Protein 6GPK (pdb70)

Secondary structure (DSSP, 8-state):
--EEEEETTTSHHHHHHHHHHHHTT-EEEEEE---SS---TTTGGGSSBTTTTB-SSEEEEE--TT-HHHHHHHHHHH--SEEEE--S---HHHHTTSHHHHIIIIIIHHHHHHHHHHHTT-TTT-EEEEEEEGGGG-S-SSSSB-TTSPP---SHHHHHHHHHHHHHHHHHHHH--EEEEEEEPPEE-TTS-TTSHHHHHHHHHHHHHTTS-S-EEES-TT-EE--EEHHHHHHHHHHHHHSSS---EEE--S--EEHHHHHHHHHHTTT--EEEES-GGG-EEEETTT--EEEEE-GGGS-SS---B--B--HHHHHHH-------HHHHHHHHHHHHHHHHHH-TT-/--EEEEETTTSHHHHHHHHHHHHTT-EEEEEE---SS---TTTGGGSSBTTTTB-SSEEEEE--TT-HHHHHHHHHHH--SEEEE--S---HHHHHHSHHHHIIIIIIHHHHHHHHHHHTT-TTT-EEEEEEEGGGG-S-SSSSB-TTSPP---SHHHHHHHHHHHHHHHHHHHH--EEEEEEEPPEE-TTS-TTSHHHHHHHHHHHHHTTS-S-EEES-TT-EE--EEHHHHHHHHHHHHHSSS---EEE-----EEHHHHHHHHHHTTT--EEEES-GGG-EEEETTT--EEEEE-GGGS-SS---B--B--HHHHHHH-------HHHHHHHHHHHHHHHHHH-TT-/--EEEEETTTSHHHHHHHHHHHHTT-EEEEEE---SS---TTTGGG---EEEEE--TT-HHHHHHHHHHH--SEEEE--S---HHHHTTSHHHHIIIIIIHHHHHHHHHHHTT-TTT-EEEEEEEGGGGSS-SSSSB-TTSPP---SHHHHHHHHHHHHHHHHHHHH--EEEEEEEPPEE-TTS-TTSHHHHHHHHHHHHHTTS---EEES-TT-EE--EEHHHHHHHHHHHHHSSS---EEE--S--EEHHHHHHHHHHHTT--EEEES-GGG-EEEETTT--EEEEE-GGGS-SS---B--B--HHHHHHH----S--HHHHHHHHHHHHHHHHHH-TT-/--EEEEETTTSHHHHHHHHHHHHTT-EEEEEE---SS---TTTGGGS----EEEEE--TT-HHHHHHHHHHH--SEEEE--S---HHHHHHSHHHHIIIIIIHHHHHHHHHHHTT-TTT-EEEEEEEGGG-SS-SSSSB-TTSPP---SHHHHHHHHHHHHHHHHHHHH--EEEEEEEPPEE-TTS-TTSHHHHHHHHHHHHHTTS-S-EEES-TT-EE--EEHHHHHHHHHHHHHSSS---EEE--S--EEHHHHHHHHHHTTT--EEEES-GGG-EEEETTT--EEEEE-GGGS-SS---B--B--HHHHHHH-------HHHHHHHHHHHHHHHHHH-TT-

Foldseek 3Di:
DAEEEEEPLLAPLNLLLVVVVVVVPYQYEYEDEDDPDDSNVSHLVQAPDSVVSHHDSYYYDYDALLDLVRLLVVCLVRVHQEYEYPDAPPDFQVCQVVLPVRLRRLAVSLVSNLVSCVVSVNQPRHAYEYEAEPLQCQQPPDPADWPPGHGDHFGSNNVRSVNSQVVQVCSCVVPVRLYEYEHEFAEDALRHDCPDLLNVLLLLLLCVLVVNAQADAAADQQAKGFYAHSSLVSVLRVLCRVAPGRYYFYDTQQDMDTSNVLNQLLNVLSPFGWDWDDDHQQIWTATPVPRGTHYGYDNSNDHPRGRRYHGYDGVVCCVRRVRHGDDDDSNRSNNNNVSSNVVCVVPVVD/DAEEEEEVLLAPLNLLLVVVVVVVVYQYEYEDEDDPDDRNVSHLVQAPDSVVRHHDSYYYDYDALLDLVSLLVVCLVRVHQEYEYPDAPPDFQVCQVVLPVRLRRLAVSLVSNLVSCVVNVNQPRHAYEYEAEPLQCQQPPDPADWDPGHGDHFGSNNVSSVNSQVVQVCSCVVPVGNYEYEHEFAEDALRHDCPDLLNVLLLLLLCCLVVNDQADEAADQQAKGFYAHSSQVSVLRVLCRVAPGNYYFYDTQQDMDTSNVLNQLLNVLSVWGWDWDDDDQAIWTATPVPRGTHYGYDNSNDHPRDRRYHGYDGPVCCVRRVRHGDDDDSRRSNNNNVSSNVVCVVPVVD/DAEEEEEPCLADLNLLLVVVQVVVPYQYEYEDEDDPDDRNVSRPVVDPSYYYDYDALLDLVSLLVVCLVRVHQEYEYPDAPPDFQVCQVVLPVRLRRLAVSLVSNLVSCVVNVNQPRHAYEYEAEPLQCQQPQDPADWPPTHGDHFGSNNVSSVNNQVVQVVSCVPPVGNYEYEHEFAEDALRHDCPDLLNVLLLLLLCVLVVNHAADAAADQQAKGFYAHSSQVSVLRVLCRVAPGNYYFYDTQQDMDTSNVLNQLLNVLSPFGWDWDDDHQQIWTATPVPRGTHYGYDNSNDHPRGRRYHGHDGPVCCVRSVGHTDDGDNRRSNNNNVSSNVVCVVPVVD/DAEEEEEPLLADLNLLLVVVVVVVPYQYEYEDEDDPDDRNVSHPVVDPCDSYYYDYDALLDLVSLLVVCLVRVHQEYEYPDAPPDFQVCQVVLPVRLRRLAVSLVSNLVSCVVSVNQPRHAYEYEAEPLQPQDADDPADWPPGHGDHFGSNNVRSVNSQVVQVCSCVPPVGNYEYEHEFAEDDLRHDCVDLLNVLLLLLLCCLVVNDQADAAADQQAKGFYAHSSQVSVLRVLCRVAPGRYYFYDTQQDMDTNVVLNQLLNVLSVFGWDWDDDHQQIWTATPVPRGTHYGYDNSNDHPRGRRYHGHDGPVCCVRRVGHTDDHDNRRSNNNNVSSNVVCVVPVVD

Solvent-accessible surface area: 50098 Å² total; per-residue (Å²): 188,76,7,0,0,0,2,22,0,23,14,19,26,1,0,30,0,0,37,34,0,42,150,103,64,11,69,0,11,0,16,10,75,29,35,31,41,127,28,18,54,32,1,54,89,32,35,74,57,51,71,18,61,97,76,31,106,2,82,40,33,103,1,12,18,40,2,18,35,4,0,19,70,11,0,71,124,9,92,4,35,9,0,0,3,24,10,27,5,38,8,21,61,12,0,22,74,3,9,16,28,0,3,40,10,2,2,9,0,1,0,34,0,0,12,3,0,93,50,21,62,20,30,136,72,3,64,0,1,0,19,6,13,2,20,0,0,1,113,34,92,61,114,57,0,79,36,108,3,69,34,47,4,42,4,5,19,0,1,0,7,3,7,0,20,28,0,0,4,4,7,44,56,21,55,128,1,28,0,0,0,0,0,11,1,35,23,2,0,40,62,35,10,48,71,32,47,0,25,36,0,0,27,10,0,0,6,11,109,42,60,54,26,126,45,19,32,4,8,40,7,82,9,91,21,0,7,1,9,0,44,25,0,2,74,0,3,37,38,1,1,95,28,96,114,40,40,18,0,0,0,0,30,26,112,38,45,18,8,45,60,0,0,59,28,0,0,106,89,15,61,42,42,14,73,48,74,61,63,113,81,116,20,32,0,82,0,136,103,89,36,38,45,12,0,43,14,52,105,128,88,76,70,60,6,34,7,97,45,0,43,3,39,11,63,59,0,108,141,114,20,134,11,66,46,85,22,66,13,103,81,1,0,115,44,1,4,127,33,2,18,54,72,2,156,115,67,46,30,28,191,76,1,0,0,0,2,23,0,24,13,19,25,0,0,17,0,0,49,43,0,43,144,84,66,12,84,0,18,0,16,10,75,28,34,32,42,113,30,19,40,34,0,40,88,32,32,152,54,40,68,21,58,85,71,35,107,1,23,38,40,104,1,11,17,37,3,17,36,2,1,21,82,10,0,74,110,9,103,3,44,11,0,0,4,24,10,26,6,40,8,21,55,10,0,23,96,4,9,16,28,0,3,43,11,2,2,10,0,1,0,34,0,0,13,2,0,87,46,27,64,23,27,131,73,4,64,0,0,1,19,7,13,2,19,0,0,1,70,34,93,69,109,53,0,86,41,112,5,69,37,49,4,43,3,5,18,1,0,0,6,4,6,0,21,28,0,0,4,5,8,43,55,19,53,124,1,32,0,0,0,0,1,10,1,34,23,2,0,38,62,35,9,27,69,31,49,0,23,41,0,0,20,12,0,0,7,14,111,42,60,20,24,130,45,18,28,3,8,39,7,91,10,91,21,1,7,1,10,0,135,25,0,2,74,0,3,45,36,0,0,80,27,100,114,36,61,20,0,0,0,0,32,23,109,38,40,12,9,49,55,0,0,56,77,0,0,101,91,17,56,39,51,14,76,50,77,40,155,112,79,110,21,30,0,86,0,108,105,88,35,41,48,13,0,45,17,53,102,129,80,76,70,58,5,34,7,97,45,0,45,2,41,9,58,68,0,106,144,73,16,138,8,69,45,84,22,63,13,88,85,0,0,114,43,0,4,127,34,4,21,83,74,0,149,116,69,45,73,22,184,80,6,0,0,0,3,23,0,23,13,19,25,1,0,22,0,0,51,50,0,41,96,100,64,11,65,0,14,0,17,11,76,29,33,32,34,133,32,17,51,32,0,74,116,39,166,100,98,20,82,52,31,99,1,11,18,37,2,18,35,4,1,18,75,10,0,71,122,9,87,3,34,10,0,0,4,24,9,27,6,41,8,21,61,10,0,27,74,2,10,17,28,0,3,41,10,2,2,10,0,1,0,35,0,0,12,2,0,93,50,19,64,21,23,140,74,3,67,0,1,0,20,7,14,2,20,0,0,1,71,36,83,68,105,60,0,86,41,109,4,64,36,49,3,44,3,6,18,0,1,0,7,3,7,0,21,31,0,0,4,5,8,43,55,20,56,127,1,31,0,0,0,0,0,9,1,35,24,1,0,36,61,34,10,54,72,31,47,0,21,41,0,0,52,14,0,0,43,13,115,49,68,69,54,72,48,20,29,4,8,40,8,87,8,88,21,0,4,0,12,0,63,10,0,1,36,0,2,43,37,0,1,80,26,110,46,44,40,17,0,0,0,0,30,32,74,34,32,11,10,47,61,0,0,56,28,0,0,109,94,16,58,39,50,13,63,55,75,59,63,112,80,115,23,31,0,77,0,107,107,76,38,87,50,12,0,45,16,54,102,127,82,78,69,62,6,35,7,98,46,0,42,2,39,9,68,58,0,104,138,111,18,133,3,54,40,162,32,44,5,92,53,0,0,81,65,0,4,131,31,3,12,46,72,0,148,89,68,77,140,37,183,77,5,0,0,0,3,23,0,24,13,20,26,1,0,32,0,0,49,44,0,43,95,100,66,11,80,0,18,0,15,9,75,29,35,31,34,140,31,20,49,33,2,40,110,36,118,88,162,83,104,18,41,52,38,100,1,11,17,38,2,17,35,3,1,16,61,10,0,67,128,8,78,5,39,8,0,0,4,25,10,27,5,41,8,22,59,9,0,25,98,2,11,16,28,0,3,41,11,3,3,9,0,1,0,35,0,0,11,3,0,81,48,15,63,18,28,134,77,2,64,0,0,1,20,7,12,2,20,0,0,5,47,40,186,76,98,55,0,89,42,118,6,88,38,76,4,53,3,5,19,1,1,0,7,4,7,0,22,30,0,0,5,4,7,43,54,19,53,126,1,31,0,0,0,0,1,10,1,35,22,2,0,39,61,35,12,51,74,30,48,0,25,43,0,0,67,16,0,0,15,15,130,69,69,78,74,72,47,20,28,4,7,41,8,90,8,87,22,0,6,0,12,0,48,26,0,2,72,0,3,44,35,0,0,74,27,139,116,34,43,18,0,0,0,0,34,34,44,42,42,10,9,48,67,0,0,64,26,0,0,65,95,17,58,43,49,22,82,53,47,58,76,66,71,118,18,35,0,94,0,66,104,88,41,42,51,15,0,43,16,52,104,130,84,70,71,62,6,32,6,98,47,0,37,2,34,12,69,62,0,112,148,116,17,140,8,66,44,80,23,58,13,107,96,0,0,35,63,0,4,132,29,1,23,117,61,10,68,100,68,88,138,42

CATH classification: 3.40.50.720 (+1 more: 3.90.25.10)

Nearest PDB structures (foldseek):
  6gpk-assembly1_D  TM=1.003E+00  e=1.501E-77  Homo sapiens
  6gpk-assembly1_C  TM=1.001E+00  e=3.827E-76  Homo sapiens
  6gpl-assembly1_B  TM=9.996E-01  e=4.214E-75  Homo sapiens
  6gpk-assembly1_B  TM=1.001E+00  e=1.398E-74  Homo sapiens
  6q94-assembly1_B-3  TM=1.000E+00  e=8.451E-74  Homo sapiens

Radius of gyration: 33.12 Å; Cα contacts (8 Å, |Δi|>4): 3069; chains: 4; bounding box: 98×61×103 Å

Inte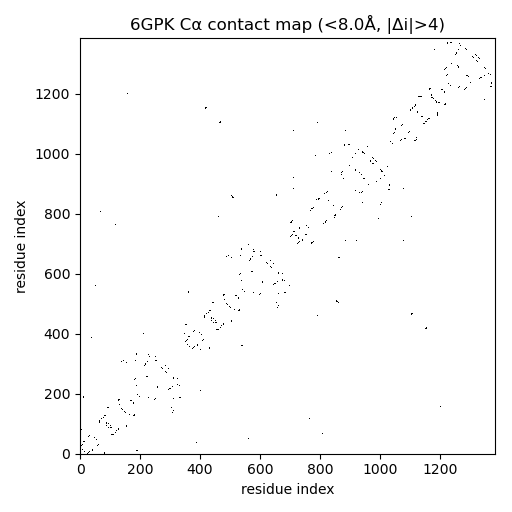rPro domains:
  IPR006368 GDP-mannose 4,6-dehydratase [MF_00955] (24-368)
  IPR006368 GDP-mannose 4,6-dehydratase [PTHR43715] (9-369)
  IPR006368 GDP-mannose 4,6-dehydratase [TIGR01472] (24-365)
  IPR016040 NAD(P)-binding domain [PF16363] (27-358)
  IPR036291 NAD(P)-binding domain superfamily [SSF51735] (26-362)

B-factor: mean 25.04, std 10.88, range [10.49, 120.19]

Sequence (1386 aa):
RNVALITGITGQDGSYLAEFLLEKGYEVHGIVVRRSSSSFNTGRIEHLYKNPQAHIEGNMKLHYGDLTDSTCLVKIINEVKPTEIYNLGAQSHVKISFDLAEYTADVDGVGTLRLLDAVKTCGLINSVKFYQASTSQLYGKVQEIPQKETTPFYPRSPYGAAKLYAYWIVVNFREAYNLFAVNGILFNHESPRRGANFVTRKISRSVAKIYLGQLECFSLGNLDAKRDWGHAKDYVEAMWLMMLQNDEPEDFVIATGEVVHSVREFVEKSFLHIGKTIVWEGKNENEVGRCKETGKVHVTVDLKYYRPTEVDFLQGDCTKAKQKLNWKPRVAFDELVREMVHADVELMRTNPNARNVALITGITGQDGSYLAEFLLEKGYEVHGIVVRRSSSFNTGRIEHLYKNPQAHIEGNMKLHYGDLTDSTCLVKIINEVKPTEIYNLGAQSHVKISFDLAEYTADVDGVGTLRLLDAVKTCGLINSVKFYQASTSQLYGKVQEIPQKETTPFYPRSPYGAAKLYAYWIVVNFREAYNLFAVNGILFNHESPRRGANFVTRKISRSVAKIYLGQLECFSLGNLDAKRDWGHAKDYVEAMWLMLQNDEPEDFVIATGEVHSVREFVEKSFLHIGKTIVWEGKNENEVGRCKETGKVHVTVDLKYYRPTEVDFLQGDCTKAKQKLNWKPRVAFDELVREMVHADVELMRTNPNARNVALITGITGQDGSYLAEFLLEKGYEVHGIVRRSSSFNTGRIEHLYGNMKLHYGDLTDSTCLVKIINEVKPTEIYNLGAQSHVKISFDLAEYTADVDGVGTLRLLDAVKTCGLINSVKFYQASTSQLYGKVQEIPQKETTPFYPRSPYGAAKLYAYWIVVNFREAYNNLFAVNGILFNHESPRRGANFVTRKISRSVAKIYLGQLECFSLGNLDAKRDWGHAKDYVEAMWLMLQNDEPEDFVIATGEVHSVREFVEKSFLHIGKTIVWEGKNENEVGRCKETGKVHVTVDLKYYRPTEVDFLQGDCCTKAKQKLNWKPRVAFDELVREMVHADVELMRTNPNARNVALITGITGQDGSYLAEFLLEKGYEVHGIVRRSSSFNTGRIEHLYKNGNMKLHYGDLTDSTCLVKIINEVKPTEIYNLGAQSHVKISFDLAEYTADVDGVGTLRLLDAVKTCGLINSVKFYQASTSQLYGKVQEIPQKETTPFYPRSPYGAAKLYAYWIVVNFREAYNLFAVNGILFNHESPRRGANFVTRKISRSVAKIYLGQLECFSLGNLDAKRDWGHAKDYVEAMWLMLQNDEPEDFVIATGEVHSVREFVEKSFLHIGKTIVWEGKNENEVGRCKETGKVHVTVDLKYYRPTEVDFLQGDCTKAKQKLNWKPRVAFDELVREMMVHADVELMRTNPNA

GO terms:
  GO:0042350 GDP-L-fucose biosynthetic process (P, TAS)
  GO:0008446 GDP-mannose 4,6-dehydratase activity (F, TAS)
  GO:0005829 cytosol (C, TAS)
  GO:0042802 identical protein binding (F, IPI)
  GO:0005515 protein binding (F, IPI)
  GO:0070401 NADP+ binding (F, IDA)
  GO:0042351 'de novo' GDP-L-fucose biosynthetic process (P, IDA)
  GO:0008446 GDP-mannose 4,6-dehydratase activity (F, IDA)
  GO:0019673 GDP-mannose metabolic process (P, IDA)
  GO:0005737 cytoplasm (C, IC)
  GO:0008446 GDP-mannose 4,6-dehydratase activity (F, IGI)
  GO:0019673 GDP-mannose metabolic process (P, IGI)
  GO:0070062 extracellular exosome (C, HDA)

Structure (mmCIF, N/CA/C/O backbone):
data_6GPK
#
_entry.id   6GPK
#
_cell.length_a   93.730
_cell.length_b   114.532
_cell.length_c   140.061
_cell.angle_alpha   90.00
_cell.angle_beta   90.00
_cell.angle_gamma   90.00
#
_symmetry.space_group_name_H-M   'P 21 21 21'
#
loop_
_entity.id
_entity.type
_entity.pdbx_description
1 polymer 'GDP-mannose 4,6 dehydratase'
2 non-polymer 1,2-ETHANEDIOL
3 non-polymer 'NADP NICOTINAMIDE-ADENINE-DINUCLEOTIDE PHOSPHATE'
4 non-polymer "GUANOSINE-5'-DIPHOSPHATE-ALPHA-D-MANNOSE"
5 non-polymer GLYCEROL
6 water water
#
loop_
_atom_site.group_PDB
_atom_site.id
_atom_site.type_symbol
_atom_site.label_atom_id
_atom_site.label_alt_id
_atom_site.label_comp_id
_atom_site.label_asym_id
_atom_site.label_entity_id
_atom_site.label_seq_id
_atom_site.pdbx_PDB_ins_code
_atom_site.Cartn_x
_atom_site.Cartn_y
_atom_site.Cartn_z
_atom_site.occupancy
_atom_site.B_iso_or_equiv
_atom_site.auth_seq_id
_atom_site.auth_comp_id
_atom_site.auth_asym_id
_atom_site.auth_atom_id
_atom_site.pdbx_PDB_model_num
ATOM 1 N N . ARG A 1 24 ? 21.767 -8.864 57.310 1.00 39.46 23 ARG A N 1
ATOM 2 C CA . ARG A 1 24 ? 22.395 -7.833 56.398 1.00 37.31 23 ARG A CA 1
ATOM 3 C C . ARG A 1 24 ? 21.844 -6.421 56.671 1.00 38.16 23 ARG A C 1
ATOM 4 O O . ARG A 1 24 ? 20.667 -6.146 56.406 1.00 37.31 23 ARG A O 1
ATOM 12 N N . ASN A 1 25 ? 22.697 -5.563 57.240 1.00 32.44 24 ASN A N 1
ATOM 13 C CA . ASN A 1 25 ? 22.355 -4.176 57.605 1.00 29.05 24 ASN A CA 1
ATOM 14 C C . ASN A 1 25 ? 23.369 -3.218 56.958 1.00 28.12 24 ASN A C 1
ATOM 15 O O . ASN A 1 25 ? 24.504 -3.069 57.431 1.00 26.90 24 ASN A O 1
ATOM 20 N N . VAL A 1 26 ? 22.959 -2.589 55.864 1.00 26.15 25 VAL A N 1
ATOM 21 C CA . VAL A 1 26 ? 23.863 -1.752 55.049 1.00 23.09 25 VAL A CA 1
ATOM 22 C C . VAL A 1 26 ? 23.197 -0.390 54.829 1.00 22.99 25 VAL A C 1
ATOM 23 O O . VAL A 1 26 ? 22.195 -0.300 54.127 1.00 24.12 25 VAL A O 1
ATOM 27 N N . ALA A 1 27 ? 23.743 0.666 55.432 1.00 20.25 26 ALA A N 1
ATOM 28 C CA . ALA A 1 27 ? 23.159 2.014 55.306 1.00 20.76 26 ALA A CA 1
ATOM 29 C C . ALA A 1 27 ? 23.940 2.873 54.283 1.00 19.49 26 ALA A C 1
ATOM 30 O O . ALA A 1 27 ? 25.169 2.780 54.192 1.00 21.95 26 ALA A O 1
ATOM 32 N N . LEU A 1 28 ? 23.213 3.673 53.505 1.00 18.21 27 LEU A N 1
ATOM 33 C CA . LEU A 1 28 ? 23.776 4.732 52.662 1.00 17.50 27 LEU A CA 1
ATOM 34 C C . LEU A 1 28 ? 23.273 6.103 53.164 1.00 17.01 27 LEU A C 1
ATOM 35 O O . LEU A 1 28 ? 22.038 6.325 53.248 1.00 17.85 27 LEU A O 1
ATOM 40 N N . ILE A 1 29 ? 24.212 6.974 53.546 1.00 16.55 28 ILE A N 1
ATOM 41 C CA . ILE A 1 29 ? 23.928 8.319 54.082 1.00 16.16 28 ILE A CA 1
ATOM 42 C C . ILE A 1 29 ? 24.403 9.379 53.086 1.00 16.29 28 ILE A C 1
ATOM 43 O O . ILE A 1 29 ? 25.623 9.488 52.803 1.00 16.00 28 ILE A O 1
ATOM 48 N N . THR A 1 30 ? 23.465 10.160 52.550 1.00 15.48 29 THR A N 1
ATOM 49 C CA . THR A 1 30 ? 23.824 11.427 51.874 1.00 14.72 29 THR A CA 1
ATOM 50 C C . THR A 1 30 ? 23.958 12.467 52.976 1.00 14.96 29 THR A C 1
ATOM 51 O O . THR A 1 30 ? 23.281 12.388 54.004 1.00 15.13 29 THR A O 1
ATOM 55 N N . GLY A 1 31 ? 24.870 13.409 52.789 1.00 14.66 30 GLY A N 1
ATOM 56 C CA . GLY A 1 31 ? 25.152 14.412 53.817 1.00 14.19 30 GLY A CA 1
ATOM 57 C C . GLY A 1 31 ? 25.911 13.863 55.032 1.00 14.88 30 GLY A C 1
ATOM 58 O O . GLY A 1 31 ? 25.785 14.403 56.134 1.00 14.90 30 GLY A O 1
ATOM 59 N N . ILE A 1 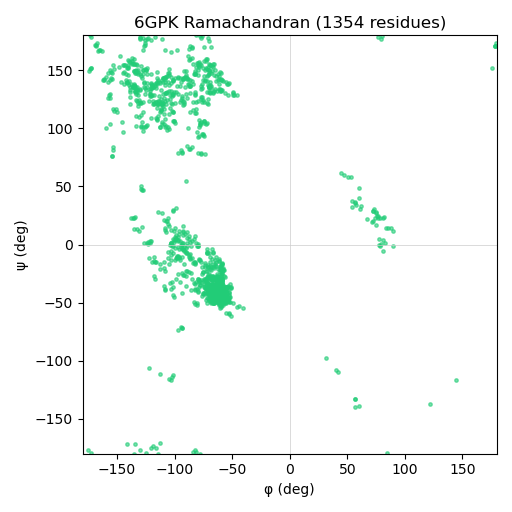32 ? 26.719 12.821 54.819 1.00 13.96 31 ILE A N 1
ATOM 60 C CA . ILE A 1 32 ? 27.481 12.191 55.910 1.00 14.90 31 ILE A CA 1
ATOM 61 C C . ILE A 1 32 ? 28.484 13.138 56.581 1.00 15.20 31 ILE A C 1
ATOM 62 O O . ILE A 1 32 ? 28.782 12.952 57.778 1.00 15.52 31 ILE A O 1
ATOM 67 N N . THR A 1 33 ? 29.008 14.151 55.856 1.00 14.36 32 THR A N 1
ATOM 68 C CA . THR A 1 33 ? 29.988 15.080 56.448 1.00 14.03 32 THR A CA 1
ATOM 69 C C . THR A 1 33 ? 29.363 16.168 57.355 1.00 13.68 32 THR A C 1
ATOM 70 O O . THR A 1 33 ? 30.095 16.854 58.116 1.00 14.97 32 THR A O 1
ATOM 74 N N . GLY A 1 34 ? 28.035 16.319 57.291 1.00 14.06 33 GLY A N 1
ATOM 75 C CA . GLY A 1 34 ? 27.330 17.324 58.073 1.00 14.74 33 GLY A CA 1
ATOM 76 C C . GLY A 1 34 ? 27.161 16.989 59.557 1.00 13.98 33 GLY A C 1
ATOM 77 O O . GLY A 1 34 ? 27.588 15.912 60.023 1.00 15.72 33 GLY A O 1
ATOM 78 N N . GLN A 1 35 ? 26.525 17.890 60.311 1.00 14.27 34 GLN A N 1
ATOM 79 C CA . GLN A 1 35 ? 26.308 17.646 61.754 1.00 14.41 34 GLN A CA 1
ATOM 80 C C . GLN A 1 35 ? 25.634 16.272 61.993 1.00 14.94 34 GLN A C 1
ATOM 81 O O . GLN A 1 35 ? 26.145 15.405 62.738 1.00 15.33 34 GLN A O 1
ATOM 87 N N . ASP A 1 36 ? 24.441 16.117 61.415 1.00 14.50 35 ASP A N 1
ATOM 88 C CA . ASP A 1 36 ? 23.611 14.919 61.669 1.00 14.41 35 ASP A CA 1
ATOM 89 C C . ASP A 1 36 ? 24.227 13.658 61.104 1.00 15.25 35 ASP A C 1
ATOM 90 O O . ASP A 1 36 ? 24.256 12.609 61.785 1.00 15.84 35 ASP A O 1
ATOM 95 N N . GLY A 1 37 ? 24.742 13.735 59.866 1.00 16.21 36 GLY A N 1
ATOM 96 C CA . GLY A 1 37 ? 25.390 12.579 59.269 1.00 16.18 36 GLY A CA 1
ATOM 97 C C . GLY A 1 37 ? 26.542 12.028 60.117 1.00 15.69 36 GLY A C 1
ATOM 98 O O . GLY A 1 37 ? 26.730 10.792 60.219 1.00 16.29 36 GLY A O 1
ATOM 99 N N . SER A 1 38 ? 27.298 12.913 60.762 1.00 15.81 37 SER A N 1
ATOM 100 C CA . SER A 1 38 ? 28.427 12.477 61.603 1.00 16.98 37 SER A CA 1
ATOM 101 C C . SER A 1 38 ? 27.952 11.682 62.837 1.00 17.25 37 SER A C 1
ATOM 102 O O . SER A 1 38 ? 28.510 10.606 63.148 1.00 18.30 37 SER A O 1
ATOM 105 N N . TYR A 1 39 ? 26.917 12.165 63.523 1.00 16.29 38 TYR A N 1
ATOM 106 C CA . TYR A 1 39 ? 26.369 11.443 64.685 1.00 17.08 38 TYR A CA 1
ATOM 107 C C . TYR A 1 39 ? 25.640 10.151 64.260 1.00 17.72 38 TYR A C 1
ATOM 108 O O . TYR A 1 39 ? 25.717 9.135 64.948 1.00 19.32 38 TYR A O 1
ATOM 117 N N . LEU A 1 40 ? 24.921 10.180 63.142 1.00 16.25 39 LEU A N 1
ATOM 118 C CA . LEU A 1 40 ? 24.213 8.994 62.657 1.00 16.35 39 LEU A CA 1
ATOM 119 C C . LEU A 1 40 ? 25.173 7.892 62.241 1.00 16.78 39 LEU A C 1
ATOM 120 O O . LEU A 1 40 ? 24.938 6.714 62.556 1.00 17.55 39 LEU A O 1
ATOM 125 N N . ALA A 1 41 ? 26.248 8.251 61.529 1.00 17.88 40 ALA A N 1
ATOM 126 C CA . ALA A 1 41 ? 27.295 7.294 61.182 1.00 18.97 40 ALA A CA 1
ATOM 127 C C . ALA A 1 41 ? 27.831 6.559 62.428 1.00 19.93 40 ALA A C 1
ATOM 128 O O . ALA A 1 41 ? 27.920 5.325 62.418 1.00 21.72 40 ALA A O 1
ATOM 130 N N . GLU A 1 42 ? 28.169 7.303 63.485 1.00 19.94 41 GLU A N 1
ATOM 131 C CA . GLU A 1 42 ? 28.647 6.716 64.762 1.00 22.03 41 GLU A CA 1
ATOM 132 C C . GLU A 1 42 ? 27.602 5.726 65.357 1.00 21.25 41 GLU A C 1
ATOM 133 O O . GLU A 1 42 ? 27.929 4.588 65.755 1.00 22.78 41 GLU A O 1
ATOM 139 N N . PHE A 1 43 ? 26.339 6.149 65.392 1.00 20.33 42 PHE A N 1
ATOM 140 C CA . PHE A 1 43 ? 25.238 5.366 65.972 1.00 20.78 42 PHE A CA 1
ATOM 141 C C . PHE A 1 43 ? 25.033 4.069 65.193 1.00 21.44 42 PHE A C 1
ATOM 142 O O . PHE A 1 43 ? 24.912 2.998 65.790 1.00 23.04 42 PHE A O 1
ATOM 150 N N . LEU A 1 44 ? 25.025 4.153 63.862 1.00 21.12 43 LEU A N 1
ATOM 151 C CA . LEU A 1 44 ? 24.839 2.943 63.039 1.00 20.77 43 LEU A CA 1
ATOM 152 C C . LEU A 1 44 ? 26.044 2.008 63.124 1.00 22.98 43 LEU A C 1
ATOM 153 O O . LEU A 1 44 ? 25.878 0.774 63.153 1.00 23.96 43 LEU A O 1
ATOM 158 N N . LEU A 1 45 ? 27.252 2.561 63.208 1.00 22.85 44 LEU A N 1
ATOM 159 C CA . LEU A 1 45 ? 28.450 1.701 63.402 1.00 23.91 44 LEU A CA 1
ATOM 160 C C . LEU A 1 45 ? 28.403 0.926 64.730 1.00 25.78 44 LEU A C 1
ATOM 161 O O . LEU A 1 45 ? 28.786 -0.264 64.782 1.00 29.38 44 LEU A O 1
ATOM 166 N N . GLU A 1 46 ? 27.907 1.573 65.789 1.00 25.28 45 GLU A N 1
ATOM 167 C CA . GLU A 1 46 ? 27.801 0.930 67.098 1.00 28.48 45 GLU A CA 1
ATOM 168 C C . GLU A 1 46 ? 26.773 -0.208 67.085 1.00 28.82 45 GLU A C 1
ATOM 169 O O . GLU A 1 46 ? 26.888 -1.163 67.850 1.00 33.36 45 GLU A O 1
ATOM 175 N N . LYS A 1 47 ? 25.778 -0.097 66.213 1.00 27.99 46 LYS A N 1
ATOM 176 C CA . LYS A 1 47 ? 24.781 -1.153 66.013 1.00 30.49 46 LYS A CA 1
ATOM 177 C C . LYS A 1 47 ? 25.165 -2.221 64.977 1.00 32.08 46 LYS A C 1
ATOM 178 O O . LYS A 1 47 ? 24.348 -3.073 64.645 1.00 36.52 46 LYS A O 1
ATOM 184 N N . GLY A 1 48 ? 26.399 -2.184 64.474 1.00 31.27 47 GLY A N 1
ATOM 185 C CA . GLY A 1 48 ? 26.912 -3.255 63.616 1.00 32.70 47 GLY A CA 1
ATOM 186 C C . GLY A 1 48 ? 26.634 -3.122 62.127 1.00 29.44 47 GLY A C 1
ATOM 187 O O . GLY A 1 48 ? 26.847 -4.085 61.381 1.00 30.61 47 GLY A O 1
ATOM 188 N N . TYR A 1 49 ? 26.210 -1.931 61.672 1.00 26.61 48 TYR A N 1
ATOM 189 C CA . TYR A 1 49 ? 25.968 -1.694 60.238 1.00 24.71 48 TYR A CA 1
ATOM 190 C C . TYR A 1 49 ? 27.282 -1.545 59.469 1.00 25.65 48 TYR A C 1
ATOM 191 O O . TYR A 1 49 ? 28.295 -1.122 60.022 1.00 26.43 48 TYR A O 1
ATOM 200 N N . GLU A 1 50 ? 27.240 -1.902 58.189 1.00 24.48 49 GLU A N 1
ATOM 201 C CA . GLU A 1 50 ? 28.202 -1.411 57.211 1.00 23.57 49 GLU A CA 1
ATOM 202 C C . GLU A 1 50 ? 27.656 -0.050 56.755 1.00 24.71 49 GLU A C 1
ATOM 203 O O . GLU A 1 50 ? 26.520 0.022 56.302 1.00 24.81 49 GLU A O 1
ATOM 209 N N . VAL A 1 51 ? 28.437 1.020 56.907 1.00 23.02 50 VAL A N 1
ATOM 210 C CA . VAL A 1 51 ? 27.960 2.388 56.642 1.00 22.17 50 VAL A CA 1
ATOM 211 C C . VAL A 1 51 ? 28.684 2.981 55.444 1.00 22.79 50 VAL A C 1
ATOM 212 O O . VAL A 1 51 ? 29.920 3.068 55.449 1.00 25.33 50 VAL A O 1
ATOM 216 N N . HIS A 1 52 ? 27.914 3.376 54.427 1.00 21.76 51 HIS A N 1
ATOM 217 C CA . HIS A 1 52 ? 28.435 4.073 53.249 1.00 20.34 51 HIS A CA 1
ATOM 218 C C . HIS A 1 52 ? 27.966 5.525 53.242 1.00 19.06 51 HIS A C 1
ATOM 219 O O . HIS A 1 52 ? 26.810 5.801 53.595 1.00 18.73 51 HIS A O 1
ATOM 226 N N . GLY A 1 53 ? 28.835 6.429 52.796 1.00 16.63 52 GLY A N 1
ATOM 227 C CA . GLY A 1 53 ? 28.519 7.856 52.725 1.00 15.87 52 GLY A CA 1
ATOM 228 C C . GLY A 1 53 ? 28.832 8.424 51.356 1.00 16.76 52 GLY A C 1
ATOM 229 O O . GLY A 1 53 ? 29.814 8.005 50.726 1.00 19.22 52 GLY A O 1
ATOM 230 N N . ILE A 1 54 ? 28.016 9.385 50.892 1.00 15.99 53 ILE A N 1
ATOM 231 C CA . ILE A 1 54 ? 28.337 10.189 49.688 1.00 15.47 53 ILE A CA 1
ATOM 232 C C . ILE A 1 54 ? 28.970 11.512 50.128 1.00 15.27 53 ILE A C 1
ATOM 233 O O . ILE A 1 54 ? 28.370 12.266 50.920 1.00 16.27 53 ILE A O 1
ATOM 238 N N A VAL A 1 55 ? 30.171 11.775 49.613 0.61 14.84 54 VAL A N 1
ATOM 239 N N B VAL A 1 55 ? 30.196 11.761 49.663 0.39 15.11 54 VAL A N 1
ATOM 240 C CA A VAL A 1 55 ? 30.993 12.955 49.961 0.61 14.97 54 VAL A CA 1
ATOM 241 C CA B VAL A 1 55 ? 30.938 12.992 49.983 0.39 15.45 54 VAL A CA 1
ATOM 242 C C A VAL A 1 55 ? 31.196 13.804 48.703 0.61 14.30 54 VAL A C 1
ATOM 243 C C B VAL A 1 55 ? 31.189 13.804 48.715 0.39 14.42 54 VAL A C 1
ATOM 244 O O A VAL A 1 55 ? 31.496 13.263 47.622 0.61 16.56 54 VAL A O 1
ATOM 245 O O B VAL A 1 55 ? 31.504 13.245 47.656 0.39 16.09 54 VAL A O 1
ATOM 252 N N . ARG A 1 56 ? 31.023 15.119 48.818 1.00 13.53 55 ARG A N 1
ATOM 253 C CA . ARG A 1 56 ? 31.352 16.053 47.713 1.00 13.36 55 ARG A CA 1
ATOM 254 C C . ARG A 1 56 ? 32.863 16.147 47.512 1.00 13.03 55 ARG A C 1
ATOM 255 O O . ARG A 1 56 ? 33.616 16.243 48.490 1.00 15.56 55 ARG A O 1
ATOM 263 N N . ARG A 1 57 ? 33.316 16.182 46.256 1.00 14.11 56 ARG A N 1
ATOM 264 C CA . ARG A 1 57 ? 34.704 16.582 45.978 1.00 13.65 56 ARG A CA 1
ATOM 265 C C . ARG A 1 57 ? 34.911 18.007 46.499 1.00 13.85 56 ARG A C 1
ATOM 266 O O . ARG A 1 57 ? 34.070 18.890 46.260 1.00 13.87 56 ARG A O 1
ATOM 274 N N . SER A 1 58 ? 36.012 18.213 47.229 1.00 13.81 57 SER A N 1
ATOM 275 C CA . SER A 1 58 ? 36.380 19.545 47.722 1.00 13.87 57 SER A CA 1
ATOM 276 C C . SER A 1 58 ? 37.861 19.787 47.452 1.00 13.54 57 SER A C 1
ATOM 277 O O . SER A 1 58 ? 38.669 18.840 47.445 1.00 14.88 57 SER A O 1
ATOM 280 N N . SER A 1 59 ? 38.234 21.056 47.248 1.00 13.09 58 SER A N 1
ATOM 281 C CA . SER A 1 59 ? 39.650 21.399 47.071 1.00 13.06 58 SER A CA 1
ATOM 282 C C . SER A 1 59 ? 40.496 21.241 48.344 1.00 14.29 58 SER A C 1
ATOM 283 O O . SER A 1 59 ? 41.712 21.189 48.241 1.00 14.76 58 SER A O 1
ATOM 286 N N A SER A 1 60 ? 39.850 21.207 49.513 0.30 15.28 59 SER A N 1
ATOM 287 N N B SER A 1 60 ? 39.812 21.213 49.498 0.70 15.87 59 SER A N 1
ATOM 288 C CA A SER A 1 60 ? 40.508 20.914 50.796 0.30 15.97 59 SER A CA 1
ATOM 289 C CA B SER A 1 60 ? 40.372 20.972 50.845 0.70 17.67 59 SER A CA 1
ATOM 290 C C A SER A 1 60 ? 39.627 19.935 51.578 0.30 18.69 59 SER A C 1
ATOM 291 C C B SER A 1 60 ? 39.657 19.782 51.502 0.70 20.44 59 SER A C 1
ATOM 292 O O A SER A 1 60 ? 38.455 19.739 51.234 0.30 19.34 59 SER A O 1
ATOM 293 O O B SER A 1 60 ? 38.611 19.297 51.030 0.70 19.49 59 SER A O 1
ATOM 298 N N . PHE A 1 61 ? 40.178 19.316 52.621 1.00 21.05 60 PHE A N 1
ATOM 299 C CA . PHE A 1 61 ? 39.439 18.303 53.398 1.00 21.72 60 PHE A CA 1
ATOM 300 C C . PHE A 1 61 ? 38.101 18.838 53.901 1.00 19.42 60 PHE A C 1
ATOM 301 O O . PHE A 1 61 ? 38.005 20.003 54.309 1.00 19.50 60 PHE A O 1
ATOM 309 N N . ASN A 1 62 ? 37.068 18.000 53.803 1.00 18.62 61 ASN A N 1
ATOM 310 C CA . ASN A 1 62 ? 35.718 18.341 54.282 1.00 17.67 61 ASN A CA 1
ATOM 311 C C . ASN A 1 62 ? 35.160 17.248 55.210 1.00 17.25 61 ASN A C 1
ATOM 312 O O . ASN A 1 62 ? 33.960 17.293 55.552 1.00 19.16 61 ASN A O 1
ATOM 317 N N . THR A 1 63 ? 36.036 16.342 55.693 1.00 17.41 62 THR A N 1
ATOM 318 C CA . THR A 1 63 ? 35.646 15.183 56.492 1.00 18.05 62 THR A CA 1
ATOM 319 C C . THR A 1 63 ? 36.000 15.296 57.994 1.00 16.75 62 THR A C 1
ATOM 320 O O . THR A 1 63 ? 36.047 14.294 58.713 1.00 18.10 62 THR A O 1
ATOM 324 N N . GLY A 1 64 ? 36.214 16.515 58.478 1.00 16.62 63 GLY A N 1
ATOM 325 C CA . GLY A 1 64 ? 36.649 16.694 59.858 1.00 16.96 63 GLY A CA 1
ATOM 326 C C . GLY A 1 64 ? 35.731 16.132 60.934 1.00 17.79 63 GLY A C 1
ATOM 327 O O . GLY A 1 64 ? 36.227 15.710 61.995 1.00 19.65 63 GLY A O 1
ATOM 328 N N . ARG A 1 65 ? 34.410 16.090 60.687 1.00 17.22 64 ARG A N 1
ATOM 329 C CA . ARG A 1 65 ? 33.486 15.514 61.664 1.00 16.50 64 ARG A CA 1
ATOM 330 C C . ARG A 1 65 ? 33.534 13.978 61.763 1.00 17.70 64 ARG A C 1
ATOM 331 O O . ARG A 1 65 ? 33.056 13.426 62.759 1.00 19.24 64 ARG A O 1
ATOM 339 N N . ILE A 1 66 ? 34.071 13.292 60.740 1.00 17.03 65 ILE A N 1
ATOM 340 C CA . ILE A 1 66 ? 34.048 11.817 60.678 1.00 18.16 65 ILE A CA 1
ATOM 341 C C . ILE A 1 66 ? 35.428 11.153 60.546 1.00 19.41 65 ILE A C 1
ATOM 342 O O . ILE A 1 66 ? 35.524 9.915 60.466 1.00 20.91 65 ILE A O 1
ATOM 347 N N . GLU A 1 67 ? 36.503 11.935 60.538 1.00 21.58 66 GLU A N 1
ATOM 348 C CA . GLU A 1 67 ? 37.860 11.364 60.361 1.00 24.84 66 GLU A CA 1
ATOM 349 C C . GLU A 1 67 ? 38.265 10.410 61.521 1.00 25.84 66 GLU A C 1
ATOM 350 O O . GLU A 1 67 ? 39.040 9.493 61.316 1.00 30.31 66 GLU A O 1
ATOM 356 N N . HIS A 1 68 ? 37.708 10.604 62.715 1.00 24.72 67 HIS A N 1
ATOM 357 C CA . HIS A 1 68 ? 37.925 9.661 63.830 1.00 26.91 67 HIS A CA 1
ATOM 358 C C . HIS A 1 68 ? 37.284 8.273 63.625 1.00 27.05 67 HIS A C 1
ATOM 359 O O . HIS A 1 68 ? 37.602 7.330 64.367 1.00 32.27 67 HIS A O 1
ATOM 366 N N . LEU A 1 69 ? 36.400 8.141 62.627 1.00 27.40 68 LEU A N 1
ATOM 367 C CA . LEU A 1 69 ? 35.754 6.865 62.280 1.00 28.38 68 LEU A CA 1
ATOM 368 C C . LEU A 1 69 ? 36.488 6.020 61.222 1.00 35.22 68 LEU A C 1
ATOM 369 O O . LEU A 1 69 ? 35.940 5.018 60.748 1.00 37.96 68 LEU A O 1
ATOM 374 N N . TYR A 1 70 ? 37.711 6.400 60.854 1.00 36.38 69 TYR A N 1
ATOM 375 C CA . TYR A 1 70 ? 38.588 5.492 60.100 1.00 40.24 69 TYR A CA 1
ATOM 376 C C . TYR A 1 70 ? 39.112 4.394 61.039 1.00 42.47 69 TYR A C 1
ATOM 377 O O . TYR A 1 70 ? 39.265 4.624 62.245 1.00 45.21 69 TYR A O 1
ATOM 386 N N . LYS A 1 71 ? 39.379 3.211 60.480 1.00 43.05 70 LYS A N 1
ATOM 387 C CA . LYS A 1 71 ? 40.064 2.118 61.202 1.00 46.11 70 LYS A CA 1
ATOM 388 C C . LYS A 1 71 ? 41.450 2.556 61.711 1.00 46.81 70 LYS A C 1
ATOM 389 O O . LYS A 1 71 ? 41.871 2.153 62.798 1.00 48.95 70 LYS A O 1
ATOM 391 N N . ASN A 1 72 ? 42.146 3.370 60.908 1.00 45.86 71 ASN A N 1
ATOM 392 C CA . ASN A 1 72 ? 43.385 4.042 61.309 1.00 47.91 71 ASN A CA 1
ATOM 393 C C . ASN A 1 72 ? 43.247 5.565 61.024 1.00 49.50 71 ASN A C 1
ATOM 394 O O . ASN A 1 72 ? 43.390 5.987 59.877 1.00 51.72 71 ASN A O 1
ATOM 399 N N . PRO A 1 73 ? 42.969 6.391 62.062 1.00 52.61 72 PRO A N 1
ATOM 400 C CA . PRO A 1 73 ? 42.839 7.858 61.850 1.00 51.59 72 PRO A CA 1
ATOM 401 C C . PRO A 1 73 ? 44.126 8.655 61.482 1.00 52.63 72 PRO A C 1
ATOM 402 O O . PRO A 1 73 ? 44.013 9.688 60.807 1.00 57.45 72 PRO A O 1
ATOM 406 N N . GLN A 1 74 ? 45.308 8.217 61.938 1.00 53.90 73 GLN A N 1
ATOM 407 C CA . GLN A 1 74 ? 46.593 8.854 61.538 1.00 51.06 73 GLN A CA 1
ATOM 408 C C . GLN A 1 74 ? 46.957 8.552 60.079 1.00 49.37 73 GLN A C 1
ATOM 409 O O . GLN A 1 74 ? 47.513 9.414 59.397 1.00 43.97 73 GLN A O 1
ATOM 415 N N . ALA A 1 75 ? 46.651 7.338 59.617 1.00 43.11 74 ALA A N 1
ATOM 416 C CA . ALA A 1 75 ? 46.944 6.890 58.243 1.00 50.07 74 ALA A CA 1
ATOM 417 C C . ALA A 1 75 ? 45.747 6.999 57.282 1.00 55.91 74 ALA A C 1
ATOM 418 O O . ALA A 1 75 ? 45.913 6.813 56.068 1.00 57.46 74 ALA A O 1
ATOM 420 N N . HIS A 1 76 ? 44.555 7.269 57.829 1.00 54.63 75 HIS A N 1
ATOM 421 C CA . HIS A 1 76 ? 43.312 7.446 57.054 1.00 54.67 75 HIS A CA 1
ATOM 422 C C . HIS A 1 76 ? 42.920 6.196 56.224 1.00 52.52 75 HIS A C 1
ATOM 423 O O . HIS A 1 76 ? 42.593 6.300 55.035 1.00 55.46 75 HIS A O 1
ATOM 430 N N . ILE A 1 77 ? 42.946 5.030 56.885 1.00 49.35 76 ILE A N 1
ATOM 431 C CA . ILE A 1 77 ? 42.539 3.729 56.291 1.00 46.32 76 ILE A CA 1
ATOM 432 C C . ILE A 1 77 ? 41.116 3.319 56.748 1.00 48.35 76 ILE A C 1
ATOM 433 O O . ILE A 1 77 ? 40.835 3.273 57.958 1.00 46.67 76 ILE A O 1
ATOM 438 N N . GLU A 1 78 ? 40.244 2.992 55.786 1.00 45.79 77 GLU A N 1
ATOM 439 C CA . GLU A 1 78 ? 38.824 2.699 56.067 1.00 48.25 77 GLU A CA 1
ATOM 440 C C . GLU A 1 78 ? 38.614 1.334 56.752 1.00 54.02 77 GLU A C 1
ATOM 441 O O . GLU A 1 78 ? 39.410 0.407 56.555 1.00 61.11 77 GLU A O 1
ATOM 447 N N . GLY A 1 79 ? 37.538 1.236 57.548 1.00 54.92 78 GLY A N 1
ATOM 448 C CA . GLY A 1 79 ? 37.094 -0.019 58.209 1.00 50.47 78 GLY A CA 1
ATOM 449 C C . GLY A 1 79 ? 35.656 -0.395 57.831 1.00 48.57 78 GLY A C 1
ATOM 450 O O . GLY A 1 79 ? 35.404 -0.841 56.705 1.00 54.73 78 GLY A O 1
ATOM 451 N N . ASN A 1 80 ? 34.707 -0.211 58.751 1.00 39.49 79 ASN A N 1
ATOM 452 C CA . ASN A 1 80 ? 33.273 -0.462 58.447 1.00 33.32 79 ASN A CA 1
ATOM 453 C C . ASN A 1 80 ? 32.504 0.758 57.871 1.00 31.65 79 ASN A C 1
ATOM 454 O O . ASN A 1 80 ? 31.297 0.649 57.571 1.00 28.49 79 ASN A O 1
ATOM 459 N N . MET A 1 81 ? 33.192 1.898 57.733 1.00 29.51 80 MET A N 1
ATOM 460 C CA . MET A 1 81 ? 32.686 3.089 57.042 1.00 28.64 80 MET A CA 1
ATOM 461 C C . MET A 1 81 ? 33.442 3.271 55.722 1.00 28.08 80 MET A C 1
ATOM 462 O O . MET A 1 81 ? 34.685 3.346 55.719 1.00 34.29 80 MET A O 1
ATOM 467 N N . LYS A 1 82 ? 32.696 3.372 54.623 1.00 23.96 81 LYS A N 1
ATOM 468 C CA . LYS A 1 82 ? 33.244 3.548 53.269 1.00 23.96 81 LYS A CA 1
ATOM 469 C C . LYS A 1 82 ? 32.650 4.775 52.568 1.00 20.70 81 LYS A C 1
ATOM 470 O O . LYS A 1 82 ? 31.428 4.974 52.564 1.00 21.60 81 LYS A O 1
ATOM 476 N N . LEU A 1 83 ? 33.513 5.634 52.028 1.00 20.19 82 LEU A N 1
ATOM 477 C CA . LEU A 1 83 ? 33.085 6.907 51.419 1.00 19.25 82 LEU A CA 1
ATOM 478 C C . LEU A 1 83 ? 33.187 6.859 49.897 1.00 19.52 82 LEU A C 1
ATOM 479 O O . LEU A 1 83 ? 34.100 6.213 49.356 1.00 22.75 82 LEU A O 1
ATOM 484 N N . HIS A 1 84 ? 32.241 7.507 49.220 1.00 18.25 83 HIS A N 1
ATOM 485 C CA . HIS A 1 84 ? 32.128 7.529 47.752 1.00 18.27 83 HIS A CA 1
ATOM 486 C C . HIS A 1 84 ? 31.976 8.983 47.291 1.00 17.31 83 HIS A C 1
ATOM 487 O O . HIS A 1 84 ? 31.143 9.729 47.852 1.00 17.30 83 HIS A O 1
ATOM 494 N N . TYR A 1 85 ? 32.717 9.401 46.258 1.00 16.23 84 TYR A N 1
ATOM 495 C CA . TYR A 1 85 ? 32.478 10.744 45.680 1.00 15.83 84 TYR A CA 1
ATOM 496 C C . TYR A 1 85 ? 31.143 10.819 44.921 1.00 16.37 84 TYR A C 1
ATOM 497 O O . TYR A 1 85 ? 30.798 9.922 44.140 1.00 18.44 84 TYR A O 1
ATOM 506 N N . GLY A 1 86 ? 30.409 11.902 45.154 1.00 15.66 85 GLY A N 1
ATOM 507 C CA . GLY A 1 86 ? 29.137 12.122 44.461 1.00 15.76 85 GLY A CA 1
ATOM 508 C C . GLY A 1 86 ? 28.507 13.475 44.724 1.00 15.23 85 GLY A C 1
ATOM 509 O O . GLY A 1 86 ? 29.066 14.302 45.446 1.00 16.68 85 GLY A O 1
ATOM 510 N N . ASP A 1 87 ? 27.344 13.712 44.106 1.00 16.19 86 ASP A N 1
ATOM 511 C CA . ASP A 1 87 ? 26.605 14.974 44.269 1.00 15.95 86 ASP A CA 1
ATOM 512 C C . ASP A 1 87 ? 25.143 14.692 44.000 1.00 16.17 86 ASP A C 1
ATOM 513 O O . ASP A 1 87 ? 24.839 13.937 43.057 1.00 17.91 86 ASP A O 1
ATOM 518 N N . LEU A 1 88 ? 24.241 15.336 44.764 1.00 14.86 87 LEU A N 1
ATOM 519 C CA . LEU A 1 88 ? 22.795 15.202 44.556 1.00 15.92 87 LEU A CA 1
ATOM 520 C C . LEU A 1 88 ? 22.271 15.819 43.237 1.00 17.04 87 LEU A C 1
ATOM 521 O O . LEU A 1 88 ? 21.065 15.695 42.929 1.00 17.81 87 LEU A O 1
ATOM 526 N N . THR A 1 89 ? 23.153 16.474 42.456 1.00 17.27 88 THR A N 1
ATOM 527 C CA . THR A 1 89 ? 22.818 16.974 41.115 1.00 18.26 88 THR A CA 1
ATOM 528 C C . THR A 1 89 ? 23.377 16.112 39.970 1.00 19.20 88 THR A C 1
ATOM 529 O O . THR A 1 89 ? 23.183 16.476 38.794 1.00 22.70 88 THR A O 1
ATOM 533 N N . ASP A 1 90 ? 24.076 15.004 40.277 1.00 19.24 89 ASP A N 1
ATOM 534 C CA . ASP A 1 90 ? 24.704 14.142 39.231 1.00 20.41 89 ASP A CA 1
ATOM 535 C C . ASP A 1 90 ? 23.960 12.791 39.234 1.00 22.20 89 ASP A C 1
ATOM 536 O O . ASP A 1 90 ? 24.182 11.929 40.085 1.00 21.11 89 ASP A O 1
ATOM 541 N N . SER A 1 91 ? 23.056 12.628 38.272 1.00 23.02 90 SER A N 1
ATOM 542 C CA . SER A 1 91 ? 22.201 11.430 38.201 1.00 24.14 90 SER A CA 1
ATOM 543 C C . SER A 1 91 ? 22.937 10.097 38.098 1.00 22.85 90 SER A C 1
ATOM 544 O O . SER A 1 91 ? 22.596 9.141 38.824 1.00 23.16 90 SER A O 1
ATOM 547 N N . THR A 1 92 ? 23.936 10.022 37.218 1.00 21.75 91 THR A N 1
ATOM 548 C CA . THR A 1 92 ? 24.677 8.767 36.989 1.00 22.45 91 THR A CA 1
ATOM 549 C C . THR A 1 92 ? 25.426 8.317 38.234 1.00 21.54 91 THR A C 1
ATOM 550 O O . THR A 1 92 ? 25.425 7.124 38.530 1.00 22.02 91 THR A O 1
ATOM 554 N N . CYS A 1 93 ? 26.032 9.254 38.982 1.00 20.31 92 CYS A N 1
ATOM 555 C CA . CYS A 1 93 ? 26.770 8.888 40.193 1.00 20.37 92 CYS A CA 1
ATOM 556 C C . CYS A 1 93 ? 25.869 8.236 41.237 1.00 19.94 92 CYS A C 1
ATOM 557 O O . CYS A 1 93 ? 26.291 7.298 41.931 1.00 20.87 92 CYS A O 1
ATOM 560 N N . LEU A 1 94 ? 24.633 8.717 41.352 1.00 19.48 93 LEU A N 1
ATOM 561 C CA . LEU A 1 94 ? 23.709 8.193 42.351 1.00 18.56 93 LEU A CA 1
ATOM 562 C C . LEU A 1 94 ? 23.281 6.762 42.013 1.00 20.30 93 LEU A C 1
ATOM 563 O O . LEU A 1 94 ? 23.243 5.886 42.893 1.00 20.82 93 LEU A O 1
ATOM 568 N N . VAL A 1 95 ? 22.978 6.522 40.743 1.00 20.55 94 VAL A N 1
ATOM 569 C CA . VAL A 1 95 ? 22.654 5.168 40.281 1.00 21.36 94 VAL A CA 1
ATOM 570 C C . VAL A 1 95 ? 23.841 4.210 40.475 1.00 22.91 94 VAL A C 1
ATOM 571 O O . VAL A 1 95 ? 23.649 3.090 40.937 1.00 23.50 94 VAL A O 1
ATOM 575 N N . LYS A 1 96 ? 25.054 4.647 40.125 1.00 22.20 95 LYS A N 1
ATOM 576 C CA . LYS A 1 96 ? 26.245 3.801 40.265 1.00 23.78 95 LYS A CA 1
ATOM 577 C C . LYS A 1 96 ? 26.485 3.415 41.720 1.00 23.46 95 LYS A C 1
ATOM 578 O O . LYS A 1 96 ? 26.740 2.246 42.012 1.00 25.31 95 LYS A O 1
ATOM 581 N N . ILE A 1 97 ? 26.370 4.374 42.642 1.00 22.68 96 ILE A N 1
ATOM 582 C CA . ILE A 1 97 ? 26.625 4.106 44.073 1.00 22.03 96 ILE A CA 1
ATOM 583 C C . ILE A 1 97 ? 25.557 3.169 44.639 1.00 23.10 96 ILE A C 1
ATOM 584 O O . ILE A 1 97 ? 25.881 2.183 45.329 1.00 23.89 96 ILE A O 1
ATOM 589 N N . ILE A 1 98 ? 24.287 3.461 44.353 1.00 23.08 97 ILE A N 1
ATOM 590 C CA . ILE A 1 98 ? 23.179 2.634 44.876 1.00 23.34 97 ILE A CA 1
ATOM 591 C C . ILE A 1 98 ? 23.263 1.194 44.336 1.00 26.27 97 ILE A C 1
ATOM 592 O O . ILE A 1 98 ? 23.095 0.247 45.097 1.00 27.42 97 ILE A O 1
ATOM 597 N N . ASN A 1 99 ? 23.584 1.037 43.049 1.00 26.42 98 ASN A N 1
ATOM 598 C CA . ASN A 1 99 ? 23.721 -0.293 42.442 1.00 28.93 98 ASN A CA 1
ATOM 599 C C . ASN A 1 99 ? 24.898 -1.097 43.009 1.00 30.82 98 ASN A C 1
ATOM 600 O O . ASN A 1 99 ? 24.815 -2.334 43.130 1.00 36.00 98 ASN A O 1
ATOM 605 N N . GLU A 1 100 ? 25.989 -0.414 43.354 1.00 29.60 99 GLU A N 1
ATOM 606 C CA . GLU A 1 100 ? 27.173 -1.072 43.917 1.00 31.36 99 GLU A CA 1
ATOM 607 C C . GLU A 1 100 ? 26.952 -1.457 45.377 1.00 29.06 99 GLU A C 1
ATOM 608 O O . GLU A 1 100 ? 27.316 -2.566 45.787 1.00 33.14 99 GLU A O 1
ATOM 614 N N . VAL A 1 101 ? 26.373 -0.543 46.159 1.00 27.12 100 VAL A N 1
ATOM 615 C CA . VAL A 1 101 ? 26.185 -0.738 47.603 1.00 26.97 100 VAL A CA 1
ATOM 616 C C . VAL A 1 101 ? 24.993 -1.657 47.956 1.00 27.55 100 VAL A C 1
ATOM 617 O O . VAL A 1 101 ? 25.072 -2.392 48.949 1.00 27.74 100 VAL A O 1
ATOM 621 N N . LYS A 1 102 ? 23.908 -1.604 47.175 1.00 25.38 101 LYS A N 1
ATOM 622 C CA . LYS A 1 102 ? 22.632 -2.289 47.499 1.00 27.87 101 LYS A CA 1
ATOM 623 C C . LYS A 1 102 ? 22.210 -2.109 48.970 1.00 27.06 101 LYS A C 1
ATOM 624 O O . LYS A 1 102 ? 22.089 -3.100 49.732 1.00 28.57 101 LYS A O 1
ATOM 630 N N . PRO A 1 103 ? 21.985 -0.853 49.383 1.00 24.13 102 PRO A N 1
ATOM 631 C CA . PRO A 1 103 ? 21.703 -0.585 50.784 1.00 23.67 102 PRO A CA 1
ATOM 632 C C . PRO A 1 103 ? 20.335 -1.113 51.198 1.00 24.38 102 PRO A C 1
ATOM 633 O O . PRO A 1 103 ? 19.427 -1.211 50.360 1.00 26.86 102 PRO A O 1
ATOM 637 N N . THR A 1 104 ? 20.217 -1.491 52.466 1.00 23.16 103 THR A N 1
ATOM 638 C CA . THR A 1 104 ? 18.924 -1.848 53.067 1.00 23.20 103 THR A CA 1
ATOM 639 C C . THR A 1 104 ? 18.217 -0.601 53.631 1.00 20.93 103 THR A C 1
ATOM 640 O O . THR A 1 104 ? 16.984 -0.604 53.760 1.00 22.28 103 THR A O 1
ATOM 644 N N . GLU A 1 105 ? 18.981 0.457 53.954 1.00 21.24 104 GLU A N 1
ATOM 645 C CA . GLU A 1 105 ? 18.437 1.740 54.477 1.00 20.02 104 GLU A CA 1
ATOM 646 C C . GLU A 1 105 ? 19.181 2.906 53.825 1.00 19.28 104 GLU A C 1
ATOM 647 O O . GLU A 1 105 ? 20.408 2.859 53.714 1.00 20.36 104 GLU A O 1
ATOM 653 N N . ILE A 1 106 ? 18.443 3.936 53.398 1.00 19.53 105 ILE A N 1
ATOM 654 C CA . ILE A 1 106 ? 18.985 5.196 52.841 1.00 17.43 105 ILE A CA 1
ATOM 655 C C . ILE A 1 106 ? 18.489 6.369 53.691 1.00 16.93 105 ILE A C 1
ATOM 656 O O . ILE A 1 106 ? 17.291 6.483 53.944 1.00 18.45 105 ILE A O 1
ATOM 661 N N . TYR A 1 107 ? 19.407 7.241 54.116 1.00 16.96 106 TYR A N 1
ATOM 662 C CA . TYR A 1 107 ? 19.080 8.454 54.853 1.00 15.84 106 TYR A CA 1
ATOM 663 C C . TYR A 1 107 ? 19.497 9.646 53.989 1.00 15.82 106 TYR A C 1
ATOM 664 O O . TYR A 1 107 ? 20.709 9.859 53.754 1.00 15.38 106 TYR A O 1
ATOM 673 N N . ASN A 1 108 ? 18.507 10.369 53.457 1.00 15.56 107 ASN A N 1
ATOM 674 C CA . ASN A 1 108 ? 18.771 11.543 52.618 1.00 14.57 107 ASN A CA 1
ATOM 675 C C . ASN A 1 108 ? 18.929 12.804 53.472 1.00 14.05 107 ASN A C 1
ATOM 676 O O . ASN A 1 108 ? 17.957 13.557 53.667 1.00 14.84 107 ASN A O 1
ATOM 681 N N . LEU A 1 109 ? 20.138 13.003 54.018 1.00 13.96 108 LEU A N 1
ATOM 682 C CA . LEU A 1 109 ? 20.440 14.194 54.837 1.00 14.10 108 LEU A CA 1
ATOM 683 C C . LEU A 1 109 ? 21.148 15.313 54.047 1.00 13.97 108 LEU A C 1
ATOM 684 O O . LEU A 1 109 ? 21.263 16.452 54.545 1.00 14.89 108 LEU A O 1
ATOM 689 N N . GLY A 1 110 ? 21.595 15.032 52.816 1.00 13.44 109 GLY A N 1
ATOM 690 C CA . GLY A 1 110 ? 22.311 16.033 52.010 1.00 14.54 109 GLY A CA 1
ATOM 691 C C . GLY A 1 110 ? 21.456 17.227 51.573 1.00 13.53 109 GLY A C 1
ATOM 692 O O . GLY A 1 110 ? 20.311 17.047 51.077 1.00 14.09 109 GLY A O 1
ATOM 693 N N . ALA A 1 111 ? 21.961 18.441 51.803 1.00 13.64 110 ALA A N 1
ATOM 694 C CA . ALA A 1 111 ? 21.225 19.676 51.505 1.00 13.69 110 ALA A CA 1
ATOM 695 C C . ALA A 1 111 ? 22.082 20.894 51.686 1.00 13.88 110 ALA A C 1
ATOM 696 O O . ALA A 1 111 ? 22.985 20.903 52.546 1.00 13.58 110 ALA A O 1
ATOM 698 N N . GLN A 1 112 ? 21.747 21.931 50.922 1.00 12.71 111 GLN A N 1
ATOM 699 C CA . GLN A 1 112 ? 22.057 23.319 51.287 1.00 12.00 111 GLN A CA 1
ATOM 700 C C . GLN A 1 112 ? 21.056 23.655 52.405 1.00 11.59 111 GLN A C 1
ATOM 701 O O . GLN A 1 112 ? 19.859 23.818 52.133 1.00 14.15 111 GLN A O 1
ATOM 707 N N . SER A 1 113 ? 21.525 23.725 53.660 1.00 12.19 112 SER A N 1
ATOM 708 C CA . SER A 1 113 ? 20.643 23.761 54.838 1.00 12.51 112 SER A CA 1
ATOM 709 C C . SER A 1 113 ? 20.466 25.120 55.521 1.00 13.12 112 SER A C 1
ATOM 710 O O . SER A 1 113 ? 19.684 25.221 56.488 1.00 13.87 112 SER A O 1
ATOM 713 N N . HIS A 1 114 ? 21.117 26.166 55.029 1.00 12.97 113 HIS A N 1
ATOM 714 C CA . HIS A 1 114 ? 21.023 27.496 55.664 1.00 13.19 113 HIS A CA 1
ATOM 715 C C . HIS A 1 114 ? 19.900 28.358 55.062 1.00 13.48 113 HIS A C 1
ATOM 716 O O . HIS A 1 114 ? 19.854 28.604 53.843 1.00 13.58 113 HIS A O 1
ATOM 723 N N . VAL A 1 115 ? 18.982 28.802 55.919 1.00 13.45 114 VAL A N 1
ATOM 724 C CA . VAL A 1 115 ? 17.777 29.534 55.463 1.00 13.09 114 VAL A CA 1
ATOM 725 C C . VAL A 1 115 ? 18.118 30.927 54.927 1.00 14.53 114 VAL A C 1
ATOM 726 O O . VAL A 1 115 ? 17.586 31.327 53.887 1.00 14.60 114 VAL A O 1
ATOM 730 N N . LYS A 1 116 ? 19.034 31.655 55.577 1.00 14.03 115 LYS A N 1
ATOM 731 C CA . LYS A 1 116 ? 19.346 33.021 55.077 1.00 14.69 115 LYS A CA 1
ATOM 732 C C . LYS A 1 116 ? 20.045 32.924 53.716 1.00 14.66 115 LYS A C 1
ATOM 733 O O . LYS A 1 116 ? 19.694 33.630 52.750 1.00 15.54 115 LYS A O 1
ATOM 739 N N . ILE A 1 117 ? 20.991 31.992 53.608 1.00 14.73 116 ILE A N 1
ATOM 740 C CA . ILE A 1 117 ? 21.701 31.787 52.339 1.00 13.37 116 ILE A CA 1
ATOM 741 C C . ILE A 1 117 ? 20.743 31.394 51.204 1.00 14.06 116 ILE A C 1
ATOM 742 O O . ILE A 1 117 ? 20.945 31.778 50.046 1.00 15.41 116 ILE A O 1
ATOM 747 N N . SER A 1 118 ? 19.668 30.660 51.533 1.00 14.10 117 SER A N 1
ATOM 748 C CA . SER A 1 118 ? 18.695 30.251 50.493 1.00 14.39 117 SER A CA 1
ATOM 749 C C . SER A 1 118 ? 18.031 31.410 49.733 1.00 14.09 117 SER A C 1
ATOM 750 O O . SER A 1 118 ? 17.609 31.219 48.587 1.00 15.57 117 SER A O 1
ATOM 753 N N . PHE A 1 119 ? 17.940 32.602 50.340 1.00 14.85 118 PHE A N 1
ATOM 754 C CA . PHE A 1 119 ? 17.361 33.755 49.628 1.00 16.93 118 PHE A CA 1
ATOM 755 C C . PHE A 1 119 ? 18.246 34.262 48.472 1.00 20.26 118 PHE A C 1
ATOM 756 O O . PHE A 1 119 ? 17.736 34.835 47.509 1.00 25.24 118 PHE A O 1
ATOM 764 N N . ASP A 1 120 ? 19.554 34.045 48.562 1.00 19.80 119 ASP A N 1
ATOM 765 C CA . ASP A 1 120 ? 20.499 34.441 47.508 1.00 23.67 119 ASP A CA 1
ATOM 766 C C . ASP A 1 120 ? 21.051 33.285 46.654 1.00 19.63 119 ASP A C 1
ATOM 767 O O . ASP A 1 120 ? 21.764 33.540 45.691 1.00 23.30 119 ASP A O 1
ATOM 772 N N . LEU A 1 121 ? 20.733 32.046 47.036 1.00 17.00 120 LEU A N 1
ATOM 773 C CA . LEU A 1 121 ? 21.069 30.810 46.309 1.00 17.36 120 LEU A CA 1
ATOM 774 C C . LEU A 1 121 ? 19.785 29.988 46.126 1.00 15.98 120 LEU A C 1
ATOM 775 O O . LEU A 1 121 ? 19.758 28.768 46.367 1.00 14.89 120 LEU A O 1
ATOM 780 N N . ALA A 1 122 ? 18.714 30.644 45.693 1.00 15.28 121 ALA A N 1
ATOM 781 C CA . ALA A 1 122 ? 17.399 29.988 45.603 1.00 14.68 121 ALA A CA 1
ATOM 782 C C . ALA A 1 122 ? 17.347 28.835 44.594 1.00 13.81 121 ALA A C 1
ATOM 783 O O . ALA A 1 122 ? 16.749 27.763 44.866 1.00 13.40 121 ALA A O 1
ATOM 785 N N . GLU A 1 123 ? 18.007 29.020 43.447 1.00 13.73 122 GLU A N 1
ATOM 786 C CA . GLU A 1 123 ? 17.988 28.040 42.373 1.00 14.30 122 GLU A CA 1
ATOM 787 C C . GLU A 1 123 ? 18.815 26.773 42.727 1.00 12.87 122 GLU A C 1
ATOM 788 O O . GLU A 1 123 ? 18.326 25.624 42.592 1.00 14.46 122 GLU A O 1
ATOM 794 N N . TYR A 1 124 ? 20.064 26.965 43.169 1.00 12.81 123 TYR A N 1
ATOM 795 C CA . TYR A 1 124 ? 20.892 25.861 43.665 1.00 13.87 123 TYR A CA 1
ATOM 796 C C . TYR A 1 124 ? 20.151 25.104 44.805 1.00 12.64 123 TYR A C 1
ATOM 797 O O . TYR A 1 124 ? 20.143 23.847 44.851 1.00 13.87 123 TYR A O 1
ATOM 806 N N . THR A 1 125 ? 19.533 25.836 45.727 1.00 13.17 124 THR A N 1
ATOM 807 C CA . THR A 1 125 ? 18.797 25.208 46.845 1.00 13.31 124 THR A CA 1
ATOM 808 C C . THR A 1 125 ? 17.616 24.356 46.339 1.00 12.96 124 THR A C 1
ATOM 809 O O . THR A 1 125 ? 17.431 23.224 46.817 1.00 13.68 124 THR A O 1
ATOM 813 N N . ALA A 1 126 ? 16.875 24.832 45.339 1.00 13.75 125 ALA A N 1
ATOM 814 C CA . ALA A 1 126 ? 15.828 24.030 44.714 1.00 14.61 125 ALA A CA 1
ATOM 815 C C . ALA A 1 126 ? 16.367 22.746 44.075 1.00 14.43 125 ALA A C 1
ATOM 816 O O . ALA A 1 126 ? 15.788 21.647 44.230 1.00 15.43 125 ALA A O 1
ATOM 818 N N . ASP A 1 127 ? 17.476 22.882 43.338 1.00 14.13 126 ASP A N 1
ATOM 819 C CA . ASP A 1 127 ? 18.045 21.729 42.625 1.00 14.95 126 ASP A CA 1
ATOM 820 C C . ASP A 1 127 ? 18.577 20.630 43.552 1.00 14.51 126 ASP A C 1
ATOM 821 O O . ASP A 1 127 ? 18.400 19.431 43.261 1.00 14.07 126 ASP A O 1
ATOM 826 N N . VAL A 1 128 ? 19.220 21.022 44.652 1.00 14.66 127 VAL A N 1
ATOM 827 C CA . VAL A 1 128 ? 19.793 20.069 45.610 1.00 13.86 127 VAL A CA 1
ATOM 828 C C . VAL A 1 128 ? 18.711 19.509 46.557 1.00 13.73 127 VAL A C 1
ATOM 829 O O . VAL A 1 128 ? 18.612 18.283 46.750 1.00 14.47 127 VAL A O 1
ATOM 833 N N . ASP A 1 129 ? 17.941 20.395 47.187 1.00 14.56 128 ASP A N 1
ATOM 834 C CA . ASP A 1 129 ? 17.041 20.016 48.286 1.00 14.21 128 ASP A CA 1
ATOM 835 C C . ASP A 1 129 ? 15.704 19.458 47.766 1.00 14.50 128 ASP A C 1
ATOM 836 O O . ASP A 1 129 ? 15.090 18.600 48.416 1.00 16.10 128 ASP A O 1
ATOM 841 N N . GLY A 1 130 ? 15.241 19.966 46.622 1.00 13.73 129 GLY A N 1
ATOM 842 C CA . GLY A 1 130 ? 13.975 19.534 46.008 1.00 14.36 129 GLY A CA 1
ATOM 843 C C . GLY A 1 130 ? 14.189 18.449 44.970 1.00 14.24 129 GLY A C 1
ATOM 844 O O . GLY A 1 130 ? 13.900 17.255 45.218 1.00 15.67 129 GLY A O 1
ATOM 845 N N . VAL A 1 131 ? 14.775 18.831 43.816 1.00 13.75 130 VAL A N 1
ATOM 846 C CA . VAL A 1 131 ? 14.979 17.879 42.719 1.00 15.25 130 VAL A CA 1
ATOM 847 C C . VAL A 1 131 ? 15.929 16.748 43.117 1.00 14.73 130 VAL A C 1
ATOM 848 O O . VAL A 1 131 ? 15.711 15.597 42.706 1.00 15.48 130 VAL A O 1
ATOM 852 N N . GLY A 1 132 ? 16.936 17.030 43.964 1.00 14.78 131 GLY A N 1
ATOM 853 C CA . GLY A 1 132 ? 17.846 15.990 44.406 1.00 14.71 131 GLY A CA 1
ATOM 854 C C . GLY A 1 132 ? 17.189 14.835 45.148 1.00 14.43 131 GLY A C 1
ATOM 855 O O . GLY A 1 132 ? 17.622 13.678 45.023 1.00 15.70 131 GLY A O 1
ATOM 856 N N . THR A 1 133 ? 16.109 15.120 45.889 1.00 14.68 132 THR A N 1
ATOM 857 C CA . THR A 1 133 ? 15.331 14.072 46.548 1.00 14.94 132 THR A CA 1
ATOM 858 C C . THR A 1 133 ? 14.677 13.166 45.491 1.00 15.64 132 THR A C 1
ATOM 859 O O . THR A 1 133 ? 14.747 11.921 45.604 1.00 16.12 132 THR A O 1
ATOM 863 N N . LEU A 1 134 ? 14.066 13.764 44.457 1.00 14.97 133 LEU A N 1
ATOM 864 C CA . LEU A 1 134 ? 13.519 12.984 43.355 1.00 15.90 133 LEU A CA 1
ATOM 865 C C . LEU A 1 134 ? 14.602 12.136 42.643 1.00 15.52 133 LEU A C 1
ATOM 866 O O . LEU A 1 134 ? 14.362 10.966 42.310 1.00 17.02 133 LEU A O 1
ATOM 871 N N . ARG A 1 135 ? 15.791 12.698 42.413 1.00 16.13 134 ARG A N 1
ATOM 872 C CA . ARG A 1 135 ? 16.859 11.917 41.776 1.00 16.32 134 ARG A CA 1
ATOM 873 C C . ARG A 1 135 ? 17.229 10.669 42.579 1.00 17.22 134 ARG A C 1
ATOM 874 O O . ARG A 1 135 ? 17.462 9.589 41.993 1.00 18.80 134 ARG A O 1
ATOM 882 N N . LEU A 1 136 ? 17.287 10.808 43.908 1.00 16.90 135 LEU A N 1
ATOM 883 C CA . LEU A 1 136 ? 17.632 9.679 44.775 1.00 17.72 135 LEU A CA 1
ATOM 884 C C . LEU A 1 136 ? 16.521 8.613 44.734 1.00 19.20 135 LEU A C 1
ATOM 885 O O . LEU A 1 136 ? 16.804 7.413 44.647 1.00 19.03 135 LEU A O 1
ATOM 890 N N . LEU A 1 137 ? 15.265 9.042 44.799 1.00 18.14 136 LEU A N 1
ATOM 891 C CA . LEU A 1 137 ? 14.122 8.120 44.702 1.00 18.84 136 LEU A CA 1
ATOM 892 C C . LEU A 1 137 ? 14.090 7.393 43.357 1.00 18.99 136 LEU A C 1
ATOM 893 O O . LEU A 1 137 ? 13.872 6.160 43.306 1.00 20.73 136 LEU A O 1
ATOM 898 N N . ASP A 1 138 ? 14.305 8.135 42.274 1.00 19.13 137 ASP A N 1
ATOM 899 C CA . ASP A 1 138 ? 14.364 7.563 40.926 1.00 20.73 137 ASP A CA 1
ATOM 900 C C . ASP A 1 138 ? 15.533 6.564 40.760 1.00 20.40 137 ASP A C 1
ATOM 901 O O . ASP A 1 138 ? 15.400 5.598 40.038 1.00 22.75 137 ASP A O 1
ATOM 906 N N . ALA A 1 139 ? 16.661 6.799 41.420 1.00 19.68 138 ALA A N 1
ATOM 907 C CA . ALA A 1 139 ? 17.786 5.858 41.405 1.00 21.23 138 ALA A CA 1
ATOM 908 C C . ALA A 1 139 ? 17.406 4.526 42.084 1.00 22.33 138 ALA A C 1
ATOM 909 O O . ALA A 1 139 ? 17.756 3.433 41.581 1.00 24.36 138 ALA A O 1
ATOM 911 N N . VAL A 1 140 ? 16.701 4.610 43.223 1.00 22.13 139 VAL A N 1
ATOM 912 C CA . VAL A 1 140 ? 16.201 3.410 43.893 1.00 21.90 139 VAL A CA 1
ATOM 913 C C . VAL A 1 140 ? 15.349 2.589 42.937 1.00 22.92 139 VAL A C 1
ATOM 914 O O . VAL A 1 140 ? 15.518 1.353 42.828 1.00 24.25 139 VAL A O 1
ATOM 918 N N . LYS A 1 141 ? 14.442 3.260 42.237 1.00 23.48 140 LYS A N 1
ATOM 919 C CA . LYS A 1 141 ? 13.541 2.592 41.297 1.00 26.38 140 LYS A CA 1
ATOM 920 C C . LYS A 1 141 ? 14.270 1.991 40.098 1.00 27.00 140 LYS A C 1
ATOM 921 O O . LYS A 1 141 ? 14.002 0.839 39.723 1.00 29.34 140 LYS A O 1
ATOM 927 N N . THR A 1 142 ? 15.192 2.755 39.511 1.00 27.10 141 THR A N 1
ATOM 928 C CA . THR A 1 142 ? 16.041 2.287 38.393 1.00 26.74 141 THR A CA 1
ATOM 929 C C . THR A 1 142 ? 16.836 1.031 38.754 1.00 26.97 141 THR A C 1
ATOM 930 O O . THR A 1 142 ? 16.979 0.119 37.931 1.00 31.34 141 THR A O 1
ATOM 934 N N . CYS A 1 143 ? 17.340 0.982 39.988 1.00 25.86 142 CYS A N 1
ATOM 935 C CA . CYS A 1 143 ? 18.140 -0.150 40.461 1.00 27.24 142 CYS A CA 1
ATOM 936 C C . CYS A 1 143 ? 17.291 -1.363 40.879 1.00 27.59 142 CYS A C 1
ATOM 937 O O . CYS A 1 143 ? 17.850 -2.390 41.258 1.00 31.45 142 CYS A O 1
ATOM 940 N N . GLY A 1 144 ? 15.964 -1.279 40.813 1.00 27.78 143 GLY A N 1
ATOM 941 C CA . GLY A 1 144 ? 15.114 -2.443 41.155 1.00 29.18 143 GLY A CA 1
ATOM 942 C C . GLY A 1 144 ? 14.930 -2.693 42.640 1.00 29.52 143 GLY A C 1
ATOM 943 O O . GLY A 1 144 ? 14.582 -3.819 43.037 1.00 31.76 143 GLY A O 1
ATOM 944 N N . LEU A 1 145 ? 15.115 -1.657 43.463 1.00 28.01 144 LEU A N 1
ATOM 945 C CA . LEU A 1 145 ? 15.139 -1.793 44.933 1.00 28.48 144 LEU A CA 1
ATOM 946 C C . LEU A 1 145 ? 13.909 -1.225 45.648 1.00 25.58 144 LEU A C 1
ATOM 947 O O . LEU A 1 145 ? 13.905 -1.092 46.876 1.00 26.43 144 LEU A O 1
ATOM 952 N N . ILE A 1 146 ? 12.850 -0.950 44.902 1.00 25.79 145 ILE A N 1
ATOM 953 C CA . ILE A 1 146 ? 11.663 -0.293 45.458 1.00 30.10 145 ILE A CA 1
ATOM 954 C C . ILE A 1 146 ? 10.990 -1.130 46.583 1.00 31.27 145 ILE A C 1
ATOM 955 O O . ILE A 1 146 ? 10.421 -0.556 47.531 1.00 32.54 145 ILE A O 1
ATOM 960 N N . ASN A 1 147 ? 11.069 -2.467 46.484 1.00 29.94 146 ASN A N 1
ATOM 961 C CA . ASN A 1 147 ? 10.499 -3.370 47.496 1.00 31.40 146 ASN A CA 1
ATOM 962 C C . ASN A 1 147 ? 11.477 -3.824 48.588 1.00 30.05 146 ASN A C 1
ATOM 963 O O . ASN A 1 147 ? 11.059 -4.522 49.511 1.00 34.55 146 ASN A O 1
ATOM 968 N N . SER A 1 148 ? 12.755 -3.452 48.498 1.00 28.17 147 SER A N 1
ATOM 969 C CA . SER A 1 148 ? 13.776 -3.916 49.450 1.00 32.37 147 SER A CA 1
ATOM 970 C C . SER A 1 148 ? 14.477 -2.845 50.283 1.00 33.63 147 SER A C 1
ATOM 971 O O . SER A 1 148 ? 15.151 -3.183 51.255 1.00 43.10 147 SER A O 1
ATOM 974 N N . VAL A 1 149 ? 14.357 -1.575 49.927 1.00 27.68 148 VAL A N 1
ATOM 975 C CA . VAL A 1 149 ? 15.004 -0.532 50.714 1.00 25.30 148 VAL A CA 1
ATOM 976 C C . VAL A 1 149 ? 13.992 0.241 51.581 1.00 23.16 148 VAL A C 1
ATOM 977 O O . VAL A 1 149 ? 12.810 0.348 51.232 1.00 23.46 148 VAL A O 1
ATOM 981 N N . LYS A 1 150 ? 14.476 0.752 52.716 1.00 21.10 149 LYS A N 1
ATOM 982 C CA . LYS A 1 150 ? 13.750 1.718 53.548 1.00 21.20 149 LYS A CA 1
ATOM 983 C C . LYS A 1 150 ? 14.406 3.105 53.417 1.00 20.38 149 LYS A C 1
ATOM 984 O O . LYS A 1 150 ? 15.633 3.227 53.515 1.00 21.14 149 LYS A O 1
ATOM 990 N N . PHE A 1 151 ? 13.597 4.130 53.157 1.00 18.93 150 PHE A N 1
ATOM 991 C CA . PHE A 1 151 ? 14.079 5.492 52.812 1.00 18.48 150 PHE A CA 1
ATOM 992 C C . PHE A 1 151 ? 13.617 6.553 53.823 1.00 17.68 150 PHE A C 1
ATOM 993 O O . PHE A 1 151 ? 12.400 6.709 54.043 1.00 18.31 150 PHE A O 1
ATOM 1001 N N . TYR A 1 152 ? 14.587 7.246 54.444 1.00 16.43 151 TYR A N 1
ATOM 1002 C CA . TYR A 1 152 ? 14.348 8.354 55.379 1.00 15.71 151 TYR A CA 1
ATOM 1003 C C . TYR A 1 152 ? 14.628 9.701 54.673 1.00 15.93 151 TYR A C 1
ATOM 1004 O O . TYR A 1 152 ? 15.753 9.892 54.156 1.00 15.44 151 TYR A O 1
ATOM 1013 N N . GLN A 1 153 ? 13.630 10.586 54.623 1.00 15.09 152 GLN A N 1
ATOM 1014 C CA . GLN A 1 153 ? 13.781 11.982 54.139 1.00 14.49 152 GLN A CA 1
ATOM 1015 C C . GLN A 1 153 ? 13.939 12.962 55.301 1.00 14.97 152 GLN A C 1
ATOM 1016 O O . GLN A 1 153 ? 13.108 12.982 56.220 1.00 15.14 152 GLN A O 1
ATOM 1022 N N . ALA A 1 154 ? 14.948 13.834 55.212 1.00 15.25 153 ALA A N 1
ATOM 1023 C CA . ALA A 1 154 ? 15.150 14.916 56.179 1.00 14.74 153 ALA A CA 1
ATOM 1024 C C . ALA A 1 154 ? 14.212 16.112 55.985 1.00 16.00 153 ALA A C 1
ATOM 1025 O O . ALA A 1 154 ? 14.613 17.194 55.484 1.00 16.18 153 ALA A O 1
ATOM 1027 N N . SER A 1 155 ? 12.960 15.942 56.434 1.00 15.55 154 SER A N 1
ATOM 1028 C CA . SER A 1 155 ? 12.001 17.019 56.467 1.00 14.90 154 SER A CA 1
ATOM 1029 C C . SER A 1 155 ? 12.241 17.889 57.735 1.00 14.37 154 SER A C 1
ATOM 1030 O O . SER A 1 155 ? 13.199 17.654 58.488 1.00 14.37 154 SER A O 1
ATOM 1033 N N . THR A 1 156 ? 11.419 18.909 57.943 1.00 14.77 155 THR A N 1
ATOM 1034 C CA . THR A 1 156 ? 11.814 20.066 58.750 1.00 13.90 155 THR A CA 1
ATOM 1035 C C . THR A 1 156 ? 10.642 20.895 59.243 1.00 14.15 155 THR A C 1
ATOM 1036 O O . THR A 1 156 ? 9.637 21.113 58.516 1.00 14.74 155 THR A O 1
ATOM 1040 N N . SER A 1 157 ? 10.772 21.393 60.486 1.00 14.16 156 SER A N 1
ATOM 1041 C CA . SER A 1 157 ? 9.828 22.376 61.027 1.00 14.05 156 SER A CA 1
ATOM 1042 C C . SER A 1 157 ? 9.735 23.684 60.211 1.00 14.47 156 SER A C 1
ATOM 1043 O O . SER A 1 157 ? 8.736 24.419 60.341 1.00 14.42 156 SER A O 1
ATOM 1046 N N . GLN A 1 158 ? 10.713 23.973 59.335 1.00 14.11 157 GLN A N 1
ATOM 1047 C CA . GLN A 1 158 ? 10.559 25.130 58.427 1.00 13.39 157 GLN A CA 1
ATOM 1048 C C . GLN A 1 158 ? 9.340 25.005 57.506 1.00 13.81 157 GLN A C 1
ATOM 1049 O O . GLN A 1 158 ? 8.814 26.025 57.037 1.00 14.68 157 GLN A O 1
ATOM 1055 N N . LEU A 1 159 ? 8.852 23.788 57.289 1.00 13.36 158 LEU A N 1
ATOM 1056 C CA . LEU A 1 159 ? 7.607 23.596 56.506 1.00 14.10 158 LEU A CA 1
ATOM 1057 C C . LEU A 1 159 ? 6.399 24.320 57.126 1.00 14.13 158 LEU A C 1
ATOM 1058 O O . LEU A 1 159 ? 5.472 24.715 56.393 1.00 14.64 158 LEU A O 1
ATOM 1063 N N . TYR A 1 160 ? 6.376 24.465 58.456 1.00 14.59 159 TYR A N 1
ATOM 1064 C CA . TYR A 1 160 ? 5.258 25.173 59.134 1.00 14.67 159 TYR A CA 1
ATOM 1065 C C . TYR A 1 160 ? 5.331 26.700 58.980 1.00 16.14 159 TYR A C 1
ATOM 1066 O O . TYR A 1 160 ? 4.304 27.372 59.097 1.00 16.61 159 TYR A O 1
ATOM 1075 N N . GLY A 1 161 ? 6.538 27.237 58.734 1.00 16.56 160 GLY A N 1
ATOM 1076 C CA . GLY A 1 161 ? 6.768 28.653 58.468 1.00 16.15 160 GLY A CA 1
ATOM 1077 C C . GLY A 1 161 ? 5.961 29.632 59.315 1.00 16.98 160 GLY A C 1
ATOM 1078 O O . GLY A 1 161 ? 6.221 29.780 60.518 1.00 16.51 160 GLY A O 1
ATOM 1079 N N . LYS A 1 162 ? 4.972 30.284 58.697 1.00 16.92 161 LYS A N 1
ATOM 1080 C CA . LYS A 1 162 ? 4.046 31.163 59.414 1.00 17.59 161 LYS A CA 1
ATOM 1081 C C . LYS A 1 162 ? 3.025 30.237 60.093 1.00 15.99 161 LYS A C 1
ATOM 1082 O O . LYS A 1 162 ? 2.029 29.833 59.491 1.00 17.48 161 LYS A O 1
ATOM 1088 N N . VAL A 1 163 ? 3.286 29.873 61.346 1.00 16.20 162 VAL A N 1
ATOM 1089 C CA . VAL A 1 163 ? 2.590 28.743 61.953 1.00 15.71 162 VAL A CA 1
ATOM 1090 C C . VAL A 1 163 ? 1.061 28.908 62.027 1.00 15.61 162 VAL A C 1
ATOM 1091 O O . VAL A 1 163 ? 0.560 29.956 62.466 1.00 17.68 162 VAL A O 1
ATOM 1095 N N . GLN A 1 164 ? 0.342 27.862 61.611 1.00 15.58 163 GLN A N 1
ATOM 1096 C CA . GLN A 1 164 ? -1.136 27.893 61.556 1.00 16.01 163 GLN A CA 1
ATOM 1097 C C . GLN A 1 164 ? -1.807 27.267 62.794 1.00 16.85 163 GLN A C 1
ATOM 1098 O O . GLN A 1 164 ? -3.047 27.381 62.971 1.00 18.03 163 GLN A O 1
ATOM 1104 N N . GLU A 1 165 ? -1.006 26.608 63.639 1.00 17.06 164 GLU A N 1
ATOM 1105 C CA . GLU A 1 165 ? -1.441 26.082 64.944 1.00 16.23 164 GLU A CA 1
ATOM 1106 C C . GLU A 1 165 ? -0.261 26.225 65.891 1.00 17.42 164 GLU A C 1
ATOM 1107 O O . GLU A 1 165 ? 0.895 26.206 65.432 1.00 18.13 164 GLU A O 1
ATOM 1113 N N . ILE A 1 166 ? -0.560 26.322 67.197 1.00 17.08 165 ILE A N 1
ATOM 1114 C CA . ILE A 1 166 ? 0.457 26.253 68.279 1.00 17.14 165 ILE A CA 1
ATOM 1115 C C . ILE A 1 166 ? -0.016 25.226 69.329 1.00 17.33 165 ILE A C 1
ATOM 1116 O O . ILE A 1 166 ? -1.139 25.362 69.842 1.00 17.53 165 ILE A O 1
ATOM 1121 N N . PRO A 1 167 ? 0.780 24.173 69.619 1.00 17.64 166 PRO A N 1
ATOM 1122 C CA . PRO A 1 167 ? 2.032 23.755 68.979 1.00 17.39 166 PRO A CA 1
ATOM 1123 C C . PRO A 1 167 ? 1.781 23.179 67.569 1.00 17.57 166 PRO A C 1
ATOM 1124 O O . PRO A 1 167 ? 0.612 23.091 67.128 1.00 18.58 166 PRO A O 1
ATOM 1128 N N . GLN A 1 168 ? 2.848 22.799 66.865 1.00 16.43 167 GLN A N 1
ATOM 1129 C CA . GLN A 1 168 ? 2.744 22.176 65.530 1.00 15.41 167 GLN A CA 1
ATOM 1130 C C . GLN A 1 168 ? 2.915 20.634 65.595 1.00 15.68 167 GLN A C 1
ATOM 1131 O O . GLN A 1 168 ? 3.890 20.143 66.172 1.00 17.62 167 GLN A O 1
ATOM 1137 N N . LYS A 1 169 ? 1.994 19.906 64.953 1.00 15.16 168 LYS A N 1
ATOM 1138 C CA . LYS A 1 169 ? 1.954 18.439 64.909 1.00 16.54 168 LYS A CA 1
ATOM 1139 C C . LYS A 1 169 ? 1.926 17.980 63.430 1.00 16.48 168 LYS A C 1
ATOM 1140 O O . LYS A 1 169 ? 1.949 18.801 62.498 1.00 17.30 168 LYS A O 1
ATOM 1146 N N . GLU A 1 170 ? 1.870 16.671 63.199 1.00 16.68 169 GLU A N 1
ATOM 1147 C CA . GLU A 1 170 ? 1.952 16.130 61.826 1.00 17.46 169 GLU A CA 1
ATOM 1148 C C . GLU A 1 170 ? 0.841 16.649 60.885 1.00 18.96 169 GLU A C 1
ATOM 1149 O O . GLU A 1 170 ? 1.058 16.761 59.684 1.00 20.01 169 GLU A O 1
ATOM 1155 N N . THR A 1 171 ? -0.342 16.929 61.447 1.00 18.43 170 THR A N 1
ATOM 1156 C CA . THR A 1 171 ? -1.502 17.377 60.686 1.00 17.62 170 THR A CA 1
ATOM 1157 C C . THR A 1 171 ? -1.663 18.915 60.601 1.00 17.89 170 THR A C 1
ATOM 1158 O O . THR A 1 171 ? -2.589 19.398 59.954 1.00 18.73 170 THR A O 1
ATOM 1162 N N . THR A 1 172 ? -0.763 19.682 61.215 1.00 16.30 171 THR A N 1
ATOM 1163 C CA . THR A 1 172 ? -0.781 21.144 61.091 1.00 15.75 171 THR A CA 1
ATOM 1164 C C . THR A 1 172 ? -0.472 21.488 59.626 1.00 15.87 171 THR A C 1
ATOM 1165 O O . THR A 1 172 ? 0.509 20.965 59.077 1.00 18.02 171 THR A O 1
ATOM 1169 N N . PRO A 1 173 ? -1.266 22.374 58.991 1.00 16.79 172 PRO A N 1
ATOM 1170 C CA . PRO A 1 173 ? -0.954 22.688 57.585 1.00 17.86 172 PRO A CA 1
ATOM 1171 C C . PRO A 1 173 ? 0.388 23.423 57.392 1.00 17.96 172 PRO A C 1
ATOM 1172 O O . PRO A 1 173 ? 0.790 24.245 58.221 1.00 19.36 172 PRO A O 1
ATOM 1176 N N . PHE A 1 174 ? 1.055 23.131 56.282 1.00 17.49 173 PHE A N 1
ATOM 1177 C CA . PHE A 1 174 ? 2.335 23.769 55.962 1.00 16.36 173 PHE A CA 1
ATOM 1178 C C . PHE A 1 174 ? 2.133 25.185 55.375 1.00 15.95 173 PHE A C 1
ATOM 1179 O O . PHE A 1 174 ? 1.118 25.465 54.713 1.00 19.18 173 PHE A O 1
ATOM 1187 N N . TYR A 1 175 ? 3.101 26.069 55.613 1.00 14.85 174 TYR A N 1
ATOM 1188 C CA . TYR A 1 175 ? 3.083 27.475 55.143 1.00 14.75 174 TYR A CA 1
ATOM 1189 C C . TYR A 1 175 ? 4.556 27.947 55.024 1.00 14.68 174 TYR A C 1
ATOM 1190 O O . TYR A 1 175 ? 5.051 28.687 55.898 1.00 15.24 174 TYR A O 1
ATOM 1199 N N . PRO A 1 176 ? 5.270 27.510 53.958 1.00 15.03 175 PRO A N 1
ATOM 1200 C CA . PRO A 1 176 ? 6.705 27.838 53.879 1.00 15.17 175 PRO A CA 1
ATOM 1201 C C . PRO A 1 176 ? 6.977 29.344 53.700 1.00 14.84 175 PRO A C 1
ATOM 1202 O O . PRO A 1 176 ? 6.125 30.071 53.143 1.00 16.23 175 PRO A O 1
ATOM 1206 N N . ARG A 1 177 ? 8.173 29.764 54.134 1.00 13.77 176 ARG A N 1
ATOM 1207 C CA . ARG A 1 177 ? 8.579 31.174 54.236 1.00 13.87 176 ARG A CA 1
ATOM 1208 C C . ARG A 1 177 ? 10.007 31.450 53.711 1.00 14.37 176 ARG A C 1
ATOM 1209 O O . ARG A 1 177 ? 10.621 32.477 54.075 1.00 16.04 176 ARG A O 1
ATOM 1217 N N . SER A 1 178 ? 10.534 30.593 52.833 1.00 14.12 177 SER A N 1
ATOM 1218 C CA . SER A 1 178 ? 11.838 30.824 52.199 1.00 12.64 177 SER A CA 1
ATOM 1219 C C . SER A 1 178 ? 12.000 29.886 50.999 1.00 14.00 177 SER A C 1
ATOM 1220 O O . SER A 1 178 ? 11.243 28.869 50.882 1.00 13.70 177 SER A O 1
ATOM 1223 N N . PRO A 1 179 ? 13.025 30.148 50.136 1.00 13.13 178 PRO A N 1
ATOM 1224 C CA . PRO A 1 179 ? 13.338 29.155 49.101 1.00 13.63 178 PRO A CA 1
ATOM 1225 C C . PRO A 1 179 ? 13.753 27.779 49.651 1.00 13.31 178 PRO A C 1
ATOM 1226 O O . PRO A 1 179 ? 13.475 26.742 49.015 1.00 13.98 178 PRO A O 1
ATOM 1230 N N . TYR A 1 180 ? 14.419 27.754 50.820 1.00 12.86 179 TYR A N 1
ATOM 1231 C CA . TYR A 1 180 ? 14.687 26.490 51.520 1.00 13.01 179 TYR A CA 1
ATOM 1232 C C . TYR A 1 180 ? 13.387 25.765 51.870 1.00 12.54 179 TYR A C 1
ATOM 1233 O O . TYR A 1 180 ? 13.248 24.560 51.599 1.00 13.32 179 TYR A O 1
ATOM 1242 N N . GLY A 1 181 ? 12.428 26.480 52.482 1.00 13.52 180 GLY A N 1
ATOM 1243 C CA . GLY A 1 181 ? 11.175 25.852 52.882 1.00 13.21 180 GLY A CA 1
ATOM 1244 C C . GLY A 1 181 ? 10.377 25.328 51.680 1.00 13.92 180 GLY A C 1
ATOM 1245 O O . GLY A 1 181 ? 9.808 24.227 51.735 1.00 13.96 180 GLY A O 1
ATOM 1246 N N . ALA A 1 182 ? 10.360 26.091 50.583 1.00 14.15 181 ALA A N 1
ATOM 1247 C CA . ALA A 1 182 ? 9.610 25.686 49.384 1.00 14.10 181 ALA A CA 1
ATOM 1248 C C . ALA A 1 182 ? 10.247 24.418 48.765 1.00 13.46 181 ALA A C 1
ATOM 1249 O O . ALA A 1 182 ? 9.552 23.494 48.364 1.00 13.65 181 ALA A O 1
ATOM 1251 N N . ALA A 1 183 ? 11.586 24.375 48.698 1.00 13.20 182 ALA A N 1
ATOM 1252 C CA . ALA A 1 183 ? 12.274 23.190 48.182 1.00 13.40 182 ALA A CA 1
ATOM 1253 C C . ALA A 1 183 ? 12.026 21.943 49.033 1.00 13.12 182 ALA A C 1
ATOM 1254 O O . ALA A 1 183 ? 11.809 20.842 48.491 1.00 13.43 182 ALA A O 1
ATOM 1256 N N . LYS A 1 184 ? 12.099 22.110 50.370 1.00 12.58 183 LYS A N 1
ATOM 1257 C CA . LYS A 1 184 ? 11.829 20.996 51.272 1.00 13.16 183 LYS A CA 1
ATOM 1258 C C . LYS A 1 184 ? 10.357 20.533 51.189 1.00 13.37 183 LYS A C 1
ATOM 1259 O O . LYS A 1 184 ? 10.076 19.346 51.412 1.00 13.65 183 LYS A O 1
ATOM 1265 N N . LEU A 1 185 ? 9.436 21.446 50.862 1.00 14.02 184 LEU A N 1
ATOM 1266 C CA . LEU A 1 185 ? 8.018 21.080 50.655 1.00 14.56 184 LEU A CA 1
ATOM 1267 C C . LEU A 1 185 ? 7.836 20.162 49.426 1.00 14.28 184 LEU A C 1
ATOM 1268 O O . LEU A 1 185 ? 7.151 19.127 49.486 1.00 14.28 184 LEU A O 1
ATOM 1273 N N . TYR A 1 186 ? 8.502 20.503 48.328 1.00 14.32 185 TYR A N 1
ATOM 1274 C CA . TYR A 1 186 ? 8.536 19.621 47.149 1.00 14.06 185 TYR A CA 1
ATOM 1275 C C . TYR A 1 186 ? 9.056 18.222 47.529 1.00 14.11 185 TYR A C 1
ATOM 1276 O O . TYR A 1 186 ? 8.445 17.199 47.187 1.00 15.10 185 TYR A O 1
ATOM 1285 N N . ALA A 1 187 ? 10.177 18.193 48.278 1.00 13.76 186 ALA A N 1
ATOM 1286 C CA . ALA A 1 187 ? 10.784 16.927 48.704 1.00 14.19 186 ALA A CA 1
ATOM 1287 C C . ALA A 1 187 ? 9.831 16.084 49.566 1.00 14.15 186 ALA A C 1
ATOM 1288 O O . ALA A 1 187 ? 9.724 14.846 49.387 1.00 15.02 186 ALA A O 1
ATOM 1290 N N . TYR A 1 188 ? 9.163 16.732 50.523 1.00 14.69 187 TYR A N 1
ATOM 1291 C CA . TYR A 1 188 ? 8.166 16.043 51.395 1.00 15.28 187 TYR A CA 1
ATOM 1292 C C . TYR A 1 188 ? 7.119 15.316 50.545 1.00 15.55 187 TYR A C 1
ATOM 1293 O O . TYR A 1 188 ? 6.835 14.108 50.770 1.00 16.10 187 TYR A O 1
ATOM 1302 N N . TRP A 1 189 ? 6.571 16.025 49.550 1.00 16.01 188 TRP A N 1
ATOM 1303 C CA . TRP A 1 189 ? 5.455 15.493 48.766 1.00 15.89 188 TRP A CA 1
ATOM 1304 C C . TRP A 1 189 ? 5.861 14.490 47.696 1.00 16.29 188 TRP A C 1
ATOM 1305 O O . TRP A 1 189 ? 5.079 13.596 47.385 1.00 17.57 188 TRP A O 1
ATOM 1316 N N . ILE A 1 190 ? 7.079 14.618 47.124 1.00 15.80 189 ILE A N 1
ATOM 1317 C CA . ILE A 1 190 ? 7.546 13.606 46.181 1.00 16.44 189 ILE A CA 1
ATOM 1318 C C . ILE A 1 190 ? 7.811 12.274 46.886 1.00 16.62 189 ILE A C 1
ATOM 1319 O O . ILE A 1 190 ? 7.550 11.200 46.328 1.00 17.51 189 ILE A O 1
ATOM 1324 N N . VAL A 1 191 ? 8.300 12.333 48.122 1.00 16.41 190 VAL A N 1
ATOM 1325 C CA . VAL A 1 191 ? 8.430 11.140 48.963 1.00 17.00 190 VAL A CA 1
ATOM 1326 C C . VAL A 1 191 ? 7.060 10.472 49.226 1.00 17.28 190 VAL A C 1
ATOM 1327 O O . VAL A 1 191 ? 6.910 9.237 49.095 1.00 17.37 190 VAL A O 1
ATOM 1331 N N . VAL A 1 192 ? 6.064 11.265 49.627 1.00 17.01 191 VAL A N 1
ATOM 1332 C CA . VAL A 1 192 ? 4.693 10.725 49.833 1.00 18.08 191 VAL A CA 1
ATOM 1333 C C . VAL A 1 192 ? 4.199 10.065 48.538 1.00 17.82 191 VAL A C 1
ATOM 1334 O O . VAL A 1 192 ? 3.618 8.981 48.579 1.00 19.27 191 VAL A O 1
ATOM 1338 N N . ASN A 1 193 ? 4.423 10.706 47.386 1.00 18.59 192 ASN A N 1
ATOM 1339 C CA . ASN A 1 193 ? 3.954 10.113 46.121 1.00 20.06 192 ASN A CA 1
ATOM 1340 C C . ASN A 1 193 ? 4.635 8.763 45.759 1.00 19.11 192 ASN A C 1
ATOM 1341 O O . ASN A 1 193 ? 3.973 7.848 45.239 1.00 20.65 192 ASN A O 1
ATOM 1346 N N . PHE A 1 194 ? 5.935 8.617 46.026 1.00 18.97 193 PHE A N 1
ATOM 1347 C CA . PHE A 1 194 ? 6.603 7.298 45.833 1.00 19.61 193 PHE A CA 1
ATOM 1348 C C . PHE A 1 194 ? 6.041 6.220 46.780 1.00 20.58 193 PHE A C 1
ATOM 1349 O O . PHE A 1 194 ? 5.855 5.034 46.390 1.00 21.40 193 PHE A O 1
ATOM 1357 N N . ARG A 1 195 ? 5.752 6.614 48.018 1.00 20.32 194 ARG A N 1
ATOM 1358 C CA . ARG A 1 195 ? 5.124 5.697 48.978 1.00 21.64 194 ARG A CA 1
ATOM 1359 C C . ARG A 1 195 ? 3.748 5.219 48.471 1.00 20.82 194 ARG A C 1
ATOM 1360 O O . ARG A 1 195 ? 3.453 4.005 48.483 1.00 22.42 194 ARG A O 1
ATOM 1368 N N . GLU A 1 196 ? 2.928 6.162 48.005 1.00 22.19 195 GLU A N 1
ATOM 1369 C CA . GLU A 1 196 ? 1.544 5.880 47.577 1.00 22.77 195 GLU A CA 1
ATOM 1370 C C . GLU A 1 196 ? 1.452 5.171 46.212 1.00 22.51 195 GLU A C 1
ATOM 1371 O O . GLU A 1 196 ? 0.659 4.247 46.050 1.00 24.00 195 GLU A O 1
ATOM 1377 N N . ALA A 1 197 ? 2.264 5.618 45.253 1.00 21.27 196 ALA A N 1
ATOM 1378 C CA . ALA A 1 197 ? 2.305 5.017 43.896 1.00 23.88 196 ALA A CA 1
ATOM 1379 C C . ALA A 1 197 ? 2.951 3.630 43.803 1.00 24.03 196 ALA A C 1
ATOM 1380 O O . ALA A 1 197 ? 2.440 2.761 43.072 1.00 26.63 196 ALA A O 1
ATOM 1382 N N . TYR A 1 198 ? 4.073 3.418 44.507 1.00 24.26 197 TYR A N 1
ATOM 1383 C CA . TYR A 1 198 ? 4.904 2.215 44.314 1.00 25.05 197 TYR A CA 1
ATOM 1384 C C . TYR A 1 198 ? 5.100 1.347 45.571 1.00 25.37 197 TYR A C 1
ATOM 1385 O O . TYR A 1 198 ? 5.795 0.326 45.505 1.00 25.89 197 TYR A O 1
ATOM 1394 N N . ASN A 1 199 ? 4.483 1.731 46.701 1.00 24.90 198 ASN A N 1
ATOM 1395 C CA . ASN A 1 199 ? 4.645 1.004 47.978 1.00 26.77 198 ASN A CA 1
ATOM 1396 C C . ASN A 1 199 ? 6.098 0.980 48.476 1.00 24.35 198 ASN A C 1
ATOM 1397 O O . ASN A 1 199 ? 6.510 0.049 49.172 1.00 26.67 198 ASN A O 1
ATOM 1402 N N . LEU A 1 200 ? 6.862 2.026 48.153 1.00 21.91 199 LEU A N 1
ATOM 1403 C CA . LEU A 1 200 ? 8.161 2.243 48.778 1.00 21.79 199 LEU A CA 1
ATOM 1404 C C . LEU A 1 200 ? 7.965 2.510 50.276 1.00 21.66 199 LEU A C 1
ATOM 1405 O O . LEU A 1 200 ? 7.096 3.317 50.654 1.00 22.64 199 LEU A O 1
ATOM 1410 N N . PHE A 1 201 ? 8.770 1.862 51.115 1.00 21.17 200 PHE A N 1
ATOM 1411 C CA . PHE A 1 201 ? 8.823 2.199 52.545 1.00 21.52 200 PHE A CA 1
ATOM 1412 C C . PHE A 1 201 ? 9.641 3.501 52.615 1.00 20.53 200 PHE A C 1
ATOM 1413 O O . PHE A 1 201 ? 10.870 3.466 52.589 1.00 20.34 200 PHE A O 1
ATOM 1421 N N . ALA A 1 202 ? 8.948 4.633 52.634 1.00 20.02 201 ALA A N 1
ATOM 1422 C CA . ALA A 1 202 ? 9.559 5.955 52.695 1.00 20.40 201 ALA A CA 1
ATOM 1423 C C . ALA A 1 202 ? 8.835 6.826 53.703 1.00 19.34 201 ALA A C 1
ATOM 1424 O O . ALA A 1 202 ? 7.588 6.807 53.770 1.00 21.96 201 ALA A O 1
ATOM 1426 N N . VAL A 1 203 ? 9.610 7.562 54.503 1.00 18.85 202 VAL A N 1
ATOM 1427 C CA . VAL A 1 203 ? 9.086 8.353 55.633 1.00 18.11 202 VAL A CA 1
ATOM 1428 C C . VAL A 1 203 ? 9.696 9.755 55.657 1.00 16.02 202 VAL A C 1
ATOM 1429 O O . VAL A 1 203 ? 10.867 9.940 55.263 1.00 16.66 202 VAL A O 1
ATOM 1433 N N . ASN A 1 204 ? 8.903 10.721 56.115 1.00 15.49 203 ASN A N 1
ATOM 1434 C CA . ASN A 1 204 ? 9.350 12.076 56.393 1.00 15.48 203 ASN A CA 1
ATOM 1435 C C . ASN A 1 204 ? 9.559 12.274 57.905 1.00 14.57 203 ASN A C 1
ATOM 1436 O O . ASN A 1 204 ? 8.600 12.243 58.695 1.00 16.18 203 ASN A O 1
ATOM 1441 N N . GLY A 1 205 ? 10.814 12.483 58.314 1.00 15.46 204 GLY A N 1
ATOM 1442 C CA . GLY A 1 205 ? 11.090 12.997 59.653 1.00 15.17 204 GLY A CA 1
ATOM 1443 C C . GLY A 1 205 ? 10.927 14.492 59.665 1.00 14.36 204 GLY A C 1
ATOM 1444 O O . GLY A 1 205 ? 11.682 15.208 58.996 1.00 15.26 204 GLY A O 1
ATOM 1445 N N . ILE A 1 206 ? 9.918 14.971 60.396 1.00 14.33 205 ILE A N 1
ATOM 1446 C CA . ILE A 1 206 ? 9.649 16.413 60.526 1.00 14.22 205 ILE A CA 1
ATOM 1447 C C . ILE A 1 206 ? 10.364 16.869 61.806 1.00 14.10 205 ILE A C 1
ATOM 1448 O O . ILE A 1 206 ? 9.748 17.017 62.885 1.00 14.94 205 ILE A O 1
ATOM 1453 N N . LEU A 1 207 ? 11.678 17.098 61.662 1.00 14.01 206 LEU A N 1
ATOM 1454 C CA . LEU A 1 207 ? 12.519 17.469 62.816 1.00 14.34 206 LEU A CA 1
ATOM 1455 C C . LEU A 1 207 ? 12.540 18.960 63.072 1.00 14.75 206 LEU A C 1
ATOM 1456 O O . LEU A 1 207 ? 12.674 19.776 62.140 1.00 14.80 206 LEU A O 1
ATOM 1461 N N . PHE A 1 208 ? 12.465 19.312 64.353 1.00 14.57 207 PHE A N 1
ATOM 1462 C CA . PHE A 1 208 ? 12.630 20.688 64.818 1.00 14.34 207 PHE A CA 1
ATOM 1463 C C . PHE A 1 208 ? 14.138 20.950 65.072 1.00 13.29 207 PHE A C 1
ATOM 1464 O O . PHE A 1 208 ? 14.935 20.008 65.035 1.00 14.65 207 PHE A O 1
ATOM 1472 N N . ASN A 1 209 ? 14.529 22.223 65.265 1.00 13.14 208 ASN A N 1
ATOM 1473 C CA . ASN A 1 209 ? 15.954 22.629 65.363 1.00 13.07 208 ASN A CA 1
ATOM 1474 C C . ASN A 1 209 ? 16.738 21.756 66.354 1.00 13.72 208 ASN A C 1
ATOM 1475 O O . ASN A 1 209 ? 16.293 21.525 67.481 1.00 14.78 208 ASN A O 1
ATOM 1480 N N . HIS A 1 210 ? 17.895 21.250 65.929 1.00 14.58 209 HIS A N 1
ATOM 1481 C CA . HIS A 1 210 ? 18.777 20.497 66.803 1.00 13.82 209 HIS A CA 1
ATOM 1482 C C . HIS A 1 210 ? 20.233 20.900 66.576 1.00 14.81 209 HIS A C 1
ATOM 1483 O O . HIS A 1 210 ? 20.687 21.070 65.416 1.00 14.87 209 HIS A O 1
ATOM 1490 N N . GLU A 1 211 ? 20.946 21.023 67.698 1.00 15.44 210 GLU A N 1
ATOM 1491 C CA . GLU A 1 211 ? 22.270 21.652 67.776 1.00 14.21 210 GLU A CA 1
ATOM 1492 C C . GLU A 1 211 ? 23.238 20.727 68.517 1.00 14.48 210 GLU A C 1
ATOM 1493 O O . GLU A 1 211 ? 22.850 19.654 68.988 1.00 15.45 210 GLU A O 1
ATOM 1499 N N . SER A 1 212 ? 24.502 21.152 68.611 1.00 14.97 211 SER A N 1
ATOM 1500 C CA . SER A 1 212 ? 25.586 20.373 69.210 1.00 16.01 211 SER A CA 1
ATOM 1501 C C . SER A 1 212 ? 26.898 21.168 69.102 1.00 15.98 211 SER A C 1
ATOM 1502 O O . SER A 1 212 ? 26.945 22.196 68.409 1.00 15.90 211 SER A O 1
ATOM 1505 N N . PRO A 1 213 ? 27.977 20.698 69.760 1.00 15.90 212 PRO A N 1
ATOM 1506 C CA . PRO A 1 213 ? 29.291 21.338 69.496 1.00 15.44 212 PRO A CA 1
ATOM 1507 C C . PRO A 1 213 ? 29.819 21.251 68.042 1.00 15.51 212 PRO A C 1
ATOM 1508 O O . PRO A 1 213 ? 30.782 21.969 67.714 1.00 18.15 212 PRO A O 1
ATOM 1512 N N . ARG A 1 214 ? 29.225 20.380 67.208 1.00 14.47 213 ARG A N 1
ATOM 1513 C CA . ARG A 1 214 ? 29.550 20.209 65.773 1.00 14.89 213 ARG A CA 1
ATOM 1514 C C . ARG A 1 214 ? 28.634 21.017 64.848 1.00 14.98 213 ARG A C 1
ATOM 1515 O O . ARG A 1 214 ? 28.746 20.904 63.630 1.00 16.50 213 ARG A O 1
ATOM 1523 N N . ARG A 1 215 ? 27.709 21.811 65.406 1.00 15.21 214 ARG A N 1
ATOM 1524 C CA . ARG A 1 215 ? 26.763 22.638 64.609 1.00 14.95 214 ARG A CA 1
ATOM 1525 C C . ARG A 1 215 ? 27.524 23.626 63.714 1.00 15.37 214 ARG A C 1
ATOM 1526 O O . ARG A 1 215 ? 28.546 24.195 64.127 1.00 15.23 214 ARG A O 1
ATOM 1534 N N . GLY A 1 216 ? 27.032 23.858 62.498 1.00 14.63 215 GLY A N 1
ATOM 1535 C CA . GLY A 1 216 ? 27.679 24.841 61.622 1.00 14.62 215 GLY A CA 1
ATOM 1536 C C . GLY A 1 216 ? 27.802 26.214 62.276 1.00 14.98 215 GLY A C 1
ATOM 1537 O O . GLY A 1 216 ? 26.882 26.671 62.956 1.00 14.39 215 GLY A O 1
ATOM 1538 N N . ALA A 1 217 ? 28.939 26.871 62.064 1.00 14.30 216 ALA A N 1
ATOM 1539 C CA . ALA A 1 217 ? 29.250 28.183 62.672 1.00 15.25 216 ALA A CA 1
ATOM 1540 C C . ALA A 1 217 ? 28.304 29.328 62.372 1.00 16.26 216 ALA A C 1
ATOM 1541 O O . ALA A 1 217 ? 28.261 30.289 63.153 1.00 18.50 216 ALA A O 1
ATOM 1543 N N . ASN A 1 218 ? 27.562 29.230 61.265 1.00 15.68 217 ASN A N 1
ATOM 1544 C CA . ASN A 1 218 ? 26.690 30.287 60.764 1.00 17.84 217 ASN A CA 1
ATOM 1545 C C . ASN A 1 218 ? 25.234 30.157 61.301 1.00 15.56 217 ASN A C 1
ATOM 1546 O O . ASN A 1 218 ? 24.398 31.041 61.022 1.00 14.58 217 ASN A O 1
ATOM 1551 N N . PHE A 1 219 ? 24.916 29.076 62.035 1.00 13.52 218 PHE A N 1
ATOM 1552 C CA . PHE A 1 219 ? 23.597 28.948 62.710 1.00 13.40 218 PHE A CA 1
ATOM 1553 C C . PHE A 1 219 ? 23.624 29.760 64.028 1.00 13.97 218 PHE A C 1
ATOM 1554 O O . PHE A 1 219 ? 24.701 30.012 64.583 1.00 15.16 218 PHE A O 1
ATOM 1562 N N . VAL A 1 220 ? 22.463 30.181 64.537 1.00 13.40 219 VAL A N 1
ATOM 1563 C CA . VAL A 1 220 ? 22.475 31.247 65.571 1.00 13.76 219 VAL A CA 1
ATOM 1564 C C . VAL A 1 220 ? 23.087 30.762 66.900 1.00 14.45 219 VAL A C 1
ATOM 1565 O O . VAL A 1 220 ? 23.774 31.536 67.592 1.00 14.28 219 VAL A O 1
ATOM 1569 N N . THR A 1 221 ? 22.863 29.495 67.250 1.00 13.92 220 THR A N 1
ATOM 1570 C CA . THR A 1 221 ? 23.297 28.971 68.542 1.00 14.50 220 THR A CA 1
ATOM 1571 C C . THR A 1 221 ? 24.824 28.866 68.581 1.00 14.05 220 THR A C 1
ATOM 1572 O O . THR A 1 221 ? 25.476 29.338 69.532 1.00 14.61 220 THR A O 1
ATOM 1576 N N . ARG A 1 222 ? 25.406 28.299 67.515 1.00 13.88 221 ARG A N 1
ATOM 1577 C CA . ARG A 1 222 ? 26.866 28.174 67.411 1.00 13.69 221 ARG A CA 1
ATOM 1578 C C . ARG A 1 222 ? 27.557 29.534 67.180 1.00 13.67 221 ARG A C 1
ATOM 1579 O O . ARG A 1 222 ? 28.670 29.762 67.675 1.00 14.12 221 ARG A O 1
ATOM 1587 N N . LYS A 1 223 ? 26.912 30.457 66.458 1.00 13.70 222 LYS A N 1
ATOM 1588 C CA . LYS A 1 223 ? 27.419 31.830 66.354 1.00 13.55 222 LYS A CA 1
ATOM 1589 C C . LYS A 1 223 ? 27.551 32.462 67.746 1.00 14.37 222 LYS A C 1
ATOM 1590 O O . LYS A 1 223 ? 28.584 33.068 68.081 1.00 15.00 222 LYS A O 1
ATOM 1596 N N . ILE A 1 224 ? 26.515 32.312 68.572 1.00 13.99 223 ILE A N 1
ATOM 1597 C CA . ILE A 1 224 ? 26.548 32.867 69.937 1.00 13.98 223 ILE A CA 1
ATOM 1598 C C . ILE A 1 224 ? 27.619 32.167 70.801 1.00 14.23 223 ILE A C 1
ATOM 1599 O O . ILE A 1 224 ? 28.446 32.852 71.460 1.00 14.97 223 ILE A O 1
ATOM 1604 N N . SER A 1 225 ? 27.628 30.824 70.829 1.00 14.05 224 SER A N 1
ATOM 1605 C CA . SER A 1 225 ? 28.634 30.147 71.679 1.00 14.25 224 SER A CA 1
ATOM 1606 C C . SER A 1 225 ? 30.082 30.450 71.262 1.00 13.92 224 SER A C 1
ATOM 1607 O O . SER A 1 225 ? 30.945 30.697 72.127 1.00 15.20 224 SER A O 1
ATOM 1610 N N . ARG A 1 226 ? 30.357 30.481 69.958 1.00 14.90 225 ARG A N 1
ATOM 1611 C CA . ARG A 1 226 ? 31.716 30.868 69.485 1.00 14.76 225 ARG A CA 1
ATOM 1612 C C . ARG A 1 226 ? 32.066 32.313 69.857 1.00 15.05 225 ARG A C 1
ATOM 1613 O O . ARG A 1 226 ? 33.206 32.595 70.260 1.00 14.98 225 ARG A O 1
ATOM 1621 N N . SER A 1 227 ? 31.120 33.239 69.679 1.00 15.08 226 SER A N 1
ATOM 1622 C CA . SER A 1 227 ? 31.369 34.678 69.926 1.00 15.24 226 SER A CA 1
ATOM 1623 C C . SER A 1 227 ? 31.594 34.951 71.433 1.00 15.19 226 SER A C 1
ATOM 1624 O O . SER A 1 227 ? 32.518 35.679 71.820 1.00 15.68 226 SER A O 1
ATOM 1627 N N . VAL A 1 228 ? 30.767 34.341 72.269 1.00 15.26 227 VAL A N 1
ATOM 1628 C CA . VAL A 1 228 ? 30.906 34.450 73.722 1.00 15.60 227 VAL A CA 1
ATOM 1629 C C . VAL A 1 228 ? 32.268 33.876 74.155 1.00 16.03 227 VAL A C 1
ATOM 1630 O O . VAL A 1 228 ? 32.960 34.467 75.028 1.00 17.03 227 VAL A O 1
ATOM 1634 N N . ALA A 1 229 ? 32.684 32.741 73.568 1.00 15.62 228 ALA A N 1
ATOM 1635 C CA . ALA A 1 229 ? 34.027 32.187 73.864 1.00 16.55 228 ALA A CA 1
ATOM 1636 C C . ALA A 1 229 ? 35.160 33.167 73.517 1.00 16.62 228 ALA A C 1
ATOM 1637 O O . ALA A 1 229 ? 36.106 33.347 74.319 1.00 17.16 228 ALA A O 1
ATOM 1639 N N . LYS A 1 230 ? 35.094 33.799 72.335 1.00 16.14 229 LYS A N 1
ATOM 1640 C CA . LYS A 1 230 ? 36.110 34.780 71.947 1.00 17.14 229 LYS A CA 1
ATOM 1641 C C . LYS A 1 230 ? 36.126 36.028 72.865 1.00 17.44 229 LYS A C 1
ATOM 1642 O O . LYS A 1 230 ? 37.195 36.574 73.179 1.00 18.65 229 LYS A O 1
ATOM 1648 N N . ILE A 1 231 ? 34.950 36.450 73.321 1.00 16.83 230 ILE A N 1
ATOM 1649 C CA . ILE A 1 231 ? 34.853 37.554 74.299 1.00 17.48 230 ILE A CA 1
ATOM 1650 C C . ILE A 1 231 ? 35.501 37.161 75.636 1.00 17.91 230 ILE A C 1
ATOM 1651 O O . ILE A 1 231 ? 36.260 37.956 76.228 1.00 19.53 230 ILE A O 1
ATOM 1656 N N . TYR A 1 232 ? 35.231 35.941 76.112 1.00 16.73 231 TYR A N 1
ATOM 1657 C CA . TYR A 1 232 ? 35.838 35.441 77.353 1.00 18.24 231 TYR A CA 1
ATOM 1658 C C . TYR A 1 232 ? 37.371 35.427 77.286 1.00 19.56 231 TYR A C 1
ATOM 1659 O O . TYR A 1 232 ? 38.060 35.773 78.284 1.00 21.74 231 TYR A O 1
ATOM 1668 N N . LEU A 1 233 ? 37.923 35.073 76.110 1.00 17.53 232 LEU A N 1
ATOM 1669 C CA . LEU A 1 233 ? 39.364 35.088 75.914 1.00 19.19 232 LEU A CA 1
ATOM 1670 C C . LEU A 1 233 ? 39.937 36.479 75.577 1.00 20.15 232 LEU A C 1
ATOM 1671 O O . LEU A 1 233 ? 41.137 36.611 75.318 1.00 22.83 232 LEU A O 1
ATOM 1676 N N . GLY A 1 234 ? 39.110 37.520 75.650 1.00 21.11 233 GLY A N 1
ATOM 1677 C CA . GLY A 1 234 ? 39.558 38.903 75.421 1.00 21.65 233 GLY A CA 1
ATOM 1678 C C . GLY A 1 234 ? 39.980 39.187 73.991 1.00 21.29 233 GLY A C 1
ATOM 1679 O O . GLY A 1 234 ? 40.725 40.153 73.743 1.00 25.33 233 GLY A O 1
ATOM 1680 N N . GLN A 1 235 ? 39.492 38.361 73.052 1.00 21.41 234 GLN A N 1
ATOM 1681 C CA . GLN A 1 235 ? 39.865 38.391 71.627 1.00 22.83 234 GLN A CA 1
ATOM 1682 C C . GLN A 1 235 ? 38.834 39.071 70.685 1.00 24.07 234 GLN A C 1
ATOM 1683 O O . GLN A 1 235 ? 39.096 39.275 69.480 1.00 25.24 234 GLN A O 1
ATOM 1689 N N . LEU A 1 236 ? 37.675 39.408 71.237 1.00 22.26 235 LEU A N 1
ATOM 1690 C CA . LEU A 1 236 ? 36.566 40.033 70.519 1.00 22.11 235 LEU A CA 1
ATOM 1691 C C . LEU A 1 236 ? 35.893 40.954 71.532 1.00 21.49 235 LEU A C 1
ATOM 1692 O O . LEU A 1 236 ? 35.776 40.585 72.710 1.00 22.47 235 LEU A O 1
ATOM 1697 N N . GLU A 1 237 ? 35.490 42.144 71.091 1.00 21.99 236 GLU A N 1
ATOM 1698 C CA . GLU A 1 237 ? 34.762 43.075 71.958 1.00 23.98 236 GLU A CA 1
ATOM 1699 C C . GLU A 1 237 ? 33.248 42.953 71.823 1.00 21.00 236 GLU A C 1
ATOM 1700 O O . GLU A 1 237 ? 32.552 42.964 72.823 1.00 24.34 236 GLU A O 1
ATOM 1706 N N . CYS A 1 238 ? 32.738 42.798 70.604 1.00 21.11 237 CYS A N 1
ATOM 1707 C CA . CYS A 1 238 ? 31.306 42.911 70.325 1.00 21.07 237 CYS A CA 1
ATOM 1708 C C . CYS A 1 238 ? 30.974 42.104 69.060 1.00 19.86 237 CYS A C 1
ATOM 1709 O O . CYS A 1 238 ? 31.833 41.969 68.177 1.00 22.20 237 CYS A O 1
ATOM 1712 N N . PHE A 1 239 ? 29.750 41.552 68.989 1.00 19.42 238 PHE A N 1
ATOM 1713 C CA . PHE A 1 239 ? 29.225 40.936 67.764 1.00 18.15 238 PHE A CA 1
ATOM 1714 C C . PHE A 1 239 ? 27.787 41.356 67.507 1.00 17.52 238 PHE A C 1
ATOM 1715 O O . PHE A 1 239 ? 27.097 41.793 68.429 1.00 17.65 238 PHE A O 1
ATOM 1723 N N . SER A 1 240 ? 27.341 41.211 66.252 1.00 18.10 239 SER A N 1
ATOM 1724 C CA . SER A 1 240 ? 25.988 41.596 65.832 1.00 17.32 239 SER A CA 1
ATOM 1725 C C . SER A 1 240 ? 25.132 40.376 65.520 1.00 16.30 239 SER A C 1
ATOM 1726 O O . SER A 1 240 ? 25.609 39.400 64.909 1.00 16.92 239 SER A O 1
ATOM 1729 N N . LEU A 1 241 ? 23.869 40.451 65.936 1.00 16.97 240 LEU A N 1
ATOM 1730 C CA . LEU A 1 241 ? 22.807 39.502 65.580 1.00 15.74 240 LEU A CA 1
ATOM 1731 C C . LEU A 1 241 ? 21.721 40.234 64.798 1.00 16.27 240 LEU A C 1
ATOM 1732 O O . LEU A 1 241 ? 21.798 41.463 64.555 1.00 16.70 240 LEU A O 1
ATOM 1737 N N . GLY A 1 242 ? 20.720 39.475 64.384 1.00 16.34 241 GLY A N 1
ATOM 1738 C CA . GLY A 1 242 ? 19.537 40.001 63.702 1.00 16.79 241 GLY A CA 1
ATOM 1739 C C . GLY A 1 242 ? 18.348 40.103 64.652 1.00 16.72 241 GLY A C 1
ATOM 1740 O O . GLY A 1 242 ? 18.360 40.905 65.603 1.00 18.37 241 GLY A O 1
ATOM 1741 N N . ASN A 1 243 ? 17.335 39.265 64.409 1.00 17.14 242 ASN A N 1
ATOM 1742 C CA . ASN A 1 243 ? 16.070 39.271 65.174 1.00 15.66 242 ASN A CA 1
ATOM 1743 C C . ASN A 1 243 ? 16.238 38.561 66.541 1.00 15.56 242 ASN A C 1
ATOM 1744 O O . ASN A 1 243 ? 16.211 37.326 66.613 1.00 16.62 242 ASN A O 1
ATOM 1749 N N . LEU A 1 244 ? 16.388 39.341 67.612 1.00 16.50 243 LEU A N 1
ATOM 1750 C CA . LEU A 1 244 ? 16.564 38.809 68.971 1.00 17.44 243 LEU A CA 1
ATOM 1751 C C . LEU A 1 244 ? 15.329 38.120 69.542 1.00 17.46 243 LEU A C 1
ATOM 1752 O O . LEU A 1 244 ? 15.458 37.286 70.438 1.00 17.18 243 LEU A O 1
ATOM 1757 N N . ASP A 1 245 ? 14.142 38.429 69.016 1.00 17.17 244 ASP A N 1
ATOM 1758 C CA . ASP A 1 245 ? 12.932 37.841 69.583 1.00 18.83 244 ASP A CA 1
ATOM 1759 C C . ASP A 1 245 ? 12.367 36.629 68.856 1.00 17.30 244 ASP A C 1
ATOM 1760 O O . ASP A 1 245 ? 11.323 36.129 69.228 1.00 18.52 244 ASP A O 1
ATOM 1765 N N . ALA A 1 246 ? 13.102 36.095 67.877 1.00 17.19 245 ALA A N 1
ATOM 1766 C CA . ALA A 1 246 ? 12.729 34.815 67.260 1.00 16.54 245 ALA A CA 1
ATOM 1767 C C . ALA A 1 246 ? 12.744 33.712 68.322 1.00 15.46 245 ALA A C 1
ATOM 1768 O O . ALA A 1 246 ? 13.639 33.669 69.192 1.00 16.50 245 ALA A O 1
ATOM 1770 N N . LYS A 1 247 ? 11.735 32.851 68.273 1.00 15.73 246 LYS A N 1
ATOM 1771 C CA . LYS A 1 247 ? 11.538 31.768 69.257 1.00 15.85 246 LYS A CA 1
ATOM 1772 C C . LYS A 1 247 ? 11.656 30.387 68.595 1.00 14.96 246 LYS A C 1
ATOM 1773 O O . LYS A 1 247 ? 11.055 30.144 67.509 1.00 15.47 246 LYS A O 1
ATOM 1779 N N . ARG A 1 248 ? 12.391 29.489 69.254 1.00 14.99 247 ARG A N 1
ATOM 1780 C CA . ARG A 1 248 ? 12.665 28.147 68.730 1.00 14.27 247 ARG A CA 1
ATOM 1781 C C . ARG A 1 248 ? 12.544 27.046 69.785 1.00 15.40 247 ARG A C 1
ATOM 1782 O O . ARG A 1 248 ? 12.707 27.294 70.992 1.00 15.52 247 ARG A O 1
ATOM 1790 N N . ASP A 1 249 ? 12.330 25.830 69.266 1.00 14.20 248 ASP A N 1
ATOM 1791 C CA . ASP A 1 249 ? 12.361 24.553 69.973 1.00 14.73 248 ASP A CA 1
ATOM 1792 C C . ASP A 1 249 ? 13.707 23.917 69.634 1.00 14.23 248 ASP A C 1
ATOM 1793 O O . ASP A 1 249 ? 13.920 23.494 68.481 1.00 15.54 248 ASP A O 1
ATOM 1798 N N . TRP A 1 250 ? 14.643 23.917 70.613 1.00 15.75 249 TRP A N 1
ATOM 1799 C CA . TRP A 1 250 ? 16.037 23.460 70.412 1.00 14.78 249 TRP A CA 1
ATOM 1800 C C . TRP A 1 250 ? 16.330 22.172 71.185 1.00 14.99 249 TRP A C 1
ATOM 1801 O O . TRP A 1 250 ? 16.213 22.154 72.446 1.00 17.33 249 TRP A O 1
ATOM 1812 N N . GLY A 1 251 ? 16.742 21.121 70.462 1.00 15.41 250 GLY A N 1
ATOM 1813 C CA . GLY A 1 251 ? 17.234 19.864 71.060 1.00 15.73 250 GLY A CA 1
ATOM 1814 C C . GLY A 1 251 ? 18.668 19.539 70.641 1.00 16.11 250 GLY A C 1
ATOM 1815 O O . GLY A 1 251 ? 19.313 20.351 69.965 1.00 15.93 250 GLY A O 1
ATOM 1816 N N . HIS A 1 252 ? 19.179 18.366 71.052 1.00 15.87 251 HIS A N 1
ATOM 1817 C CA . HIS A 1 252 ? 20.555 17.956 70.772 1.00 16.17 251 HIS A CA 1
ATOM 1818 C C . HIS A 1 252 ? 20.564 16.943 69.614 1.00 15.63 251 HIS A C 1
ATOM 1819 O O . HIS A 1 252 ? 19.858 15.916 69.671 1.00 17.85 251 HIS A O 1
ATOM 1826 N N . ALA A 1 253 ? 21.412 17.190 68.600 1.00 16.06 252 ALA A N 1
ATOM 1827 C CA . ALA A 1 253 ? 21.495 16.314 67.416 1.00 15.64 252 ALA A CA 1
ATOM 1828 C C . ALA A 1 253 ? 21.732 14.821 67.736 1.00 16.97 252 ALA A C 1
ATOM 1829 O O . ALA A 1 253 ? 21.232 13.945 67.016 1.00 17.79 252 ALA A O 1
ATOM 1831 N N . LYS A 1 254 ? 22.521 14.524 68.778 1.00 17.13 253 LYS A N 1
ATOM 1832 C CA . LYS A 1 254 ? 22.799 13.117 69.133 1.00 17.77 253 LYS A CA 1
ATOM 1833 C C . LYS A 1 254 ? 21.515 12.355 69.480 1.00 18.14 253 LYS A C 1
ATOM 1834 O O . LYS A 1 254 ? 21.384 11.172 69.139 1.00 20.73 253 LYS A O 1
ATOM 1836 N N . ASP A 1 255 ? 20.559 13.025 70.140 1.00 17.29 254 ASP A N 1
ATOM 1837 C CA . ASP A 1 255 ? 19.267 12.398 70.500 1.00 18.42 254 ASP A CA 1
ATOM 1838 C C . ASP A 1 255 ? 18.403 12.202 69.233 1.00 18.50 254 ASP A C 1
ATOM 1839 O O . ASP A 1 255 ? 17.684 11.184 69.081 1.00 23.42 254 ASP A O 1
ATOM 1844 N N . TYR A 1 256 ? 18.468 13.160 68.323 1.00 16.18 255 TYR A N 1
ATOM 1845 C CA . TYR A 1 256 ? 17.549 13.172 67.166 1.00 16.28 255 TYR A CA 1
ATOM 1846 C C . TYR A 1 256 ? 17.920 12.175 66.075 1.00 16.91 255 TYR A C 1
ATOM 1847 O O . TYR A 1 256 ? 17.033 11.620 65.423 1.00 17.73 255 TYR A O 1
ATOM 1856 N N . VAL A 1 257 ? 19.204 11.894 65.881 1.00 16.72 256 VAL A N 1
ATOM 1857 C CA . VAL A 1 257 ? 19.564 10.839 64.893 1.00 17.45 256 VAL A CA 1
ATOM 1858 C C . VAL A 1 257 ? 19.035 9.467 65.306 1.00 17.73 256 VAL A C 1
ATOM 1859 O O . VAL A 1 257 ? 18.715 8.639 64.447 1.00 17.87 256 VAL A O 1
ATOM 1863 N N . GLU A 1 258 ? 18.883 9.225 66.612 1.00 17.80 257 GLU A N 1
ATOM 1864 C CA . GLU A 1 258 ? 18.283 7.967 67.072 1.00 19.49 257 GLU A CA 1
ATOM 1865 C C . GLU A 1 258 ? 16.837 7.828 66.593 1.00 18.54 257 GLU A C 1
ATOM 1866 O O . GLU A 1 258 ? 16.415 6.728 66.198 1.00 19.16 257 GLU A O 1
ATOM 1872 N N . ALA A 1 259 ? 16.085 8.927 66.624 1.00 18.04 258 ALA A N 1
ATOM 1873 C CA . ALA A 1 259 ? 14.702 8.935 66.119 1.00 17.67 258 ALA A CA 1
ATOM 1874 C C . ALA A 1 259 ? 14.635 8.586 64.631 1.00 17.61 258 ALA A C 1
ATOM 1875 O O . ALA A 1 259 ? 13.716 7.880 64.199 1.00 18.39 258 ALA A O 1
ATOM 1877 N N . MET A 1 260 ? 15.604 9.066 63.841 1.00 18.09 259 MET A N 1
ATOM 1878 C CA . MET A 1 260 ? 15.631 8.717 62.420 1.00 17.58 259 MET A CA 1
ATOM 1879 C C . MET A 1 260 ? 15.705 7.178 62.227 1.00 18.86 259 MET A C 1
ATOM 1880 O O . MET A 1 260 ? 14.970 6.580 61.411 1.00 19.98 259 MET A O 1
ATOM 1885 N N . TRP A 1 261 ? 16.615 6.546 62.972 1.00 17.68 260 TRP A N 1
ATOM 1886 C CA . TRP A 1 261 ? 16.762 5.098 62.907 1.00 17.66 260 TRP A CA 1
ATOM 1887 C C . TRP A 1 261 ? 15.457 4.381 63.364 1.00 18.51 260 TRP A C 1
ATOM 1888 O O . TRP A 1 261 ? 15.007 3.408 62.726 1.00 18.69 260 TRP A O 1
ATOM 1899 N N . LEU A 1 262 ? 14.861 4.850 64.465 1.00 17.14 261 LEU A N 1
ATOM 1900 C CA . LEU A 1 262 ? 13.622 4.241 64.969 1.00 18.15 261 LEU A CA 1
ATOM 1901 C C . LEU A 1 262 ? 12.482 4.307 63.937 1.00 18.93 261 LEU A C 1
ATOM 1902 O O . LEU A 1 262 ? 11.668 3.377 63.856 1.00 20.78 261 LEU A O 1
ATOM 1907 N N A MET A 1 263 ? 12.410 5.388 63.157 0.45 17.89 262 MET A N 1
ATOM 1908 N N B MET A 1 263 ? 12.435 5.387 63.154 0.55 17.98 262 MET A N 1
ATOM 1909 C CA A MET A 1 263 ? 11.382 5.497 62.116 0.45 19.03 262 MET A CA 1
ATOM 1910 C CA B MET A 1 263 ? 11.404 5.548 62.123 0.55 19.27 262 MET A CA 1
ATOM 1911 C C A MET A 1 263 ? 11.500 4.358 61.096 0.45 19.97 262 MET A C 1
ATOM 1912 C C B MET A 1 263 ? 11.518 4.500 60.989 0.55 20.10 262 MET A C 1
ATOM 1913 O O A MET A 1 263 ? 10.481 3.791 60.685 0.45 22.84 262 MET A O 1
ATOM 1914 O O B MET A 1 263 ? 10.508 4.186 60.349 0.55 20.33 262 MET A O 1
ATOM 1923 N N . LEU A 1 264 ? 12.731 3.999 60.721 1.00 20.37 263 LEU A N 1
ATOM 1924 C CA . LEU A 1 264 ? 12.934 2.885 59.770 1.00 20.65 263 LEU A CA 1
ATOM 1925 C C . LEU A 1 264 ? 12.839 1.485 60.402 1.00 22.14 263 LEU A C 1
ATOM 1926 O O . LEU A 1 264 ? 12.752 0.481 59.657 1.00 25.38 263 LEU A O 1
ATOM 1931 N N . GLN A 1 265 ? 12.858 1.393 61.740 1.00 22.01 264 GLN A N 1
ATOM 1932 C CA . GLN A 1 265 ? 12.583 0.111 62.441 1.00 22.96 264 GLN A CA 1
ATOM 1933 C C . GLN A 1 265 ? 11.079 -0.181 62.609 1.00 24.58 264 GLN A C 1
ATOM 1934 O O . GLN A 1 265 ? 10.679 -1.317 62.921 1.00 26.94 264 GLN A O 1
ATOM 1940 N N . ASN A 1 266 ? 10.258 0.844 62.405 1.00 25.85 265 ASN A N 1
ATOM 1941 C CA . ASN A 1 266 ? 8.792 0.766 62.521 1.00 28.01 265 ASN A CA 1
ATOM 1942 C C . ASN A 1 266 ? 8.254 -0.246 61.499 1.00 28.67 265 ASN A C 1
ATOM 1943 O O . ASN A 1 266 ? 8.813 -0.354 60.403 1.00 30.09 265 ASN A O 1
ATOM 1948 N N . ASP A 1 267 ? 7.195 -0.985 61.856 1.00 31.36 266 ASP A N 1
ATOM 1949 C CA . ASP A 1 267 ? 6.591 -1.986 60.951 1.00 31.23 266 ASP A CA 1
ATOM 1950 C C . ASP A 1 267 ? 5.929 -1.366 59.713 1.00 30.51 266 ASP A C 1
ATOM 1951 O O . ASP A 1 267 ? 5.914 -1.991 58.650 1.00 34.70 266 ASP A O 1
ATOM 1953 N N . GLU A 1 268 ? 5.377 -0.154 59.869 1.00 29.81 267 GLU A N 1
ATOM 1954 C CA . GLU A 1 268 ? 4.687 0.581 58.803 1.00 28.19 267 GLU A CA 1
ATOM 1955 C C . GLU A 1 268 ? 5.390 1.931 58.569 1.00 23.46 267 GLU A C 1
ATOM 1956 O O . GLU A 1 268 ? 5.898 2.524 59.509 1.00 24.39 267 GLU A O 1
ATOM 1962 N N . PRO A 1 269 ? 5.411 2.428 57.318 1.00 22.95 268 PRO A N 1
ATOM 1963 C CA . PRO A 1 269 ? 6.042 3.728 57.025 1.00 21.52 268 PRO A CA 1
ATOM 1964 C C . PRO A 1 269 ? 5.131 4.895 57.415 1.00 22.58 268 PRO A C 1
ATOM 1965 O O . PRO A 1 269 ? 4.134 5.139 56.756 1.00 28.25 268 PRO A O 1
ATOM 1969 N N . GLU A 1 270 ? 5.482 5.587 58.498 1.00 22.38 269 GLU A N 1
ATOM 1970 C CA . GLU A 1 270 ? 4.734 6.744 58.987 1.00 22.88 269 GLU A CA 1
ATOM 1971 C C . GLU A 1 270 ? 5.636 7.965 59.145 1.00 22.80 269 GLU A C 1
ATOM 1972 O O . GLU A 1 270 ? 6.840 7.831 59.428 1.00 22.46 269 GLU A O 1
ATOM 1978 N N . ASP A 1 271 ? 5.051 9.154 58.988 1.00 19.97 270 ASP A N 1
ATOM 1979 C CA . ASP A 1 271 ? 5.760 10.423 59.199 1.00 19.93 270 ASP A CA 1
ATOM 1980 C C . ASP A 1 271 ? 5.619 10.876 60.665 1.00 19.19 270 ASP A C 1
ATOM 1981 O O . ASP A 1 271 ? 4.544 10.674 61.279 1.00 19.75 270 ASP A O 1
ATOM 1986 N N . PHE A 1 272 ? 6.653 11.526 61.209 1.00 17.46 271 PHE A N 1
ATOM 1987 C CA . PHE A 1 272 ? 6.663 11.914 62.644 1.00 16.85 271 PHE A CA 1
ATOM 1988 C C . PHE A 1 272 ? 7.333 13.257 62.881 1.00 15.71 271 PHE A C 1
ATOM 1989 O O . PHE A 1 272 ? 8.422 13.526 62.329 1.00 16.46 271 PHE A O 1
ATOM 1997 N N . VAL A 1 273 ? 6.732 14.056 63.750 1.00 16.61 272 VAL A N 1
ATOM 1998 C CA . VAL A 1 273 ? 7.381 15.199 64.373 1.00 16.45 272 VAL A CA 1
ATOM 1999 C C . VAL A 1 273 ? 8.335 14.742 65.510 1.00 17.01 272 VAL A C 1
ATOM 2000 O O . VAL A 1 273 ? 7.950 13.925 66.362 1.00 17.32 272 VAL A O 1
ATOM 2004 N N . ILE A 1 274 ? 9.546 15.306 65.525 1.00 15.67 273 ILE A N 1
ATOM 2005 C CA . ILE A 1 274 ? 10.578 15.059 66.539 1.00 16.30 273 ILE A CA 1
ATOM 2006 C C . ILE A 1 274 ? 11.012 16.454 67.059 1.00 15.82 273 ILE A C 1
ATOM 2007 O O . ILE A 1 274 ? 11.455 17.332 66.270 1.00 16.23 273 ILE A O 1
ATOM 2012 N N . ALA A 1 275 ? 10.885 16.649 68.385 1.00 15.12 274 ALA A N 1
ATOM 2013 C CA . ALA A 1 275 ? 11.042 17.971 69.021 1.00 15.01 274 ALA A CA 1
ATOM 2014 C C . ALA A 1 275 ? 11.107 17.814 70.548 1.00 16.42 274 ALA A C 1
ATOM 2015 O O . ALA A 1 275 ? 10.849 16.717 71.078 1.00 18.91 274 ALA A O 1
ATOM 2017 N N . THR A 1 276 ? 11.425 18.910 71.241 1.00 16.28 275 THR A N 1
ATOM 2018 C CA . THR A 1 276 ? 11.367 18.945 72.721 1.00 16.46 275 THR A CA 1
ATOM 2019 C C . THR A 1 276 ? 10.025 19.389 73.305 1.00 17.91 275 THR A C 1
ATOM 2020 O O . THR A 1 276 ? 9.708 19.055 74.464 1.00 19.37 275 THR A O 1
ATOM 2024 N N . GLY A 1 277 ? 9.267 20.192 72.544 1.00 16.95 276 GLY A N 1
ATOM 2025 C CA . GLY A 1 277 ? 8.073 20.845 73.080 1.00 17.79 276 GLY A CA 1
ATOM 2026 C C . GLY A 1 277 ? 8.271 22.082 73.940 1.00 19.42 276 GLY A C 1
ATOM 2027 O O . GLY A 1 277 ? 7.280 22.665 74.403 1.00 21.90 276 GLY A O 1
ATOM 2028 N N . GLU A 1 278 ? 9.528 22.490 74.173 1.00 18.69 277 GLU A N 1
ATOM 2029 C CA . GLU A 1 278 ? 9.842 23.675 74.970 1.00 19.69 277 GLU A CA 1
ATOM 2030 C C . GLU A 1 278 ? 10.394 24.785 74.075 1.00 19.35 277 GLU A C 1
ATOM 2031 O O . GLU A 1 278 ? 11.261 24.505 73.202 1.00 23.44 277 GLU A O 1
ATOM 2037 N N A VAL A 1 279 ? 9.941 26.023 74.305 0.62 18.83 278 VAL A N 1
ATOM 2038 N N B VAL A 1 279 ? 9.931 26.017 74.303 0.38 19.36 278 VAL A N 1
ATOM 2039 C CA A VAL A 1 279 ? 10.279 27.183 73.450 0.62 19.87 278 VAL A CA 1
ATOM 2040 C CA B VAL A 1 279 ? 10.311 27.166 73.474 0.38 20.17 278 VAL A CA 1
ATOM 2041 C C A VAL A 1 279 ? 11.098 28.223 74.198 0.62 18.13 278 VAL A C 1
ATOM 2042 C C B VAL A 1 279 ? 11.103 28.227 74.209 0.38 18.63 278 VAL A C 1
ATOM 2043 O O A VAL A 1 279 ? 10.782 28.552 75.342 0.62 18.66 278 VAL A O 1
ATOM 2044 O O B VAL A 1 279 ? 10.786 28.569 75.350 0.38 19.09 278 VAL A O 1
ATOM 2051 N N . HIS A 1 280 ? 12.140 28.732 73.535 1.00 18.42 279 HIS A N 1
ATOM 2052 C CA . HIS A 1 280 ? 13.036 29.781 74.061 1.00 18.23 279 HIS A CA 1
ATOM 2053 C C . HIS A 1 280 ? 13.400 30.776 72.942 1.00 17.25 279 HIS A C 1
ATOM 2054 O O . HIS A 1 280 ? 13.366 30.419 71.753 1.00 18.98 279 HIS A O 1
ATOM 2061 N N . SER A 1 281 ? 13.704 32.019 73.318 1.00 17.88 280 SER A N 1
ATOM 2062 C CA . SER A 1 281 ? 14.129 33.045 72.369 1.00 16.89 280 SER A CA 1
ATOM 2063 C C . SER A 1 281 ? 15.643 33.049 72.112 1.00 16.08 280 SER A C 1
ATOM 2064 O O . SER A 1 281 ? 16.437 32.586 72.932 1.00 17.08 280 SER A O 1
ATOM 2067 N N . VAL A 1 282 ? 16.028 33.630 70.975 1.00 15.59 281 VAL A N 1
ATOM 2068 C CA . VAL A 1 282 ? 17.439 33.941 70.702 1.00 16.72 281 VAL A CA 1
ATOM 2069 C C . VAL A 1 282 ? 18.035 34.781 71.866 1.00 15.74 281 VAL A C 1
ATOM 2070 O O . VAL A 1 282 ? 19.144 34.517 72.339 1.00 15.74 281 VAL A O 1
ATOM 2074 N N . ARG A 1 283 ? 17.305 35.811 72.302 1.00 15.81 282 ARG A N 1
ATOM 2075 C CA . ARG A 1 283 ? 17.701 36.661 73.433 1.00 16.70 282 ARG A CA 1
ATOM 2076 C C . ARG A 1 283 ? 18.026 35.827 74.702 1.00 16.52 282 ARG A C 1
ATOM 2077 O O . ARG A 1 283 ? 19.033 36.089 75.377 1.00 15.61 282 ARG A O 1
ATOM 2085 N N . GLU A 1 284 ? 17.194 34.820 75.015 1.00 16.75 283 GLU A N 1
ATOM 2086 C CA . GLU A 1 284 ? 17.473 33.925 76.152 1.00 17.87 283 GLU A CA 1
ATOM 2087 C C . GLU A 1 284 ? 18.770 33.121 75.932 1.00 16.00 283 GLU A C 1
ATOM 2088 O O . GLU A 1 284 ? 19.581 32.975 76.864 1.00 17.48 283 GLU A O 1
ATOM 2094 N N . PHE A 1 285 ? 18.964 32.589 74.726 1.00 15.58 284 PHE A N 1
ATOM 2095 C CA . PHE A 1 285 ? 20.215 31.868 74.404 1.00 15.40 284 PHE A CA 1
ATOM 2096 C C . PHE A 1 285 ? 21.453 32.779 74.665 1.00 15.26 284 PHE A C 1
ATOM 2097 O O . PHE A 1 285 ? 22.434 32.359 75.290 1.00 16.18 284 PHE A O 1
ATOM 2105 N N . VAL A 1 286 ? 21.370 34.034 74.241 1.00 14.90 285 VAL A N 1
ATOM 2106 C CA . VAL A 1 286 ? 22.430 35.020 74.515 1.00 15.11 285 VAL A CA 1
ATOM 2107 C C . VAL A 1 286 ? 22.654 35.220 76.019 1.00 14.70 285 VAL A C 1
ATOM 2108 O O . VAL A 1 286 ? 23.797 35.146 76.504 1.00 16.35 285 VAL A O 1
ATOM 2112 N N . GLU A 1 287 ? 21.578 35.506 76.764 1.00 14.78 286 GLU A N 1
ATOM 2113 C CA . GLU A 1 287 ? 21.692 35.778 78.205 1.00 15.83 286 GLU A CA 1
ATOM 2114 C C . GLU A 1 287 ? 22.331 34.591 78.965 1.00 15.94 286 GLU A C 1
ATOM 2115 O O . GLU A 1 287 ? 23.264 34.785 79.798 1.00 16.74 286 GLU A O 1
ATOM 2121 N N . LYS A 1 288 ? 21.857 33.372 78.686 1.00 16.43 287 LYS A N 1
ATOM 2122 C CA . LYS A 1 288 ? 22.354 32.166 79.381 1.00 17.34 287 LYS A CA 1
ATOM 2123 C C . LYS A 1 288 ? 23.809 31.877 79.009 1.00 17.28 287 LYS A C 1
ATOM 2124 O O . LYS A 1 288 ? 24.608 31.478 79.867 1.00 17.43 287 LYS A O 1
ATOM 2127 N N . SER A 1 289 ? 24.164 32.115 77.737 1.00 16.13 288 SER A N 1
ATOM 2128 C CA . SER A 1 289 ? 25.536 31.886 77.286 1.00 16.68 288 SER A CA 1
ATOM 2129 C C . SER A 1 289 ? 26.506 32.804 78.030 1.00 16.41 288 SER A C 1
ATOM 2130 O O . SER A 1 289 ? 27.572 32.342 78.525 1.00 17.89 288 SER A O 1
ATOM 2133 N N . PHE A 1 290 ? 26.154 34.094 78.121 1.00 16.05 289 PHE A N 1
ATOM 2134 C CA . PHE A 1 290 ? 27.010 35.035 78.846 1.00 16.77 289 PHE A CA 1
ATOM 2135 C C . PHE A 1 290 ? 27.122 34.695 80.339 1.00 17.10 289 PHE A C 1
ATOM 2136 O O . PHE A 1 290 ? 28.208 34.834 80.921 1.00 18.65 289 PHE A O 1
ATOM 2144 N N . LEU A 1 291 ? 26.048 34.218 80.975 1.00 18.33 290 LEU A N 1
ATOM 2145 C CA . LEU A 1 291 ? 26.163 33.813 82.398 1.00 19.94 290 LEU A CA 1
ATOM 2146 C C . LEU A 1 291 ? 27.220 32.721 82.617 1.00 18.70 290 LEU A C 1
ATOM 2147 O O . LEU A 1 291 ? 27.899 32.694 83.672 1.00 21.86 290 LEU A O 1
ATOM 2152 N N . HIS A 1 292 ? 27.394 31.839 81.625 1.00 18.81 291 HIS A N 1
ATOM 2153 C CA . HIS A 1 292 ? 28.435 30.795 81.713 1.00 19.93 291 HIS A CA 1
ATOM 2154 C C . HIS A 1 292 ? 29.872 31.303 81.696 1.00 20.78 291 HIS A C 1
ATOM 2155 O O . HIS A 1 292 ? 30.770 30.560 82.119 1.00 23.52 291 HIS A O 1
ATOM 2162 N N . ILE A 1 293 ? 30.094 32.530 81.214 1.00 18.84 292 ILE A N 1
ATOM 2163 C CA . ILE A 1 293 ? 31.401 33.195 81.289 1.00 19.50 292 ILE A CA 1
ATOM 2164 C C . ILE A 1 293 ? 31.460 34.314 82.335 1.00 20.70 292 ILE A C 1
ATOM 2165 O O . ILE A 1 293 ? 32.379 35.145 82.305 1.00 23.14 292 ILE A O 1
ATOM 2170 N N . GLY A 1 294 ? 30.505 34.324 83.270 1.00 20.97 293 GLY A N 1
ATOM 2171 C CA . GLY A 1 294 ? 30.530 35.272 84.404 1.00 22.77 293 GLY A CA 1
ATOM 2172 C C . GLY A 1 294 ? 30.028 36.689 84.150 1.00 22.18 293 GLY A C 1
ATOM 2173 O O . GLY A 1 294 ? 30.374 37.593 84.917 1.00 23.13 293 GLY A O 1
ATOM 2174 N N . LYS A 1 295 ? 29.192 36.886 83.117 1.00 19.69 294 LYS A N 1
ATOM 2175 C CA . LYS A 1 295 ? 28.706 38.225 82.728 1.00 19.17 294 LYS A CA 1
ATOM 2176 C C . LYS A 1 295 ? 27.172 38.195 82.664 1.00 20.29 294 LYS A C 1
ATOM 2177 O O . LYS A 1 295 ? 26.590 37.214 82.162 1.00 20.92 294 LYS A O 1
ATOM 2183 N N . THR A 1 296 ? 26.544 39.271 83.136 1.00 19.87 295 THR A N 1
ATOM 2184 C CA . THR A 1 296 ? 25.092 39.447 83.117 1.00 20.93 295 THR A CA 1
ATOM 2185 C C . THR A 1 296 ? 24.736 40.524 82.097 1.00 19.32 295 THR A C 1
ATOM 2186 O O . THR A 1 296 ? 25.118 41.670 82.273 1.00 23.10 295 THR A O 1
ATOM 2190 N N . ILE A 1 297 ? 24.000 40.175 81.043 1.00 19.61 296 ILE A N 1
ATOM 2191 C CA . ILE A 1 297 ? 23.609 41.127 80.001 1.00 19.52 296 ILE A CA 1
ATOM 2192 C C . ILE A 1 297 ? 22.302 41.858 80.370 1.00 19.24 296 ILE A C 1
ATOM 2193 O O . ILE A 1 297 ? 21.305 41.213 80.749 1.00 20.65 296 ILE A O 1
ATOM 2198 N N . VAL A 1 298 ? 22.336 43.189 80.256 1.00 18.20 297 VAL A N 1
ATOM 2199 C CA . VAL A 1 298 ? 21.187 44.075 80.393 1.00 20.66 297 VAL A CA 1
ATOM 2200 C C . VAL A 1 298 ? 21.040 44.841 79.066 1.00 20.19 297 VAL A C 1
ATOM 2201 O O . VAL A 1 298 ? 22.009 45.435 78.556 1.00 21.26 297 VAL A O 1
ATOM 2205 N N . TRP A 1 299 ? 19.829 44.806 78.508 1.00 17.32 298 TRP A N 1
ATOM 2206 C CA . TRP A 1 299 ? 19.535 45.391 77.190 1.00 17.43 298 TRP A CA 1
ATOM 2207 C C . TRP A 1 299 ? 19.088 46.856 77.302 1.00 17.94 298 TRP A C 1
ATOM 2208 O O . TRP A 1 299 ? 18.465 47.248 78.313 1.00 20.80 298 TRP A O 1
ATOM 2219 N N . GLU A 1 300 ? 19.389 47.649 76.272 1.00 18.02 299 GLU A N 1
ATOM 2220 C CA . GLU A 1 300 ? 18.986 49.059 76.175 1.00 19.62 299 GLU A CA 1
ATOM 2221 C C . GLU A 1 300 ? 18.565 49.350 74.730 1.00 19.76 299 GLU A C 1
ATOM 2222 O O . GLU A 1 300 ? 19.244 48.905 73.798 1.00 19.74 299 GLU A O 1
ATOM 2228 N N . GLY A 1 301 ? 17.514 50.144 74.539 1.00 20.65 300 GLY A N 1
ATOM 2229 C CA . GLY A 1 301 ? 17.087 50.546 73.177 1.00 20.45 300 GLY A CA 1
ATOM 2230 C C . GLY A 1 301 ? 16.179 49.540 72.471 1.00 21.73 300 GLY A C 1
ATOM 2231 O O . GLY A 1 301 ? 15.850 48.476 73.025 1.00 22.29 300 GLY A O 1
ATOM 2232 N N . LYS A 1 302 ? 15.798 49.884 71.235 1.00 22.70 301 LYS A N 1
ATOM 2233 C CA . LYS A 1 302 ? 14.742 49.201 70.464 1.00 22.77 301 LYS A CA 1
ATOM 2234 C C . LYS A 1 302 ? 15.181 48.905 69.025 1.00 23.84 301 LYS A C 1
ATOM 2235 O O . LYS A 1 302 ? 15.952 49.669 68.421 1.00 22.80 301 LYS A O 1
ATOM 2237 N N . ASN A 1 303 ? 14.674 47.792 68.479 1.00 24.80 302 ASN A N 1
ATOM 2238 C CA . ASN A 1 303 ? 14.827 47.460 67.060 1.00 25.36 302 ASN A CA 1
ATOM 2239 C C . ASN A 1 303 ? 16.324 47.415 66.668 1.00 23.41 302 ASN A C 1
ATOM 2240 O O . ASN A 1 303 ? 17.113 46.813 67.399 1.00 21.64 302 ASN A O 1
ATOM 2245 N N . GLU A 1 304 ? 16.735 48.038 65.558 1.00 24.27 303 GLU A N 1
ATOM 2246 C CA . GLU A 1 304 ? 18.138 47.943 65.135 1.00 25.41 303 GLU A CA 1
ATOM 2247 C C . GLU A 1 304 ? 19.104 48.743 66.014 1.00 23.61 303 GLU A C 1
ATOM 2248 O O . GLU A 1 304 ? 20.316 48.641 65.834 1.00 22.43 303 GLU A O 1
ATOM 2254 N N . ASN A 1 305 ? 18.575 49.544 66.942 1.00 21.49 304 ASN A N 1
ATOM 2255 C CA . ASN A 1 305 ? 19.402 50.301 67.870 1.00 22.42 304 ASN A CA 1
ATOM 2256 C C . ASN A 1 305 ? 19.526 49.643 69.251 1.00 20.27 304 ASN A C 1
ATOM 2257 O O . ASN A 1 305 ? 20.157 50.223 70.128 1.00 23.09 304 ASN A O 1
ATOM 2262 N N . GLU A 1 306 ? 18.962 48.446 69.438 1.00 18.79 305 GLU A N 1
ATOM 2263 C CA . GLU A 1 306 ? 19.110 47.719 70.703 1.00 18.89 305 GLU A CA 1
ATOM 2264 C C . GLU A 1 306 ? 20.549 47.212 70.897 1.00 18.28 305 GLU A C 1
ATOM 2265 O O . GLU A 1 306 ? 21.156 46.702 69.951 1.00 18.09 305 GLU A O 1
ATOM 2271 N N . VAL A 1 307 ? 21.087 47.367 72.112 1.00 17.65 306 VAL A N 1
ATOM 2272 C CA . VAL A 1 307 ? 22.411 46.827 72.483 1.00 17.49 306 VAL A CA 1
ATOM 2273 C C . VAL A 1 307 ? 22.331 46.016 73.787 1.00 17.93 306 VAL A C 1
ATOM 2274 O O . VAL A 1 307 ? 21.441 46.255 74.633 1.00 18.74 306 VAL A O 1
ATOM 2278 N N . GLY A 1 308 ? 23.262 45.064 73.934 1.00 16.85 307 GLY A N 1
ATOM 2279 C CA . GLY A 1 308 ? 23.418 44.266 75.155 1.00 17.02 307 GLY A CA 1
ATOM 2280 C C . GLY A 1 308 ? 24.708 44.644 75.864 1.00 16.82 307 GLY A C 1
ATOM 2281 O O . GLY A 1 308 ? 25.794 44.518 75.263 1.00 18.69 307 GLY A O 1
ATOM 2282 N N . ARG A 1 309 ? 24.591 45.121 77.122 1.00 18.26 308 ARG A N 1
ATOM 2283 C CA . ARG A 1 309 ? 25.728 45.617 77.915 1.00 18.89 308 ARG A CA 1
ATOM 2284 C C . ARG A 1 309 ? 25.951 44.721 79.133 1.00 20.45 308 ARG A C 1
ATOM 2285 O O . ARG A 1 309 ? 24.990 44.288 79.788 1.00 22.43 308 ARG A O 1
ATOM 2293 N N . CYS A 1 310 ? 27.213 44.429 79.429 1.00 21.85 309 CYS A N 1
ATOM 2294 C CA . CYS A 1 310 ? 27.568 43.678 80.630 1.00 20.93 309 CYS A CA 1
ATOM 2295 C C . CYS A 1 310 ? 27.333 44.602 81.844 1.00 22.28 309 CYS A C 1
ATOM 2296 O O . CYS A 1 310 ? 27.900 45.699 81.923 1.00 23.58 309 CYS A O 1
ATOM 2299 N N . LYS A 1 311 ? 26.467 44.158 82.755 1.00 21.63 310 LYS A N 1
ATOM 2300 C CA . LYS A 1 311 ? 26.119 44.902 83.978 1.00 25.01 310 LYS A CA 1
ATOM 2301 C C . LYS A 1 311 ? 27.334 45.194 84.850 1.00 24.91 310 LYS A C 1
ATOM 2302 O O . LYS A 1 311 ? 27.445 46.290 85.421 1.00 26.49 310 LYS A O 1
ATOM 2308 N N . GLU A 1 312 ? 28.231 44.214 84.963 1.00 25.31 311 GLU A N 1
ATOM 2309 C CA . GLU A 1 312 ? 29.369 44.303 85.879 1.00 25.57 311 GLU A CA 1
ATOM 2310 C C . GLU A 1 312 ? 30.471 45.252 85.397 1.00 26.72 311 GLU A C 1
ATOM 2311 O O . GLU A 1 312 ? 31.155 45.857 86.220 1.00 28.66 311 GLU A O 1
ATOM 2317 N N . THR A 1 313 ? 30.683 45.327 84.079 1.00 26.20 312 THR A N 1
ATOM 2318 C CA . THR A 1 313 ? 31.797 46.122 83.510 1.00 23.59 312 THR A CA 1
ATOM 2319 C C . THR A 1 313 ? 31.371 47.386 82.782 1.00 27.32 312 THR A C 1
ATOM 2320 O O . THR A 1 313 ? 32.208 48.275 82.556 1.00 29.50 312 THR A O 1
ATOM 2324 N N . GLY A 1 314 ? 30.115 47.457 82.368 1.00 25.88 313 GLY A N 1
ATOM 2325 C CA . GLY A 1 314 ? 29.647 48.564 81.534 1.00 26.23 313 GLY A CA 1
ATOM 2326 C C . GLY A 1 314 ? 29.919 48.449 80.036 1.00 25.09 313 GLY A C 1
ATOM 2327 O O . GLY A 1 314 ? 29.526 49.350 79.294 1.00 27.67 313 GLY A O 1
ATOM 2328 N N . LYS A 1 315 ? 30.536 47.352 79.574 1.00 24.15 314 LYS A N 1
ATOM 2329 C CA . LYS A 1 315 ? 30.919 47.212 78.157 1.00 23.20 314 LYS A CA 1
ATOM 2330 C C . LYS A 1 315 ? 29.794 46.647 77.308 1.00 21.83 314 LYS A C 1
ATOM 2331 O O . LYS A 1 315 ? 29.155 45.650 77.697 1.00 20.09 314 LYS A O 1
ATOM 2333 N N . VAL A 1 316 ? 29.596 47.242 76.129 1.00 20.89 315 VAL A N 1
ATOM 2334 C CA . VAL A 1 316 ? 28.667 46.698 75.123 1.00 21.37 315 VAL A CA 1
ATOM 2335 C C . VAL A 1 316 ? 29.303 45.504 74.395 1.00 19.41 315 VAL A C 1
ATOM 2336 O O . VAL A 1 316 ? 30.397 45.627 73.823 1.00 23.09 315 VAL A O 1
ATOM 2340 N N . HIS A 1 317 ? 28.610 44.364 74.404 1.00 17.27 316 HIS A N 1
ATOM 2341 C CA . HIS A 1 317 ? 29.047 43.134 73.729 1.00 17.23 316 HIS A CA 1
ATOM 2342 C C . HIS A 1 317 ? 28.146 42.622 72.601 1.00 16.51 316 HIS A C 1
ATOM 2343 O O . HIS A 1 317 ? 28.590 41.745 71.840 1.00 17.65 316 HIS A O 1
ATOM 2350 N N . VAL A 1 318 ? 26.901 43.117 72.501 1.00 16.52 317 VAL A N 1
ATOM 2351 C CA . VAL A 1 318 ? 25.933 42.679 71.477 1.00 17.66 317 VAL A CA 1
ATOM 2352 C C . VAL A 1 318 ? 25.269 43.905 70.827 1.00 17.19 317 VAL A C 1
ATOM 2353 O O . VAL A 1 318 ? 24.784 44.792 71.534 1.00 16.56 317 VAL A O 1
ATOM 2357 N N . THR A 1 319 ? 25.255 43.945 69.484 1.00 17.08 318 THR A N 1
ATOM 2358 C CA . THR A 1 319 ? 24.523 44.942 68.707 1.00 17.97 318 THR A CA 1
ATOM 2359 C C . THR A 1 319 ? 23.599 44.207 67.721 1.00 17.14 318 THR A C 1
ATOM 2360 O O . THR A 1 319 ? 23.679 42.978 67.596 1.00 16.89 318 THR A O 1
ATOM 2364 N N . VAL A 1 320 ? 22.723 44.952 67.034 1.00 17.42 319 VAL A N 1
ATOM 2365 C CA . VAL A 1 320 ? 21.782 44.407 66.055 1.00 17.50 319 VAL A CA 1
ATOM 2366 C C . VAL A 1 320 ? 22.102 45.045 64.687 1.00 17.83 319 VAL A C 1
ATOM 2367 O O . VAL A 1 320 ? 22.341 46.273 64.612 1.00 19.02 319 VAL A O 1
ATOM 2371 N N . ASP A 1 321 ? 22.120 44.229 63.633 1.00 18.36 320 ASP A N 1
ATOM 2372 C CA . ASP A 1 321 ? 22.385 44.676 62.241 1.00 18.84 320 ASP A CA 1
ATOM 2373 C C . ASP A 1 321 ? 21.294 44.086 61.355 1.00 18.26 320 ASP A C 1
ATOM 2374 O O . ASP A 1 321 ? 21.089 42.851 61.332 1.00 18.36 320 ASP A O 1
ATOM 2379 N N . LEU A 1 322 ? 20.602 44.961 60.619 1.00 20.11 321 LEU A N 1
ATOM 2380 C CA . LEU A 1 322 ? 19.514 44.539 59.734 1.00 21.28 321 LEU A CA 1
ATOM 2381 C C . LEU A 1 322 ? 19.945 43.517 58.669 1.00 18.90 321 LEU A C 1
ATOM 2382 O O . LEU A 1 322 ? 19.111 42.774 58.148 1.00 19.83 321 LEU A O 1
ATOM 2387 N N . LYS A 1 323 ? 21.235 43.459 58.348 1.00 18.81 322 LYS A N 1
ATOM 2388 C CA . LYS A 1 323 ? 21.720 42.486 57.356 1.00 19.41 322 LYS A CA 1
ATOM 2389 C C . LYS A 1 323 ? 21.548 41.016 57.776 1.00 19.04 322 LYS A C 1
ATOM 2390 O O . LYS A 1 323 ? 21.591 40.135 56.902 1.00 20.06 322 LYS A O 1
ATOM 2396 N N . TYR A 1 324 ? 21.361 40.749 59.082 1.00 17.22 323 TYR A N 1
ATOM 2397 C CA . TYR A 1 324 ? 21.121 39.377 59.583 1.00 16.45 323 TYR A CA 1
ATOM 2398 C C . TYR A 1 324 ? 19.636 39.011 59.671 1.00 16.46 323 TYR A C 1
ATOM 2399 O O . TYR A 1 324 ? 19.312 37.837 59.936 1.00 17.55 323 TYR A O 1
ATOM 2408 N N . TYR A 1 325 ? 18.737 39.954 59.388 1.00 17.47 324 TYR A N 1
ATOM 2409 C CA . TYR A 1 325 ? 17.299 39.650 59.298 1.00 16.94 324 TYR A CA 1
ATOM 2410 C C . TYR A 1 325 ? 16.969 38.852 57.998 1.00 17.60 324 TYR A C 1
ATOM 2411 O O . TYR A 1 325 ? 17.752 38.877 57.025 1.00 19.22 324 TYR A O 1
ATOM 2420 N N . ARG A 1 326 ? 15.846 38.124 57.983 1.00 16.56 325 ARG A N 1
ATOM 2421 C CA . ARG A 1 326 ? 15.367 37.441 56.759 1.00 17.90 325 ARG A CA 1
ATOM 2422 C C . ARG A 1 326 ? 14.175 38.231 56.208 1.00 19.03 325 ARG A C 1
ATOM 2423 O O . ARG A 1 326 ? 13.392 38.790 56.991 1.00 19.33 325 ARG A O 1
ATOM 2431 N N . PRO A 1 327 ? 14.022 38.270 54.861 1.00 20.32 326 PRO A N 1
ATOM 2432 C CA . PRO A 1 327 ? 12.892 39.007 54.250 1.00 21.53 326 PRO A CA 1
ATOM 2433 C C . PRO A 1 327 ? 11.489 38.574 54.714 1.00 21.07 326 PRO A C 1
ATOM 2434 O O . PRO A 1 327 ? 10.582 39.415 54.873 1.00 22.79 326 PRO A O 1
ATOM 2438 N N . THR A 1 328 ? 11.324 37.275 54.924 1.00 18.40 327 THR A N 1
ATOM 2439 C CA . THR A 1 328 ? 10.110 36.661 55.484 1.00 18.05 327 THR A CA 1
ATOM 2440 C C . THR A 1 328 ? 10.552 35.738 56.636 1.00 17.71 327 THR A C 1
ATOM 2441 O O . THR A 1 328 ? 11.035 34.628 56.406 1.00 21.07 327 THR A O 1
ATOM 2445 N N . GLU A 1 329 ? 10.400 36.212 57.864 1.00 17.34 328 GLU A N 1
ATOM 2446 C CA . GLU A 1 329 ? 10.850 35.499 59.066 1.00 17.34 328 GLU A CA 1
ATOM 2447 C C . GLU A 1 329 ? 9.884 34.361 59.442 1.00 16.66 328 GLU A C 1
ATOM 2448 O O . GLU A 1 329 ? 8.689 34.369 59.037 1.00 17.92 328 GLU A O 1
ATOM 2454 N N . VAL A 1 330 ? 10.425 33.367 60.153 1.00 15.68 329 VAL A N 1
ATOM 2455 C CA . VAL A 1 330 ? 9.676 32.319 60.851 1.00 16.45 329 VAL A CA 1
ATOM 2456 C C . VAL A 1 330 ? 9.791 32.689 62.336 1.00 16.20 329 VAL A C 1
ATOM 2457 O O . VAL A 1 330 ? 10.836 32.447 62.958 1.00 16.35 329 VAL A O 1
ATOM 2461 N N . ASP A 1 331 ? 8.752 33.345 62.879 1.00 16.76 330 ASP A N 1
ATOM 2462 C CA . ASP A 1 331 ? 8.844 33.996 64.202 1.00 17.12 330 ASP A CA 1
ATOM 2463 C C . ASP A 1 331 ? 8.886 33.010 65.379 1.00 16.80 330 ASP A C 1
ATOM 2464 O O . ASP A 1 331 ? 9.442 33.351 66.446 1.00 16.93 330 ASP A O 1
ATOM 2469 N N . PHE A 1 332 ? 8.279 31.822 65.211 1.00 16.40 331 PHE A N 1
ATOM 2470 C CA . PHE A 1 332 ? 7.916 30.954 66.346 1.00 16.66 331 PHE A CA 1
ATOM 2471 C C . PHE A 1 332 ? 7.787 29.500 65.890 1.00 15.40 331 PHE A C 1
ATOM 2472 O O . PHE A 1 332 ? 7.023 29.206 64.968 1.00 17.43 331 PHE A O 1
ATOM 2480 N N . LEU A 1 333 ? 8.467 28.586 66.583 1.00 15.03 332 LEU A N 1
ATOM 2481 C CA . LEU A 1 333 ? 8.297 27.119 66.392 1.00 14.86 332 LEU A CA 1
ATOM 2482 C C . LEU A 1 333 ? 8.234 26.416 67.753 1.00 15.26 332 LEU A C 1
ATOM 2483 O O . LEU A 1 333 ? 9.050 26.714 68.625 1.00 16.57 332 LEU A O 1
ATOM 2488 N N . GLN A 1 334 ? 7.284 25.477 67.899 1.00 15.90 333 GLN A N 1
ATOM 2489 C CA . GLN A 1 334 ? 7.112 24.619 69.080 1.00 16.32 333 GLN A CA 1
ATOM 2490 C C . GLN A 1 334 ? 6.505 23.290 68.639 1.00 15.89 333 GLN A C 1
ATOM 2491 O O . GLN A 1 334 ? 5.347 23.276 68.188 1.00 17.75 333 GLN A O 1
ATOM 2497 N N . GLY A 1 335 ? 7.251 22.197 68.761 1.00 16.10 334 GLY A N 1
ATOM 2498 C CA . GLY A 1 335 ? 6.807 20.896 68.269 1.00 17.04 334 GLY A CA 1
ATOM 2499 C C . GLY A 1 335 ? 6.013 20.048 69.256 1.00 19.03 334 GLY A C 1
ATOM 2500 O O . GLY A 1 335 ? 6.291 20.077 70.453 1.00 22.33 334 GLY A O 1
ATOM 2501 N N . ASP A 1 336 ? 5.014 19.325 68.751 1.00 17.80 335 ASP A N 1
ATOM 2502 C CA . ASP A 1 336 ? 4.197 18.388 69.529 1.00 18.16 335 ASP A CA 1
ATOM 2503 C C . ASP A 1 336 ? 4.564 16.977 69.077 1.00 18.88 335 ASP A C 1
ATOM 2504 O O . ASP A 1 336 ? 4.175 16.551 67.999 1.00 18.62 335 ASP A O 1
ATOM 2509 N N . CYS A 1 337 ? 5.344 16.268 69.888 1.00 19.36 336 CYS A N 1
ATOM 2510 C CA . CYS A 1 337 ? 5.846 14.943 69.511 1.00 21.15 336 CYS A CA 1
ATOM 2511 C C . CYS A 1 337 ? 5.049 13.796 70.179 1.00 21.93 336 CYS A C 1
ATOM 2512 O O . CYS A 1 337 ? 5.563 12.691 70.374 1.00 23.67 336 CYS A O 1
ATOM 2515 N N . THR A 1 338 ? 3.765 14.034 70.482 1.00 22.42 337 THR A N 1
ATOM 2516 C CA . THR A 1 338 ? 2.899 12.986 71.079 1.00 24.10 337 THR A CA 1
ATOM 2517 C C . THR A 1 338 ? 2.901 11.678 70.269 1.00 22.40 337 THR A C 1
ATOM 2518 O O . THR A 1 338 ? 3.034 10.587 70.830 1.00 23.06 337 THR A O 1
ATOM 2522 N N . LYS A 1 339 ? 2.771 11.777 68.947 1.00 21.44 338 LYS A N 1
ATOM 2523 C CA . LYS A 1 339 ? 2.698 10.587 68.103 1.00 21.09 338 LYS A CA 1
ATOM 2524 C C . LYS A 1 339 ? 3.984 9.749 68.213 1.00 21.28 338 LYS A C 1
ATOM 2525 O O . LYS A 1 339 ? 3.923 8.519 68.347 1.00 21.53 338 LYS A O 1
ATOM 2531 N N . ALA A 1 340 ? 5.139 10.411 68.166 1.00 20.86 339 ALA A N 1
ATOM 2532 C CA . ALA A 1 340 ? 6.430 9.719 68.312 1.00 21.07 339 ALA A CA 1
ATOM 2533 C C . ALA A 1 340 ? 6.627 9.064 69.696 1.00 21.57 339 ALA A C 1
ATOM 2534 O O . ALA A 1 340 ? 7.157 7.938 69.803 1.00 21.96 339 ALA A O 1
ATOM 2536 N N . LYS A 1 341 ? 6.220 9.756 70.757 1.00 22.45 340 LYS A N 1
ATOM 2537 C CA . LYS A 1 341 ? 6.295 9.169 72.108 1.00 24.55 340 LYS A CA 1
ATOM 2538 C C . LYS A 1 341 ? 5.417 7.902 72.204 1.00 26.24 340 LYS A C 1
ATOM 2539 O O . LYS A 1 341 ? 5.835 6.881 72.783 1.00 28.08 340 LYS A O 1
ATOM 2545 N N . GLN A 1 342 ? 4.226 7.942 71.599 1.00 25.45 341 GLN A N 1
ATOM 2546 C CA . GLN A 1 342 ? 3.291 6.802 71.644 1.00 29.19 341 GLN A CA 1
ATOM 2547 C C . GLN A 1 342 ? 3.742 5.612 70.784 1.00 28.85 341 GLN A C 1
ATOM 2548 O O . GLN A 1 342 ? 3.656 4.481 71.228 1.00 32.59 341 GLN A O 1
ATOM 2554 N N . LYS A 1 343 ? 4.250 5.855 69.574 1.00 25.91 342 LYS A N 1
ATOM 2555 C CA . LYS A 1 343 ? 4.521 4.763 68.620 1.00 25.70 342 LYS A CA 1
ATOM 2556 C C . LYS A 1 343 ? 5.979 4.295 68.554 1.00 25.04 342 LYS A C 1
ATOM 2557 O O . LYS A 1 343 ? 6.215 3.119 68.274 1.00 29.76 342 LYS A O 1
ATOM 2563 N N . LEU A 1 344 ? 6.927 5.188 68.828 1.00 24.50 343 LEU A N 1
ATOM 2564 C CA . LEU A 1 344 ? 8.364 4.879 68.799 1.00 24.40 343 LEU A CA 1
ATOM 2565 C C . LEU A 1 344 ? 9.004 4.745 70.189 1.00 25.37 343 LEU A C 1
ATOM 2566 O O . LEU A 1 344 ? 10.114 4.212 70.315 1.00 27.15 343 LEU A O 1
ATOM 2571 N N . ASN A 1 345 ? 8.324 5.253 71.216 1.00 25.82 344 ASN A N 1
ATOM 2572 C CA . ASN A 1 345 ? 8.902 5.397 72.553 1.00 32.10 344 ASN A CA 1
ATOM 2573 C C . ASN A 1 345 ? 10.193 6.234 72.542 1.00 33.40 344 ASN A C 1
ATOM 2574 O O . ASN A 1 345 ? 11.123 5.992 73.309 1.00 39.51 344 ASN A O 1
ATOM 2579 N N . TRP A 1 346 ? 10.226 7.244 71.679 1.00 31.68 345 TRP A N 1
ATOM 2580 C CA . TRP A 1 346 ? 11.339 8.173 71.649 1.00 28.90 345 TRP A CA 1
ATOM 2581 C C . TRP A 1 346 ? 11.038 9.271 72.667 1.00 29.39 345 TRP A C 1
ATOM 2582 O O . TRP A 1 346 ? 9.886 9.682 72.804 1.00 33.15 345 TRP A O 1
ATOM 2593 N N . LYS A 1 347 ? 12.069 9.719 73.383 1.00 26.84 346 LYS A N 1
ATOM 2594 C CA . LYS A 1 347 ? 12.019 10.937 74.191 1.00 29.02 346 LYS A CA 1
ATOM 2595 C C . LYS A 1 347 ? 13.363 11.670 74.092 1.00 28.09 346 LYS A C 1
ATOM 2596 O O . LYS A 1 347 ? 14.393 11.032 74.007 1.00 30.73 346 LYS A O 1
ATOM 2598 N N . PRO A 1 348 ? 13.356 13.015 74.133 1.00 28.91 347 PRO A N 1
ATOM 2599 C CA . PRO A 1 348 ? 14.640 13.737 74.225 1.00 31.42 347 PRO A CA 1
ATOM 2600 C C . PRO A 1 348 ? 15.278 13.548 75.602 1.00 31.84 347 PRO A C 1
ATOM 2601 O O . PRO A 1 348 ? 14.550 13.387 76.602 1.00 35.38 347 PRO A O 1
ATOM 2605 N N . ARG A 1 349 ? 16.611 13.511 75.637 1.00 32.09 348 ARG A N 1
ATOM 2606 C CA . ARG A 1 349 ? 17.399 13.405 76.874 1.00 30.12 348 ARG A CA 1
ATOM 2607 C C . ARG A 1 349 ? 17.957 14.773 77.297 1.00 28.52 348 ARG A C 1
ATOM 2608 O O . ARG A 1 349 ? 17.866 15.135 78.446 1.00 31.23 348 ARG A O 1
ATOM 2610 N N . VAL A 1 350 ? 18.512 15.536 76.361 1.00 29.21 349 VAL A N 1
ATOM 2611 C CA . VAL A 1 350 ? 19.150 16.817 76.656 1.00 24.50 349 VAL A CA 1
ATOM 2612 C C . VAL A 1 350 ? 18.148 17.965 76.582 1.00 26.25 349 VAL A C 1
ATOM 2613 O O . VAL A 1 350 ? 17.487 18.153 75.562 1.00 27.09 349 VAL A O 1
ATOM 2617 N N . ALA A 1 351 ? 18.068 18.749 77.652 1.00 25.87 350 ALA A N 1
ATOM 2618 C CA . ALA A 1 351 ? 17.236 19.961 77.683 1.00 25.68 350 ALA A CA 1
ATOM 2619 C C . ALA A 1 351 ? 18.047 21.219 77.403 1.00 25.72 350 ALA A C 1
ATOM 2620 O O . ALA A 1 351 ? 19.290 21.193 77.402 1.00 24.32 350 ALA A O 1
ATOM 2622 N N . PHE A 1 352 ? 17.327 22.315 77.157 1.00 26.07 351 PHE A N 1
ATOM 2623 C CA . PHE A 1 352 ? 17.897 23.609 76.756 1.00 22.96 351 PHE A CA 1
ATOM 2624 C C . PHE A 1 352 ? 19.054 24.089 77.644 1.00 22.77 351 PHE A C 1
ATOM 2625 O O . PHE A 1 352 ? 20.111 24.451 77.136 1.00 20.48 351 PHE A O 1
ATOM 2633 N N . ASP A 1 353 ? 18.873 24.098 78.960 1.00 23.81 352 ASP A N 1
ATOM 2634 C CA . ASP A 1 353 ? 19.939 24.610 79.839 1.00 23.32 352 ASP A CA 1
ATOM 2635 C C . ASP A 1 353 ? 21.253 23.824 79.652 1.00 21.74 352 ASP A C 1
ATOM 2636 O O . ASP A 1 353 ? 22.352 24.427 79.600 1.00 21.85 352 ASP A O 1
ATOM 2641 N N . GLU A 1 354 ? 21.148 22.499 79.568 1.00 21.89 353 GLU A N 1
ATOM 2642 C CA . GLU A 1 354 ? 22.329 21.636 79.365 1.00 21.82 353 GLU A CA 1
ATOM 2643 C C . GLU A 1 354 ? 22.946 21.861 77.972 1.00 19.88 353 GLU A C 1
ATOM 2644 O O . GLU A 1 354 ? 24.171 21.825 77.820 1.00 20.21 353 GLU A O 1
ATOM 2650 N N . LEU A 1 355 ? 22.099 22.082 76.961 1.00 18.92 354 LEU A N 1
ATOM 2651 C CA . LEU A 1 355 ? 22.601 22.333 75.591 1.00 16.87 354 LEU A CA 1
ATOM 2652 C C . LEU A 1 355 ? 23.479 23.589 75.543 1.00 16.78 354 LEU A C 1
ATOM 2653 O O . LEU A 1 355 ? 24.597 23.583 74.970 1.00 17.28 354 LEU A O 1
ATOM 2658 N N . VAL A 1 356 ? 22.996 24.661 76.158 1.00 16.78 355 VAL A N 1
ATOM 2659 C CA . VAL A 1 356 ? 23.726 25.921 76.187 1.00 17.41 355 VAL A CA 1
ATOM 2660 C C . VAL A 1 356 ? 25.066 25.727 76.921 1.00 16.23 355 VAL A C 1
ATOM 2661 O O . VAL A 1 356 ? 26.134 26.146 76.413 1.00 16.78 355 VAL A O 1
ATOM 2665 N N . ARG A 1 357 ? 25.019 25.118 78.115 1.00 16.84 356 ARG A N 1
ATOM 2666 C CA . ARG A 1 357 ? 26.257 24.877 78.899 1.00 19.20 356 ARG A CA 1
ATOM 2667 C C . ARG A 1 357 ? 27.292 24.092 78.087 1.00 18.04 356 ARG A C 1
ATOM 2668 O O . ARG A 1 357 ? 28.495 24.470 78.056 1.00 19.34 356 ARG A O 1
ATOM 2676 N N . GLU A 1 358 ? 26.848 23.002 77.453 1.00 16.49 357 GLU A N 1
ATOM 2677 C CA . GLU A 1 358 ? 27.761 22.149 76.664 1.00 18.10 357 GLU A CA 1
ATOM 2678 C C . GLU A 1 358 ? 28.416 22.919 75.505 1.00 16.09 357 GLU A C 1
ATOM 2679 O O . GLU A 1 358 ? 29.645 22.806 75.270 1.00 16.59 357 GLU A O 1
ATOM 2685 N N . MET A 1 359 ? 27.617 23.703 74.774 1.00 15.64 358 MET A N 1
ATOM 2686 C CA . MET A 1 359 ? 28.125 24.427 73.609 1.00 15.73 358 MET A CA 1
ATOM 2687 C C . MET A 1 359 ? 29.131 25.531 74.011 1.00 15.98 358 MET A C 1
ATOM 2688 O O . MET A 1 359 ? 30.183 25.681 73.355 1.00 15.63 358 MET A O 1
ATOM 2693 N N . VAL A 1 360 ? 28.842 26.281 75.080 1.00 15.97 359 VAL A N 1
ATOM 2694 C CA . VAL A 1 360 ? 29.780 27.324 75.533 1.00 16.45 359 VAL A CA 1
ATOM 2695 C C . VAL A 1 360 ? 31.092 26.699 76.054 1.00 17.06 359 VAL A C 1
ATOM 2696 O O . VAL A 1 360 ? 32.174 27.150 75.666 1.00 17.81 359 VAL A O 1
ATOM 2700 N N . HIS A 1 361 ? 30.996 25.648 76.891 1.00 17.82 360 HIS A N 1
ATOM 2701 C CA . HIS A 1 361 ? 32.184 25.007 77.454 1.00 18.78 360 HIS A CA 1
ATOM 2702 C C . HIS A 1 361 ? 33.069 24.434 76.315 1.00 17.60 360 HIS A C 1
ATOM 2703 O O . HIS A 1 361 ? 34.288 24.596 76.326 1.00 17.93 360 HIS A O 1
ATOM 2710 N N . ALA A 1 362 ? 32.433 23.795 75.329 1.00 16.49 361 ALA A N 1
ATOM 2711 C CA . ALA A 1 362 ? 33.176 23.199 74.189 1.00 17.13 361 ALA A CA 1
ATOM 2712 C C . ALA A 1 362 ? 33.898 24.267 73.362 1.00 17.34 361 ALA A C 1
ATOM 2713 O O . ALA A 1 362 ? 35.072 24.091 72.966 1.00 17.53 361 ALA A O 1
ATOM 2715 N N . ASP A 1 363 ? 33.206 25.371 73.084 1.00 17.73 362 ASP A N 1
ATOM 2716 C CA . ASP A 1 363 ? 33.824 26.439 72.292 1.00 17.82 362 ASP A CA 1
ATOM 2717 C C . ASP A 1 363 ? 34.915 27.227 73.053 1.00 17.87 362 ASP A C 1
ATOM 2718 O O . ASP A 1 363 ? 35.913 27.643 72.430 1.00 18.58 362 ASP A O 1
ATOM 2723 N N . VAL A 1 364 ? 34.794 27.396 74.382 1.00 17.22 363 VAL A N 1
ATOM 2724 C CA . VAL A 1 364 ? 35.905 27.988 75.156 1.00 17.04 363 VAL A CA 1
ATOM 2725 C C . VAL A 1 364 ? 37.134 27.077 75.041 1.00 17.23 363 VAL A C 1
ATOM 2726 O O . VAL A 1 364 ? 38.239 27.560 74.741 1.00 18.23 363 VAL A O 1
ATOM 2730 N N . GLU A 1 365 ? 36.973 25.761 75.238 1.00 17.51 364 GLU A N 1
ATOM 2731 C CA . GLU A 1 365 ? 38.121 24.863 75.149 1.00 19.76 364 GLU A CA 1
ATOM 2732 C C . GLU A 1 365 ? 38.769 24.898 73.749 1.00 20.71 364 GLU A C 1
ATOM 2733 O O . GLU A 1 365 ? 40.001 24.913 73.629 1.00 22.13 364 GLU A O 1
ATOM 2735 N N . LEU A 1 366 ? 37.940 24.926 72.704 1.00 18.94 365 LEU A N 1
ATOM 2736 C CA . LEU A 1 366 ? 38.436 24.984 71.332 1.00 20.37 365 LEU A CA 1
ATOM 2737 C C . LEU A 1 366 ? 39.185 26.300 71.050 1.00 20.07 365 LEU A C 1
ATOM 2738 O O . LEU A 1 366 ? 40.288 26.293 70.476 1.00 21.77 365 LEU A O 1
ATOM 2743 N N . MET A 1 367 ? 38.603 27.428 71.449 1.00 19.56 366 MET A N 1
ATOM 2744 C CA . MET A 1 367 ? 39.188 28.763 71.181 1.00 19.06 366 MET A CA 1
ATOM 2745 C C . MET A 1 367 ? 40.568 28.945 71.838 1.00 20.79 366 MET A C 1
ATOM 2746 O O . MET A 1 367 ? 41.420 29.681 71.282 1.00 19.33 366 MET A O 1
ATOM 2751 N N . ARG A 1 368 ? 40.817 28.283 72.985 1.00 18.70 367 ARG A N 1
ATOM 2752 C CA . ARG A 1 368 ? 42.128 28.385 73.651 1.00 17.70 367 ARG A CA 1
ATOM 2753 C C . ARG A 1 368 ? 43.262 27.821 72.822 1.00 19.47 367 ARG A C 1
ATOM 2754 O O . ARG A 1 368 ? 44.425 28.262 73.009 1.00 20.55 367 ARG A O 1
ATOM 2762 N N . THR A 1 369 ? 42.948 26.845 71.953 1.00 22.95 368 THR A N 1
ATOM 2763 C CA . THR A 1 369 ? 43.939 26.206 71.062 1.00 25.23 368 THR A CA 1
ATOM 2764 C C . THR A 1 369 ? 44.098 26.875 69.699 1.00 26.17 368 THR A C 1
ATOM 2765 O O . THR A 1 369 ? 45.131 26.696 69.052 1.00 30.22 368 THR A O 1
ATOM 2769 N N . ASN A 1 370 ? 43.069 27.604 69.265 1.00 28.33 369 ASN A N 1
ATOM 2770 C CA . ASN A 1 370 ? 42.975 28.179 67.919 1.00 30.93 369 ASN A CA 1
ATOM 2771 C C . ASN A 1 370 ? 42.020 29.388 67.930 1.00 27.74 369 ASN A C 1
ATOM 2772 O O . ASN A 1 370 ? 40.786 29.233 67.931 1.00 30.86 369 ASN A O 1
ATOM 2777 N N . PRO A 1 371 ? 42.586 30.592 67.894 1.00 30.74 370 PRO A N 1
ATOM 2778 C CA . PRO A 1 371 ? 41.787 31.825 67.997 1.00 31.67 370 PRO A CA 1
ATOM 2779 C C . PRO A 1 371 ? 40.940 32.157 66.769 1.00 37.06 370 PRO A C 1
ATOM 2780 O O . PRO A 1 371 ? 40.091 33.061 66.841 1.00 37.13 370 PRO A O 1
ATOM 2784 N N . ASN A 1 372 ? 41.127 31.392 65.690 1.00 37.84 371 ASN A N 1
ATOM 2785 C CA . ASN A 1 372 ? 40.387 31.618 64.419 1.00 36.94 371 ASN A CA 1
ATOM 2786 C C . ASN A 1 372 ? 39.139 30.711 64.289 1.00 41.80 371 ASN A C 1
ATOM 2787 O O . ASN A 1 372 ? 38.533 30.744 63.217 1.00 47.01 371 ASN A O 1
ATOM 2792 N N . ALA A 1 373 ? 38.692 30.013 65.342 1.00 41.34 372 ALA A N 1
ATOM 2793 C CA . ALA A 1 373 ? 37.590 29.028 65.247 1.00 38.54 372 ALA A CA 1
ATOM 2794 C C . ALA A 1 373 ? 36.176 29.633 65.459 1.00 39.97 372 ALA A C 1
ATOM 2795 O O . ALA A 1 373 ? 35.136 29.040 65.048 1.00 40.12 372 ALA A O 1
ATOM 2797 N N . ARG B 1 24 ? 41.435 52.500 39.924 1.00 41.56 23 ARG B N 1
ATOM 2798 C CA . ARG B 1 24 ? 40.432 51.540 40.485 1.00 36.25 23 ARG B CA 1
ATOM 2799 C C . ARG B 1 24 ? 40.649 50.154 39.874 1.00 28.08 23 ARG B C 1
ATOM 2800 O O . ARG B 1 24 ? 40.348 49.922 38.709 1.00 35.46 23 ARG B O 1
ATOM 2808 N N . ASN B 1 25 ? 41.183 49.251 40.680 1.00 21.56 24 ASN B N 1
ATOM 2809 C CA . ASN B 1 25 ? 41.495 47.884 40.276 1.00 20.73 24 ASN B CA 1
ATOM 2810 C C . ASN B 1 25 ? 40.699 46.935 41.173 1.00 18.74 24 ASN B C 1
ATOM 2811 O O . ASN B 1 25 ? 40.971 46.827 42.384 1.00 19.90 24 ASN B O 1
ATOM 2816 N N . VAL B 1 26 ? 39.694 46.289 40.581 1.00 17.31 25 VAL B N 1
ATOM 2817 C CA . VAL B 1 26 ? 38.754 45.420 41.310 1.00 17.29 25 VAL B CA 1
ATOM 2818 C C . VAL B 1 26 ? 38.704 44.063 40.628 1.00 16.64 25 VAL B C 1
ATOM 2819 O O . VAL B 1 26 ? 38.300 43.974 39.450 1.00 17.02 25 VAL B O 1
ATOM 2823 N N . ALA B 1 27 ? 39.180 43.035 41.343 1.00 16.07 26 ALA B N 1
ATOM 2824 C CA . ALA B 1 27 ? 39.242 41.669 40.812 1.00 15.21 26 ALA B CA 1
ATOM 2825 C C . ALA B 1 27 ? 38.170 40.780 41.430 1.00 15.78 26 ALA B C 1
ATOM 2826 O O . ALA B 1 27 ? 37.877 40.884 42.639 1.00 17.42 26 ALA B O 1
ATOM 2828 N N . LEU B 1 28 ? 37.571 39.932 40.593 1.00 15.35 27 LEU B N 1
ATOM 2829 C CA . LEU B 1 28 ? 36.670 38.848 41.038 1.00 14.78 27 LEU B CA 1
ATOM 2830 C C . LEU B 1 28 ? 37.294 37.496 40.716 1.00 14.28 27 LEU B C 1
ATOM 2831 O O . LEU B 1 28 ? 37.569 37.228 39.532 1.00 14.14 27 LEU B O 1
ATOM 2836 N N . ILE B 1 29 ? 37.516 36.670 41.743 1.00 13.61 28 ILE B N 1
ATOM 2837 C CA . ILE B 1 29 ? 38.142 35.341 41.583 1.00 12.94 28 ILE B CA 1
ATOM 2838 C C . ILE B 1 29 ? 37.106 34.258 41.892 1.00 12.85 28 ILE B C 1
ATOM 2839 O O . ILE B 1 29 ? 36.638 34.183 43.035 1.00 14.18 28 ILE B O 1
ATOM 2844 N N . THR B 1 30 ? 36.719 33.457 40.888 1.00 12.15 29 THR B N 1
ATOM 2845 C CA . THR B 1 30 ? 36.031 32.189 41.164 1.00 12.44 29 THR B CA 1
ATOM 2846 C C . THR B 1 30 ? 37.123 31.173 41.547 1.00 13.35 29 THR B C 1
ATOM 2847 O O . THR B 1 30 ? 38.250 31.237 41.034 1.00 13.42 29 THR B O 1
ATOM 2851 N N . GLY B 1 31 ? 36.813 30.260 42.457 1.00 13.44 30 GLY B N 1
ATOM 2852 C CA . GLY B 1 31 ? 37.804 29.302 42.941 1.00 12.98 30 GLY B CA 1
ATOM 2853 C C . GLY B 1 31 ? 38.830 29.901 43.905 1.00 13.34 30 GLY B C 1
ATOM 2854 O O . GLY B 1 31 ? 39.957 29.406 43.998 1.00 12.78 30 GLY B O 1
ATOM 2855 N N . ILE B 1 32 ? 38.446 30.952 44.631 1.00 13.64 31 ILE B N 1
ATOM 2856 C CA . ILE B 1 32 ? 39.372 31.648 45.548 1.00 13.61 31 ILE B CA 1
ATOM 2857 C C . ILE B 1 32 ? 39.866 30.760 46.693 1.00 13.66 31 ILE B C 1
ATOM 2858 O O . ILE B 1 32 ? 40.991 30.974 47.191 1.00 13.24 31 ILE B O 1
ATOM 2863 N N . THR B 1 33 ? 39.086 29.757 47.093 1.00 14.17 32 THR B N 1
ATOM 2864 C CA . THR B 1 33 ? 39.503 28.855 48.213 1.00 13.70 32 THR B CA 1
ATOM 2865 C C . THR B 1 33 ? 40.533 27.770 47.814 1.00 12.92 32 THR B C 1
ATOM 2866 O O . THR B 1 33 ? 41.148 27.117 48.688 1.00 13.97 32 THR B O 1
ATOM 2870 N N . GLY B 1 34 ? 40.733 27.596 46.511 1.00 12.80 33 GLY B N 1
ATOM 2871 C CA . GLY B 1 34 ? 41.652 26.593 45.966 1.00 12.65 33 GLY B CA 1
ATOM 2872 C C . GLY B 1 34 ? 43.122 26.972 46.054 1.00 12.82 33 GLY B C 1
ATOM 2873 O O . GLY B 1 34 ? 43.460 28.089 46.490 1.00 13.48 33 GLY B O 1
ATOM 2874 N N . GLN B 1 35 ? 44.011 26.071 45.609 1.00 13.64 34 GLN B N 1
ATOM 2875 C CA . GLN B 1 35 ? 45.469 26.365 45.635 1.00 12.87 34 GLN B CA 1
ATOM 2876 C C . GLN B 1 35 ? 45.789 27.695 44.956 1.00 13.08 34 GLN B C 1
ATOM 2877 O O . GLN B 1 35 ? 46.402 28.608 45.571 1.00 13.50 34 GLN B O 1
ATOM 2883 N N . ASP B 1 36 ? 45.422 27.803 43.673 1.00 12.06 35 ASP B N 1
ATOM 2884 C CA . ASP B 1 36 ? 45.804 28.983 42.886 1.00 12.72 35 ASP B CA 1
ATOM 2885 C C . ASP B 1 36 ? 45.114 30.252 43.338 1.00 13.21 35 ASP B C 1
ATOM 2886 O O . ASP B 1 36 ? 45.745 31.336 43.414 1.00 14.42 35 ASP B O 1
ATOM 2891 N N . GLY B 1 37 ? 43.807 30.149 43.617 1.00 13.42 36 GLY B N 1
ATOM 2892 C CA . GLY B 1 37 ? 43.064 31.309 44.084 1.00 13.62 36 GLY B CA 1
ATOM 2893 C C . GLY B 1 37 ? 43.680 31.913 45.344 1.00 13.13 36 GLY B C 1
ATOM 2894 O O . GLY B 1 37 ? 43.710 33.150 45.513 1.00 14.24 36 GLY B O 1
ATOM 2895 N N . SER B 1 38 ? 44.208 31.085 46.245 1.00 12.67 37 SER B N 1
ATOM 2896 C CA . SER B 1 38 ? 44.804 31.620 47.495 1.00 14.49 37 SER B CA 1
ATOM 2897 C C . SER B 1 38 ? 46.082 32.436 47.212 1.00 14.88 37 SER B C 1
ATOM 2898 O O . SER B 1 38 ? 46.280 33.512 47.791 1.00 15.43 37 SER B O 1
ATOM 2901 N N . TYR B 1 39 ? 46.953 31.927 46.333 1.00 14.40 38 TYR B N 1
ATOM 2902 C CA . TYR B 1 39 ? 48.177 32.639 45.944 1.00 14.89 38 TYR B CA 1
ATOM 2903 C C . TYR B 1 39 ? 47.842 33.875 45.123 1.00 14.09 38 TYR B C 1
ATOM 2904 O O . TYR B 1 39 ? 48.482 34.939 45.279 1.00 15.29 38 TYR B O 1
ATOM 2913 N N . LEU B 1 40 ? 46.868 33.761 44.205 1.00 13.54 39 LEU B N 1
ATOM 2914 C CA . LEU B 1 40 ? 46.479 34.915 43.393 1.00 14.14 39 LEU B CA 1
ATOM 2915 C C . LEU B 1 40 ? 45.898 36.062 44.250 1.00 15.00 39 LEU B C 1
ATOM 2916 O O . LEU B 1 40 ? 46.212 37.241 44.028 1.00 15.85 39 LEU B O 1
ATOM 2921 N N . ALA B 1 41 ? 45.042 35.727 45.222 1.00 15.13 40 ALA B N 1
ATOM 2922 C CA . ALA B 1 41 ? 44.513 36.726 46.118 1.00 15.82 40 ALA B CA 1
ATOM 2923 C C . ALA B 1 41 ? 45.621 37.510 46.828 1.00 15.70 40 ALA B C 1
ATOM 2924 O O . ALA B 1 41 ? 45.591 38.758 46.879 1.00 17.24 40 ALA B O 1
ATOM 2926 N N . GLU B 1 42 ? 46.624 36.803 47.350 1.00 16.24 41 GLU B N 1
ATOM 2927 C CA . GLU B 1 42 ? 47.782 37.434 48.025 1.00 18.19 41 GLU B CA 1
ATOM 2928 C C . GLU B 1 42 ? 48.534 38.396 47.069 1.00 18.37 41 GLU B C 1
ATOM 2929 O O . GLU B 1 42 ? 48.831 39.552 47.420 1.00 19.89 41 GLU B O 1
ATOM 2935 N N . PHE B 1 43 ? 48.769 37.929 45.839 1.00 17.88 42 PHE B N 1
ATOM 2936 C CA . PHE B 1 43 ? 49.514 38.665 44.801 1.00 17.91 42 PHE B CA 1
ATOM 2937 C C . PHE B 1 43 ? 48.783 39.979 44.439 1.00 17.65 42 PHE B C 1
ATOM 2938 O O . PHE B 1 43 ? 49.404 41.069 44.379 1.00 19.21 42 PHE B O 1
ATOM 2946 N N . LEU B 1 44 ? 47.469 39.893 44.224 1.00 16.88 43 LEU B N 1
ATOM 2947 C CA . LEU B 1 44 ? 46.680 41.075 43.863 1.00 16.58 43 LEU B CA 1
ATOM 2948 C C . LEU B 1 44 ? 46.504 42.040 45.056 1.00 17.83 43 LEU B C 1
ATOM 2949 O O . LEU B 1 44 ? 46.566 43.274 44.876 1.00 18.11 43 LEU B O 1
ATOM 2954 N N . LEU B 1 45 ? 46.311 41.511 46.265 1.00 18.58 44 LEU B N 1
ATOM 2955 C CA . LEU B 1 45 ? 46.253 42.386 47.461 1.00 18.45 44 LEU B CA 1
ATOM 2956 C C . LEU B 1 45 ? 47.549 43.230 47.617 1.00 19.89 44 LEU B C 1
ATOM 2957 O O . LEU B 1 45 ? 47.489 44.435 47.926 1.00 20.17 44 LEU B O 1
ATOM 2962 N N . GLU B 1 46 ? 48.710 42.621 47.385 1.00 22.07 45 GLU B N 1
ATOM 2963 C CA . GLU B 1 46 ? 50.007 43.332 47.486 1.00 24.63 45 GLU B CA 1
ATOM 2964 C C . GLU B 1 46 ? 50.109 44.505 46.480 1.00 23.91 45 GLU B C 1
ATOM 2965 O O . GLU B 1 46 ? 50.748 45.536 46.769 1.00 27.47 45 GLU B O 1
ATOM 2971 N N . LYS B 1 47 ? 49.461 44.347 45.320 1.00 22.59 46 LYS B N 1
ATOM 2972 C CA . LYS B 1 47 ? 49.374 45.390 44.285 1.00 25.16 46 LYS B CA 1
ATOM 2973 C C . LYS B 1 47 ? 48.274 46.439 44.497 1.00 25.75 46 LYS B C 1
ATOM 2974 O O . LYS B 1 47 ? 48.072 47.298 43.627 1.00 30.14 46 LYS B O 1
ATOM 2980 N N . GLY B 1 48 ? 47.569 46.391 45.627 1.00 23.11 47 GLY B N 1
ATOM 2981 C CA . GLY B 1 48 ? 46.528 47.390 45.933 1.00 22.57 47 GLY B CA 1
ATOM 2982 C C . GLY B 1 48 ? 45.146 47.157 45.337 1.00 21.91 47 GLY B C 1
ATOM 2983 O O . GLY B 1 48 ? 44.307 48.079 45.368 1.00 21.68 47 GLY B O 1
ATOM 2984 N N . TYR B 1 49 ? 44.882 45.941 44.822 1.00 18.87 48 TYR B N 1
ATOM 2985 C CA . TYR B 1 49 ? 43.535 45.599 44.348 1.00 18.16 48 TYR B CA 1
ATOM 2986 C C . TYR B 1 49 ? 42.518 45.463 45.500 1.00 18.79 48 TYR B C 1
ATOM 2987 O O . TYR B 1 49 ? 42.868 45.064 46.629 1.00 20.70 48 TYR B O 1
ATOM 2996 N N . GLU B 1 50 ? 41.267 45.804 45.190 1.00 18.11 49 GLU B N 1
ATOM 2997 C CA . GLU B 1 50 ? 40.079 45.321 45.933 1.00 19.73 49 GLU B CA 1
ATOM 2998 C C . GLU B 1 50 ? 39.772 43.923 45.396 1.00 18.37 49 GLU B C 1
ATOM 2999 O O . GLU B 1 50 ? 39.554 43.797 44.204 1.00 19.67 49 GLU B O 1
ATOM 3005 N N . VAL B 1 51 ? 3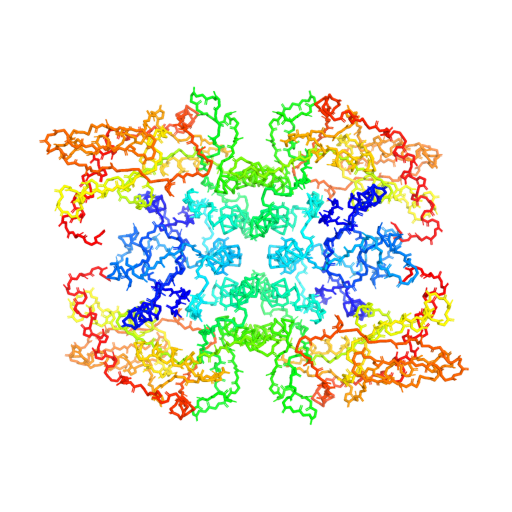9.853 42.877 46.230 1.00 17.21 50 VAL B N 1
ATOM 3006 C CA . VAL B 1 51 ? 39.727 41.478 45.776 1.00 16.35 50 VAL B CA 1
ATOM 3007 C C . VAL B 1 51 ? 38.427 40.881 46.309 1.00 16.50 50 VAL B C 1
ATOM 3008 O O . VAL B 1 51 ? 38.207 40.862 47.521 1.00 19.17 50 VAL B O 1
ATOM 3012 N N . HIS B 1 52 ? 37.578 40.412 45.398 1.00 15.54 51 HIS B N 1
ATOM 3013 C CA . HIS B 1 52 ? 36.343 39.700 45.705 1.00 14.92 51 HIS B CA 1
ATOM 3014 C C . HIS B 1 52 ? 36.477 38.231 45.300 1.00 15.15 51 HIS B C 1
ATOM 3015 O O . HIS B 1 52 ? 37.081 37.917 44.248 1.00 15.91 51 HIS B O 1
ATOM 3022 N N . GLY B 1 53 ? 35.893 37.341 46.100 1.00 13.05 52 GLY B N 1
ATOM 3023 C CA . GLY B 1 53 ? 35.900 35.905 45.802 1.00 12.85 52 GLY B CA 1
ATOM 3024 C C . GLY B 1 53 ? 34.501 35.290 45.893 1.00 13.95 52 GLY B C 1
ATOM 3025 O O . GLY B 1 53 ? 33.683 35.708 46.723 1.00 16.36 52 GLY B O 1
ATOM 3026 N N . ILE B 1 54 ? 34.229 34.286 45.058 1.00 14.04 53 ILE B N 1
ATOM 3027 C CA . ILE B 1 54 ? 33.006 33.472 45.153 1.00 13.97 53 ILE B CA 1
ATOM 3028 C C . ILE B 1 54 ? 33.351 32.187 45.932 1.00 13.75 53 ILE B C 1
ATOM 3029 O O . ILE B 1 54 ? 34.272 31.410 45.518 1.00 13.91 53 ILE B O 1
ATOM 3034 N N A VAL B 1 55 ? 32.627 31.962 47.042 0.65 13.60 54 VAL B N 1
ATOM 3035 N N B VAL B 1 55 ? 32.646 31.963 47.048 0.35 12.85 54 VAL B N 1
ATOM 3036 C CA A VAL B 1 55 ? 32.854 30.804 47.927 0.65 13.94 54 VAL B CA 1
ATOM 3037 C CA B VAL B 1 55 ? 32.869 30.771 47.877 0.35 13.54 54 VAL B CA 1
ATOM 3038 C C A VAL B 1 55 ? 31.611 29.923 47.938 0.65 13.75 54 VAL B C 1
ATOM 3039 C C B VAL B 1 55 ? 31.615 29.917 47.922 0.35 13.54 54 VAL B C 1
ATOM 3040 O O A VAL B 1 55 ? 30.488 30.443 47.997 0.65 14.89 54 VAL B O 1
ATOM 3041 O O B VAL B 1 55 ? 30.501 30.446 47.980 0.35 14.39 54 VAL B O 1
ATOM 3048 N N . ARG B 1 56 ? 31.793 28.593 47.863 1.00 12.84 55 ARG B N 1
ATOM 3049 C CA . ARG B 1 56 ? 30.660 27.668 47.987 1.00 12.65 55 ARG B CA 1
ATOM 3050 C C . ARG B 1 56 ? 30.185 27.590 49.453 1.00 12.74 55 ARG B C 1
ATOM 3051 O O . ARG B 1 56 ? 31.007 27.500 50.373 1.00 14.54 55 ARG B O 1
ATOM 3059 N N . ARG B 1 57 ? 28.866 27.530 49.672 1.00 13.25 56 ARG B N 1
ATOM 3060 C CA . ARG B 1 57 ? 28.351 27.177 51.002 1.00 13.69 56 ARG B CA 1
ATOM 3061 C C . ARG B 1 57 ? 28.890 25.799 51.366 1.00 14.32 56 ARG B C 1
ATOM 3062 O O . ARG B 1 57 ? 28.820 24.862 50.549 1.00 15.05 56 ARG B O 1
ATOM 3070 N N . SER B 1 58 ? 29.406 25.665 52.594 1.00 15.51 57 SER B N 1
ATOM 3071 C CA . SER B 1 58 ? 29.870 24.366 53.109 1.00 15.75 57 SER B CA 1
ATOM 3072 C C . SER B 1 58 ? 29.316 24.121 54.500 1.00 14.86 57 SER B C 1
ATOM 3073 O O . SER B 1 58 ? 29.141 25.045 55.276 1.00 16.35 57 SER B O 1
ATOM 3076 N N . SER B 1 59 ? 29.082 22.860 54.830 1.00 13.46 58 SER B N 1
ATOM 3077 C CA . SER B 1 59 ? 28.606 22.525 56.167 1.00 13.76 58 SER B CA 1
ATOM 3078 C C . SER B 1 59 ? 29.649 22.746 57.263 1.00 14.04 58 SER B C 1
ATOM 3079 O O . SER B 1 59 ? 29.278 22.818 58.443 1.00 15.85 58 SER B O 1
ATOM 3082 N N . SER B 1 60 ? 30.931 22.788 56.879 1.00 16.85 59 SER B N 1
ATOM 3083 C CA . SER B 1 60 ? 32.034 23.103 57.797 1.00 20.30 59 SER B CA 1
ATOM 3084 C C . SER B 1 60 ? 32.958 24.103 57.071 1.00 25.42 59 SER B C 1
ATOM 3085 O O . SER B 1 60 ? 32.723 24.530 55.927 1.00 25.54 59 SER B O 1
ATOM 3088 N N . PHE B 1 61 ? 33.995 24.489 57.749 1.00 26.22 60 PHE B N 1
ATOM 3089 C CA . PHE B 1 61 ? 34.999 25.432 57.273 1.00 26.07 60 PHE B CA 1
ATOM 3090 C C . PHE B 1 61 ? 35.648 25.006 55.937 1.00 20.74 60 PHE B C 1
ATOM 3091 O O . PHE B 1 61 ? 36.041 23.854 55.784 1.00 23.10 60 PHE B O 1
ATOM 3099 N N . ASN B 1 62 ? 35.703 25.911 54.952 1.00 19.14 61 ASN B N 1
ATOM 3100 C CA . ASN B 1 62 ? 36.400 25.649 53.658 1.00 17.49 61 ASN B CA 1
ATOM 3101 C C . ASN B 1 62 ? 37.367 26.779 53.212 1.00 16.17 61 ASN B C 1
ATOM 3102 O O . ASN B 1 62 ? 37.886 26.734 52.080 1.00 16.76 61 ASN B O 1
ATOM 3107 N N . THR B 1 63 ? 37.661 27.734 54.109 1.00 16.07 62 THR B N 1
ATOM 3108 C CA . THR B 1 63 ? 38.495 28.917 53.814 1.00 15.92 62 THR B CA 1
ATOM 3109 C C . THR B 1 63 ? 39.902 28.853 54.425 1.00 15.22 62 THR B C 1
ATOM 3110 O O . THR B 1 63 ? 40.573 29.881 54.564 1.00 16.83 62 THR B O 1
ATOM 3114 N N . GLY B 1 64 ? 40.389 27.648 54.727 1.00 15.65 63 GLY B N 1
ATOM 3115 C CA . GLY B 1 64 ? 41.687 27.470 55.372 1.00 16.34 63 GLY B CA 1
ATOM 3116 C C . GLY B 1 64 ? 42.865 28.115 54.671 1.00 15.94 63 GLY B C 1
ATOM 3117 O O . GLY B 1 64 ? 43.765 28.635 55.347 1.00 18.72 63 GLY B O 1
ATOM 3118 N N . ARG B 1 65 ? 42.871 28.109 53.334 1.00 15.20 64 ARG B N 1
ATOM 3119 C CA . ARG B 1 65 ? 43.993 28.716 52.579 1.00 14.19 64 ARG B CA 1
ATOM 3120 C C . ARG B 1 65 ? 44.028 30.240 52.584 1.00 14.51 64 ARG B C 1
ATOM 3121 O O . ARG B 1 65 ? 45.070 30.820 52.264 1.00 16.17 64 ARG B O 1
ATOM 3129 N N . ILE B 1 66 ? 42.923 30.887 52.954 1.00 15.08 65 ILE B N 1
ATOM 3130 C CA . ILE B 1 66 ? 42.774 32.355 52.842 1.00 15.40 65 ILE B CA 1
ATOM 3131 C C . ILE B 1 66 ? 42.349 33.032 54.151 1.00 16.47 65 ILE B C 1
ATOM 3132 O O . ILE B 1 66 ? 42.226 34.262 54.189 1.00 17.29 65 ILE B O 1
ATOM 3137 N N . GLU B 1 67 ? 42.185 32.268 55.235 1.00 17.69 66 GLU B N 1
ATOM 3138 C CA . GLU B 1 67 ? 41.729 32.864 56.531 1.00 20.28 66 GLU B CA 1
ATOM 3139 C C . GLU B 1 67 ? 42.681 33.949 57.073 1.00 20.63 66 GLU B C 1
ATOM 3140 O O . GLU B 1 67 ? 42.254 34.885 57.776 1.00 24.75 66 GLU B O 1
ATOM 3146 N N . HIS B 1 68 ? 43.958 33.842 56.715 1.00 20.44 67 HIS B N 1
ATOM 3147 C CA . HIS B 1 68 ? 44.953 34.852 57.068 1.00 22.40 67 HIS B CA 1
ATOM 3148 C C . HIS B 1 68 ? 44.791 36.212 56.360 1.00 23.31 67 HIS B C 1
ATOM 3149 O O . HIS B 1 68 ? 45.366 37.215 56.806 1.00 25.91 67 HIS B O 1
ATOM 3156 N N . LEU B 1 69 ? 43.987 36.261 55.293 1.00 22.38 68 LEU B N 1
ATOM 3157 C CA . LEU B 1 69 ? 43.755 37.504 54.541 1.00 23.57 68 LEU B CA 1
ATOM 3158 C C . LEU B 1 69 ? 42.527 38.331 54.985 1.00 26.70 68 LEU B C 1
ATOM 3159 O O . LEU B 1 69 ? 42.053 39.200 54.259 1.00 30.06 68 LEU B O 1
ATOM 3164 N N . TYR B 1 70 ? 41.990 38.058 56.150 1.00 30.57 69 TYR B N 1
ATOM 3165 C CA . TYR B 1 70 ? 41.051 38.994 56.807 1.00 33.66 69 TYR B CA 1
ATOM 3166 C C . TYR B 1 70 ? 41.811 40.145 57.493 1.00 36.91 69 TYR B C 1
ATOM 3167 O O . TYR B 1 70 ? 42.979 39.980 57.908 1.00 41.54 69 TYR B O 1
ATOM 3176 N N . LYS B 1 71 ? 41.148 41.297 57.641 1.00 36.77 70 LYS B N 1
ATOM 3177 C CA . LYS B 1 71 ? 41.697 42.425 58.422 1.00 40.18 70 LYS B CA 1
ATOM 3178 C C . LYS B 1 71 ? 41.949 42.030 59.882 1.00 39.20 70 LYS B C 1
ATOM 3179 O O . LYS B 1 71 ? 42.980 42.384 60.452 1.00 40.44 70 LYS B O 1
ATOM 3185 N N . ASN B 1 72 ? 41.002 41.298 60.468 1.00 36.85 71 ASN B N 1
ATOM 3186 C CA . ASN B 1 72 ? 41.177 40.637 61.766 1.00 34.42 71 ASN B CA 1
ATOM 3187 C C . ASN B 1 72 ? 40.802 39.157 61.569 1.00 34.24 71 ASN B C 1
ATOM 3188 O O . ASN B 1 72 ? 39.616 38.825 61.574 1.00 32.87 71 ASN B O 1
ATOM 3193 N N . PRO B 1 73 ? 41.802 38.271 61.370 1.00 32.90 72 PRO B N 1
ATOM 3194 C CA . PRO B 1 73 ? 41.492 36.829 61.210 1.00 36.37 72 PRO B CA 1
ATOM 3195 C C . PRO B 1 73 ? 40.797 36.151 62.414 1.00 37.74 72 PRO B C 1
ATOM 3196 O O . PRO B 1 73 ? 39.993 35.220 62.204 1.00 38.16 72 PRO B O 1
ATOM 3200 N N . GLN B 1 74 ? 41.094 36.599 63.646 1.00 34.83 73 GLN B N 1
ATOM 3201 C CA . GLN B 1 74 ? 40.482 36.006 64.851 1.00 35.54 73 GLN B CA 1
ATOM 3202 C C . GLN B 1 74 ? 38.946 36.212 64.854 1.00 34.10 73 GLN B C 1
ATOM 3203 O O . GLN B 1 74 ? 38.169 35.272 65.139 1.00 32.53 73 GLN B O 1
ATOM 3209 N N . ALA B 1 75 ? 38.523 37.438 64.516 1.00 35.60 74 ALA B N 1
ATOM 3210 C CA . ALA B 1 75 ? 37.101 37.851 64.529 1.00 36.34 74 ALA B CA 1
ATOM 3211 C C . ALA B 1 75 ? 36.426 37.763 63.143 1.00 39.67 74 ALA B C 1
ATOM 3212 O O . ALA B 1 75 ? 35.225 38.056 63.020 1.00 41.03 74 ALA B O 1
ATOM 3214 N N . HIS B 1 76 ? 37.197 37.373 62.117 1.00 38.20 75 HIS B N 1
ATOM 3215 C CA . HIS B 1 76 ? 36.703 37.192 60.740 1.00 39.38 75 HIS B CA 1
ATOM 3216 C C . HIS B 1 76 ? 36.130 38.483 60.146 1.00 36.46 75 HIS B C 1
ATOM 3217 O O . HIS B 1 76 ? 35.112 38.454 59.441 1.00 39.09 75 HIS B O 1
ATOM 3224 N N . ILE B 1 77 ? 36.794 39.607 60.429 1.00 33.82 76 ILE B N 1
ATOM 3225 C CA . ILE B 1 77 ? 36.392 40.930 59.911 1.00 36.50 76 ILE B CA 1
ATOM 3226 C C . ILE B 1 77 ? 37.139 41.192 58.598 1.00 35.04 76 ILE B C 1
ATOM 3227 O O . ILE B 1 77 ? 38.378 41.217 58.580 1.00 33.77 76 ILE B O 1
ATOM 3232 N N . GLU B 1 78 ? 36.385 41.394 57.513 1.00 32.47 77 GLU B N 1
ATOM 3233 C CA . GLU B 1 78 ? 36.966 41.624 56.185 1.00 33.02 77 GLU B CA 1
ATOM 3234 C C . GLU B 1 78 ? 37.614 43.006 56.043 1.00 35.56 77 GLU B C 1
ATOM 3235 O O . GLU B 1 78 ? 37.118 43.996 56.608 1.00 37.52 77 GLU B O 1
ATOM 3241 N N . GLY B 1 79 ? 38.715 43.056 55.281 1.00 35.06 78 GLY B N 1
ATOM 3242 C CA . GLY B 1 79 ? 39.362 44.320 54.855 1.00 35.31 78 GLY B CA 1
ATOM 3243 C C . GLY B 1 79 ? 39.234 44.496 53.347 1.00 34.62 78 GLY B C 1
ATOM 3244 O O . GLY B 1 79 ? 38.125 44.668 52.845 1.00 34.69 78 GLY B O 1
ATOM 3245 N N . ASN B 1 80 ? 40.348 44.415 52.611 1.00 29.57 79 ASN B N 1
ATOM 3246 C CA . ASN B 1 80 ? 40.331 44.586 51.133 1.00 26.75 79 ASN B CA 1
ATOM 3247 C C . ASN B 1 80 ? 40.009 43.304 50.356 1.00 22.50 79 ASN B C 1
ATOM 3248 O O . ASN B 1 80 ? 39.971 43.351 49.115 1.00 21.47 79 ASN B O 1
ATOM 3253 N N . MET B 1 81 ? 39.801 42.174 51.065 1.00 22.22 80 MET B N 1
ATOM 3254 C CA . MET B 1 81 ? 39.251 40.931 50.500 1.00 20.21 80 MET B CA 1
ATOM 3255 C C . MET B 1 81 ? 37.817 40.702 51.002 1.00 20.47 80 MET B C 1
ATOM 3256 O O . MET B 1 81 ? 37.606 40.618 52.215 1.00 26.02 80 MET B O 1
ATOM 3261 N N . LYS B 1 82 ? 36.851 40.570 50.079 1.00 18.26 81 LYS B N 1
ATOM 3262 C CA . LYS B 1 82 ? 35.434 40.387 50.387 1.00 17.19 81 LYS B CA 1
ATOM 3263 C C . LYS B 1 82 ? 34.944 39.066 49.759 1.00 17.67 81 LYS B C 1
ATOM 3264 O O . LYS B 1 82 ? 35.176 38.829 48.558 1.00 17.87 81 LYS B O 1
ATOM 3266 N N . LEU B 1 83 ? 34.239 38.241 50.537 1.00 16.84 82 LEU B N 1
ATOM 3267 C CA . LEU B 1 83 ? 33.741 36.954 50.065 1.00 15.46 82 LEU B CA 1
ATOM 3268 C C . LEU B 1 83 ? 32.214 36.967 49.873 1.00 15.65 82 LEU B C 1
ATOM 3269 O O . LEU B 1 83 ? 31.494 37.638 50.635 1.00 18.43 82 LEU B O 1
ATOM 3274 N N . HIS B 1 84 ? 31.743 36.243 48.843 1.00 14.88 83 HIS B N 1
ATOM 3275 C CA . HIS B 1 84 ? 30.331 36.202 48.451 1.00 14.95 83 HIS B CA 1
ATOM 3276 C C . HIS B 1 84 ? 29.933 34.732 48.253 1.00 15.00 83 HIS B C 1
ATOM 3277 O O . HIS B 1 84 ? 30.653 34.014 47.542 1.00 15.88 83 HIS B O 1
ATOM 3284 N N . TYR B 1 85 ? 28.796 34.287 48.813 1.00 14.90 84 TYR B N 1
ATOM 3285 C CA . TYR B 1 85 ? 28.339 32.904 48.537 1.00 13.99 84 TYR B CA 1
ATOM 3286 C C . TYR B 1 85 ? 27.831 32.764 47.094 1.00 15.05 84 TYR B C 1
ATOM 3287 O O . TYR B 1 85 ? 27.084 33.606 46.603 1.00 16.19 84 TYR B O 1
ATOM 3296 N N . GLY B 1 86 ? 28.199 31.667 46.437 1.00 13.78 85 GLY B N 1
ATOM 3297 C CA . GLY B 1 86 ? 27.731 31.403 45.102 1.00 13.56 85 GLY B CA 1
ATOM 3298 C C . GLY B 1 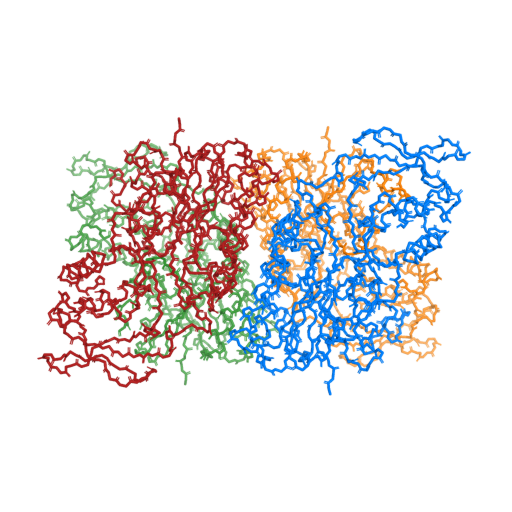86 ? 28.169 30.055 44.568 1.00 14.11 85 GLY B C 1
ATOM 3299 O O . GLY B 1 86 ? 28.817 29.262 45.271 1.00 15.21 85 GLY B O 1
ATOM 3300 N N . ASP B 1 87 ? 27.809 29.788 43.311 1.00 15.04 86 ASP B N 1
ATOM 3301 C CA . ASP B 1 87 ? 28.121 28.506 42.653 1.00 13.95 86 ASP B CA 1
ATOM 3302 C C . ASP B 1 87 ? 28.083 28.712 41.138 1.00 14.98 86 ASP B C 1
ATOM 3303 O O . ASP B 1 87 ? 27.189 29.413 40.645 1.00 15.95 86 ASP B O 1
ATOM 3308 N N . LEU B 1 88 ? 29.025 28.089 40.422 1.00 14.26 87 LEU B N 1
ATOM 3309 C CA . LEU B 1 88 ? 29.111 28.147 38.936 1.00 14.46 87 LEU B CA 1
ATOM 3310 C C . LEU B 1 88 ? 27.922 27.446 38.221 1.00 15.12 87 LEU B C 1
ATOM 3311 O O . LEU B 1 88 ? 27.801 27.537 37.002 1.00 16.67 87 LEU B O 1
ATOM 3316 N N . THR B 1 89 ? 27.047 26.758 38.982 1.00 15.67 88 THR B N 1
ATOM 3317 C CA . THR B 1 89 ? 25.788 26.205 38.455 1.00 17.11 88 THR B CA 1
ATOM 3318 C C . THR B 1 89 ? 24.530 27.053 38.752 1.00 18.67 88 THR B C 1
ATOM 3319 O O . THR B 1 89 ? 23.423 26.656 38.333 1.00 22.43 88 THR B O 1
ATOM 3323 N N . ASP B 1 90 ? 24.657 28.162 39.500 1.00 19.14 89 ASP B N 1
ATOM 3324 C CA . ASP B 1 90 ? 23.481 29.023 39.870 1.00 18.91 89 ASP B CA 1
ATOM 3325 C C . ASP B 1 90 ? 23.575 30.350 39.049 1.00 21.22 89 ASP B C 1
ATOM 3326 O O . ASP B 1 90 ? 24.342 31.251 39.391 1.00 20.31 89 ASP B O 1
ATOM 3331 N N . SER B 1 91 ? 22.794 30.452 37.965 1.00 20.53 90 SER B N 1
ATOM 3332 C CA . SER B 1 91 ? 22.878 31.593 37.035 1.00 21.66 90 SER B CA 1
ATOM 3333 C C . SER B 1 91 ? 22.582 32.943 37.703 1.00 21.21 90 SER B C 1
ATOM 3334 O O . SER B 1 91 ? 23.310 33.936 37.493 1.00 22.45 90 SER B O 1
ATOM 3337 N N . THR B 1 92 ? 21.532 32.984 38.523 1.00 22.66 91 THR B N 1
ATOM 3338 C CA . THR B 1 92 ? 21.105 34.251 39.163 1.00 21.95 91 THR B CA 1
ATOM 3339 C C . THR B 1 92 ? 22.158 34.769 40.144 1.00 20.37 91 THR B C 1
ATOM 3340 O O . THR B 1 92 ? 22.410 35.987 40.195 1.00 19.35 91 THR B O 1
ATOM 3344 N N . CYS B 1 93 ? 22.799 33.864 40.892 1.00 20.01 92 CYS B N 1
ATOM 3345 C CA . CYS B 1 93 ? 23.783 34.313 41.880 1.00 18.66 92 CYS B CA 1
ATOM 3346 C C . CYS B 1 93 ? 24.992 34.974 41.185 1.00 16.90 92 CYS B C 1
ATOM 3347 O O . CYS B 1 93 ? 25.524 35.963 41.686 1.00 16.62 92 CYS B O 1
ATOM 3350 N N . LEU B 1 94 ? 25.378 34.493 40.006 1.00 16.35 93 LEU B N 1
ATOM 3351 C CA . LEU B 1 94 ? 26.524 35.057 39.297 1.00 15.31 93 LEU B CA 1
ATOM 3352 C C . LEU B 1 94 ? 26.225 36.466 38.788 1.00 16.47 93 LEU B C 1
ATOM 3353 O O . LEU B 1 94 ? 27.075 37.350 38.869 1.00 16.83 93 LEU B O 1
ATOM 3358 N N . VAL B 1 95 ? 25.031 36.667 38.232 1.00 16.08 94 VAL B N 1
ATOM 3359 C CA . VAL B 1 95 ? 24.595 38.000 37.801 1.00 16.57 94 VAL B CA 1
ATOM 3360 C C . VAL B 1 95 ? 24.540 38.947 38.992 1.00 16.66 94 VAL B C 1
ATOM 3361 O O . VAL B 1 95 ? 25.011 40.087 38.885 1.00 17.12 94 VAL B O 1
ATOM 3365 N N . LYS B 1 96 ? 23.947 38.513 40.119 1.00 17.16 95 LYS B N 1
ATOM 3366 C CA . LYS B 1 96 ? 23.881 39.386 41.311 1.00 18.12 95 LYS B CA 1
ATOM 3367 C C . LYS B 1 96 ? 25.277 39.823 41.805 1.00 17.63 95 LYS B C 1
ATOM 3368 O O . LYS B 1 96 ? 25.494 41.003 42.078 1.00 18.11 95 LYS B O 1
ATOM 3374 N N . ILE B 1 97 ? 26.216 38.897 41.881 1.00 16.17 96 ILE B N 1
ATOM 3375 C CA . ILE B 1 97 ? 27.583 39.204 42.357 1.00 16.22 96 ILE B CA 1
ATOM 3376 C C . ILE B 1 97 ? 28.299 40.127 41.374 1.00 17.17 96 ILE B C 1
ATOM 3377 O O . ILE B 1 97 ? 28.871 41.165 41.785 1.00 17.74 96 ILE B O 1
ATOM 3382 N N . ILE B 1 98 ? 28.251 39.805 40.079 1.00 17.16 97 ILE B N 1
ATOM 3383 C CA . ILE B 1 98 ? 28.957 40.666 39.087 1.00 17.50 97 ILE B CA 1
ATOM 3384 C C . ILE B 1 98 ? 28.356 42.095 39.029 1.00 18.17 97 ILE B C 1
ATOM 3385 O O . ILE B 1 98 ? 29.097 43.093 38.936 1.00 19.78 97 ILE B O 1
ATOM 3390 N N . ASN B 1 99 ? 27.032 42.211 39.143 1.00 18.69 98 ASN B N 1
ATOM 3391 C CA . ASN B 1 99 ? 26.390 43.526 39.156 1.00 21.56 98 ASN B CA 1
ATOM 3392 C C . ASN B 1 99 ? 26.738 44.354 40.396 1.00 20.94 98 ASN B C 1
ATOM 3393 O O . ASN B 1 99 ? 26.899 45.591 40.287 1.00 23.11 98 ASN B O 1
ATOM 3398 N N . GLU B 1 100 ? 26.882 43.709 41.556 1.00 21.39 99 GLU B N 1
ATOM 3399 C CA . GLU B 1 100 ? 27.282 44.405 42.794 1.00 24.08 99 GLU B CA 1
ATOM 3400 C C . GLU B 1 100 ? 28.760 44.806 42.801 1.00 21.58 99 GLU B C 1
ATOM 3401 O O . GLU B 1 100 ? 29.100 45.926 43.231 1.00 25.45 99 GLU B O 1
ATOM 3407 N N . VAL B 1 101 ? 29.622 43.923 42.305 1.00 19.45 100 VAL B N 1
ATOM 3408 C CA . VAL B 1 101 ? 31.077 44.111 42.390 1.00 18.90 100 VAL B CA 1
ATOM 3409 C C . VAL B 1 101 ? 31.602 45.031 41.270 1.00 19.76 100 VAL B C 1
ATOM 3410 O O . VAL B 1 101 ? 32.511 45.834 41.514 1.00 20.43 100 VAL B O 1
ATOM 3414 N N . LYS B 1 102 ? 31.036 44.909 40.061 1.00 18.88 101 LYS B N 1
ATOM 3415 C CA . LYS B 1 102 ? 31.518 45.601 38.838 1.00 19.77 101 LYS B CA 1
ATOM 3416 C C . LYS B 1 102 ? 33.050 45.478 38.674 1.00 19.15 101 LYS B C 1
ATOM 3417 O O . LYS B 1 102 ? 33.779 46.478 38.650 1.00 19.79 101 LYS B O 1
ATOM 3423 N N . PRO B 1 103 ? 33.552 44.236 38.576 1.00 16.36 102 PRO B N 1
ATOM 3424 C CA . PRO B 1 103 ? 35.004 44.035 38.481 1.00 15.86 102 PRO B CA 1
ATOM 3425 C C . PRO B 1 103 ? 35.601 44.558 37.162 1.00 17.25 102 PRO B C 1
ATOM 3426 O O . PRO B 1 103 ? 34.912 44.553 36.132 1.00 18.07 102 PRO B O 1
ATOM 3430 N N . THR B 1 104 ? 36.862 44.996 37.214 1.00 16.35 103 THR B N 1
ATOM 3431 C CA . THR B 1 104 ? 37.691 45.262 36.034 1.00 16.31 103 THR B CA 1
ATOM 3432 C C . THR B 1 104 ? 38.419 44.009 35.516 1.00 16.34 103 THR B C 1
ATOM 3433 O O . THR B 1 104 ? 38.757 43.945 34.316 1.00 16.84 103 THR B O 1
ATOM 3437 N N . GLU B 1 105 ? 38.648 43.018 36.388 1.00 14.93 104 GLU B N 1
ATOM 3438 C CA . GLU B 1 105 ? 39.280 41.749 36.006 1.00 15.28 104 GLU B CA 1
ATOM 3439 C C . GLU B 1 105 ? 38.532 40.588 36.654 1.00 14.42 104 GLU B C 1
ATOM 3440 O O . GLU B 1 105 ? 38.161 40.685 37.846 1.00 15.98 104 GLU B O 1
ATOM 3446 N N . ILE B 1 106 ? 38.270 39.524 35.886 1.00 14.00 105 ILE B N 1
ATOM 3447 C CA . ILE B 1 106 ? 37.672 38.269 36.387 1.00 13.85 105 ILE B CA 1
ATOM 3448 C C . ILE B 1 106 ? 38.640 37.106 36.088 1.00 14.20 105 ILE B C 1
ATOM 3449 O O . ILE B 1 106 ? 39.124 36.978 34.947 1.00 13.96 105 ILE B O 1
ATOM 3454 N N . TYR B 1 107 ? 38.944 36.291 37.106 1.00 13.71 106 TYR B N 1
ATOM 3455 C CA . TYR B 1 107 ? 39.781 35.104 36.968 1.00 13.43 106 TYR B CA 1
ATOM 3456 C C . TYR B 1 107 ? 38.908 33.886 37.262 1.00 13.21 106 TYR B C 1
ATOM 3457 O O . TYR B 1 107 ? 38.472 33.683 38.423 1.00 12.98 106 TYR B O 1
ATOM 3466 N N . ASN B 1 108 ? 38.585 33.121 36.212 1.00 13.00 107 ASN B N 1
ATOM 3467 C CA . ASN B 1 108 ? 37.721 31.924 36.353 1.00 12.16 107 ASN B CA 1
ATOM 3468 C C . ASN B 1 108 ? 38.571 30.683 36.703 1.00 12.69 107 ASN B C 1
ATOM 3469 O O . ASN B 1 108 ? 38.944 29.937 35.812 1.00 13.68 107 ASN B O 1
ATOM 3474 N N . LEU B 1 109 ? 38.898 30.524 37.996 1.00 12.33 108 LEU B N 1
ATOM 3475 C CA . LEU B 1 109 ? 39.653 29.364 38.506 1.00 12.86 108 LEU B CA 1
ATOM 3476 C C . LEU B 1 109 ? 38.762 28.267 39.061 1.00 12.36 108 LEU B C 1
ATOM 3477 O O . LEU B 1 109 ? 39.258 27.168 39.317 1.00 14.30 108 LEU B O 1
ATOM 3482 N N . GLY B 1 110 ? 37.456 28.527 39.249 1.00 12.46 109 GLY B N 1
ATOM 3483 C CA . GLY B 1 110 ? 36.578 27.548 39.843 1.00 12.82 109 GLY B CA 1
ATOM 3484 C C . GLY B 1 110 ? 36.314 26.332 38.977 1.00 12.31 109 GLY B C 1
ATOM 3485 O O . GLY B 1 110 ? 36.004 26.470 37.782 1.00 13.09 109 GLY B O 1
ATOM 3486 N N . ALA B 1 111 ? 36.470 25.139 39.554 1.00 12.41 110 ALA B N 1
ATOM 3487 C CA . ALA B 1 111 ? 36.338 23.877 38.836 1.00 12.70 110 ALA B CA 1
ATOM 3488 C C . ALA B 1 111 ? 36.410 22.662 39.761 1.00 13.00 110 ALA B C 1
ATOM 3489 O O . ALA B 1 111 ? 37.090 22.692 40.790 1.00 12.58 110 ALA B O 1
ATOM 3491 N N . GLN B 1 112 ? 35.738 21.593 39.349 1.00 11.80 111 GLN B N 1
ATOM 3492 C CA . GLN B 1 112 ? 36.056 20.237 39.744 1.00 12.53 111 GLN B CA 1
ATOM 3493 C C . GLN B 1 112 ? 37.359 19.906 38.979 1.00 11.84 111 GLN B C 1
ATOM 3494 O O . GLN B 1 112 ? 37.324 19.681 37.766 1.00 12.89 111 GLN B O 1
ATOM 3500 N N . SER B 1 113 ? 38.498 19.925 39.674 1.00 11.77 112 SER B N 1
ATOM 3501 C CA . SER B 1 113 ? 39.815 19.915 39.025 1.00 12.02 112 SER B CA 1
ATOM 3502 C C . SER B 1 113 ? 40.564 18.571 39.010 1.00 13.43 112 SER B C 1
ATOM 3503 O O . SER B 1 113 ? 41.657 18.480 38.432 1.00 13.27 112 SER B O 1
ATOM 3506 N N . HIS B 1 114 ? 39.994 17.536 39.592 1.00 12.20 113 HIS B N 1
ATOM 3507 C CA . HIS B 1 114 ? 40.665 16.218 39.701 1.00 13.10 113 HIS B CA 1
ATOM 3508 C C . HIS B 1 114 ? 40.311 15.303 38.524 1.00 12.89 113 HIS B C 1
ATOM 3509 O O . HIS B 1 114 ? 39.132 15.034 38.231 1.00 13.31 113 HIS B O 1
ATOM 3516 N N . VAL B 1 115 ? 41.332 14.891 37.783 1.00 13.27 114 VAL B N 1
ATOM 3517 C CA . VAL B 1 115 ? 41.148 14.084 36.546 1.00 12.67 114 VAL B CA 1
ATOM 3518 C C . VAL B 1 115 ? 40.603 12.669 36.825 1.00 12.60 114 VAL B C 1
ATOM 3519 O O . VAL B 1 115 ? 39.708 12.215 36.118 1.00 14.52 114 VAL B O 1
ATOM 3523 N N . LYS B 1 116 ? 41.111 11.974 37.846 1.00 13.96 115 LYS B N 1
ATOM 3524 C CA . LYS B 1 116 ? 40.573 10.629 38.145 1.00 14.69 115 LYS B CA 1
ATOM 3525 C C . LYS B 1 116 ? 39.089 10.737 38.566 1.00 14.91 115 LYS B C 1
ATOM 3526 O O . LYS B 1 116 ? 38.222 9.985 38.071 1.00 15.18 115 LYS B O 1
ATOM 3532 N N . ILE B 1 117 ? 38.791 11.683 39.464 1.00 14.98 116 ILE B N 1
ATOM 3533 C CA . ILE B 1 117 ? 37.388 11.869 39.926 1.00 14.89 116 ILE B CA 1
ATOM 3534 C C . ILE B 1 117 ? 36.439 12.163 38.737 1.00 14.20 116 ILE B C 1
ATOM 3535 O O . ILE B 1 117 ? 35.263 11.744 38.742 1.00 15.39 116 ILE B O 1
ATOM 3540 N N . SER B 1 118 ? 36.930 12.886 37.720 1.00 13.39 117 SER B N 1
ATOM 3541 C CA . SER B 1 118 ? 36.101 13.189 36.550 1.00 14.12 117 SER B CA 1
ATOM 3542 C C . SER B 1 118 ? 35.517 11.970 35.810 1.00 15.32 117 SER B C 1
ATOM 3543 O O . SER B 1 118 ? 34.466 12.102 35.158 1.00 15.84 117 SER B O 1
ATOM 3546 N N . PHE B 1 119 ? 36.184 10.818 35.876 1.00 15.44 118 PHE B N 1
ATOM 3547 C CA . PHE B 1 119 ? 35.640 9.597 35.255 1.00 16.82 118 PHE B CA 1
ATOM 3548 C C . PHE B 1 119 ? 34.349 9.082 35.951 1.00 20.84 118 PHE B C 1
ATOM 3549 O O . PHE B 1 119 ? 33.509 8.472 35.287 1.00 26.01 118 PHE B O 1
ATOM 3557 N N . ASP B 1 120 ? 34.204 9.297 37.253 1.00 19.88 119 ASP B N 1
ATOM 3558 C CA . ASP B 1 120 ? 32.990 8.889 37.995 1.00 24.59 119 ASP B CA 1
ATOM 3559 C C . ASP B 1 120 ? 32.031 10.014 38.328 1.00 20.28 119 ASP B C 1
ATOM 3560 O O . ASP B 1 120 ? 30.953 9.732 38.845 1.00 23.27 119 ASP B O 1
ATOM 3565 N N . LEU B 1 121 ? 32.421 11.259 38.038 1.00 17.75 120 LEU B N 1
ATOM 3566 C CA . LEU B 1 121 ? 31.617 12.456 38.203 1.00 17.08 120 LEU B CA 1
ATOM 3567 C C . LEU B 1 121 ? 31.622 13.278 36.883 1.00 14.93 120 LEU B C 1
ATOM 3568 O O . LEU B 1 121 ? 31.817 14.519 36.863 1.00 14.36 120 LEU B O 1
ATOM 3573 N N . ALA B 1 122 ? 31.378 12.587 35.778 1.00 14.83 121 ALA B N 1
ATOM 3574 C CA . ALA B 1 122 ? 31.537 13.199 34.436 1.00 13.80 121 ALA B CA 1
ATOM 3575 C C . ALA B 1 122 ? 30.529 14.312 34.159 1.00 13.63 121 ALA B C 1
ATOM 3576 O O . ALA B 1 122 ? 30.877 15.345 33.572 1.00 13.74 121 ALA B O 1
ATOM 3578 N N . GLU B 1 123 ? 29.280 14.085 34.575 1.00 14.32 122 GLU B N 1
ATOM 3579 C CA . GLU B 1 123 ? 28.192 15.016 34.321 1.00 14.49 122 GLU B CA 1
ATOM 3580 C C . GLU B 1 123 ? 28.322 16.298 35.163 1.00 14.12 122 GLU B C 1
ATOM 3581 O O . GLU B 1 123 ? 28.262 17.421 34.621 1.00 14.70 122 GLU B O 1
ATOM 3587 N N . TYR B 1 124 ? 28.610 16.146 36.463 1.00 13.18 123 TYR B N 1
ATOM 3588 C CA . TYR B 1 124 ? 28.880 17.298 37.312 1.00 13.30 123 TYR B CA 1
ATOM 3589 C C . TYR B 1 124 ? 30.099 18.082 36.770 1.00 12.15 123 TYR B C 1
ATOM 3590 O O . TYR B 1 124 ? 30.081 19.329 36.740 1.00 12.35 123 TYR B O 1
ATOM 3599 N N . THR B 1 125 ? 31.152 17.388 36.362 1.00 13.22 124 THR B N 1
ATOM 3600 C CA . THR B 1 125 ? 32.353 18.031 35.858 1.00 13.67 124 THR B CA 1
ATOM 3601 C C . THR B 1 125 ? 32.041 18.849 34.577 1.00 13.18 124 THR B C 1
ATOM 3602 O O . THR B 1 125 ? 32.521 19.992 34.422 1.00 13.53 124 THR B O 1
ATOM 3606 N N . ALA B 1 126 ? 31.182 18.310 33.697 1.00 13.40 125 ALA B N 1
ATOM 3607 C CA . ALA B 1 126 ? 30.751 19.038 32.498 1.00 14.38 125 ALA B CA 1
ATOM 3608 C C . ALA B 1 126 ? 29.995 20.303 32.883 1.00 13.46 125 ALA B C 1
ATOM 3609 O O . ALA B 1 126 ? 30.222 21.367 32.290 1.00 13.87 125 ALA B O 1
ATOM 3611 N N . ASP B 1 127 ? 29.093 20.188 33.877 1.00 13.64 126 ASP B N 1
ATOM 3612 C CA . ASP B 1 127 ? 28.240 21.308 34.275 1.00 14.42 126 ASP B CA 1
ATOM 3613 C C . ASP B 1 127 ? 29.024 22.468 34.902 1.00 13.85 126 ASP B C 1
ATOM 3614 O O . ASP B 1 127 ? 28.744 23.636 34.620 1.00 14.96 126 ASP B O 1
ATOM 3619 N N . VAL B 1 128 ? 30.028 22.156 35.730 1.00 13.60 127 VAL B N 1
ATOM 3620 C CA . VAL B 1 128 ? 30.824 23.185 36.396 1.00 14.28 127 VAL B CA 1
ATOM 3621 C C . VAL B 1 128 ? 31.945 23.725 35.484 1.00 13.04 127 VAL B C 1
ATOM 3622 O O . VAL B 1 128 ? 32.114 24.957 35.354 1.00 12.95 127 VAL B O 1
ATOM 3626 N N . ASP B 1 129 ? 32.714 22.829 34.872 1.00 12.67 128 ASP B N 1
ATOM 3627 C CA . ASP B 1 129 ? 33.954 23.232 34.184 1.00 12.83 128 ASP B CA 1
ATOM 3628 C C . ASP B 1 129 ? 33.687 23.712 32.747 1.00 13.74 128 ASP B C 1
ATOM 3629 O O . ASP B 1 129 ? 34.426 24.568 32.225 1.00 15.17 128 ASP B O 1
ATOM 3634 N N . GLY B 1 130 ? 32.643 23.164 32.118 1.00 12.52 129 GLY B N 1
ATOM 3635 C CA . GLY B 1 130 ? 32.253 23.525 30.750 1.00 13.18 129 GLY B CA 1
ATOM 3636 C C . GLY B 1 130 ? 31.133 24.560 30.751 1.00 13.51 129 GLY B C 1
ATOM 3637 O O . GLY B 1 130 ? 31.369 25.750 30.489 1.00 14.21 129 GLY B O 1
ATOM 3638 N N . VAL B 1 131 ? 29.914 24.134 31.091 1.00 13.85 130 VAL B N 1
ATOM 3639 C CA . VAL B 1 131 ? 28.757 25.045 31.075 1.00 13.80 130 VAL B CA 1
ATOM 3640 C C . VAL B 1 131 ? 28.947 26.231 32.054 1.00 13.43 130 VAL B C 1
ATOM 3641 O O . VAL B 1 131 ? 28.515 27.368 31.759 1.00 13.27 130 VAL B O 1
ATOM 3645 N N . GLY B 1 132 ? 29.611 26.013 33.194 1.00 12.94 131 GLY B N 1
ATOM 3646 C CA . GLY B 1 132 ? 29.817 27.116 34.142 1.00 13.54 131 GLY B CA 1
ATOM 3647 C C . GLY B 1 132 ? 30.662 28.248 33.605 1.00 12.87 131 GLY B C 1
ATOM 3648 O O . GLY B 1 132 ? 30.429 29.428 33.965 1.00 13.17 131 GLY B O 1
ATOM 3649 N N . THR B 1 133 ? 31.600 27.936 32.689 1.00 13.27 132 THR B N 1
ATOM 3650 C CA . THR B 1 133 ? 32.347 28.980 31.981 1.00 14.02 132 THR B CA 1
ATOM 3651 C C . THR B 1 133 ? 31.396 29.864 31.136 1.00 13.94 132 THR B C 1
ATOM 3652 O O . THR B 1 133 ? 31.461 31.113 31.191 1.00 14.44 132 THR B O 1
ATOM 3656 N N . LEU B 1 134 ? 30.520 29.237 30.366 1.00 13.39 133 LEU B N 1
ATOM 3657 C CA . LEU B 1 134 ? 29.485 29.961 29.618 1.00 14.33 133 LEU B CA 1
ATOM 3658 C C . LEU B 1 134 ? 28.566 30.793 30.539 1.00 13.88 133 LEU B C 1
ATOM 3659 O O . LEU B 1 134 ? 28.236 31.963 30.208 1.00 14.79 133 LEU B O 1
ATOM 3664 N N . ARG B 1 135 ? 28.151 30.227 31.685 1.00 14.31 134 ARG B N 1
ATOM 3665 C CA . ARG B 1 135 ? 27.285 30.978 32.587 1.00 13.85 134 ARG B CA 1
ATOM 3666 C C . ARG B 1 135 ? 27.957 32.290 33.060 1.00 14.18 134 ARG B C 1
ATOM 3667 O O . ARG B 1 135 ? 27.311 33.355 33.114 1.00 15.28 134 ARG B O 1
ATOM 3675 N N . LEU B 1 136 ? 29.271 32.229 33.353 1.00 14.04 135 LEU B N 1
ATOM 3676 C CA . LEU B 1 136 ? 29.983 33.391 33.857 1.00 14.30 135 LEU B CA 1
ATOM 3677 C C . LEU B 1 136 ? 30.134 34.443 32.749 1.00 14.85 135 LEU B C 1
ATOM 3678 O O . LEU B 1 136 ? 29.983 35.672 32.994 1.00 14.75 135 LEU B O 1
ATOM 3683 N N . LEU B 1 137 ? 30.475 33.990 31.532 1.00 14.75 136 LEU B N 1
ATOM 3684 C CA . LEU B 1 137 ? 30.555 34.878 30.347 1.00 15.49 136 LEU B CA 1
ATOM 3685 C C . LEU B 1 137 ? 29.189 35.536 30.058 1.00 15.72 136 LEU B C 1
ATOM 3686 O O . LEU B 1 137 ? 29.105 36.765 29.813 1.00 15.65 136 LEU B O 1
ATOM 3691 N N . ASP B 1 138 ? 28.118 34.746 30.086 1.00 16.22 137 ASP B N 1
ATOM 3692 C CA . ASP B 1 138 ? 26.748 35.281 29.890 1.00 17.04 137 ASP B CA 1
ATOM 3693 C C . ASP B 1 138 ? 26.385 36.299 30.994 1.00 16.96 137 ASP B C 1
ATOM 3694 O O . ASP B 1 138 ? 25.714 37.320 30.713 1.00 17.99 137 ASP B O 1
ATOM 3699 N N . ALA B 1 139 ? 26.856 36.071 32.240 1.00 16.04 138 ALA B N 1
ATOM 3700 C CA . ALA B 1 139 ? 26.619 37.059 33.306 1.00 16.18 138 ALA B CA 1
ATOM 3701 C C . ALA B 1 139 ? 27.329 38.394 33.054 1.00 16.85 138 ALA B C 1
ATOM 3702 O O . ALA B 1 139 ? 26.737 39.453 33.263 1.00 18.05 138 ALA B O 1
ATOM 3704 N N . VAL B 1 140 ? 28.577 38.357 32.580 1.00 16.62 139 VAL B N 1
ATOM 3705 C CA . VAL B 1 140 ? 29.286 39.572 32.153 1.00 16.99 139 VAL B CA 1
ATOM 3706 C C . VAL B 1 140 ? 28.433 40.320 31.113 1.00 17.70 139 VAL B C 1
ATOM 3707 O O . VAL B 1 140 ? 28.263 41.557 31.193 1.00 18.71 139 VAL B O 1
ATOM 3711 N N . LYS B 1 141 ? 27.937 39.610 30.108 1.00 17.71 140 LYS B N 1
ATOM 3712 C CA . LYS B 1 141 ? 27.163 40.242 29.039 1.00 18.44 140 LYS B CA 1
ATOM 3713 C C . LYS B 1 141 ? 25.825 40.829 29.543 1.00 19.37 140 LYS B C 1
ATOM 3714 O O . LYS B 1 141 ? 25.489 41.974 29.233 1.00 21.10 140 LYS B O 1
ATOM 3720 N N . THR B 1 142 ? 25.096 40.061 30.344 1.00 20.00 141 THR B N 1
ATOM 3721 C CA . THR B 1 142 ? 23.845 40.511 30.993 1.00 20.66 141 THR B CA 1
ATOM 3722 C C . THR B 1 142 ? 24.024 41.801 31.805 1.00 20.62 141 THR B C 1
ATOM 3723 O O . THR B 1 142 ? 23.146 42.678 31.801 1.00 20.81 141 THR B O 1
ATOM 3727 N N . CYS B 1 143 ? 25.167 41.906 32.493 1.00 19.20 142 CYS B N 1
ATOM 3728 C CA . CYS B 1 143 ? 25.477 43.054 33.355 1.00 20.45 142 CYS B CA 1
ATOM 3729 C C . CYS B 1 143 ? 25.983 44.298 32.607 1.00 20.80 142 CYS B C 1
ATOM 3730 O O . CYS B 1 143 ? 26.222 45.370 33.238 1.00 22.82 142 CYS B O 1
ATOM 3733 N N . GLY B 1 144 ? 26.107 44.208 31.279 1.00 19.99 143 GLY B N 1
ATOM 3734 C CA . GLY B 1 144 ? 26.562 45.354 30.478 1.00 22.23 143 GLY B CA 1
ATOM 3735 C C . GLY B 1 144 ? 28.061 45.616 30.536 1.00 20.00 143 GLY B C 1
ATOM 3736 O O . GLY B 1 144 ? 28.497 46.739 30.253 1.00 22.63 143 GLY B O 1
ATOM 3737 N N . LEU B 1 145 ? 28.856 44.592 30.866 1.00 19.59 144 LEU B N 1
ATOM 3738 C CA . LEU B 1 145 ? 30.299 44.734 31.074 1.00 19.42 144 LEU B CA 1
ATOM 3739 C C . LEU B 1 145 ? 31.165 44.122 29.967 1.00 18.04 144 LEU B C 1
ATOM 3740 O O . LEU B 1 145 ? 32.377 44.016 30.135 1.00 17.94 144 LEU B O 1
ATOM 3745 N N . ILE B 1 146 ? 30.578 43.760 28.820 1.00 18.61 145 ILE B N 1
ATOM 3746 C CA . ILE B 1 146 ? 31.329 43.066 27.777 1.00 20.61 145 ILE B CA 1
ATOM 3747 C C . ILE B 1 146 ? 32.522 43.898 27.259 1.00 20.64 145 ILE B C 1
ATOM 3748 O O . ILE B 1 146 ? 33.550 43.320 26.886 1.00 23.34 145 ILE B O 1
ATOM 3753 N N . ASN B 1 147 ? 32.398 45.242 27.268 1.00 20.51 146 ASN B N 1
ATOM 3754 C CA . ASN B 1 147 ? 33.471 46.148 26.823 1.00 23.33 146 ASN B CA 1
ATOM 3755 C C . ASN B 1 147 ? 34.321 46.754 27.948 1.00 23.99 146 ASN B C 1
ATOM 3756 O O . ASN B 1 147 ? 35.153 47.627 27.664 1.00 26.45 146 ASN B O 1
ATOM 3761 N N . SER B 1 148 ? 34.117 46.347 29.205 1.00 21.73 147 SER B N 1
ATOM 3762 C CA . SER B 1 148 ? 34.929 46.864 30.330 1.00 23.92 147 SER B CA 1
ATOM 3763 C C . SER B 1 148 ? 35.765 45.851 31.071 1.00 24.79 147 SER B C 1
ATOM 3764 O O . SER B 1 148 ? 36.824 46.207 31.606 1.00 34.48 147 SER B O 1
ATOM 3767 N N . VAL B 1 149 ? 35.339 44.599 31.123 1.00 17.87 148 VAL B N 1
ATOM 3768 C CA . VAL B 1 149 ? 36.082 43.614 31.896 1.00 19.70 148 VAL B CA 1
ATOM 3769 C C . VAL B 1 149 ? 37.133 42.876 31.059 1.00 17.22 148 VAL B C 1
ATOM 3770 O O . VAL B 1 149 ? 36.961 42.685 29.841 1.00 17.88 148 VAL B O 1
ATOM 3774 N N . LYS B 1 150 ? 38.227 42.475 31.717 1.00 15.97 149 LYS B N 1
ATOM 3775 C CA . LYS B 1 150 ? 39.193 41.533 31.163 1.00 17.28 149 LYS B CA 1
ATOM 3776 C C . LYS B 1 150 ? 39.013 40.199 31.882 1.00 16.07 149 LYS B C 1
ATOM 3777 O O . LYS B 1 150 ? 38.961 40.175 33.128 1.00 17.11 149 LYS B O 1
ATOM 3783 N N . PHE B 1 151 ? 38.915 39.118 31.106 1.00 13.95 150 PHE B N 1
ATOM 3784 C CA . PHE B 1 151 ? 38.524 37.770 31.580 1.00 14.52 150 PHE B CA 1
ATOM 3785 C C . PHE B 1 151 ? 39.658 36.739 31.356 1.00 14.33 150 PHE B C 1
ATOM 3786 O O . PHE B 1 151 ? 40.084 36.539 30.219 1.00 13.99 150 PHE B O 1
ATOM 3794 N N . TYR B 1 152 ? 40.125 36.106 32.439 1.00 14.38 151 TYR B N 1
ATOM 3795 C CA . TYR B 1 152 ? 41.112 35.024 32.406 1.00 13.16 151 TYR B CA 1
ATOM 3796 C C . TYR B 1 152 ? 40.411 33.656 32.593 1.00 13.32 151 TYR B C 1
ATOM 3797 O O . TYR B 1 152 ? 39.722 33.450 33.622 1.00 13.71 151 TYR B O 1
ATOM 3806 N N . GLN B 1 153 ? 40.560 32.759 31.615 1.00 12.90 152 GLN B N 1
ATOM 3807 C CA . GLN B 1 153 ? 40.113 31.360 31.717 1.00 13.45 152 GLN B CA 1
ATOM 3808 C C . GLN B 1 153 ? 41.254 30.411 32.119 1.00 13.07 152 GLN B C 1
ATOM 3809 O O . GLN B 1 153 ? 42.304 30.394 31.477 1.00 13.90 152 GLN B O 1
ATOM 3815 N N . ALA B 1 154 ? 41.014 29.587 33.141 1.00 13.52 153 ALA B N 1
ATOM 3816 C CA . ALA B 1 154 ? 41.968 28.559 33.587 1.00 13.19 153 ALA B CA 1
ATOM 3817 C C . ALA B 1 154 ? 41.962 27.314 32.654 1.00 13.82 153 ALA B C 1
ATOM 3818 O O . ALA B 1 154 ? 41.411 26.252 32.991 1.00 14.78 153 ALA B O 1
ATOM 3820 N N . SER B 1 155 ? 42.640 27.446 31.503 1.00 13.55 154 SER B N 1
ATOM 3821 C CA . SER B 1 155 ? 42.874 26.333 30.593 1.00 13.20 154 SER B CA 1
ATOM 3822 C C . SER B 1 155 ? 44.124 25.533 31.073 1.00 13.32 154 SER B C 1
ATOM 3823 O O . SER B 1 155 ? 44.694 25.802 32.159 1.00 14.12 154 SER B O 1
ATOM 3826 N N . THR B 1 156 ? 44.493 24.493 30.337 1.00 13.21 155 THR B N 1
ATOM 3827 C CA . THR B 1 156 ? 45.242 23.376 30.916 1.00 13.62 155 THR B CA 1
ATOM 3828 C C . THR B 1 156 ? 45.956 22.529 29.889 1.00 13.74 155 THR B C 1
ATOM 3829 O O . THR B 1 156 ? 45.417 22.257 28.797 1.00 13.45 155 THR B O 1
ATOM 3833 N N . SER B 1 157 ? 47.162 22.080 30.244 1.00 13.92 156 SER B N 1
ATOM 3834 C CA . SER B 1 157 ? 47.891 21.080 29.454 1.00 13.77 156 SER B CA 1
ATOM 3835 C C . SER B 1 157 ? 47.157 19.737 29.267 1.00 14.38 156 SER B C 1
ATOM 3836 O O . SER B 1 157 ? 47.497 18.988 28.357 1.00 15.04 156 SER B O 1
ATOM 3839 N N . GLN B 1 158 ? 46.111 19.457 30.061 1.00 13.33 157 GLN B N 1
ATOM 3840 C CA . GLN B 1 158 ? 45.279 18.267 29.802 1.00 13.85 157 GLN B CA 1
ATOM 3841 C C . GLN B 1 158 ? 44.617 18.333 28.411 1.00 13.27 157 GLN B C 1
ATOM 3842 O O . GLN B 1 158 ? 44.283 17.297 27.851 1.00 14.98 157 GLN B O 1
ATOM 3848 N N . LEU B 1 159 ? 44.453 19.532 27.850 1.00 13.25 158 LEU B N 1
ATOM 3849 C CA . LEU B 1 159 ? 43.904 19.678 26.481 1.00 13.35 158 LEU B CA 1
ATOM 3850 C C . LEU B 1 159 ? 44.764 18.943 25.414 1.00 13.76 158 LEU B C 1
ATOM 3851 O O . LEU B 1 159 ? 44.218 18.482 24.389 1.00 14.75 158 LEU B O 1
ATOM 3856 N N . TYR B 1 160 ? 46.079 18.823 25.656 1.00 14.02 159 TYR B N 1
ATOM 3857 C CA . TYR B 1 160 ? 46.976 18.098 24.746 1.00 14.77 159 TYR B CA 1
ATOM 3858 C C . TYR B 1 160 ? 46.852 16.569 24.848 1.00 15.07 159 TYR B C 1
ATOM 3859 O O . TYR B 1 160 ? 47.149 15.871 23.877 1.00 15.53 159 TYR B O 1
ATOM 3868 N N . GLY B 1 161 ? 46.405 16.065 26.004 1.00 15.29 160 GLY B N 1
ATOM 3869 C CA . GLY B 1 161 ? 46.116 14.637 26.224 1.00 15.68 160 GLY B CA 1
ATOM 3870 C C . GLY B 1 161 ? 47.123 13.661 25.643 1.00 16.72 160 GLY B C 1
ATOM 3871 O O . GLY B 1 161 ? 48.254 13.581 26.126 1.00 17.35 160 GLY B O 1
ATOM 3872 N N . LYS B 1 162 ? 46.714 12.948 24.589 1.00 16.65 161 LYS B N 1
ATOM 3873 C CA . LYS B 1 162 ? 47.585 12.036 23.853 1.00 18.04 161 LYS B CA 1
ATOM 3874 C C . LYS B 1 162 ? 48.407 12.929 22.931 1.00 17.47 161 LYS B C 1
ATOM 3875 O O . LYS B 1 162 ? 47.966 13.279 21.827 1.00 18.38 161 LYS B O 1
ATOM 3879 N N . VAL B 1 163 ? 49.582 13.341 23.413 1.00 16.38 162 VAL B N 1
ATOM 3880 C CA . VAL B 1 163 ? 50.288 14.481 22.787 1.00 16.81 162 VAL B CA 1
ATOM 3881 C C . VAL B 1 163 ? 50.627 14.250 21.304 1.00 17.37 162 VAL B C 1
ATOM 3882 O O . VAL B 1 163 ? 51.133 13.182 20.926 1.00 18.44 162 VAL B O 1
ATOM 3886 N N . GLN B 1 164 ? 50.320 15.247 20.477 1.00 17.29 163 GLN B N 1
ATOM 3887 C CA . GLN B 1 164 ? 50.561 15.179 19.028 1.00 17.98 163 GLN B CA 1
ATOM 3888 C C . GLN B 1 164 ? 51.880 15.805 18.581 1.00 18.60 163 GLN B C 1
ATOM 3889 O O . GLN B 1 164 ? 52.278 15.615 17.425 1.00 20.67 163 GLN B O 1
ATOM 3895 N N . GLU B 1 165 ? 52.529 16.562 19.471 1.00 17.63 164 GLU B N 1
ATOM 3896 C CA . GLU B 1 165 ? 53.884 17.122 19.281 1.00 17.96 164 GLU B CA 1
ATOM 3897 C C . GLU B 1 165 ? 54.622 17.015 20.629 1.00 17.30 164 GLU B C 1
ATOM 3898 O O . GLU B 1 165 ? 53.986 17.069 21.697 1.00 18.92 164 GLU B O 1
ATOM 3904 N N . ILE B 1 166 ? 55.956 16.909 20.577 1.00 17.41 165 ILE B N 1
ATOM 3905 C CA . ILE B 1 166 ? 56.823 17.020 21.775 1.00 17.69 165 ILE B CA 1
ATOM 3906 C C . ILE B 1 166 ? 57.990 17.974 21.454 1.00 18.39 165 ILE B C 1
ATOM 3907 O O . ILE B 1 166 ? 58.735 17.725 20.484 1.00 18.81 165 ILE B O 1
ATOM 3912 N N . PRO B 1 167 ? 58.172 19.056 22.241 1.00 18.15 166 PRO B N 1
ATOM 3913 C CA . PRO B 1 167 ? 57.315 19.537 23.337 1.00 18.03 166 PRO B CA 1
ATOM 3914 C C . PRO B 1 167 ? 55.991 20.108 22.790 1.00 18.42 166 PRO B C 1
ATOM 3915 O O . PRO B 1 167 ? 55.799 20.170 21.554 1.00 19.59 166 PRO B O 1
ATOM 3919 N N . GLN B 1 168 ? 55.079 20.478 23.700 1.00 17.48 167 GLN B N 1
ATOM 3920 C CA . GLN B 1 168 ? 53.793 21.076 23.326 1.00 17.89 167 GLN B CA 1
ATOM 3921 C C . GLN B 1 168 ? 53.867 22.601 23.438 1.00 18.33 167 GLN B C 1
ATOM 3922 O O . GLN B 1 168 ? 54.423 23.113 24.408 1.00 19.88 167 GLN B O 1
ATOM 3928 N N . LYS B 1 169 ? 53.315 23.305 22.445 1.00 17.99 168 LYS B N 1
ATOM 3929 C CA . LYS B 1 169 ? 53.206 24.772 22.472 1.00 18.54 168 LYS B CA 1
ATOM 3930 C C . LYS B 1 169 ? 51.852 25.196 21.870 1.00 19.47 168 LYS B C 1
ATOM 3931 O O . LYS B 1 169 ? 51.012 24.336 21.648 1.00 21.43 168 LYS B O 1
ATOM 3937 N N . GLU B 1 170 ? 51.634 26.500 21.646 1.00 22.27 169 GLU B N 1
ATOM 3938 C CA . GLU B 1 170 ? 50.276 27.050 21.378 1.00 25.92 169 GLU B CA 1
ATOM 3939 C C . GLU B 1 170 ? 49.555 26.488 20.164 1.00 31.99 169 GLU B C 1
ATOM 3940 O O . GLU B 1 170 ? 48.312 26.442 20.161 1.00 33.53 169 GLU B O 1
ATOM 3946 N N . THR B 1 171 ? 50.343 26.135 19.144 1.00 28.93 170 THR B N 1
ATOM 3947 C CA . THR B 1 171 ? 49.903 25.554 17.901 1.00 31.89 170 THR B CA 1
ATOM 3948 C C . THR B 1 171 ? 49.985 23.989 17.826 1.00 29.47 170 THR B C 1
ATOM 3949 O O . THR B 1 171 ? 49.790 23.405 16.748 1.00 32.99 170 THR B O 1
ATOM 3953 N N . THR B 1 172 ? 50.267 23.320 18.945 1.00 21.55 171 THR B N 1
ATOM 3954 C CA . THR B 1 172 ? 50.081 21.862 19.035 1.00 18.50 171 THR B CA 1
ATOM 3955 C C . THR B 1 172 ? 48.558 21.581 19.073 1.00 18.11 171 THR B C 1
ATOM 3956 O O . THR B 1 172 ? 47.830 22.232 19.850 1.00 20.17 171 THR B O 1
ATOM 3960 N N . PRO B 1 173 ? 48.060 20.648 18.236 1.00 18.66 172 PRO B N 1
ATOM 3961 C CA . PRO B 1 173 ? 46.626 20.325 18.280 1.00 18.74 172 PRO B CA 1
ATOM 3962 C C . PRO B 1 173 ? 46.197 19.685 19.607 1.00 17.03 172 PRO B C 1
ATOM 3963 O O . PRO B 1 173 ? 47.001 18.969 20.227 1.00 19.28 172 PRO B O 1
ATOM 3967 N N . PHE B 1 174 ? 44.942 19.917 20.006 1.00 16.50 173 PHE B N 1
ATOM 3968 C CA . PHE B 1 174 ? 44.372 19.317 21.230 1.00 15.69 173 PHE B CA 1
ATOM 3969 C C . PHE B 1 174 ? 43.861 17.872 20.967 1.00 15.85 173 PHE B C 1
ATOM 3970 O O . PHE B 1 174 ? 43.412 17.559 19.851 1.00 17.50 173 PHE B O 1
ATOM 3978 N N . TYR B 1 175 ? 43.927 17.023 21.993 1.00 15.05 174 TYR B N 1
ATOM 3979 C CA . TYR B 1 175 ? 43.499 15.605 21.961 1.00 15.09 174 TYR B CA 1
ATOM 3980 C C . TYR B 1 175 ? 43.117 15.185 23.406 1.00 15.41 174 TYR B C 1
ATOM 3981 O O . TYR B 1 175 ? 43.905 14.495 24.088 1.00 16.75 174 TYR B O 1
ATOM 3990 N N . PRO B 1 176 ? 41.925 15.616 23.886 1.00 15.19 175 PRO B N 1
ATOM 3991 C CA . PRO B 1 176 ? 41.582 15.322 25.290 1.00 15.01 175 PRO B CA 1
ATOM 3992 C C . PRO B 1 176 ? 41.389 13.823 25.590 1.00 14.88 175 PRO B C 1
ATOM 3993 O O . PRO B 1 176 ? 41.030 13.029 24.682 1.00 15.38 175 PRO B O 1
ATOM 3997 N N . ARG B 1 177 ? 41.584 13.474 26.867 1.00 14.11 176 ARG B N 1
ATOM 3998 C CA . ARG B 1 177 ? 41.684 12.070 27.348 1.00 14.35 176 ARG B CA 1
ATOM 3999 C C . ARG B 1 177 ? 40.912 11.800 28.688 1.00 14.45 176 ARG B C 1
ATOM 4000 O O . ARG B 1 177 ? 41.192 10.829 29.404 1.00 15.21 176 ARG B O 1
ATOM 4008 N N . SER B 1 178 ? 39.923 12.624 29.001 1.00 14.03 177 SER B N 1
ATOM 4009 C CA . SER B 1 178 ? 39.059 12.424 30.167 1.00 13.58 177 SER B CA 1
ATOM 4010 C C . SER B 1 178 ? 37.817 13.324 30.084 1.00 13.74 177 SER B C 1
ATOM 4011 O O . SER B 1 178 ? 37.812 14.285 29.296 1.00 13.95 177 SER B O 1
ATOM 4014 N N . PRO B 1 179 ? 36.798 13.056 30.938 1.00 13.83 178 PRO B N 1
ATOM 4015 C CA . PRO B 1 179 ? 35.697 14.014 31.008 1.00 14.38 178 PRO B CA 1
ATOM 4016 C C . PRO B 1 179 ? 36.118 15.432 31.471 1.00 13.53 178 PRO B C 1
ATOM 4017 O O . PRO B 1 179 ? 35.490 16.428 31.082 1.00 13.88 178 PRO B O 1
ATOM 4021 N N . TYR B 1 180 ? 37.151 15.522 32.313 1.00 13.09 179 TYR B N 1
ATOM 4022 C CA . TYR B 1 180 ? 37.750 16.821 32.674 1.00 13.26 179 TYR B CA 1
ATOM 4023 C C . TYR B 1 180 ? 38.282 17.532 31.419 1.00 12.12 179 TYR B C 1
ATOM 4024 O O . TYR B 1 180 ? 38.000 18.717 31.198 1.00 12.97 179 TYR B O 1
ATOM 4033 N N . GLY B 1 181 ? 39.130 16.848 30.640 1.00 12.26 180 GLY B N 1
ATOM 4034 C CA . GLY B 1 181 ? 39.695 17.465 29.444 1.00 14.27 180 GLY B CA 1
ATOM 4035 C C . GLY B 1 181 ? 38.653 17.890 28.411 1.00 14.19 180 GLY B C 1
ATOM 4036 O O . GLY B 1 181 ? 38.765 18.970 27.813 1.00 14.04 180 GLY B O 1
ATOM 4037 N N . ALA B 1 182 ? 37.640 17.052 28.189 1.00 13.71 181 ALA B N 1
ATOM 4038 C CA . ALA B 1 182 ? 36.547 17.412 27.252 1.00 13.94 181 ALA B CA 1
ATOM 4039 C C . ALA B 1 182 ? 35.780 18.666 27.725 1.00 13.70 181 ALA B C 1
ATOM 4040 O O . ALA B 1 182 ? 35.496 19.557 26.928 1.00 13.42 181 ALA B O 1
ATOM 4042 N N . ALA B 1 183 ? 35.470 18.745 29.021 1.00 13.57 182 ALA B N 1
ATOM 4043 C CA . ALA B 1 183 ? 34.789 19.932 29.602 1.00 12.77 182 ALA B CA 1
ATOM 4044 C C . ALA B 1 183 ? 35.636 21.201 29.479 1.00 12.89 182 ALA B C 1
ATOM 4045 O O . ALA B 1 183 ? 35.140 22.259 29.098 1.00 13.13 182 ALA B O 1
ATOM 4047 N N . LYS B 1 184 ? 36.932 21.081 29.771 1.00 12.00 183 LYS B N 1
ATOM 4048 C CA . LYS B 1 184 ? 37.852 22.222 29.639 1.00 11.96 183 LYS B CA 1
ATOM 4049 C C . LYS B 1 184 ? 38.046 22.639 28.160 1.00 12.26 183 LYS B C 1
ATOM 4050 O O . LYS B 1 184 ? 38.301 23.805 27.878 1.00 12.63 183 LYS B O 1
ATOM 4056 N N . LEU B 1 185 ? 37.878 21.702 27.227 1.00 12.54 184 LEU B N 1
ATOM 4057 C CA . LEU B 1 185 ? 37.941 22.010 25.777 1.00 12.44 184 LEU B CA 1
ATOM 4058 C C . LEU B 1 185 ? 36.737 22.870 25.359 1.00 13.51 184 LEU B C 1
ATOM 4059 O O . LEU B 1 185 ? 36.885 23.882 24.646 1.00 13.48 184 LEU B O 1
ATOM 4064 N N . TYR B 1 186 ? 35.538 22.503 25.819 1.00 14.22 185 TYR B N 1
ATOM 4065 C CA . TYR B 1 186 ? 34.369 23.344 25.616 1.00 13.28 185 TYR B CA 1
ATOM 4066 C C . TYR B 1 186 ? 34.628 24.767 26.137 1.00 12.68 185 TYR B C 1
ATOM 4067 O O . TYR B 1 186 ? 34.336 25.767 25.464 1.00 13.26 185 TYR B O 1
ATOM 4076 N N . ALA B 1 187 ? 35.149 24.849 27.366 1.00 12.22 186 ALA B N 1
ATOM 4077 C CA . ALA B 1 187 ? 35.392 26.162 27.994 1.00 12.05 186 ALA B CA 1
ATOM 4078 C C . ALA B 1 187 ? 36.390 27.000 27.173 1.00 12.11 186 ALA B C 1
ATOM 4079 O O . ALA B 1 187 ? 36.192 28.230 27.007 1.00 12.53 186 ALA B O 1
ATOM 4081 N N . TYR B 1 188 ? 37.473 26.373 26.706 1.00 12.30 187 TYR B N 1
ATOM 4082 C CA . TYR B 1 188 ? 38.480 27.068 25.891 1.00 12.59 187 TYR B CA 1
ATOM 4083 C C . TYR B 1 188 ? 37.805 27.740 24.692 1.00 12.59 187 TYR B C 1
ATOM 4084 O O . TYR B 1 188 ? 38.006 28.939 24.435 1.00 13.05 187 TYR B O 1
ATOM 4093 N N . TRP B 1 189 ? 36.958 26.991 23.980 1.00 13.51 188 TRP B N 1
ATOM 4094 C CA . TRP B 1 189 ? 36.358 27.468 22.741 1.00 13.72 188 TRP B CA 1
ATOM 4095 C C . TRP B 1 189 ? 35.180 28.437 22.923 1.00 13.49 188 TRP B C 1
ATOM 4096 O O . TRP B 1 189 ? 34.976 29.332 22.066 1.00 14.51 188 TRP B O 1
ATOM 4107 N N . ILE B 1 190 ? 34.406 28.289 24.005 1.00 12.66 189 ILE B N 1
ATOM 4108 C CA . ILE B 1 190 ? 33.348 29.258 24.277 1.00 13.91 189 ILE B CA 1
ATOM 4109 C C . ILE B 1 190 ? 33.969 30.635 24.633 1.00 12.90 189 ILE B C 1
ATOM 4110 O O . ILE B 1 190 ? 33.437 31.695 24.245 1.00 13.98 189 ILE B O 1
ATOM 4115 N N . VAL B 1 191 ? 35.116 30.638 25.330 1.00 13.07 190 VAL B N 1
ATOM 4116 C CA . VAL B 1 191 ? 35.859 31.871 25.579 1.00 13.13 190 VAL B CA 1
ATOM 4117 C C . VAL B 1 191 ? 36.331 32.506 24.257 1.00 13.51 190 VAL B C 1
ATOM 4118 O O . VAL B 1 191 ? 36.165 33.721 24.070 1.00 13.13 190 VAL B O 1
ATOM 4122 N N . VAL B 1 192 ? 36.911 31.719 23.352 1.00 14.68 191 VAL B N 1
ATOM 4123 C CA . VAL B 1 192 ? 37.308 32.241 22.023 1.00 14.72 191 VAL B CA 1
ATOM 4124 C C . VAL B 1 192 ? 36.096 32.837 21.308 1.00 14.37 191 VAL B C 1
ATOM 4125 O O . VAL B 1 192 ? 36.197 33.932 20.723 1.00 14.66 191 VAL B O 1
ATOM 4129 N N . ASN B 1 193 ? 34.950 32.161 21.350 1.00 15.33 192 ASN B N 1
ATOM 4130 C CA . ASN B 1 193 ? 33.759 32.689 20.631 1.00 15.80 192 ASN B CA 1
ATOM 4131 C C . ASN B 1 193 ? 33.260 34.038 21.196 1.00 16.22 192 ASN B C 1
ATOM 4132 O O . ASN B 1 193 ? 32.859 34.905 20.424 1.00 16.87 192 ASN B O 1
ATOM 4137 N N . PHE B 1 194 ? 33.264 34.227 22.526 1.00 15.01 193 PHE B N 1
ATOM 4138 C CA . PHE B 1 194 ? 32.928 35.545 23.086 1.00 14.51 193 PHE B CA 1
ATOM 4139 C C . PHE B 1 194 ? 33.915 36.646 22.679 1.00 15.61 193 PHE B C 1
ATOM 4140 O O . PHE B 1 194 ? 33.505 37.801 22.437 1.00 16.12 193 PHE B O 1
ATOM 4148 N N . ARG B 1 195 ? 35.215 36.330 22.672 1.00 14.51 194 ARG B N 1
ATOM 4149 C CA . ARG B 1 195 ? 36.252 37.236 22.164 1.00 16.14 194 ARG B CA 1
ATOM 4150 C C . ARG B 1 195 ? 35.952 37.675 20.716 1.00 16.30 194 ARG B C 1
ATOM 4151 O O . ARG B 1 195 ? 35.960 38.879 20.401 1.00 16.95 194 ARG B O 1
ATOM 4159 N N . GLU B 1 196 ? 35.657 36.712 19.844 1.00 16.69 195 GLU B N 1
ATOM 4160 C CA . GLU B 1 196 ? 35.479 36.985 18.406 1.00 16.94 195 GLU B CA 1
ATOM 4161 C C . GLU B 1 196 ? 34.126 37.599 18.074 1.00 17.21 195 GLU B C 1
ATOM 4162 O O . GLU B 1 196 ? 34.051 38.454 17.184 1.00 19.36 195 GLU B O 1
ATOM 4168 N N . ALA B 1 197 ? 33.074 37.200 18.788 1.00 16.62 196 ALA B N 1
ATOM 4169 C CA . ALA B 1 197 ? 31.710 37.636 18.468 1.00 18.68 196 ALA B CA 1
ATOM 4170 C C . ALA B 1 197 ? 31.410 39.011 19.050 1.00 18.49 196 ALA B C 1
ATOM 4171 O O . ALA B 1 197 ? 30.708 39.793 18.413 1.00 21.31 196 ALA B O 1
ATOM 4173 N N . TYR B 1 198 ? 31.892 39.274 20.280 1.00 17.96 197 TYR B N 1
ATOM 4174 C CA . TYR B 1 198 ? 31.511 40.483 21.023 1.00 18.97 197 TYR B CA 1
ATOM 4175 C C . TYR B 1 198 ? 32.677 41.410 21.419 1.00 19.92 197 TYR B C 1
ATOM 4176 O O . TYR B 1 198 ? 32.457 42.445 22.087 1.00 20.79 197 TYR B O 1
ATOM 4185 N N . ASN B 1 199 ? 33.903 41.059 20.996 1.00 18.42 198 ASN B N 1
ATOM 4186 C CA . ASN B 1 199 ? 35.115 41.817 21.314 1.00 19.72 198 ASN B CA 1
ATOM 4187 C C . ASN B 1 199 ? 35.398 41.864 22.829 1.00 18.87 198 ASN B C 1
ATOM 4188 O O . ASN B 1 199 ? 35.992 42.825 23.330 1.00 20.99 198 ASN B O 1
ATOM 4193 N N . LEU B 1 200 ? 35.040 40.789 23.544 1.00 17.68 199 LEU B N 1
ATOM 4194 C CA . LEU B 1 200 ? 35.437 40.668 24.946 1.00 16.48 199 LEU B CA 1
ATOM 4195 C C . LEU B 1 200 ? 36.963 40.467 25.021 1.00 15.23 199 LEU B C 1
ATOM 4196 O O . LEU B 1 200 ? 37.521 39.630 24.281 1.00 17.13 199 LEU B O 1
ATOM 4201 N N . PHE B 1 201 ? 37.632 41.196 25.922 1.00 15.41 200 PHE B N 1
ATOM 4202 C CA . PHE B 1 201 ? 39.057 40.908 26.244 1.00 15.95 200 PHE B CA 1
ATOM 4203 C C . PHE B 1 201 ? 39.072 39.647 27.116 1.00 15.56 200 PHE B C 1
ATOM 4204 O O . PHE B 1 201 ? 38.878 39.724 28.349 1.00 17.38 200 PHE B O 1
ATOM 4212 N N . ALA B 1 202 ? 39.270 38.496 26.478 1.00 15.63 201 ALA B N 1
ATOM 4213 C CA . ALA B 1 202 ? 39.275 37.179 27.144 1.00 16.51 201 ALA B CA 1
ATOM 4214 C C . ALA B 1 202 ? 40.451 36.340 26.650 1.00 16.84 201 ALA B C 1
ATOM 4215 O O . ALA B 1 202 ? 40.730 36.290 25.441 1.00 18.53 201 ALA B O 1
ATOM 4217 N N . VAL B 1 203 ? 41.132 35.678 27.578 1.00 15.78 202 VAL B N 1
ATOM 4218 C CA . VAL B 1 203 ? 42.342 34.910 27.286 1.00 16.93 202 VAL B CA 1
ATOM 4219 C C . VAL B 1 203 ? 42.281 33.505 27.925 1.00 15.15 202 VAL B C 1
ATOM 4220 O O . VAL B 1 203 ? 41.671 33.323 28.999 1.00 15.75 202 VAL B O 1
ATOM 4224 N N . ASN B 1 204 ? 42.884 32.535 27.238 1.00 14.24 203 ASN B N 1
ATOM 4225 C CA . ASN B 1 204 ? 43.121 31.187 27.760 1.00 14.07 203 ASN B CA 1
ATOM 4226 C C . ASN B 1 204 ? 44.573 31.029 28.223 1.00 14.17 203 ASN B C 1
ATOM 4227 O O . ASN B 1 204 ? 45.517 31.037 27.402 1.00 14.75 203 ASN B O 1
ATOM 4232 N N . GLY B 1 205 ? 44.760 30.841 29.529 1.00 13.68 204 GLY B N 1
ATOM 4233 C CA . GLY B 1 205 ? 46.048 30.423 30.072 1.00 13.28 204 GLY B CA 1
ATOM 4234 C C . GLY B 1 205 ? 46.147 28.895 29.978 1.00 13.65 204 GLY B C 1
ATOM 4235 O O . GLY B 1 205 ? 45.380 28.186 30.631 1.00 15.12 204 GLY B O 1
ATOM 4236 N N . ILE B 1 206 ? 47.103 28.402 29.175 1.00 13.88 205 ILE B N 1
ATOM 4237 C CA . ILE B 1 206 ? 47.292 26.973 28.958 1.00 13.69 205 ILE B CA 1
ATOM 4238 C C . ILE B 1 206 ? 48.414 26.569 29.921 1.00 14.49 205 ILE B C 1
ATOM 4239 O O . ILE B 1 206 ? 49.591 26.418 29.541 1.00 15.53 205 ILE B O 1
ATOM 4244 N N . LEU B 1 207 ? 48.031 26.414 31.194 1.00 13.54 206 LEU B N 1
ATOM 4245 C CA . LEU B 1 207 ? 49.042 26.115 32.252 1.00 13.08 206 LEU B CA 1
ATOM 4246 C C . LEU B 1 207 ? 49.333 24.624 32.400 1.00 13.05 206 LEU B C 1
ATOM 4247 O O . LEU B 1 207 ? 48.431 23.801 32.381 1.00 13.77 206 LEU B O 1
ATOM 4252 N N . PHE B 1 208 ? 50.615 24.286 32.537 1.00 13.36 207 PHE B N 1
ATOM 4253 C CA . PHE B 1 208 ? 51.051 22.930 32.879 1.00 13.35 207 PHE B CA 1
ATOM 4254 C C . PHE B 1 208 ? 51.022 22.744 34.424 1.00 13.09 207 PHE B C 1
ATOM 4255 O O . PHE B 1 208 ? 50.833 23.718 35.182 1.00 14.26 207 PHE B O 1
ATOM 4263 N N . ASN B 1 209 ? 51.201 21.499 34.885 1.00 13.03 208 ASN B N 1
ATOM 4264 C CA . ASN B 1 209 ? 51.066 21.150 36.313 1.00 13.02 208 ASN B CA 1
ATOM 4265 C C . ASN B 1 209 ? 51.854 22.103 37.208 1.00 12.42 208 ASN B C 1
ATOM 4266 O O . ASN B 1 209 ? 53.049 22.340 36.977 1.00 13.61 208 ASN B O 1
ATOM 4271 N N . HIS B 1 210 ? 51.203 22.605 38.256 1.00 13.18 209 HIS B N 1
ATOM 4272 C CA . HIS B 1 210 ? 51.866 23.406 39.260 1.00 12.99 209 HIS B CA 1
ATOM 4273 C C . HIS B 1 210 ? 51.367 23.054 40.674 1.00 12.25 209 HIS B C 1
ATOM 4274 O O . HIS B 1 210 ? 50.169 22.869 40.912 1.00 13.11 209 HIS B O 1
ATOM 4281 N N . GLU B 1 211 ? 52.330 22.970 41.598 1.00 14.07 210 GLU B N 1
ATOM 4282 C CA . GLU B 1 211 ? 52.178 22.401 42.936 1.00 13.70 210 GLU B CA 1
ATOM 4283 C C . GLU B 1 211 ? 52.719 23.376 43.994 1.00 13.75 210 GLU B C 1
ATOM 4284 O O . GLU B 1 211 ? 53.240 24.452 43.648 1.00 15.12 210 GLU B O 1
ATOM 4290 N N . SER B 1 212 ? 52.604 23.008 45.280 1.00 14.00 211 SER B N 1
ATOM 4291 C CA . SER B 1 212 ? 52.987 23.886 46.402 1.00 14.19 211 SER B CA 1
ATOM 4292 C C . SER B 1 212 ? 52.680 23.120 47.690 1.00 14.56 211 SER B C 1
ATOM 4293 O O . SER B 1 212 ? 52.021 22.071 47.621 1.00 14.27 211 SER B O 1
ATOM 4296 N N . PRO B 1 213 ? 53.069 23.663 48.863 1.00 15.03 212 PRO B N 1
ATOM 4297 C CA . PRO B 1 213 ? 52.591 23.043 50.116 1.00 14.36 212 PRO B CA 1
ATOM 4298 C C . PRO B 1 213 ? 51.070 23.111 50.360 1.00 14.81 212 PRO B C 1
ATOM 4299 O O . PRO B 1 213 ? 50.572 22.422 51.277 1.00 16.71 212 PRO B O 1
ATOM 4303 N N . ARG B 1 214 ? 50.357 23.940 49.576 1.00 14.26 213 ARG B N 1
ATOM 4304 C CA . ARG B 1 214 ? 48.892 24.065 49.634 1.00 15.07 213 ARG B CA 1
ATOM 4305 C C . ARG B 1 214 ? 48.164 23.219 48.584 1.00 12.51 213 ARG B C 1
ATOM 4306 O O . ARG B 1 214 ? 46.923 23.277 48.499 1.00 13.94 213 ARG B O 1
ATOM 4314 N N . ARG B 1 215 ? 48.899 22.420 47.805 1.00 12.86 214 ARG B N 1
ATOM 4315 C CA . ARG B 1 215 ? 48.301 21.521 46.812 1.00 12.43 214 ARG B CA 1
ATOM 4316 C C . ARG B 1 215 ? 47.310 20.518 47.447 1.00 13.60 214 ARG B C 1
ATOM 4317 O O . ARG B 1 215 ? 47.561 20.003 48.548 1.00 13.78 214 ARG B O 1
ATOM 4325 N N . GLY B 1 216 ? 46.198 20.226 46.769 1.00 13.15 215 GLY B N 1
ATOM 4326 C CA . GLY B 1 216 ? 45.284 19.217 47.257 1.00 13.35 215 GLY B CA 1
ATOM 4327 C C . GLY B 1 216 ? 45.959 17.875 47.553 1.00 14.11 215 GLY B C 1
ATOM 4328 O O . GLY B 1 216 ? 46.808 17.428 46.773 1.00 13.55 215 GLY B O 1
ATOM 4329 N N . ALA B 1 217 ? 45.569 17.240 48.672 1.00 14.26 216 ALA B N 1
ATOM 4330 C CA . ALA B 1 217 ? 46.167 15.997 49.118 1.00 14.40 216 ALA B CA 1
ATOM 4331 C C . ALA B 1 217 ? 46.018 14.793 48.177 1.00 13.86 216 ALA B C 1
ATOM 4332 O O . ALA B 1 217 ? 46.786 13.839 48.314 1.00 16.19 216 ALA B O 1
ATOM 4334 N N . ASN B 1 218 ? 45.027 14.836 47.277 1.00 15.11 217 ASN B N 1
ATOM 4335 C CA . ASN B 1 218 ? 44.667 13.786 46.329 1.00 16.84 217 ASN B CA 1
ATOM 4336 C C . ASN B 1 218 ? 45.468 13.862 45.009 1.00 14.15 217 ASN B C 1
ATOM 4337 O O . ASN B 1 218 ? 45.349 12.953 44.158 1.00 14.63 217 ASN B O 1
ATOM 4342 N N . PHE B 1 219 ? 46.258 14.928 44.796 1.00 12.87 218 PHE B N 1
ATOM 4343 C CA . PHE B 1 219 ? 47.147 15.042 43.620 1.00 12.70 218 PHE B CA 1
ATOM 4344 C C . PHE B 1 219 ? 48.468 14.295 43.931 1.00 13.60 218 PHE B C 1
ATOM 4345 O O . PHE B 1 219 ? 48.811 14.140 45.112 1.00 14.47 218 PHE B O 1
ATOM 4353 N N . VAL B 1 220 ? 49.211 13.830 42.908 1.00 13.22 219 VAL B N 1
ATOM 4354 C CA . VAL B 1 220 ? 50.244 12.812 43.176 1.00 14.16 219 VAL B CA 1
ATOM 4355 C C . VAL B 1 220 ? 51.421 13.336 44.007 1.00 14.06 219 VAL B C 1
ATOM 4356 O O . VAL B 1 220 ? 51.955 12.612 44.867 1.00 14.80 219 VAL B O 1
ATOM 4360 N N . THR B 1 221 ? 51.803 14.585 43.765 1.00 13.66 220 THR B N 1
ATOM 4361 C CA . THR B 1 221 ? 52.978 15.197 44.411 1.00 13.54 220 THR B CA 1
ATOM 4362 C C . THR B 1 221 ? 52.753 15.359 45.922 1.00 13.58 220 THR B C 1
ATOM 4363 O O . THR B 1 221 ? 53.595 14.965 46.764 1.00 13.90 220 THR B O 1
ATOM 4367 N N . ARG B 1 222 ? 51.612 15.951 46.268 1.00 13.46 221 ARG B N 1
ATOM 4368 C CA . ARG B 1 222 ? 51.201 16.143 47.687 1.00 12.75 221 ARG B CA 1
ATOM 4369 C C . ARG B 1 222 ? 50.905 14.807 48.385 1.00 13.51 221 ARG B C 1
ATOM 4370 O O . ARG B 1 222 ? 51.221 14.646 49.590 1.00 13.33 221 ARG B O 1
ATOM 4378 N N . LYS B 1 223 ? 50.321 13.853 47.656 1.00 13.23 222 LYS B N 1
ATOM 4379 C CA . LYS B 1 223 ? 50.118 12.494 48.203 1.00 14.29 222 LYS B CA 1
ATOM 4380 C C . LYS B 1 223 ? 51.479 11.865 48.641 1.00 13.99 222 LYS B C 1
ATOM 4381 O O . LYS B 1 223 ? 51.605 11.297 49.746 1.00 14.14 222 LYS B O 1
ATOM 4387 N N . ILE B 1 224 ? 52.490 12.014 47.783 1.00 13.46 223 ILE B N 1
ATOM 4388 C CA . ILE B 1 224 ? 53.819 11.498 48.076 1.00 14.42 223 ILE B CA 1
ATOM 4389 C C . ILE B 1 224 ? 54.471 12.253 49.260 1.00 14.83 223 ILE B C 1
ATOM 4390 O O . ILE B 1 224 ? 54.975 11.624 50.205 1.00 15.43 223 ILE B O 1
ATOM 4395 N N . SER B 1 225 ? 54.473 13.590 49.227 1.00 13.35 224 SER B N 1
ATOM 4396 C CA . SER B 1 225 ? 55.142 14.357 50.308 1.00 13.98 224 SER B CA 1
ATOM 4397 C C . SER B 1 225 ? 54.483 14.104 51.682 1.00 14.39 224 SER B C 1
ATOM 4398 O O . SER B 1 225 ? 55.182 13.918 52.704 1.00 15.75 224 SER B O 1
ATOM 4401 N N . ARG B 1 226 ? 53.151 14.048 51.719 1.00 14.69 225 ARG B N 1
ATOM 4402 C CA . ARG B 1 226 ? 52.425 13.729 52.961 1.00 14.43 225 ARG B CA 1
ATOM 4403 C C . ARG B 1 226 ? 52.765 12.323 53.469 1.00 14.66 225 ARG B C 1
ATOM 4404 O O . ARG B 1 226 ? 52.983 12.131 54.684 1.00 15.30 225 ARG B O 1
ATOM 4412 N N . SER B 1 227 ? 52.792 11.351 52.562 1.00 14.99 226 SER B N 1
ATOM 4413 C CA . SER B 1 227 ? 53.032 9.953 52.951 1.00 15.31 226 SER B CA 1
ATOM 4414 C C . SER B 1 227 ? 54.474 9.720 53.423 1.00 15.68 226 SER B C 1
ATOM 4415 O O . SER B 1 227 ? 54.726 8.983 54.423 1.00 16.24 226 SER B O 1
ATOM 4418 N N . VAL B 1 228 ? 55.426 10.327 52.712 1.00 15.55 227 VAL B N 1
ATOM 4419 C CA . VAL B 1 228 ? 56.838 10.273 53.129 1.00 16.69 227 VAL B CA 1
ATOM 4420 C C . VAL B 1 228 ? 57.007 10.890 54.549 1.00 15.68 227 VAL B C 1
ATOM 4421 O O . VAL B 1 228 ? 57.692 10.309 55.419 1.00 16.24 227 VAL B O 1
ATOM 4425 N N . ALA B 1 229 ? 56.375 12.046 54.785 1.00 15.04 228 ALA B N 1
ATOM 4426 C CA . ALA B 1 229 ? 56.378 12.664 56.111 1.00 16.30 228 ALA B CA 1
ATOM 4427 C C . ALA B 1 229 ? 55.840 11.729 57.207 1.00 16.75 228 ALA B C 1
ATOM 4428 O O . ALA B 1 229 ? 56.466 11.559 58.260 1.00 16.77 228 ALA B O 1
ATOM 4430 N N . LYS B 1 230 ? 54.705 11.090 56.943 1.00 15.65 229 LYS B N 1
ATOM 4431 C CA . LYS B 1 230 ? 54.100 10.177 57.915 1.00 16.94 229 LYS B CA 1
ATOM 4432 C C . LYS B 1 230 ? 54.989 8.935 58.191 1.00 16.60 229 LYS B C 1
ATOM 4433 O O . LYS B 1 230 ? 55.121 8.466 59.344 1.00 17.20 229 LYS B O 1
ATOM 4439 N N . ILE B 1 231 ? 55.639 8.428 57.150 1.00 17.33 230 ILE B N 1
ATOM 4440 C CA . ILE B 1 231 ? 56.565 7.297 57.318 1.00 17.66 230 ILE B CA 1
ATOM 4441 C C . ILE B 1 231 ? 57.765 7.681 58.207 1.00 17.74 230 ILE B C 1
ATOM 4442 O O . ILE B 1 231 ? 58.129 6.935 59.142 1.00 19.84 230 ILE B O 1
ATOM 4447 N N . TYR B 1 232 ? 58.352 8.841 57.935 1.00 18.00 231 TYR B N 1
ATOM 4448 C CA . TYR B 1 232 ? 59.490 9.353 58.739 1.00 17.89 231 TYR B CA 1
ATOM 4449 C C . TYR B 1 232 ? 59.151 9.452 60.232 1.00 17.59 231 TYR B C 1
ATOM 4450 O O . TYR B 1 232 ? 60.004 9.177 61.085 1.00 19.86 231 TYR B O 1
ATOM 4459 N N . LEU B 1 233 ? 57.909 9.854 60.532 1.00 17.43 232 LEU B N 1
ATOM 4460 C CA . LEU B 1 233 ? 57.412 10.042 61.910 1.00 18.99 232 LEU B CA 1
ATOM 4461 C C . LEU B 1 233 ? 56.776 8.806 62.564 1.00 20.43 232 LEU B C 1
ATOM 4462 O O . LEU B 1 233 ? 56.293 8.884 63.711 1.00 23.56 232 LEU B O 1
ATOM 4467 N N . GLY B 1 234 ? 56.752 7.666 61.866 1.00 20.84 233 GLY B N 1
ATOM 4468 C CA . GLY B 1 234 ? 56.147 6.446 62.407 1.00 23.05 233 GLY B CA 1
ATOM 4469 C C . GLY B 1 234 ? 54.621 6.413 62.435 1.00 23.07 233 GLY B C 1
ATOM 4470 O O . GLY B 1 234 ? 54.020 5.593 63.155 1.00 26.44 233 GLY B O 1
ATOM 4471 N N . GLN B 1 235 ? 53.988 7.308 61.675 1.00 21.13 234 GLN B N 1
ATOM 4472 C CA . GLN B 1 235 ? 52.521 7.404 61.596 1.00 21.30 234 GLN B CA 1
ATOM 4473 C C . GLN B 1 235 ? 51.921 6.531 60.483 1.00 21.88 234 GLN B C 1
ATOM 4474 O O . GLN B 1 235 ? 50.689 6.370 60.404 1.00 23.89 234 GLN B O 1
ATOM 4480 N N . LEU B 1 236 ? 52.789 5.943 59.659 1.00 20.80 235 LEU B N 1
ATOM 4481 C CA . LEU B 1 236 ? 52.406 5.165 58.485 1.00 21.32 235 LEU B CA 1
ATOM 4482 C C . LEU B 1 236 ? 53.573 4.236 58.152 1.00 22.22 235 LEU B C 1
ATOM 4483 O O . LEU B 1 236 ? 54.736 4.613 58.364 1.00 21.58 235 LEU B O 1
ATOM 4488 N N . GLU B 1 237 ? 53.279 3.047 57.619 1.00 21.09 236 GLU B N 1
ATOM 4489 C CA . GLU B 1 237 ? 54.319 2.120 57.149 1.00 24.61 236 GLU B CA 1
ATOM 4490 C C . GLU B 1 237 ? 54.481 2.088 55.626 1.00 23.26 236 GLU B C 1
ATOM 4491 O O . GLU B 1 237 ? 55.601 1.983 55.123 1.00 23.83 236 GLU B O 1
ATOM 4497 N N . CYS B 1 238 ? 53.367 2.169 54.903 1.00 22.93 237 CYS B N 1
ATOM 4498 C CA . CYS B 1 238 ? 53.340 1.902 53.468 1.00 21.83 237 CYS B CA 1
ATOM 4499 C C . CYS B 1 238 ? 52.174 2.652 52.828 1.00 21.31 237 CYS B C 1
ATOM 4500 O O . CYS B 1 238 ? 51.133 2.821 53.476 1.00 23.85 237 CYS B O 1
ATOM 4503 N N . PHE B 1 239 ? 52.327 3.087 51.568 1.00 19.45 238 PHE B N 1
ATOM 4504 C CA . PHE B 1 239 ? 51.203 3.642 50.793 1.00 18.23 238 PHE B CA 1
ATOM 4505 C C . PHE B 1 239 ? 51.164 3.144 49.358 1.00 18.03 238 PHE B C 1
ATOM 4506 O O . PHE B 1 239 ? 52.176 2.670 48.838 1.00 18.98 238 PHE B O 1
ATOM 4514 N N . SER B 1 240 ? 50.002 3.257 48.706 1.00 17.56 239 SER B N 1
ATOM 4515 C CA . SER B 1 240 ? 49.851 2.774 47.333 1.00 18.55 239 SER B CA 1
ATOM 4516 C C . SER B 1 240 ? 49.642 3.935 46.329 1.00 16.53 239 SER B C 1
ATOM 4517 O O . SER B 1 240 ? 48.950 4.913 46.611 1.00 17.87 239 SER B O 1
ATOM 4520 N N . LEU B 1 241 ? 50.291 3.811 45.177 1.00 16.56 240 LEU B N 1
ATOM 4521 C CA . LEU B 1 241 ? 50.145 4.687 44.013 1.00 16.12 240 LEU B CA 1
ATOM 4522 C C . LEU B 1 241 ? 49.531 3.919 42.839 1.00 16.48 240 LEU B C 1
ATOM 4523 O O . LEU B 1 241 ? 49.259 2.714 42.945 1.00 17.13 240 LEU B O 1
ATOM 4528 N N . GLY B 1 242 ? 49.352 4.625 41.717 1.00 17.16 241 GLY B N 1
ATOM 4529 C CA . GLY B 1 242 ? 48.859 4.043 40.467 1.00 16.42 241 GLY B CA 1
ATOM 4530 C C . GLY B 1 242 ? 50.016 3.880 39.475 1.00 16.67 241 GLY B C 1
ATOM 4531 O O . GLY B 1 242 ? 50.944 3.092 39.704 1.00 17.51 241 GLY B O 1
ATOM 4532 N N . ASN B 1 243 ? 49.946 4.603 38.358 1.00 14.96 242 ASN B N 1
ATOM 4533 C CA . ASN B 1 243 ? 50.942 4.492 37.270 1.00 16.37 242 ASN B CA 1
ATOM 4534 C C . ASN B 1 243 ? 52.251 5.234 37.594 1.00 15.69 242 ASN B C 1
ATOM 4535 O O . ASN B 1 243 ? 52.322 6.474 37.491 1.00 17.00 242 ASN B O 1
ATOM 4540 N N . LEU B 1 244 ? 53.291 4.487 37.959 1.00 16.33 243 LEU B N 1
ATOM 4541 C CA . LEU B 1 244 ? 54.592 5.056 38.339 1.00 17.07 243 LEU B CA 1
ATOM 4542 C C . LEU B 1 244 ? 55.383 5.665 37.170 1.00 18.83 243 LEU B C 1
ATOM 4543 O O . LEU B 1 244 ? 56.296 6.476 37.388 1.00 18.50 243 LEU B O 1
ATOM 4548 N N . ASP B 1 245 ? 55.040 5.291 35.935 1.00 18.43 244 ASP B N 1
ATOM 4549 C CA . ASP B 1 245 ? 55.831 5.718 34.773 1.00 20.72 244 ASP B CA 1
ATOM 4550 C C . ASP B 1 245 ? 55.315 6.985 34.073 1.00 17.66 244 ASP B C 1
ATOM 4551 O O . ASP B 1 245 ? 55.942 7.457 33.119 1.00 20.01 244 ASP B O 1
ATOM 4556 N N . ALA B 1 246 ? 54.214 7.565 34.561 1.00 16.92 245 ALA B N 1
ATOM 4557 C CA . ALA B 1 246 ? 53.717 8.825 33.997 1.00 16.11 245 ALA B CA 1
ATOM 4558 C C . ALA B 1 246 ? 54.757 9.936 34.156 1.00 16.41 245 ALA B C 1
ATOM 4559 O O . ALA B 1 246 ? 55.438 10.006 35.193 1.00 17.16 245 ALA B O 1
ATOM 4561 N N . LYS B 1 247 ? 54.864 10.807 33.152 1.00 15.72 246 LYS B N 1
ATOM 4562 C CA . LYS B 1 247 ? 55.861 11.862 33.113 1.00 15.82 246 LYS B CA 1
ATOM 4563 C C . LYS B 1 247 ? 55.178 13.232 33.042 1.00 15.59 246 LYS B C 1
ATOM 4564 O O . LYS B 1 247 ? 54.228 13.422 32.258 1.00 15.41 246 LYS B O 1
ATOM 4570 N N . ARG B 1 248 ? 55.654 14.177 33.858 1.00 15.66 247 ARG B N 1
ATOM 4571 C CA . ARG B 1 248 ? 55.051 15.520 33.987 1.00 14.63 247 ARG B CA 1
ATOM 4572 C C . ARG B 1 248 ? 56.094 16.630 34.023 1.00 14.80 247 ARG B C 1
ATOM 4573 O O . ARG B 1 248 ? 57.248 16.404 34.423 1.00 15.28 247 ARG B O 1
ATOM 4581 N N . ASP B 1 249 ? 55.635 17.826 33.633 1.00 14.24 248 ASP B N 1
ATOM 4582 C CA . ASP B 1 249 ? 56.309 19.132 33.744 1.00 14.81 248 ASP B CA 1
ATOM 4583 C C . ASP B 1 249 ? 55.682 19.825 34.987 1.00 13.75 248 ASP B C 1
ATOM 4584 O O . ASP B 1 249 ? 54.497 20.225 34.952 1.00 14.56 248 ASP B O 1
ATOM 4589 N N . TRP B 1 250 ? 56.452 19.895 36.092 1.00 14.44 249 TRP B N 1
ATOM 4590 C CA . TRP B 1 250 ? 55.978 20.400 37.386 1.00 14.53 249 TRP B CA 1
ATOM 4591 C C . TRP B 1 250 ? 56.658 21.733 37.754 1.00 14.91 249 TRP B C 1
ATOM 4592 O O . TRP B 1 250 ? 57.892 21.770 37.912 1.00 15.43 249 TRP B O 1
ATOM 4603 N N . GLY B 1 251 ? 55.860 22.792 37.946 1.00 14.80 250 GLY B N 1
ATOM 4604 C CA . GLY B 1 251 ? 56.310 24.097 38.461 1.00 14.89 250 GLY B CA 1
ATOM 4605 C C . GLY B 1 251 ? 55.663 24.434 39.805 1.00 14.83 250 GLY B C 1
ATOM 4606 O O . GLY B 1 251 ? 54.918 23.622 40.358 1.00 14.57 250 GLY B O 1
ATOM 4607 N N . HIS B 1 252 ? 55.929 25.636 40.315 1.00 15.57 251 HIS B N 1
ATOM 4608 C CA . HIS B 1 252 ? 55.379 26.122 41.600 1.00 15.22 251 HIS B CA 1
ATOM 4609 C C . HIS B 1 252 ? 54.214 27.088 41.366 1.00 15.01 251 HIS B C 1
ATOM 4610 O O . HIS B 1 252 ? 54.358 28.112 40.652 1.00 16.50 251 HIS B O 1
ATOM 4617 N N . ALA B 1 253 ? 53.083 26.806 42.019 1.00 14.73 252 ALA B N 1
ATOM 4618 C CA . ALA B 1 253 ? 51.875 27.654 41.891 1.00 14.99 252 ALA B CA 1
ATOM 4619 C C . ALA B 1 253 ? 52.130 29.170 42.127 1.00 15.06 252 ALA B C 1
ATOM 4620 O O . ALA B 1 253 ? 51.514 30.004 41.453 1.00 15.89 252 ALA B O 1
ATOM 4622 N N . LYS B 1 254 ? 53.016 29.522 43.069 1.00 15.28 253 LYS B N 1
ATOM 4623 C CA . LYS B 1 254 ? 53.257 30.948 43.373 1.00 17.27 253 LYS B CA 1
ATOM 4624 C C . LYS B 1 254 ? 53.818 31.696 42.143 1.00 17.80 253 LYS B C 1
ATOM 4625 O O . LYS B 1 254 ? 53.489 32.876 41.909 1.00 18.13 253 LYS B O 1
ATOM 4631 N N . ASP B 1 255 ? 54.660 31.015 41.357 1.00 17.61 254 ASP B N 1
ATOM 4632 C CA . ASP B 1 255 ? 55.203 31.588 40.111 1.00 18.37 254 ASP B CA 1
ATOM 4633 C C . ASP B 1 255 ? 54.100 31.710 39.038 1.00 18.01 254 ASP B C 1
ATOM 4634 O O . ASP B 1 255 ? 54.084 32.679 38.235 1.00 19.91 254 ASP B O 1
ATOM 4639 N N . TYR B 1 256 ? 53.206 30.726 38.981 1.00 15.49 255 TYR B N 1
ATOM 4640 C CA . TYR B 1 256 ? 52.259 30.624 37.843 1.00 14.60 255 TYR B CA 1
ATOM 4641 C C . TYR B 1 256 ? 51.107 31.636 37.964 1.00 14.73 255 TYR B C 1
ATOM 4642 O O . TYR B 1 256 ? 50.597 32.112 36.939 1.00 16.15 255 TYR B O 1
ATOM 4651 N N . VAL B 1 257 ? 50.700 32.003 39.190 1.00 15.60 256 VAL B N 1
ATOM 4652 C CA . VAL B 1 257 ? 49.625 33.020 39.311 1.00 15.87 256 VAL B CA 1
ATOM 4653 C C . VAL B 1 257 ? 50.091 34.396 38.780 1.00 16.20 256 VAL B C 1
ATOM 4654 O O . VAL B 1 257 ? 49.284 35.173 38.272 1.00 15.85 256 VAL B O 1
ATOM 4658 N N . GLU B 1 258 ? 51.397 34.678 38.859 1.00 16.52 257 GLU B N 1
ATOM 4659 C CA . GLU B 1 258 ? 51.933 35.920 38.281 1.00 16.67 257 GLU B CA 1
ATOM 4660 C C . GLU B 1 258 ? 51.671 35.956 36.765 1.00 16.19 257 GLU B C 1
ATOM 4661 O O . GLU B 1 258 ? 51.344 37.012 36.211 1.00 16.97 257 GLU B O 1
ATOM 4667 N N . ALA B 1 259 ? 51.842 34.811 36.089 1.00 16.90 258 ALA B N 1
ATOM 4668 C CA . ALA B 1 259 ? 51.604 34.735 34.630 1.00 16.79 258 ALA B CA 1
ATOM 4669 C C . ALA B 1 259 ? 50.144 35.059 34.273 1.00 16.87 258 ALA B C 1
ATOM 4670 O O . ALA B 1 259 ? 49.885 35.684 33.233 1.00 17.40 258 ALA B O 1
ATOM 4672 N N . MET B 1 260 ? 49.207 34.639 35.134 1.00 15.29 259 MET B N 1
ATOM 4673 C CA . MET B 1 260 ? 47.774 34.894 34.898 1.00 15.36 259 MET B CA 1
ATOM 4674 C C . MET B 1 260 ? 47.538 36.423 34.860 1.00 15.98 259 MET B C 1
ATOM 4675 O O . MET B 1 260 ? 46.903 36.947 33.912 1.00 16.28 259 MET B O 1
ATOM 4680 N N . TRP B 1 261 ? 48.096 37.139 35.844 1.00 16.28 260 TRP B N 1
ATOM 4681 C CA . TRP B 1 261 ? 47.997 38.600 35.890 1.00 17.00 260 TRP B CA 1
ATOM 4682 C C . TRP B 1 261 ? 48.671 39.261 34.675 1.00 18.34 260 TRP B C 1
ATOM 4683 O O . TRP B 1 261 ? 48.111 40.200 34.068 1.00 17.19 260 TRP B O 1
ATOM 4694 N N . LEU B 1 262 ? 49.858 38.784 34.309 1.00 18.60 261 LEU B N 1
ATOM 4695 C CA . LEU B 1 262 ? 50.571 39.360 33.144 1.00 18.44 261 LEU B CA 1
ATOM 4696 C C . LEU B 1 262 ? 49.761 39.232 31.830 1.00 18.21 261 LEU B C 1
ATOM 4697 O O . LEU B 1 262 ? 49.785 40.138 31.000 1.00 18.85 261 LEU B O 1
ATOM 4702 N N . MET B 1 263 ? 49.052 38.109 31.662 1.00 17.89 262 MET B N 1
ATOM 4703 C CA . MET B 1 263 ? 48.189 37.885 30.484 1.00 18.75 262 MET B CA 1
ATOM 4704 C C . MET B 1 263 ? 47.080 38.937 30.377 1.00 19.57 262 MET B C 1
ATOM 4705 O O . MET B 1 263 ? 46.703 39.312 29.263 1.00 20.71 262 MET B O 1
ATOM 4710 N N . LEU B 1 264 ? 46.571 39.427 31.515 1.00 17.18 263 LEU B N 1
ATOM 4711 C CA . LEU B 1 264 ? 45.550 40.464 31.495 1.00 18.72 263 LEU B CA 1
ATOM 4712 C C . LEU B 1 264 ? 46.128 41.876 31.367 1.00 20.62 263 LEU B C 1
ATOM 4713 O O . LEU B 1 264 ? 45.398 42.798 31.003 1.00 24.56 263 LEU B O 1
ATOM 4718 N N . GLN B 1 265 ? 47.427 42.054 31.607 1.00 19.94 264 GLN B N 1
ATOM 4719 C CA . GLN B 1 265 ? 48.075 43.360 31.363 1.00 22.31 264 GLN B CA 1
ATOM 4720 C C . GLN B 1 265 ? 48.541 43.563 29.908 1.00 22.81 264 GLN B C 1
ATOM 4721 O O . GLN B 1 265 ? 48.929 44.679 29.521 1.00 25.36 264 GLN B O 1
ATOM 4727 N N . ASN B 1 266 ? 48.526 42.490 29.120 1.00 24.10 265 ASN B N 1
ATOM 4728 C CA . ASN B 1 266 ? 48.949 42.509 27.715 1.00 25.80 265 ASN B CA 1
ATOM 4729 C C . ASN B 1 266 ? 48.055 43.443 26.896 1.00 27.93 265 ASN B C 1
ATOM 4730 O O . ASN B 1 266 ? 46.865 43.584 27.197 1.00 27.36 265 ASN B O 1
ATOM 4735 N N . ASP B 1 267 ? 48.631 44.092 25.880 1.00 31.25 266 ASP B N 1
ATOM 4736 C CA . ASP B 1 267 ? 47.876 45.028 25.023 1.00 31.96 266 ASP B CA 1
ATOM 4737 C C . ASP B 1 267 ? 46.779 44.363 24.165 1.00 31.74 266 ASP B C 1
ATOM 4738 O O . ASP B 1 267 ? 45.779 44.994 23.840 1.00 37.01 266 ASP B O 1
ATOM 4740 N N . GLU B 1 268 ? 46.965 43.095 23.815 1.00 28.20 267 GLU B N 1
ATOM 4741 C CA . GLU B 1 268 ? 45.989 42.326 23.021 1.00 26.66 267 GLU B CA 1
ATOM 4742 C C . GLU B 1 268 ? 45.629 41.055 23.777 1.00 23.19 267 GLU B C 1
ATOM 4743 O O . GLU B 1 268 ? 46.489 40.505 24.489 1.00 23.09 267 GLU B O 1
ATOM 4749 N N . PRO B 1 269 ? 44.395 40.545 23.592 1.00 21.53 268 PRO B N 1
ATOM 4750 C CA . PRO B 1 269 ? 44.018 39.295 24.277 1.00 20.74 268 PRO B CA 1
ATOM 4751 C C . PRO B 1 269 ? 44.557 38.043 23.557 1.00 22.92 268 PRO B C 1
ATOM 4752 O O . PRO B 1 269 ? 43.903 37.537 22.624 1.00 26.28 268 PRO B O 1
ATOM 4756 N N . GLU B 1 270 ? 45.697 37.531 24.020 1.00 21.33 269 GLU B N 1
ATOM 4757 C CA . GLU B 1 270 ? 46.365 36.389 23.421 1.00 22.24 269 GLU B CA 1
ATOM 4758 C C . GLU B 1 270 ? 46.393 35.198 24.389 1.00 20.21 269 GLU B C 1
ATOM 4759 O O . GLU B 1 270 ? 46.463 35.378 25.619 1.00 21.00 269 GLU B O 1
ATOM 4765 N N . ASP B 1 271 ? 46.345 33.989 23.824 1.00 19.25 270 ASP B N 1
ATOM 4766 C CA . ASP B 1 271 ? 46.430 32.743 24.600 1.00 19.19 270 ASP B CA 1
ATOM 4767 C C . ASP B 1 271 ? 47.910 32.328 24.735 1.00 18.71 270 ASP B C 1
ATOM 4768 O O . ASP B 1 271 ? 48.697 32.533 23.793 1.00 21.20 270 ASP B O 1
ATOM 4773 N N . PHE B 1 272 ? 48.308 31.783 25.897 1.00 18.11 271 PHE B N 1
ATOM 4774 C CA . PHE B 1 272 ? 49.731 31.421 26.150 1.00 17.74 271 PHE B CA 1
ATOM 4775 C C . PHE B 1 272 ? 49.878 30.104 26.928 1.00 16.64 271 PHE B C 1
ATOM 4776 O O . PHE B 1 272 ? 49.198 29.909 27.947 1.00 17.14 271 PHE B O 1
ATOM 4784 N N . VAL B 1 273 ? 50.867 29.289 26.527 1.00 17.86 272 VAL B N 1
ATOM 4785 C CA . VAL B 1 273 ? 51.405 28.181 27.342 1.00 17.20 272 VAL B CA 1
ATOM 4786 C C . VAL B 1 273 ? 52.333 28.712 28.457 1.00 17.05 272 VAL B C 1
ATOM 4787 O O . VAL B 1 273 ? 53.156 29.610 28.207 1.00 18.82 272 VAL B O 1
ATOM 4791 N N . ILE B 1 274 ? 52.202 28.130 29.661 1.00 15.66 273 ILE B N 1
ATOM 4792 C CA . ILE B 1 274 ? 53.010 28.462 30.862 1.00 15.23 273 ILE B CA 1
ATOM 4793 C C . ILE B 1 274 ? 53.500 27.125 31.455 1.00 15.26 273 ILE B C 1
ATOM 4794 O O . ILE B 1 274 ? 52.683 26.231 31.741 1.00 16.15 273 ILE B O 1
ATOM 4799 N N . ALA B 1 275 ? 54.836 26.961 31.574 1.00 15.86 274 ALA B N 1
ATOM 4800 C CA . ALA B 1 275 ? 55.455 25.647 31.886 1.00 16.04 274 ALA B CA 1
ATOM 4801 C C . ALA B 1 275 ? 56.932 25.837 32.258 1.00 16.12 274 ALA B C 1
ATOM 4802 O O . ALA B 1 275 ? 57.463 26.941 32.102 1.00 19.30 274 ALA B O 1
ATOM 4804 N N . THR B 1 276 ? 57.588 24.767 32.694 1.00 16.08 275 THR B N 1
ATOM 4805 C CA . THR B 1 276 ? 59.053 24.774 32.970 1.00 17.48 275 THR B CA 1
ATOM 4806 C C . THR B 1 276 ? 59.910 24.225 31.830 1.00 18.56 275 THR B C 1
ATOM 4807 O O . THR B 1 276 ? 61.111 24.561 31.745 1.00 19.67 275 THR B O 1
ATOM 4811 N N . GLY B 1 277 ? 59.324 23.360 30.989 1.00 17.59 276 GLY B N 1
ATOM 4812 C CA . GLY B 1 277 ? 60.076 22.648 29.963 1.00 17.61 276 GLY B CA 1
ATOM 4813 C C . GLY B 1 277 ? 60.904 21.459 30.413 1.00 18.49 276 GLY B C 1
ATOM 4814 O O . GLY B 1 277 ? 61.566 20.851 29.556 1.00 21.73 276 GLY B O 1
ATOM 4815 N N . GLU B 1 278 ? 60.896 21.136 31.723 1.00 18.82 277 GLU B N 1
ATOM 4816 C CA . GLU B 1 278 ? 61.627 19.995 32.278 1.00 19.66 277 GLU B CA 1
ATOM 4817 C C . GLU B 1 278 ? 60.651 18.905 32.685 1.00 18.57 277 GLU B C 1
ATOM 4818 O O . GLU B 1 278 ? 59.614 19.211 33.287 1.00 20.56 277 GLU B O 1
ATOM 4824 N N . VAL B 1 279 ? 60.997 17.651 32.379 1.00 18.61 278 VAL B N 1
ATOM 4825 C CA . VAL B 1 279 ? 60.127 16.481 32.548 1.00 19.44 278 VAL B CA 1
ATOM 4826 C C . VAL B 1 279 ? 60.730 15.461 33.513 1.00 18.79 278 VAL B C 1
ATOM 4827 O O . VAL B 1 279 ? 61.920 15.133 33.418 1.00 20.20 278 VAL B O 1
ATOM 4831 N N . HIS B 1 280 ? 59.892 14.962 34.424 1.00 17.25 279 HIS B N 1
ATOM 4832 C CA . HIS B 1 280 ? 60.253 13.932 35.401 1.00 18.00 279 HIS B CA 1
ATOM 4833 C C . HIS B 1 280 ? 59.112 12.933 35.574 1.00 16.46 279 HIS B C 1
ATOM 4834 O O . HIS B 1 280 ? 57.932 13.277 35.371 1.00 17.96 279 HIS B O 1
ATOM 4841 N N . SER B 1 281 ? 59.449 11.692 35.952 1.00 17.45 280 SER B N 1
ATOM 4842 C CA . SER B 1 281 ? 58.435 10.673 36.233 1.00 17.81 280 SER B CA 1
ATOM 4843 C C . SER B 1 281 ? 57.913 10.705 37.687 1.00 17.28 280 SER B C 1
ATOM 4844 O O . SER B 1 281 ? 58.562 11.209 38.609 1.00 17.69 280 SER B O 1
ATOM 4847 N N . VAL B 1 282 ? 56.738 10.115 37.884 1.00 16.99 281 VAL B N 1
ATOM 4848 C CA . VAL B 1 282 ? 56.230 9.856 39.246 1.00 16.18 281 VAL B CA 1
ATOM 4849 C C . VAL B 1 282 ? 57.244 9.042 40.090 1.00 16.24 281 VAL B C 1
ATOM 4850 O O . VAL B 1 282 ? 57.494 9.372 41.259 1.00 15.64 281 VAL B O 1
ATOM 4854 N N . ARG B 1 283 ? 57.828 7.998 39.480 1.00 16.14 282 ARG B N 1
ATOM 4855 C CA . ARG B 1 283 ? 58.862 7.203 40.116 1.00 17.91 282 ARG B CA 1
ATOM 4856 C C . ARG B 1 283 ? 60.017 8.097 40.665 1.00 17.62 282 ARG B C 1
ATOM 4857 O O . ARG B 1 283 ? 60.487 7.920 41.807 1.00 16.92 282 ARG B O 1
ATOM 4865 N N . GLU B 1 284 ? 60.458 9.061 39.855 1.00 17.05 283 GLU B N 1
ATOM 4866 C CA . GLU B 1 284 ? 61.507 10.000 40.256 1.00 17.93 283 GLU B CA 1
ATOM 4867 C C . GLU B 1 284 ? 61.082 10.922 41.422 1.00 16.57 283 GLU B C 1
ATOM 4868 O O . GLU B 1 284 ? 61.872 11.163 42.355 1.00 16.91 283 GLU B O 1
ATOM 4874 N N . PHE B 1 285 ? 59.830 11.410 41.394 1.00 15.19 284 PHE B N 1
ATOM 4875 C CA . PHE B 1 285 ? 59.285 12.191 42.527 1.00 15.39 284 PHE B CA 1
ATOM 4876 C C . PHE B 1 285 ? 59.352 11.360 43.839 1.00 16.58 284 PHE B C 1
ATOM 4877 O O . PHE B 1 285 ? 59.778 11.864 44.873 1.00 15.91 284 PHE B O 1
ATOM 4885 N N . VAL B 1 286 ? 58.991 10.080 43.769 1.00 15.81 285 VAL B N 1
ATOM 4886 C CA . VAL B 1 286 ? 59.054 9.171 44.921 1.00 15.76 285 VAL B CA 1
ATOM 4887 C C . VAL B 1 286 ? 60.511 9.035 45.409 1.00 17.01 285 VAL B C 1
ATOM 4888 O O . VAL B 1 286 ? 60.799 9.202 46.611 1.00 16.99 285 VAL B O 1
ATOM 4892 N N . GLU B 1 287 ? 61.426 8.747 44.473 1.00 16.32 286 GLU B N 1
ATOM 4893 C CA . GLU B 1 287 ? 62.831 8.496 44.835 1.00 17.20 286 GLU B CA 1
ATOM 4894 C C . GLU B 1 287 ? 63.454 9.719 45.518 1.00 17.48 286 GLU B C 1
ATOM 4895 O O . GLU B 1 287 ? 64.069 9.602 46.590 1.00 18.70 286 GLU B O 1
ATOM 4901 N N . LYS B 1 288 ? 63.257 10.894 44.925 1.00 17.53 287 LYS B N 1
ATOM 4902 C CA . LYS B 1 288 ? 63.828 12.130 45.461 1.00 19.62 287 LYS B CA 1
ATOM 4903 C C . LYS B 1 288 ? 63.215 12.500 46.821 1.00 17.95 287 LYS B C 1
ATOM 4904 O O . LYS B 1 288 ? 63.934 12.946 47.742 1.00 19.15 287 LYS B O 1
ATOM 4910 N N . SER B 1 289 ? 61.902 12.293 46.965 1.00 16.25 288 SER B N 1
ATOM 4911 C CA . SER B 1 289 ? 61.232 12.594 48.235 1.00 17.03 288 SER B CA 1
ATOM 4912 C C . SER B 1 289 ? 61.808 11.775 49.409 1.00 17.75 288 SER B C 1
ATOM 4913 O O . SER B 1 289 ? 62.045 12.320 50.509 1.00 19.53 288 SER B O 1
ATOM 4916 N N . PHE B 1 290 ? 61.980 10.468 49.183 1.00 17.61 289 PHE B N 1
ATOM 4917 C CA . PHE B 1 290 ? 62.522 9.568 50.213 1.00 17.91 289 PHE B CA 1
ATOM 4918 C C . PHE B 1 290 ? 63.980 9.885 50.571 1.00 19.60 289 PHE B C 1
ATOM 4919 O O . PHE B 1 290 ? 64.376 9.743 51.761 1.00 19.94 289 PHE B O 1
ATOM 4927 N N . LEU B 1 291 ? 64.776 10.368 49.604 1.00 19.28 290 LEU B N 1
ATOM 4928 C CA . LEU B 1 291 ? 66.176 10.775 49.930 1.00 22.82 290 LEU B CA 1
ATOM 4929 C C . LEU B 1 291 ? 66.232 11.889 50.977 1.00 21.39 290 LEU B C 1
ATOM 4930 O O . LEU B 1 291 ? 67.177 11.929 51.803 1.00 23.23 290 LEU B O 1
ATOM 4935 N N . HIS B 1 292 ? 65.213 12.757 51.005 1.00 21.87 291 HIS B N 1
ATOM 4936 C CA . HIS B 1 292 ? 65.139 13.812 52.053 1.00 21.35 291 HIS B CA 1
ATOM 4937 C C . HIS B 1 292 ? 64.950 13.292 53.476 1.00 20.52 291 HIS B C 1
ATOM 4938 O O . HIS B 1 292 ? 65.229 14.018 54.426 1.00 24.67 291 HIS B O 1
ATOM 4945 N N . ILE B 1 293 ? 64.460 12.060 53.631 1.00 20.40 292 ILE B N 1
ATOM 4946 C CA . ILE B 1 293 ? 64.385 11.418 54.957 1.00 21.68 292 ILE B CA 1
ATOM 4947 C C . ILE B 1 293 ? 65.431 10.294 55.118 1.00 23.05 292 ILE B C 1
ATOM 4948 O O . ILE B 1 293 ? 65.279 9.407 55.955 1.00 24.96 292 ILE B O 1
ATOM 4953 N N . GLY B 1 294 ? 66.477 10.331 54.291 1.00 23.57 293 GLY B N 1
ATOM 4954 C CA . GLY B 1 294 ? 67.607 9.417 54.394 1.00 23.66 293 GLY B CA 1
ATOM 4955 C C . GLY B 1 294 ? 67.406 8.002 53.895 1.00 23.64 293 GLY B C 1
ATOM 4956 O O . GLY B 1 294 ? 68.118 7.109 54.351 1.00 28.68 293 GLY B O 1
ATOM 4957 N N . LYS B 1 295 ? 66.458 7.781 52.970 1.00 21.84 294 LYS B N 1
ATOM 4958 C CA . LYS B 1 295 ? 66.094 6.432 52.500 1.00 21.78 294 LYS B CA 1
ATOM 4959 C C . LYS B 1 295 ? 66.221 6.292 50.978 1.00 21.31 294 LYS B C 1
ATOM 4960 O O . LYS B 1 295 ? 65.760 7.178 50.214 1.00 21.33 294 LYS B O 1
ATOM 4966 N N . THR B 1 296 ? 66.812 5.173 50.548 1.00 22.59 295 THR B N 1
ATOM 4967 C CA . THR B 1 296 ? 67.044 4.870 49.127 1.00 22.46 295 THR B CA 1
ATOM 4968 C C . THR B 1 296 ? 66.036 3.813 48.686 1.00 22.24 295 THR B C 1
ATOM 4969 O O . THR B 1 296 ? 66.086 2.664 49.130 1.00 22.96 295 THR B O 1
ATOM 4973 N N . ILE B 1 297 ? 65.118 4.203 47.807 1.00 22.18 296 ILE B N 1
ATOM 4974 C CA . ILE B 1 297 ? 64.104 3.265 47.296 1.00 23.09 296 ILE B CA 1
ATOM 4975 C C . ILE B 1 297 ? 64.703 2.439 46.158 1.00 24.24 296 ILE B C 1
ATOM 4976 O O . ILE B 1 297 ? 65.301 2.999 45.238 1.00 26.29 296 ILE B O 1
ATOM 4981 N N . VAL B 1 298 ? 64.567 1.114 46.263 1.00 23.55 297 VAL B N 1
ATOM 4982 C CA . VAL B 1 298 ? 64.928 0.174 45.208 1.00 24.40 297 VAL B CA 1
ATOM 4983 C C . VAL B 1 298 ? 63.643 -0.564 44.786 1.00 24.48 297 VAL B C 1
ATOM 4984 O O . VAL B 1 298 ? 62.902 -1.067 45.653 1.00 25.78 297 VAL B O 1
ATOM 4988 N N . TRP B 1 299 ? 63.371 -0.591 43.472 1.00 24.47 298 TRP B N 1
ATOM 4989 C CA . TRP B 1 299 ? 62.132 -1.174 42.928 1.00 22.46 298 TRP B CA 1
ATOM 4990 C C . TRP B 1 299 ? 62.288 -2.662 42.645 1.00 24.81 298 TRP B C 1
ATOM 4991 O O . TRP B 1 299 ? 63.357 -3.113 42.208 1.00 28.63 298 TRP B O 1
ATOM 5002 N N . GLU B 1 300 ? 61.221 -3.420 42.905 1.00 24.99 299 GLU B N 1
ATOM 5003 C CA . GLU B 1 300 ? 61.173 -4.853 42.571 1.00 25.47 299 GLU B CA 1
ATOM 5004 C C . GLU B 1 300 ? 59.749 -5.198 42.111 1.00 24.77 299 GLU B C 1
ATOM 5005 O O . GLU B 1 300 ? 58.798 -4.530 42.496 1.00 24.15 299 GLU B O 1
ATOM 5011 N N . GLY B 1 301 ? 59.620 -6.247 41.300 1.00 26.07 300 GLY B N 1
ATOM 5012 C CA . GLY B 1 301 ? 58.333 -6.623 40.711 1.00 27.54 300 GLY B CA 1
ATOM 5013 C C . GLY B 1 301 ? 57.920 -5.782 39.509 1.00 26.66 300 GLY B C 1
ATOM 5014 O O . GLY B 1 301 ? 58.600 -4.810 39.122 1.00 28.68 300 GLY B O 1
ATOM 5015 N N . LYS B 1 302 ? 56.782 -6.165 38.923 1.00 25.76 301 LYS B N 1
ATOM 5016 C CA . LYS B 1 302 ? 56.266 -5.555 37.683 1.00 26.34 301 LYS B CA 1
ATOM 5017 C C . LYS B 1 302 ? 54.771 -5.272 37.761 1.00 26.66 301 LYS B C 1
ATOM 5018 O O . LYS B 1 302 ? 54.049 -5.913 38.530 1.00 25.59 301 LYS B O 1
ATOM 5024 N N . ASN B 1 303 ? 54.319 -4.301 36.962 1.00 25.97 302 ASN B N 1
ATOM 5025 C CA . ASN B 1 303 ? 52.872 -4.052 36.787 1.00 26.37 302 ASN B CA 1
ATOM 5026 C C . ASN B 1 303 ? 52.217 -3.698 38.148 1.00 23.58 302 ASN B C 1
ATOM 5027 O O . ASN B 1 303 ? 52.815 -2.948 38.950 1.00 24.02 302 ASN B O 1
ATOM 5032 N N . GLU B 1 304 ? 51.018 -4.213 38.432 1.00 25.55 303 GLU B N 1
ATOM 5033 C CA . GLU B 1 304 ? 50.360 -3.928 39.719 1.00 27.53 303 GLU B CA 1
ATOM 5034 C C . GLU B 1 304 ? 51.037 -4.602 40.911 1.00 25.72 303 GLU B C 1
ATOM 5035 O O . GLU B 1 304 ? 50.646 -4.364 42.060 1.00 26.82 303 GLU B O 1
ATOM 5041 N N . ASN B 1 305 ? 52.024 -5.462 40.644 1.00 25.15 304 ASN B N 1
ATOM 5042 C CA . ASN B 1 305 ? 52.757 -6.127 41.707 1.00 23.71 304 ASN B CA 1
ATOM 5043 C C . ASN B 1 305 ? 54.115 -5.486 42.036 1.00 23.28 304 ASN B C 1
ATOM 5044 O O . ASN B 1 305 ? 54.846 -6.010 42.877 1.00 25.24 304 ASN B O 1
ATOM 5049 N N . GLU B 1 306 ? 54.423 -4.332 41.429 1.00 21.25 305 GLU B N 1
ATOM 5050 C CA . GLU B 1 306 ? 55.669 -3.606 41.722 1.00 21.46 305 GLU B CA 1
ATOM 5051 C C . GLU B 1 306 ? 55.638 -2.955 43.117 1.00 20.37 305 GLU B C 1
ATOM 5052 O O . GLU B 1 306 ? 54.601 -2.432 43.535 1.00 20.35 305 GLU B O 1
ATOM 5058 N N . VAL B 1 307 ? 56.771 -3.000 43.832 1.00 20.37 306 VAL B N 1
ATOM 5059 C CA . VAL B 1 307 ? 56.914 -2.371 45.160 1.00 20.80 306 VAL B CA 1
ATOM 5060 C C . VAL B 1 307 ? 58.240 -1.603 45.261 1.00 20.68 306 VAL B C 1
ATOM 5061 O O . VAL B 1 307 ? 59.204 -1.906 44.525 1.00 21.12 306 VAL B O 1
ATOM 5065 N N . GLY B 1 308 ? 58.266 -0.599 46.151 1.00 21.03 307 GLY B N 1
ATOM 5066 C CA . GLY B 1 308 ? 59.482 0.143 46.487 1.00 21.20 307 GLY B CA 1
ATOM 5067 C C . GLY B 1 308 ? 59.946 -0.157 47.904 1.00 22.28 307 GLY B C 1
ATOM 5068 O O . GLY B 1 308 ? 59.192 0.046 48.849 1.00 21.76 307 GLY B O 1
ATOM 5069 N N . ARG B 1 309 ? 61.173 -0.659 48.040 1.00 22.35 308 ARG B N 1
ATOM 5070 C CA . ARG B 1 309 ? 61.736 -1.102 49.320 1.00 23.55 308 ARG B CA 1
ATOM 5071 C C . ARG B 1 309 ? 62.929 -0.212 49.672 1.00 24.43 308 ARG B C 1
ATOM 5072 O O . ARG B 1 309 ? 63.753 0.121 48.810 1.00 24.69 308 ARG B O 1
ATOM 5080 N N . CYS B 1 310 ? 63.021 0.143 50.950 1.00 25.14 309 CYS B N 1
ATOM 5081 C CA . CYS B 1 310 ? 64.145 0.915 51.464 1.00 25.67 309 CYS B CA 1
ATOM 5082 C C . CYS B 1 310 ? 65.383 0.003 51.582 1.00 27.82 309 CYS B C 1
ATOM 5083 O O . CYS B 1 310 ? 65.332 -1.047 52.250 1.00 28.95 309 CYS B O 1
ATOM 5086 N N . LYS B 1 311 ? 66.484 0.414 50.941 1.00 25.99 310 LYS B N 1
ATOM 5087 C CA . LYS B 1 311 ? 67.746 -0.344 50.949 1.00 29.47 310 LYS B CA 1
ATOM 5088 C C . LYS B 1 311 ? 68.381 -0.454 52.358 1.00 30.34 310 LYS B C 1
ATOM 5089 O O . LYS B 1 311 ? 68.902 -1.486 52.730 1.00 34.20 310 LYS B O 1
ATOM 5093 N N . GLU B 1 312 ? 68.286 0.627 53.120 1.00 28.78 311 GLU B N 1
ATOM 5094 C CA . GLU B 1 312 ? 68.933 0.752 54.415 1.00 31.10 311 GLU B CA 1
ATOM 5095 C C . GLU B 1 312 ? 68.278 -0.119 55.510 1.00 29.31 311 GLU B C 1
ATOM 5096 O O . GLU B 1 312 ? 68.982 -0.601 56.368 1.00 31.14 311 GLU B O 1
ATOM 5102 N N . THR B 1 313 ? 66.937 -0.273 55.446 1.00 26.79 312 THR B N 1
ATOM 5103 C CA . THR B 1 313 ? 66.190 -1.065 56.452 1.00 29.95 312 THR B CA 1
ATOM 5104 C C . THR B 1 313 ? 65.556 -2.370 55.934 1.00 31.54 312 THR B C 1
ATOM 5105 O O . THR B 1 313 ? 65.158 -3.207 56.739 1.00 32.79 312 THR B O 1
ATOM 5109 N N . GLY B 1 314 ? 65.420 -2.507 54.611 1.00 29.73 313 GLY B N 1
ATOM 5110 C CA . GLY B 1 314 ? 64.700 -3.610 53.985 1.00 29.81 313 GLY B CA 1
ATOM 5111 C C . GLY B 1 314 ? 63.181 -3.534 54.002 1.00 29.73 313 GLY B C 1
ATOM 5112 O O . GLY B 1 314 ? 62.529 -4.482 53.569 1.00 31.62 313 GLY B O 1
ATOM 5113 N N . LYS B 1 315 ? 62.603 -2.437 54.499 1.00 27.35 314 LYS B N 1
ATOM 5114 C CA . LYS B 1 315 ? 61.132 -2.322 54.598 1.00 27.75 314 LYS B CA 1
ATOM 5115 C C . LYS B 1 315 ? 60.481 -1.846 53.296 1.00 26.28 314 LYS B C 1
ATOM 5116 O O . LYS B 1 315 ? 60.978 -0.915 52.653 1.00 25.35 314 LYS B O 1
ATOM 5118 N N . VAL B 1 316 ? 59.354 -2.470 52.936 1.00 26.35 315 VAL B N 1
ATOM 5119 C CA . VAL B 1 316 ? 58.509 -2.019 51.824 1.00 23.75 315 VAL B CA 1
ATOM 5120 C C . VAL B 1 316 ? 57.686 -0.787 52.237 1.00 23.45 315 VAL B C 1
ATOM 5121 O O . VAL B 1 316 ? 56.954 -0.834 53.235 1.00 24.41 315 VAL B O 1
ATOM 5125 N N . HIS B 1 317 ? 57.833 0.314 51.486 1.00 20.67 316 HIS B N 1
ATOM 5126 C CA . HIS B 1 317 ? 57.105 1.561 51.740 1.00 19.83 316 HIS B CA 1
ATOM 5127 C C . HIS B 1 317 ? 56.135 2.003 50.622 1.00 19.71 316 HIS B C 1
ATOM 5128 O O . HIS B 1 317 ? 55.291 2.883 50.879 1.00 20.06 316 HIS B O 1
ATOM 5135 N N . VAL B 1 318 ? 56.232 1.434 49.411 1.00 19.79 317 VAL B N 1
ATOM 5136 C CA . VAL B 1 318 ? 55.382 1.854 48.276 1.00 19.88 317 VAL B CA 1
ATOM 5137 C C . VAL B 1 318 ? 54.853 0.612 47.591 1.00 19.46 317 VAL B C 1
ATOM 5138 O O . VAL B 1 318 ? 55.641 -0.278 47.270 1.00 21.11 317 VAL B O 1
ATOM 5142 N N . THR B 1 319 ? 53.540 0.566 47.344 1.00 19.46 318 THR B N 1
ATOM 5143 C CA . THR B 1 319 ? 52.906 -0.478 46.519 1.00 20.35 318 THR B CA 1
ATOM 5144 C C . THR B 1 319 ? 52.080 0.176 45.399 1.00 19.12 318 THR B C 1
ATOM 5145 O O . THR B 1 319 ? 52.006 1.426 45.296 1.00 17.55 318 THR B O 1
ATOM 5149 N N . VAL B 1 320 ? 51.519 -0.657 44.526 1.00 18.87 319 VAL B N 1
ATOM 5150 C CA . VAL B 1 320 ? 50.709 -0.229 43.376 1.00 19.73 319 VAL B CA 1
ATOM 5151 C C . VAL B 1 320 ? 49.302 -0.832 43.496 1.00 19.82 319 VAL B C 1
ATOM 5152 O O . VAL B 1 320 ? 49.152 -2.016 43.874 1.00 22.30 319 VAL B O 1
ATOM 5156 N N . ASP B 1 321 ? 48.277 -0.039 43.178 1.00 20.10 320 ASP B N 1
ATOM 5157 C CA . ASP B 1 321 ? 46.875 -0.490 43.207 1.00 21.62 320 ASP B CA 1
ATOM 5158 C C . ASP B 1 321 ? 46.175 0.079 41.970 1.00 21.29 320 ASP B C 1
ATOM 5159 O O . ASP B 1 321 ? 46.204 1.308 41.725 1.00 20.54 320 ASP B O 1
ATOM 5164 N N . LEU B 1 322 ? 45.541 -0.809 41.200 1.00 21.99 321 LEU B N 1
ATOM 5165 C CA . LEU B 1 322 ? 44.835 -0.437 39.975 1.00 23.40 321 LEU B CA 1
ATOM 5166 C C . LEU B 1 322 ? 43.700 0.568 40.197 1.00 22.82 321 LEU B C 1
ATOM 5167 O O . LEU B 1 322 ? 43.301 1.252 39.254 1.00 23.79 321 LEU B O 1
ATOM 5172 N N . LYS B 1 323 ? 43.189 0.680 41.424 1.00 20.87 322 LYS B N 1
ATOM 5173 C CA . LYS B 1 323 ? 42.164 1.699 41.709 1.00 22.36 322 LYS B CA 1
ATOM 5174 C C . LYS B 1 323 ? 42.628 3.140 41.479 1.00 20.37 322 LYS B C 1
ATOM 5175 O O . LYS B 1 323 ? 41.782 4.034 41.350 1.00 21.33 322 LYS B O 1
ATOM 5181 N N . TYR B 1 324 ? 43.955 3.365 41.425 1.00 18.24 323 TYR B N 1
ATOM 5182 C CA . TYR B 1 324 ? 44.513 4.702 41.148 1.00 17.49 323 TYR B CA 1
ATOM 5183 C C . TYR B 1 324 ? 44.887 4.951 39.683 1.00 16.41 323 TYR B C 1
ATOM 5184 O O . TYR B 1 324 ? 45.273 6.081 39.346 1.00 16.79 323 TYR B O 1
ATOM 5193 N N . TYR B 1 325 ? 44.765 3.942 38.819 1.00 17.22 324 TYR B N 1
ATOM 5194 C CA . TYR B 1 325 ? 44.962 4.134 37.359 1.00 16.38 324 TYR B CA 1
ATOM 5195 C C . TYR B 1 325 ? 43.786 4.919 36.748 1.00 17.06 324 TYR B C 1
ATOM 5196 O O . TYR B 1 325 ? 42.701 4.985 37.348 1.00 18.66 324 TYR B O 1
ATOM 5205 N N . ARG B 1 326 ? 44.006 5.523 35.578 1.00 16.34 325 ARG B N 1
ATOM 5206 C CA . ARG B 1 326 ? 42.928 6.169 34.795 1.00 16.99 325 ARG B CA 1
ATOM 5207 C C . ARG B 1 326 ? 42.616 5.339 33.551 1.00 18.32 325 ARG B C 1
ATOM 5208 O O . ARG B 1 326 ? 43.546 4.809 32.918 1.00 19.08 325 ARG B O 1
ATOM 5216 N N . PRO B 1 327 ? 41.319 5.252 33.155 1.00 18.59 326 PRO B N 1
ATOM 5217 C CA . PRO B 1 327 ? 40.977 4.459 31.965 1.00 19.41 326 PRO B CA 1
ATOM 5218 C C . PRO B 1 327 ? 41.682 4.849 30.656 1.00 19.66 326 PRO B C 1
ATOM 5219 O O . PRO B 1 327 ? 42.067 3.968 29.869 1.00 21.14 326 PRO B O 1
ATOM 5223 N N . THR B 1 328 ? 41.850 6.154 30.450 1.00 17.48 327 THR B N 1
ATOM 5224 C CA . THR B 1 328 ? 42.658 6.723 29.367 1.00 17.90 327 THR B CA 1
ATOM 5225 C C . THR B 1 328 ? 43.695 7.664 29.981 1.00 18.16 327 THR B C 1
ATOM 5226 O O . THR B 1 328 ? 43.385 8.772 30.375 1.00 21.25 327 THR B O 1
ATOM 5230 N N . GLU B 1 329 ? 44.933 7.200 30.083 1.00 17.80 328 GLU B N 1
ATOM 5231 C CA . GLU B 1 329 ? 46.022 7.967 30.687 1.00 17.20 328 GLU B CA 1
ATOM 5232 C C . GLU B 1 329 ? 46.559 9.055 29.754 1.00 17.07 328 GLU B C 1
ATOM 5233 O O . GLU B 1 329 ? 46.416 8.973 28.513 1.00 16.39 328 GLU B O 1
ATOM 5239 N N . VAL B 1 330 ? 47.136 10.088 30.379 1.00 15.58 329 VAL B N 1
ATOM 5240 C CA . VAL B 1 330 ? 47.946 11.118 29.741 1.00 16.68 329 VAL B CA 1
ATOM 5241 C C . VAL B 1 330 ? 49.393 10.782 30.131 1.00 16.61 329 VAL B C 1
ATOM 5242 O O . VAL B 1 330 ? 49.840 11.053 31.252 1.00 16.02 329 VAL B O 1
ATOM 5246 N N . ASP B 1 331 ? 50.107 10.129 29.208 1.00 16.87 330 ASP B N 1
ATOM 5247 C CA . ASP B 1 331 ? 51.410 9.501 29.546 1.00 17.38 330 ASP B CA 1
ATOM 5248 C C . ASP B 1 331 ? 52.560 10.502 29.777 1.00 16.31 330 ASP B C 1
ATOM 5249 O O . ASP B 1 331 ? 53.526 10.219 30.541 1.00 17.02 330 ASP B O 1
ATOM 5254 N N . PHE B 1 332 ? 52.497 11.642 29.091 1.00 15.62 331 PHE B N 1
ATOM 5255 C CA . PHE B 1 332 ? 53.648 12.520 28.946 1.00 15.55 331 PHE B CA 1
ATOM 5256 C C . PHE B 1 332 ? 53.205 13.954 28.664 1.00 15.22 331 PHE B C 1
ATOM 5257 O O . PHE B 1 332 ? 52.406 14.189 27.736 1.00 18.06 331 PHE B O 1
ATOM 5265 N N . LEU B 1 333 ? 53.731 14.896 29.421 1.00 14.88 332 LEU B N 1
ATOM 5266 C CA . LEU B 1 333 ? 53.552 16.366 29.159 1.00 13.99 332 LEU B CA 1
ATOM 5267 C C . LEU B 1 333 ? 54.885 17.083 29.334 1.00 15.54 332 LEU B C 1
ATOM 5268 O O . LEU B 1 333 ? 55.597 16.825 30.329 1.00 16.95 332 LEU B O 1
ATOM 5273 N N . GLN B 1 334 ? 55.202 17.990 28.399 1.00 15.82 333 GLN B N 1
ATOM 5274 C CA . GLN B 1 334 ? 56.394 18.860 28.442 1.00 16.47 333 GLN B CA 1
ATOM 5275 C C . GLN B 1 334 ? 56.067 20.137 27.653 1.00 16.15 333 GLN B C 1
ATOM 5276 O O . GLN B 1 334 ? 55.877 20.073 26.420 1.00 17.85 333 GLN B O 1
ATOM 5282 N N . GLY B 1 335 ? 56.019 21.282 28.329 1.00 16.09 334 GLY B N 1
ATOM 5283 C CA . GLY B 1 335 ? 55.604 22.544 27.691 1.00 16.26 334 GLY B CA 1
ATOM 5284 C C . GLY B 1 335 ? 56.754 23.418 27.215 1.00 18.41 334 GLY B C 1
ATOM 5285 O O . GLY B 1 335 ? 57.793 23.474 27.879 1.00 21.81 334 GLY B O 1
ATOM 5286 N N . ASP B 1 336 ? 56.578 24.093 26.069 1.00 17.55 335 ASP B N 1
ATOM 5287 C CA . ASP B 1 336 ? 57.530 25.104 25.584 1.00 18.41 335 ASP B CA 1
ATOM 5288 C C . ASP B 1 336 ? 56.845 26.484 25.694 1.00 19.37 335 ASP B C 1
ATOM 5289 O O . ASP B 1 336 ? 55.954 26.795 24.889 1.00 20.17 335 ASP B O 1
ATOM 5294 N N . CYS B 1 337 ? 57.245 27.300 26.681 1.00 19.63 336 CYS B N 1
ATOM 5295 C CA . CYS B 1 337 ? 56.644 28.631 26.890 1.00 19.49 336 CYS B CA 1
ATOM 5296 C C . CYS B 1 337 ? 57.446 29.813 26.308 1.00 19.99 336 CYS B C 1
ATOM 5297 O O . CYS B 1 337 ? 57.388 30.937 26.831 1.00 21.33 336 CYS B O 1
ATOM 5300 N N . THR B 1 338 ? 58.155 29.574 25.209 1.00 20.55 337 THR B N 1
ATOM 5301 C CA . THR B 1 338 ? 58.933 30.623 24.533 1.00 21.52 337 THR B CA 1
ATOM 5302 C C . THR B 1 338 ? 58.087 31.863 24.209 1.00 19.91 337 THR B C 1
ATOM 5303 O O . THR B 1 338 ? 58.555 32.979 24.401 1.00 21.95 337 THR B O 1
ATOM 5307 N N . LYS B 1 339 ? 56.837 31.682 23.765 1.00 21.09 338 LYS B N 1
ATOM 5308 C CA . LYS B 1 339 ? 55.987 32.830 23.420 1.00 21.64 338 LYS B CA 1
ATOM 5309 C C . LYS B 1 339 ? 55.740 33.722 24.628 1.00 21.45 338 LYS B C 1
ATOM 5310 O O . LYS B 1 339 ? 55.870 34.963 24.530 1.00 22.38 338 LYS B O 1
ATOM 5316 N N . ALA B 1 340 ? 55.408 33.117 25.763 1.00 20.87 339 ALA B N 1
ATOM 5317 C CA . ALA B 1 340 ? 55.238 33.874 27.021 1.00 21.44 339 ALA B CA 1
ATOM 5318 C C . ALA B 1 340 ? 56.535 34.526 27.525 1.00 21.67 339 ALA B C 1
ATOM 5319 O O . ALA B 1 340 ? 56.506 35.665 27.994 1.00 23.93 339 ALA B O 1
ATOM 5321 N N . LYS B 1 341 ? 57.665 33.831 27.424 1.00 22.07 340 LYS B N 1
ATOM 5322 C CA . LYS B 1 341 ? 58.947 34.441 27.813 1.00 25.12 340 LYS B CA 1
ATOM 5323 C C . LYS B 1 341 ? 59.242 35.691 26.963 1.00 25.64 340 LYS B C 1
ATOM 5324 O O . LYS B 1 341 ? 59.712 36.724 27.490 1.00 28.26 340 LYS B O 1
ATOM 5330 N N . GLN B 1 342 ? 58.942 35.629 25.660 1.00 23.56 341 GLN B N 1
ATOM 5331 C CA . GLN B 1 342 ? 59.219 36.767 24.761 1.00 27.93 341 GLN B CA 1
ATOM 5332 C C . GLN B 1 342 ? 58.237 37.943 24.907 1.00 26.51 341 GLN B C 1
ATOM 5333 O O . GLN B 1 342 ? 58.647 39.114 24.873 1.00 30.16 341 GLN B O 1
ATOM 5339 N N . LYS B 1 343 ? 56.946 37.639 25.038 1.00 25.37 342 LYS B N 1
ATOM 5340 C CA . LYS B 1 343 ? 55.908 38.681 25.042 1.00 24.37 342 LYS B CA 1
ATOM 5341 C C . LYS B 1 343 ? 55.595 39.216 26.444 1.00 25.17 342 LYS B C 1
ATOM 5342 O O . LYS B 1 343 ? 55.334 40.405 26.603 1.00 29.11 342 LYS B O 1
ATOM 5345 N N . LEU B 1 344 ? 55.632 38.353 27.454 1.00 25.30 343 LEU B N 1
ATOM 5346 C CA . LEU B 1 344 ? 55.274 38.744 28.824 1.00 23.50 343 LEU B CA 1
ATOM 5347 C C . LEU B 1 344 ? 56.472 38.949 29.764 1.00 23.74 343 LEU B C 1
ATOM 5348 O O . LEU B 1 344 ? 56.287 39.409 30.899 1.00 23.86 343 LEU B O 1
ATOM 5353 N N . ASN B 1 345 ? 57.673 38.580 29.321 1.00 25.48 344 ASN B N 1
ATOM 5354 C CA . ASN B 1 345 ? 58.863 38.502 30.205 1.00 28.44 344 ASN B CA 1
ATOM 5355 C C . ASN B 1 345 ? 58.647 37.623 31.457 1.00 28.23 344 ASN B C 1
ATOM 5356 O O . ASN B 1 345 ? 59.204 37.897 32.520 1.00 30.78 344 ASN B O 1
ATOM 5361 N N . TRP B 1 346 ? 57.831 36.581 31.342 1.00 27.63 345 TRP B N 1
ATOM 5362 C CA . TRP B 1 346 ? 57.620 35.642 32.454 1.00 27.04 345 TRP B CA 1
ATOM 5363 C C . TRP B 1 346 ? 58.726 34.583 32.427 1.00 26.92 345 TRP B C 1
ATOM 5364 O O . TRP B 1 346 ? 59.103 34.154 31.353 1.00 30.00 345 TRP B O 1
ATOM 5375 N N . LYS B 1 347 ? 59.232 34.185 33.600 1.00 25.90 346 LYS B N 1
ATOM 5376 C CA . LYS B 1 347 ? 60.127 33.021 33.737 1.00 27.46 346 LYS B CA 1
ATOM 5377 C C . LYS B 1 347 ? 59.797 32.275 35.036 1.00 26.81 346 LYS B C 1
ATOM 5378 O O . LYS B 1 347 ? 59.517 32.919 36.042 1.00 29.84 346 LYS B O 1
ATOM 5380 N N . PRO B 1 348 ? 59.846 30.918 35.030 1.00 25.98 347 PRO B N 1
ATOM 5381 C CA . PRO B 1 348 ? 59.700 30.206 36.302 1.00 28.21 347 PRO B CA 1
ATOM 5382 C C . PRO B 1 348 ? 60.960 30.401 37.179 1.00 25.94 347 PRO B C 1
ATOM 5383 O O . PRO B 1 348 ? 62.078 30.515 36.659 1.00 30.68 347 PRO B O 1
ATOM 5387 N N . ARG B 1 349 ? 60.766 30.461 38.487 1.00 27.07 348 ARG B N 1
ATOM 5388 C CA . ARG B 1 349 ? 61.853 30.613 39.446 1.00 27.69 348 ARG B CA 1
ATOM 5389 C C . ARG B 1 349 ? 62.228 29.291 40.117 1.00 27.70 348 ARG B C 1
ATOM 5390 O O . ARG B 1 349 ? 63.418 29.000 40.280 1.00 34.45 348 ARG B O 1
ATOM 5392 N N . VAL B 1 350 ? 61.221 28.510 40.508 1.00 25.81 349 VAL B N 1
ATOM 5393 C CA . VAL B 1 350 ? 61.408 27.263 41.227 1.00 24.44 349 VAL B CA 1
ATOM 5394 C C . VAL B 1 350 ? 61.450 26.095 40.250 1.00 27.14 349 VAL B C 1
ATOM 5395 O O . VAL B 1 350 ? 60.532 25.914 39.423 1.00 27.26 349 VAL B O 1
ATOM 5399 N N . ALA B 1 351 ? 62.502 25.287 40.381 1.00 25.43 350 ALA B N 1
ATOM 5400 C CA . ALA B 1 351 ? 62.638 24.054 39.624 1.00 27.38 350 ALA B CA 1
ATOM 5401 C C . ALA B 1 351 ? 62.322 22.816 40.479 1.00 25.97 350 ALA B C 1
ATOM 5402 O O . ALA B 1 351 ? 62.219 22.904 41.713 1.00 25.42 350 ALA B O 1
ATOM 5404 N N . PHE B 1 352 ? 62.135 21.687 39.782 1.00 25.59 351 PHE B N 1
ATOM 5405 C CA . PHE B 1 352 ? 61.763 20.381 40.359 1.00 23.84 351 PHE B CA 1
ATOM 5406 C C . PHE B 1 352 ? 62.462 20.006 41.670 1.00 20.92 351 PHE B C 1
ATOM 5407 O O . PHE B 1 352 ? 61.803 19.658 42.649 1.00 20.04 351 PHE B O 1
ATOM 5415 N N . ASP B 1 353 ? 63.796 20.026 41.701 1.00 23.72 352 ASP B N 1
ATOM 5416 C CA . ASP B 1 353 ? 64.498 19.594 42.933 1.00 23.94 352 ASP B CA 1
ATOM 5417 C C . ASP B 1 353 ? 64.092 20.427 44.179 1.00 23.14 352 ASP B C 1
ATOM 5418 O O . ASP B 1 353 ? 63.828 19.868 45.260 1.00 21.54 352 ASP B O 1
ATOM 5423 N N . GLU B 1 354 ? 64.016 21.748 44.006 1.00 21.72 353 GLU B N 1
ATOM 5424 C CA . GLU B 1 354 ? 63.592 22.672 45.054 1.00 21.05 353 GLU B CA 1
ATOM 5425 C C . GLU B 1 354 ? 62.118 22.470 45.440 1.00 19.50 353 GLU B C 1
ATOM 5426 O O . GLU B 1 354 ? 61.774 22.528 46.627 1.00 20.07 353 GLU B O 1
ATOM 5432 N N . LEU B 1 355 ? 61.258 22.211 44.456 1.00 16.89 354 LEU B N 1
ATOM 5433 C CA . LEU B 1 355 ? 59.843 21.932 44.746 1.00 16.81 354 LEU B CA 1
ATOM 5434 C C . LEU B 1 355 ? 59.686 20.700 45.635 1.00 15.93 354 LEU B C 1
ATOM 5435 O O . LEU B 1 355 ? 58.933 20.726 46.609 1.00 15.87 354 LEU B O 1
ATOM 5440 N N . VAL B 1 356 ? 60.347 19.597 45.271 1.00 16.77 355 VAL B N 1
ATOM 5441 C CA . VAL B 1 356 ? 60.295 18.366 46.090 1.00 16.43 355 VAL B CA 1
ATOM 5442 C C . VAL B 1 356 ? 60.756 18.630 47.548 1.00 16.32 355 VAL B C 1
ATOM 5443 O O . VAL B 1 356 ? 60.074 18.262 48.524 1.00 16.79 355 VAL B O 1
ATOM 5447 N N . ARG B 1 357 ? 61.915 19.272 47.685 1.00 17.14 356 ARG B N 1
ATOM 5448 C CA . ARG B 1 357 ? 62.458 19.611 49.016 1.00 19.36 356 ARG B CA 1
ATOM 5449 C C . ARG B 1 357 ? 61.456 20.420 49.857 1.00 18.28 356 ARG B C 1
ATOM 5450 O O . ARG B 1 357 ? 61.219 20.100 51.032 1.00 18.91 356 ARG B O 1
ATOM 5458 N 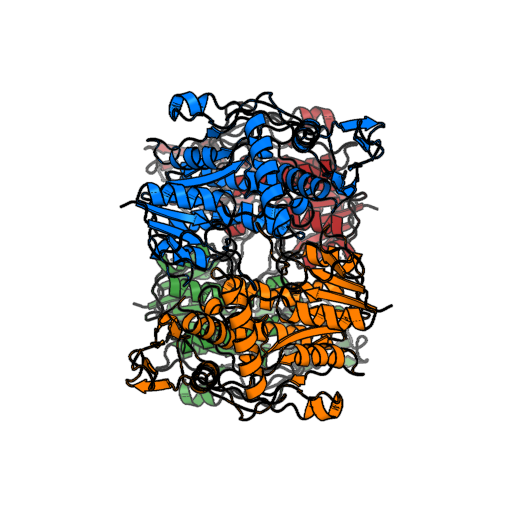N . GLU B 1 358 ? 60.913 21.492 49.270 1.00 18.05 357 GLU B N 1
ATOM 5459 C CA . GLU B 1 358 ? 59.968 22.375 49.973 1.00 17.94 357 GLU B CA 1
ATOM 5460 C C . GLU B 1 358 ? 58.713 21.618 50.431 1.00 17.48 357 GLU B C 1
ATOM 5461 O O . GLU B 1 358 ? 58.242 21.802 51.560 1.00 17.12 357 GLU B O 1
ATOM 5467 N N . MET B 1 359 ? 58.155 20.788 49.545 1.00 16.18 358 MET B N 1
ATOM 5468 C CA . MET B 1 359 ? 56.966 20.008 49.878 1.00 15.66 358 MET B CA 1
ATOM 5469 C C . MET B 1 359 ? 57.186 18.978 50.995 1.00 15.70 358 MET B C 1
ATOM 5470 O O . MET B 1 359 ? 56.352 18.881 51.941 1.00 15.64 358 MET B O 1
ATOM 5475 N N . VAL B 1 360 ? 58.284 18.226 50.925 1.00 15.64 359 VAL B N 1
ATOM 5476 C CA . VAL B 1 360 ? 58.576 17.258 51.982 1.00 16.55 359 VAL B CA 1
ATOM 5477 C C . VAL B 1 360 ? 58.832 17.981 53.335 1.00 17.20 359 VAL B C 1
ATOM 5478 O O . VAL B 1 360 ? 58.286 17.582 54.367 1.00 17.08 359 VAL B O 1
ATOM 5482 N N . HIS B 1 361 ? 59.637 19.042 53.323 1.00 17.69 360 HIS B N 1
ATOM 5483 C CA . HIS B 1 361 ? 59.939 19.789 54.563 1.00 19.76 360 HIS B CA 1
ATOM 5484 C C . HIS B 1 361 ? 58.660 20.371 55.213 1.00 16.94 360 HIS B C 1
ATOM 5485 O O . HIS B 1 361 ? 58.463 20.255 56.432 1.00 16.66 360 HIS B O 1
ATOM 5492 N N . ALA B 1 362 ? 57.772 20.939 54.406 1.00 17.26 361 ALA B N 1
ATOM 5493 C CA . ALA B 1 362 ? 56.527 21.521 54.945 1.00 16.63 361 ALA B CA 1
ATOM 5494 C C . ALA B 1 362 ? 55.620 20.440 55.527 1.00 17.27 361 ALA B C 1
ATOM 5495 O O . ALA B 1 362 ? 55.016 20.652 56.588 1.00 17.78 361 ALA B O 1
ATOM 5497 N N . ASP B 1 363 ? 55.534 19.279 54.861 1.00 16.13 362 ASP B N 1
ATOM 5498 C CA . ASP B 1 363 ? 54.675 18.202 55.385 1.00 16.21 362 ASP B CA 1
ATOM 5499 C C . ASP B 1 363 ? 55.254 17.491 56.641 1.00 15.79 362 ASP B C 1
ATOM 5500 O O . ASP B 1 363 ? 54.486 17.053 57.495 1.00 16.34 362 ASP B O 1
ATOM 5505 N N . VAL B 1 364 ? 56.574 17.426 56.787 1.00 16.22 363 VAL B N 1
ATOM 5506 C CA . VAL B 1 364 ? 57.163 16.909 58.049 1.00 16.49 363 VAL B CA 1
ATOM 5507 C C . VAL B 1 364 ? 56.754 17.809 59.220 1.00 16.49 363 VAL B C 1
ATOM 5508 O O . VAL B 1 364 ? 56.315 17.326 60.261 1.00 18.09 363 VAL B O 1
ATOM 5512 N N . GLU B 1 365 ? 56.862 19.124 59.046 1.00 16.46 364 GLU B N 1
ATOM 5513 C CA . GLU B 1 365 ? 56.469 20.053 60.119 1.00 17.98 364 GLU B CA 1
ATOM 5514 C C . GLU B 1 365 ? 54.972 19.945 60.438 1.00 17.77 364 GLU B C 1
ATOM 5515 O O . GLU B 1 365 ? 54.582 19.916 61.617 1.00 19.70 364 GLU B O 1
ATOM 5518 N N . LEU B 1 366 ? 54.129 19.873 59.391 1.00 18.51 365 LEU B N 1
ATOM 5519 C CA . LEU B 1 366 ? 52.673 19.760 59.566 1.00 18.53 365 LEU B CA 1
ATOM 5520 C C . LEU B 1 366 ? 52.274 18.500 60.342 1.00 19.27 365 LEU B C 1
ATOM 5521 O O . LEU B 1 366 ? 51.489 18.573 61.316 1.00 20.78 365 LEU B O 1
ATOM 5526 N N . MET B 1 367 ? 52.831 17.356 59.956 1.00 18.06 366 MET B N 1
ATOM 5527 C CA . MET B 1 367 ? 52.464 16.063 60.551 1.00 19.59 366 MET B CA 1
ATOM 5528 C C . MET B 1 367 ? 53.054 15.884 61.949 1.00 19.95 366 MET B C 1
ATOM 5529 O O . MET B 1 367 ? 52.462 15.200 62.782 1.00 20.32 366 MET B O 1
ATOM 5534 N N . ARG B 1 368 ? 54.211 16.490 62.225 1.00 19.34 367 ARG B N 1
ATOM 5535 C CA . ARG B 1 368 ? 54.796 16.369 63.554 1.00 21.01 367 ARG B CA 1
ATOM 5536 C C . ARG B 1 368 ? 53.943 17.187 64.527 1.00 23.56 367 ARG B C 1
ATOM 5537 O O . ARG B 1 368 ? 53.655 16.743 65.654 1.00 26.68 367 ARG B O 1
ATOM 5545 N N . THR B 1 369 ? 53.505 18.365 64.089 1.00 24.44 368 THR B N 1
ATOM 5546 C CA . THR B 1 369 ? 52.630 19.221 64.908 1.00 26.64 368 THR B CA 1
ATOM 5547 C C . THR B 1 369 ? 51.233 18.614 65.120 1.00 25.66 368 THR B C 1
ATOM 5548 O O . THR B 1 369 ? 50.674 18.718 66.222 1.00 28.99 368 THR B O 1
ATOM 5552 N N . ASN B 1 370 ? 50.686 17.967 64.085 1.00 26.56 369 ASN B N 1
ATOM 5553 C CA . ASN B 1 370 ? 49.342 17.401 64.127 1.00 27.84 369 ASN B CA 1
ATOM 5554 C C . ASN B 1 370 ? 49.271 16.094 63.327 1.00 26.28 369 ASN B C 1
ATOM 5555 O O . ASN B 1 370 ? 49.089 16.139 62.108 1.00 27.14 369 ASN B O 1
ATOM 5560 N N . PRO B 1 371 ? 49.399 14.932 64.001 1.00 26.12 370 PRO B N 1
ATOM 5561 C CA . PRO B 1 371 ? 49.332 13.616 63.343 1.00 28.24 370 PRO B CA 1
ATOM 5562 C C . PRO B 1 371 ? 48.028 13.292 62.601 1.00 30.12 370 PRO B C 1
ATOM 5563 O O . PRO B 1 371 ? 48.009 12.372 61.774 1.00 32.42 370 PRO B O 1
ATOM 5567 N N . ASN B 1 372 ? 46.946 14.006 62.914 1.00 32.80 371 ASN B N 1
ATOM 5568 C CA . ASN B 1 372 ? 45.672 13.832 62.195 1.00 33.94 371 ASN B CA 1
ATOM 5569 C C . ASN B 1 372 ? 45.534 14.749 60.963 1.00 36.83 371 ASN B C 1
ATOM 5570 O O . ASN B 1 372 ? 44.490 14.763 60.327 1.00 40.95 371 ASN B O 1
ATOM 5575 N N . ALA B 1 373 ? 46.581 15.497 60.616 1.00 35.68 372 ALA B N 1
ATOM 5576 C CA . ALA B 1 373 ? 46.529 16.411 59.478 1.00 37.55 372 ALA B CA 1
ATOM 5577 C C . ALA B 1 373 ? 46.637 15.634 58.169 1.00 33.25 372 ALA B C 1
ATOM 5578 O O . ALA B 1 373 ? 46.212 16.148 57.158 1.00 44.04 372 ALA B O 1
ATOM 5580 N N . ARG C 1 24 ? 19.083 -10.524 15.526 1.00 43.89 23 ARG C N 1
ATOM 5581 C CA . ARG C 1 24 ? 18.438 -9.405 16.296 1.00 39.96 23 ARG C CA 1
ATOM 5582 C C . ARG C 1 24 ? 18.962 -8.013 15.877 1.00 37.45 23 ARG C C 1
ATOM 5583 O O . ARG C 1 24 ? 20.158 -7.718 16.026 1.00 35.84 23 ARG C O 1
ATOM 5591 N N . ASN C 1 25 ? 18.062 -7.183 15.344 1.00 31.16 24 ASN C N 1
ATOM 5592 C CA . ASN C 1 25 ? 18.401 -5.850 14.814 1.00 29.82 24 ASN C CA 1
ATOM 5593 C C . ASN C 1 25 ? 17.392 -4.834 15.346 1.00 28.23 24 ASN C C 1
ATOM 5594 O O . ASN C 1 25 ? 16.262 -4.749 14.863 1.00 27.73 24 ASN C O 1
ATOM 5599 N N . VAL C 1 26 ? 17.818 -4.073 16.350 1.00 25.76 25 VAL C N 1
ATOM 5600 C CA . VAL C 1 26 ? 16.933 -3.198 17.112 1.00 24.55 25 VAL C CA 1
ATOM 5601 C C . VAL C 1 26 ? 17.626 -1.815 17.245 1.00 24.03 25 VAL C C 1
ATOM 5602 O O . VAL C 1 26 ? 18.653 -1.680 17.939 1.00 25.12 25 VAL C O 1
ATOM 5606 N N . ALA C 1 27 ? 17.076 -0.805 16.569 1.00 22.22 26 ALA C N 1
ATOM 5607 C CA . ALA C 1 27 ? 17.635 0.563 16.591 1.00 21.78 26 ALA C CA 1
ATOM 5608 C C . ALA C 1 27 ? 16.861 1.496 17.529 1.00 21.78 26 ALA C C 1
ATOM 5609 O O . ALA C 1 27 ? 15.638 1.431 17.604 1.00 24.60 26 ALA C O 1
ATOM 5611 N N . LEU C 1 28 ? 17.589 2.352 18.240 1.00 20.15 27 LEU C N 1
ATOM 5612 C CA . LEU C 1 28 ? 17.023 3.468 19.012 1.00 19.10 27 LEU C CA 1
ATOM 5613 C C . LEU C 1 28 ? 17.516 4.777 18.376 1.00 18.98 27 LEU C C 1
ATOM 5614 O O . LEU C 1 28 ? 18.726 4.989 18.276 1.00 19.95 27 LEU C O 1
ATOM 5619 N N . ILE C 1 29 ? 16.585 5.618 17.932 1.00 18.03 28 ILE C N 1
ATOM 5620 C CA . ILE C 1 29 ? 16.886 6.908 17.296 1.00 17.75 28 ILE C CA 1
ATOM 5621 C C . ILE C 1 29 ? 16.430 8.052 18.207 1.00 18.00 28 ILE C C 1
ATOM 5622 O O . ILE C 1 29 ? 15.222 8.194 18.483 1.00 18.91 28 ILE C O 1
ATOM 5627 N N . THR C 1 30 ? 17.379 8.861 18.700 1.00 18.38 29 THR C N 1
ATOM 5628 C CA . THR C 1 30 ? 17.015 10.163 19.298 1.00 17.82 29 THR C CA 1
ATOM 5629 C C . THR C 1 30 ? 16.860 11.140 18.127 1.00 17.51 29 THR C C 1
ATOM 5630 O O . THR C 1 30 ? 17.547 11.001 17.095 1.00 17.09 29 THR C O 1
ATOM 5634 N N . GLY C 1 31 ? 15.941 12.103 18.258 1.00 17.03 30 GLY C N 1
ATOM 5635 C CA . GLY C 1 31 ? 15.657 13.037 17.147 1.00 17.19 30 GLY C CA 1
ATOM 5636 C C . GLY C 1 31 ? 14.892 12.408 15.975 1.00 16.87 30 GLY C C 1
ATOM 5637 O O . GLY C 1 31 ? 15.059 12.848 14.815 1.00 18.05 30 GLY C O 1
ATOM 5638 N N . ILE C 1 32 ? 14.066 11.380 16.249 1.00 17.52 31 ILE C N 1
ATOM 5639 C CA . ILE C 1 32 ? 13.303 10.674 15.208 1.00 18.54 31 ILE C CA 1
ATOM 5640 C C . ILE C 1 32 ? 12.321 11.583 14.464 1.00 18.76 31 ILE C C 1
ATOM 5641 O O . ILE C 1 32 ? 12.027 11.308 13.291 1.00 19.49 31 ILE C O 1
ATOM 5646 N N . THR C 1 33 ? 11.810 12.649 15.116 1.00 18.30 32 THR C N 1
ATOM 5647 C CA . THR C 1 33 ? 10.844 13.568 14.447 1.00 17.99 32 THR C CA 1
ATOM 5648 C C . THR C 1 33 ? 11.478 14.569 13.471 1.00 17.75 32 THR C C 1
ATOM 5649 O O . THR C 1 33 ? 10.765 15.192 12.673 1.00 18.76 32 THR C O 1
ATOM 5653 N N . GLY C 1 34 ? 12.806 14.716 13.517 1.00 17.40 33 GLY C N 1
ATOM 5654 C CA . GLY C 1 34 ? 13.527 15.663 12.659 1.00 17.01 33 GLY C CA 1
ATOM 5655 C C . GLY C 1 34 ? 13.721 15.175 11.218 1.00 16.78 33 GLY C C 1
ATOM 5656 O O . GLY C 1 34 ? 13.313 14.050 10.857 1.00 18.23 33 GLY C O 1
ATOM 5657 N N . GLN C 1 35 ? 14.353 15.995 10.388 1.00 17.63 34 GLN C N 1
ATOM 5658 C CA . GLN C 1 35 ? 14.615 15.625 8.980 1.00 17.93 34 GLN C CA 1
ATOM 5659 C C . GLN C 1 35 ? 15.287 14.242 8.849 1.00 17.34 34 GLN C C 1
ATOM 5660 O O . GLN C 1 35 ? 14.758 13.313 8.199 1.00 18.01 34 GLN C O 1
ATOM 5666 N N . ASP C 1 36 ? 16.479 14.129 9.434 1.00 17.28 35 ASP C N 1
ATOM 5667 C CA . ASP C 1 36 ? 17.285 12.909 9.274 1.00 17.73 35 ASP C CA 1
ATOM 5668 C C . ASP C 1 36 ? 16.657 11.685 9.947 1.00 18.32 35 ASP C C 1
ATOM 5669 O O . ASP C 1 36 ? 16.620 10.582 9.377 1.00 18.69 35 ASP C O 1
ATOM 5674 N N . GLY C 1 37 ? 16.155 11.867 11.170 1.00 17.59 36 GLY C N 1
ATOM 5675 C CA . GLY C 1 37 ? 15.503 10.756 11.847 1.00 18.57 36 GLY C CA 1
ATOM 5676 C C . GLY C 1 37 ? 14.345 10.116 11.055 1.00 18.25 36 GLY C C 1
ATOM 5677 O O . GLY C 1 37 ? 14.163 8.878 11.055 1.00 18.79 36 GLY C O 1
ATOM 5678 N N . SER C 1 38 ? 13.594 10.942 10.336 1.00 18.32 37 SER C N 1
ATOM 5679 C CA . SER C 1 38 ? 12.457 10.453 9.540 1.00 19.59 37 SER C CA 1
ATOM 5680 C C . SER C 1 38 ? 12.926 9.600 8.354 1.00 20.38 37 SER C C 1
ATOM 5681 O O . SER C 1 38 ? 12.351 8.549 8.092 1.00 22.32 37 SER C O 1
ATOM 5684 N N . TYR C 1 39 ? 13.983 10.040 7.656 1.00 19.26 38 TYR C N 1
ATOM 5685 C CA . TYR C 1 39 ? 14.563 9.225 6.570 1.00 19.62 38 TYR C CA 1
ATOM 5686 C C . TYR C 1 39 ? 15.259 7.952 7.100 1.00 20.06 38 TYR C C 1
ATOM 5687 O O . TYR C 1 39 ? 15.184 6.883 6.478 1.00 20.80 38 TYR C O 1
ATOM 5696 N N . LEU C 1 40 ? 15.953 8.061 8.227 1.00 19.60 39 LEU C N 1
ATOM 5697 C CA . LEU C 1 40 ? 16.652 6.900 8.783 1.00 19.01 39 LEU C CA 1
ATOM 5698 C C . LEU C 1 40 ? 15.655 5.831 9.268 1.00 21.09 39 LEU C C 1
ATOM 5699 O O . LEU C 1 40 ? 15.888 4.629 9.072 1.00 21.57 39 LEU C O 1
ATOM 5704 N N . ALA C 1 41 ? 14.562 6.257 9.912 1.00 21.44 40 ALA C N 1
ATOM 5705 C CA . ALA C 1 41 ? 13.513 5.332 10.334 1.00 21.23 40 ALA C CA 1
ATOM 5706 C C . ALA C 1 41 ? 12.992 4.511 9.141 1.00 21.86 40 ALA C C 1
ATOM 5707 O O . ALA C 1 41 ? 12.867 3.286 9.238 1.00 23.92 40 ALA C O 1
ATOM 5709 N N . GLU C 1 42 ? 12.701 5.190 8.020 1.00 23.72 41 GLU C N 1
ATOM 5710 C CA . GLU C 1 42 ? 12.219 4.515 6.784 1.00 25.21 41 GLU C CA 1
ATOM 5711 C C . GLU C 1 42 ? 13.243 3.509 6.259 1.00 23.83 41 GLU C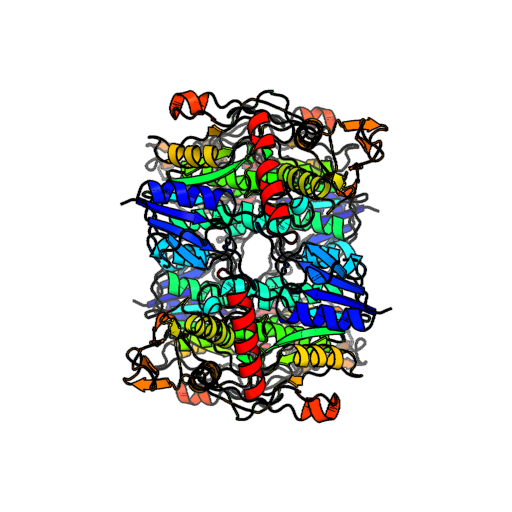 C 1
ATOM 5712 O O . GLU C 1 42 ? 12.903 2.365 5.907 1.00 26.01 41 GLU C O 1
ATOM 5718 N N . PHE C 1 43 ? 14.508 3.928 6.228 1.00 22.60 42 PHE C N 1
ATOM 5719 C CA . PHE C 1 43 ? 15.616 3.078 5.734 1.00 23.34 42 PHE C CA 1
ATOM 5720 C C . PHE C 1 43 ? 15.779 1.787 6.575 1.00 23.55 42 PHE C C 1
ATOM 5721 O O . PHE C 1 43 ? 15.907 0.679 6.035 1.00 24.59 42 PHE C O 1
ATOM 5729 N N . LEU C 1 44 ? 15.775 1.936 7.897 1.00 22.76 43 LEU C N 1
ATOM 5730 C CA . LEU C 1 44 ? 15.931 0.793 8.808 1.00 23.03 43 LEU C CA 1
ATOM 5731 C C . LEU C 1 44 ? 14.700 -0.137 8.801 1.00 23.88 43 LEU C C 1
ATOM 5732 O O . LEU C 1 44 ? 14.848 -1.362 8.812 1.00 24.86 43 LEU C O 1
ATOM 5737 N N . LEU C 1 45 ? 13.498 0.433 8.768 1.00 24.99 44 LEU C N 1
ATOM 5738 C CA . LEU C 1 45 ? 12.285 -0.372 8.666 1.00 25.43 44 LEU C CA 1
ATOM 5739 C C . LEU C 1 45 ? 12.264 -1.214 7.374 1.00 27.70 44 LEU C C 1
ATOM 5740 O O . LEU C 1 45 ? 11.801 -2.368 7.392 1.00 29.83 44 LEU C O 1
ATOM 5745 N N . GLU C 1 46 ? 12.796 -0.674 6.269 1.00 27.58 45 GLU C N 1
ATOM 5746 C CA . GLU C 1 46 ? 12.813 -1.414 4.992 1.00 29.52 45 GLU C CA 1
ATOM 5747 C C . GLU C 1 46 ? 13.809 -2.607 5.028 1.00 29.10 45 GLU C C 1
ATOM 5748 O O . GLU C 1 46 ? 13.617 -3.617 4.325 1.00 32.03 45 GLU C O 1
ATOM 5750 N N . LYS C 1 47 ? 14.830 -2.514 5.886 1.00 28.76 46 LYS C N 1
ATOM 5751 C CA . LYS C 1 47 ? 15.742 -3.641 6.173 1.00 31.58 46 LYS C CA 1
ATOM 5752 C C . LYS C 1 47 ? 15.260 -4.615 7.252 1.00 30.32 46 LYS C C 1
ATOM 5753 O O . LYS C 1 47 ? 15.982 -5.548 7.600 1.00 34.24 46 LYS C O 1
ATOM 5759 N N . GLY C 1 48 ? 14.060 -4.411 7.788 1.00 30.93 47 GLY C N 1
ATOM 5760 C CA . GLY C 1 48 ? 13.486 -5.327 8.768 1.00 31.14 47 GLY C CA 1
ATOM 5761 C C . GLY C 1 48 ? 13.880 -5.085 10.215 1.00 29.68 47 GLY C C 1
ATOM 5762 O O . GLY C 1 48 ? 13.674 -5.977 11.043 1.00 30.30 47 GLY C O 1
ATOM 5763 N N . TYR C 1 49 ? 14.456 -3.911 10.525 1.00 27.18 48 TYR C N 1
ATOM 5764 C CA . TYR C 1 49 ? 14.747 -3.541 11.912 1.00 26.60 48 TYR C CA 1
ATOM 5765 C C . TYR C 1 49 ? 13.460 -3.294 12.724 1.00 27.28 48 TYR C C 1
ATOM 5766 O O . TYR C 1 49 ? 12.458 -2.826 12.202 1.00 26.89 48 TYR C O 1
ATOM 5775 N N . GLU C 1 50 ? 13.512 -3.601 14.012 1.00 27.31 49 GLU C N 1
ATOM 5776 C CA . GLU C 1 50 ? 12.610 -2.991 15.002 1.00 28.71 49 GLU C CA 1
ATOM 5777 C C . GLU C 1 50 ? 13.198 -1.599 15.321 1.00 27.38 49 GLU C C 1
ATOM 5778 O O . GLU C 1 50 ? 14.364 -1.494 15.691 1.00 29.43 49 GLU C O 1
ATOM 5784 N N . VAL C 1 51 ? 12.411 -0.541 15.133 1.00 25.68 50 VAL C N 1
ATOM 5785 C CA . VAL C 1 51 ? 12.880 0.847 15.274 1.00 24.19 50 VAL C CA 1
ATOM 5786 C C . VAL C 1 51 ? 12.128 1.515 16.437 1.00 24.47 50 VAL C C 1
ATOM 5787 O O . VAL C 1 51 ? 10.878 1.556 16.453 1.00 25.86 50 VAL C O 1
ATOM 5791 N N . HIS C 1 52 ? 12.886 2.004 17.424 1.00 23.04 51 HIS C N 1
ATOM 5792 C CA . HIS C 1 52 ? 12.345 2.766 18.539 1.00 22.53 51 HIS C CA 1
ATOM 5793 C C . HIS C 1 52 ? 12.804 4.212 18.432 1.00 21.39 51 HIS C C 1
ATOM 5794 O O . HIS C 1 52 ? 13.953 4.467 18.059 1.00 22.63 51 HIS C O 1
ATOM 5801 N N . GLY C 1 53 ? 11.925 5.154 18.769 1.00 19.82 52 GLY C N 1
ATOM 5802 C CA . GLY C 1 53 ? 12.280 6.580 18.804 1.00 20.34 52 GLY C CA 1
ATOM 5803 C C . GLY C 1 53 ? 11.934 7.255 20.125 1.00 20.88 52 GLY C C 1
ATOM 5804 O O . GLY C 1 53 ? 10.959 6.866 20.805 1.00 21.17 52 GLY C O 1
ATOM 5805 N N . ILE C 1 54 ? 12.726 8.278 20.467 1.00 19.27 53 ILE C N 1
ATOM 5806 C CA . ILE C 1 54 ? 12.449 9.171 21.584 1.00 19.78 53 ILE C CA 1
ATOM 5807 C C . ILE C 1 54 ? 11.808 10.465 21.042 1.00 19.76 53 ILE C C 1
ATOM 5808 O O . ILE C 1 54 ? 12.397 11.169 20.195 1.00 20.83 53 ILE C O 1
ATOM 5813 N N . VAL C 1 55 ? 10.600 10.764 21.526 1.00 20.05 54 VAL C N 1
ATOM 5814 C CA . VAL C 1 55 ? 9.817 11.951 21.105 1.00 20.19 54 VAL C CA 1
ATOM 5815 C C . VAL C 1 55 ? 9.587 12.896 22.296 1.00 19.61 54 VAL C C 1
ATOM 5816 O O . VAL C 1 55 ? 9.300 12.435 23.431 1.00 20.12 54 VAL C O 1
ATOM 5820 N N . ARG C 1 56 ? 9.717 14.204 22.053 1.00 18.63 55 ARG C N 1
ATOM 5821 C CA . ARG C 1 56 ? 9.418 15.198 23.089 1.00 18.81 55 ARG C CA 1
ATOM 5822 C C . ARG C 1 56 ? 7.894 15.354 23.273 1.00 19.41 55 ARG C C 1
ATOM 5823 O O . ARG C 1 56 ? 7.140 15.370 22.296 1.00 21.04 55 ARG C O 1
ATOM 5831 N N . ARG C 1 57 ? 7.462 15.516 24.525 1.00 18.88 56 ARG C N 1
ATOM 5832 C CA . ARG C 1 57 ? 6.088 15.947 24.786 1.00 18.68 56 ARG C CA 1
ATOM 5833 C C . ARG C 1 57 ? 5.904 17.324 24.134 1.00 19.83 56 ARG C C 1
ATOM 5834 O O . ARG C 1 57 ? 6.747 18.191 24.283 1.00 20.76 56 ARG C O 1
ATOM 5842 N N . SER C 1 58 ? 4.796 17.500 23.416 1.00 21.02 57 SER C N 1
ATOM 5843 C CA . SER C 1 58 ? 4.453 18.775 22.802 1.00 21.48 57 SER C CA 1
ATOM 5844 C C . SER C 1 58 ? 2.977 19.082 23.054 1.00 21.13 57 SER C C 1
ATOM 5845 O O . SER C 1 58 ? 2.147 18.152 23.128 1.00 22.31 57 SER C O 1
ATOM 5848 N N . SER C 1 59 ? 2.644 20.369 23.154 1.00 19.44 58 SER C N 1
ATOM 5849 C CA . SER C 1 59 ? 1.241 20.766 23.324 1.00 20.20 58 SER C CA 1
ATOM 5850 C C . SER C 1 59 ? 0.400 20.542 22.051 1.00 23.00 58 SER C C 1
ATOM 5851 O O . SER C 1 59 ? -0.821 20.563 22.129 1.00 26.30 58 SER C O 1
ATOM 5854 N N . SER C 1 60 ? 1.079 20.388 20.906 1.00 25.59 59 SER C N 1
ATOM 5855 C CA . SER C 1 60 ? 0.499 20.119 19.586 1.00 28.17 59 SER C CA 1
ATOM 5856 C C . SER C 1 60 ? 1.170 18.891 18.965 1.00 28.98 59 SER C C 1
ATOM 5857 O O . SER C 1 60 ? 2.221 18.436 19.409 1.00 30.15 59 SER C O 1
ATOM 5860 N N . PHE C 1 61 ? 0.569 18.392 17.910 1.00 29.10 60 PHE C N 1
ATOM 5861 C CA . PHE C 1 61 ? 1.156 17.413 16.996 1.00 29.24 60 PHE C CA 1
ATOM 5862 C C . PHE C 1 61 ? 2.599 17.771 16.588 1.00 24.91 60 PHE C C 1
ATOM 5863 O O . PHE C 1 61 ? 2.841 18.894 16.170 1.00 26.03 60 PHE C O 1
ATOM 5871 N N . ASN C 1 62 ? 3.547 16.838 16.726 1.00 23.54 61 ASN C N 1
ATOM 5872 C CA . ASN C 1 62 ? 4.957 17.062 16.306 1.00 23.41 61 ASN C CA 1
ATOM 5873 C C . ASN C 1 62 ? 5.566 15.875 15.522 1.00 23.63 61 ASN C C 1
ATOM 5874 O O . ASN C 1 62 ? 6.791 15.853 15.278 1.00 25.27 61 ASN C O 1
ATOM 5879 N N . THR C 1 63 ? 4.725 14.938 15.074 1.00 23.39 62 THR C N 1
ATOM 5880 C CA . THR C 1 63 ? 5.170 13.706 14.396 1.00 22.91 62 THR C CA 1
ATOM 5881 C C . THR C 1 63 ? 4.837 13.717 12.887 1.00 21.93 62 THR C C 1
ATOM 5882 O O . THR C 1 63 ? 4.785 12.654 12.247 1.00 23.61 62 THR C O 1
ATOM 5886 N N . GLY C 1 64 ? 4.619 14.900 12.306 1.00 20.58 63 GLY C N 1
ATOM 5887 C CA . GLY C 1 64 ? 4.260 15.010 10.876 1.00 21.08 63 GLY C CA 1
ATOM 5888 C C . GLY C 1 64 ? 5.160 14.297 9.870 1.00 21.99 63 GLY C C 1
ATOM 5889 O O . GLY C 1 64 ? 4.674 13.781 8.839 1.00 25.10 63 GLY C O 1
ATOM 5890 N N . ARG C 1 65 ? 6.458 14.238 10.144 1.00 21.90 64 ARG C N 1
ATOM 5891 C CA . ARG C 1 65 ? 7.394 13.587 9.212 1.00 20.78 64 ARG C CA 1
ATOM 5892 C C . ARG C 1 65 ? 7.332 12.063 9.261 1.00 21.02 64 ARG C C 1
ATOM 5893 O O . ARG C 1 65 ? 7.780 11.429 8.328 1.00 22.62 64 ARG C O 1
ATOM 5901 N N . ILE C 1 66 ? 6.792 11.471 10.329 1.00 21.75 65 ILE C N 1
ATOM 5902 C CA . ILE C 1 66 ? 6.810 10.006 10.510 1.00 23.23 65 ILE C CA 1
ATOM 5903 C C . ILE C 1 66 ? 5.416 9.357 10.680 1.00 26.29 65 ILE C C 1
ATOM 5904 O O . ILE C 1 66 ? 5.308 8.125 10.804 1.00 27.38 65 ILE C O 1
ATOM 5909 N N . GLU C 1 67 ? 4.355 10.151 10.641 1.00 26.09 66 GLU C N 1
ATOM 5910 C CA . GLU C 1 67 ? 3.006 9.609 10.908 1.00 31.36 66 GLU C CA 1
ATOM 5911 C C . GLU C 1 67 ? 2.578 8.550 9.869 1.00 32.12 66 GLU C C 1
ATOM 5912 O O . GLU C 1 67 ? 1.864 7.602 10.204 1.00 35.18 66 GLU C O 1
ATOM 5918 N N . HIS C 1 68 ? 3.044 8.692 8.629 1.00 31.02 67 HIS C N 1
ATOM 5919 C CA . HIS C 1 68 ? 2.806 7.668 7.598 1.00 34.26 67 HIS C CA 1
ATOM 5920 C C . HIS C 1 68 ? 3.391 6.267 7.920 1.00 35.13 67 HIS C C 1
ATOM 5921 O O . HIS C 1 68 ? 2.927 5.267 7.375 1.00 41.71 67 HIS C O 1
ATOM 5928 N N . LEU C 1 69 ? 4.377 6.197 8.817 1.00 34.61 68 LEU C N 1
ATOM 5929 C CA . LEU C 1 69 ? 4.983 4.926 9.242 1.00 39.92 68 LEU C CA 1
ATOM 5930 C C . LEU C 1 69 ? 4.183 4.125 10.287 1.00 49.24 68 LEU C C 1
ATOM 5931 O O . LEU C 1 69 ? 4.629 3.050 10.715 1.00 54.97 68 LEU C O 1
ATOM 5936 N N . TYR C 1 70 ? 3.023 4.642 10.696 1.00 55.62 69 TYR C N 1
ATOM 5937 C CA . TYR C 1 70 ? 2.027 3.856 11.430 1.00 59.45 69 TYR C CA 1
ATOM 5938 C C . TYR C 1 70 ? 1.281 2.942 10.463 1.00 60.31 69 TYR C C 1
ATOM 5939 O O . TYR C 1 70 ? 1.530 1.738 10.414 1.00 70.65 69 TYR C O 1
ATOM 5948 N N . GLY C 1 79 ? 2.872 -1.356 14.357 1.00 62.99 78 GLY C N 1
ATOM 5949 C CA . GLY C 1 79 ? 3.811 -2.169 13.586 1.00 58.07 78 GLY C CA 1
ATOM 5950 C C . GLY C 1 79 ? 5.193 -2.269 14.219 1.00 55.91 78 GLY C C 1
ATOM 5951 O O . GLY C 1 79 ? 5.310 -2.450 15.428 1.00 61.40 78 GLY C O 1
ATOM 5952 N N . ASN C 1 80 ? 6.235 -2.147 13.395 1.00 43.85 79 ASN C N 1
ATOM 5953 C CA . ASN C 1 80 ? 7.638 -2.288 13.836 1.00 37.94 79 ASN C CA 1
ATOM 5954 C C . ASN C 1 80 ? 8.336 -0.977 14.237 1.00 32.48 79 ASN C C 1
ATOM 5955 O O . ASN C 1 80 ? 9.556 -0.994 14.468 1.00 30.51 79 ASN C O 1
ATOM 5960 N N . MET C 1 81 ? 7.584 0.131 14.309 1.00 31.77 80 MET C N 1
ATOM 5961 C CA . MET C 1 81 ? 8.063 1.393 14.896 1.00 31.56 80 MET C CA 1
ATOM 5962 C C . MET C 1 81 ? 7.344 1.658 16.220 1.00 30.74 80 MET C C 1
ATOM 5963 O O . MET C 1 81 ? 6.119 1.596 16.268 1.00 33.47 80 MET C O 1
ATOM 5968 N N . LYS C 1 82 ? 8.098 1.941 17.284 1.00 29.64 81 LYS C N 1
ATOM 5969 C CA . LYS C 1 82 ? 7.532 2.302 18.609 1.00 29.79 81 LYS C CA 1
ATOM 5970 C C . LYS C 1 82 ? 8.129 3.625 19.084 1.00 26.02 81 LYS C C 1
ATOM 5971 O O . LYS C 1 82 ? 9.356 3.821 18.991 1.00 26.49 81 LYS C O 1
ATOM 5977 N N . LEU C 1 83 ? 7.274 4.508 19.604 1.00 24.60 82 LEU C N 1
ATOM 5978 C CA . LEU C 1 83 ? 7.693 5.807 20.120 1.00 23.76 82 LEU C CA 1
ATOM 5979 C C . LEU C 1 83 ? 7.592 5.843 21.655 1.00 24.11 82 LEU C C 1
ATOM 5980 O O . LEU C 1 83 ? 6.693 5.224 22.243 1.00 23.76 82 LEU C O 1
ATOM 5985 N N . HIS C 1 84 ? 8.549 6.537 22.277 1.00 22.76 83 HIS C N 1
ATOM 5986 C CA . HIS C 1 84 ? 8.650 6.693 23.727 1.00 22.83 83 HIS C CA 1
ATOM 5987 C C . HIS C 1 84 ? 8.821 8.174 24.063 1.00 21.77 83 HIS C C 1
ATOM 5988 O O . HIS C 1 84 ? 9.676 8.857 23.462 1.00 20.93 83 HIS C O 1
ATOM 5995 N N . TYR C 1 85 ? 8.057 8.684 25.029 1.00 21.30 84 TYR C N 1
ATOM 5996 C CA . TYR C 1 85 ? 8.296 10.059 25.496 1.00 21.12 84 TYR C CA 1
ATOM 5997 C C . TYR C 1 85 ? 9.640 10.167 26.237 1.00 21.94 84 TYR C C 1
ATOM 5998 O O . TYR C 1 85 ? 9.980 9.302 27.082 1.00 22.13 84 TYR C O 1
ATOM 6007 N N . GLY C 1 86 ? 10.389 11.224 25.941 1.00 20.65 85 GLY C N 1
ATOM 6008 C CA . GLY C 1 86 ? 11.661 11.492 26.620 1.00 20.65 85 GLY C CA 1
ATOM 6009 C C . GLY C 1 86 ? 12.272 12.838 26.262 1.00 20.28 85 GLY C C 1
ATOM 6010 O O . GLY C 1 86 ? 11.709 13.614 25.481 1.00 21.49 85 GLY C O 1
ATOM 6011 N N . ASP C 1 87 ? 13.430 13.114 26.855 1.00 20.36 86 ASP C N 1
ATOM 6012 C CA . ASP C 1 87 ? 14.184 14.347 26.616 1.00 18.85 86 ASP C CA 1
ATOM 6013 C C . ASP C 1 87 ? 15.649 14.082 26.933 1.00 18.82 86 ASP C C 1
ATOM 6014 O O . ASP C 1 87 ? 15.957 13.379 27.919 1.00 19.05 86 ASP C O 1
ATOM 6019 N N . LEU C 1 88 ? 16.548 14.680 26.141 1.00 17.36 87 LEU C N 1
ATOM 6020 C CA . LEU C 1 88 ? 18.006 14.513 26.352 1.00 17.21 87 LEU C CA 1
ATOM 6021 C C . LEU C 1 88 ? 18.539 15.241 27.594 1.00 18.67 87 LEU C C 1
ATOM 6022 O O . LEU C 1 88 ? 19.733 15.114 27.914 1.00 19.30 87 LEU C O 1
ATOM 6027 N N . THR C 1 89 ? 17.676 15.998 28.288 1.00 20.32 88 THR C N 1
ATOM 6028 C CA . THR C 1 89 ? 18.008 16.563 29.611 1.00 20.21 88 THR C CA 1
ATOM 6029 C C . THR C 1 89 ? 17.429 15.792 30.818 1.00 22.70 88 THR C C 1
ATOM 6030 O O . THR C 1 89 ? 17.621 16.241 31.959 1.00 25.14 88 THR C O 1
ATOM 6034 N N . ASP C 1 90 ? 16.725 14.669 30.596 1.00 24.00 89 ASP C N 1
ATOM 6035 C CA . ASP C 1 90 ? 16.085 13.883 31.706 1.00 25.34 89 ASP C CA 1
ATOM 6036 C C . ASP C 1 90 ? 16.837 12.540 31.784 1.00 25.20 89 ASP C C 1
ATOM 6037 O O . ASP C 1 90 ? 16.603 11.631 30.996 1.00 25.74 89 ASP C O 1
ATOM 6042 N N . SER C 1 91 ? 17.744 12.426 32.747 1.00 24.96 90 SER C N 1
ATOM 6043 C CA . SER C 1 91 ? 18.608 11.229 32.881 1.00 26.04 90 SER C CA 1
ATOM 6044 C C . SER C 1 91 ? 17.847 9.917 33.129 1.00 25.78 90 SER C C 1
ATOM 6045 O O . SER C 1 91 ? 18.175 8.864 32.535 1.00 25.64 90 SER C O 1
ATOM 6048 N N . THR C 1 92 ? 16.864 9.951 34.027 1.00 24.68 91 THR C N 1
ATOM 6049 C CA . THR C 1 92 ? 16.095 8.728 34.331 1.00 25.15 91 THR C CA 1
ATOM 6050 C C . THR C 1 92 ? 15.339 8.196 33.118 1.00 24.50 91 THR C C 1
ATOM 6051 O O . THR C 1 92 ? 15.284 6.978 32.921 1.00 22.93 91 THR C O 1
ATOM 6055 N N . CYS C 1 93 ? 14.773 9.077 32.289 1.00 22.60 92 CYS C N 1
ATOM 6056 C CA . CYS C 1 93 ? 14.006 8.589 31.141 1.00 23.59 92 CYS C CA 1
ATOM 6057 C C . CYS C 1 93 ? 14.929 7.860 30.148 1.00 21.83 92 CYS C C 1
ATOM 6058 O O . CYS C 1 93 ? 14.535 6.845 29.568 1.00 21.59 92 CYS C O 1
ATOM 6061 N N . LEU C 1 94 ? 16.179 8.322 30.008 1.00 21.36 93 LEU C N 1
ATOM 6062 C CA . LEU C 1 94 ? 17.104 7.720 29.035 1.00 20.78 93 LEU C CA 1
ATOM 6063 C C . LEU C 1 94 ? 17.505 6.319 29.493 1.00 22.30 93 LEU C C 1
ATOM 6064 O O . LEU C 1 94 ? 17.533 5.382 28.681 1.00 22.27 93 LEU C O 1
ATOM 6069 N N . VAL C 1 95 ? 17.799 6.164 30.788 1.00 21.63 94 VAL C N 1
ATOM 6070 C CA . VAL C 1 95 ? 18.104 4.838 31.334 1.00 22.43 94 VAL C CA 1
ATOM 6071 C C . VAL C 1 95 ? 16.897 3.899 31.228 1.00 23.85 94 VAL C C 1
ATOM 6072 O O . VAL C 1 95 ? 17.065 2.729 30.850 1.00 25.13 94 VAL C O 1
ATOM 6076 N N . LYS C 1 96 ? 15.687 4.379 31.553 1.00 23.08 95 LYS C N 1
ATOM 6077 C CA . LYS C 1 96 ? 14.497 3.509 31.444 1.00 24.65 95 LYS C CA 1
ATOM 6078 C C . LYS C 1 96 ? 14.292 2.998 30.018 1.00 24.29 95 LYS C C 1
ATOM 6079 O O . LYS C 1 96 ? 14.069 1.780 29.823 1.00 25.31 95 LYS C O 1
ATOM 6082 N N . ILE C 1 97 ? 14.382 3.897 29.037 1.00 22.28 96 ILE C N 1
ATOM 6083 C CA . ILE C 1 97 ? 14.182 3.531 27.619 1.00 21.63 96 ILE C CA 1
ATOM 6084 C C . ILE C 1 97 ? 15.265 2.553 27.129 1.00 22.89 96 ILE C C 1
ATOM 6085 O O . ILE C 1 97 ? 14.961 1.540 26.496 1.00 25.72 96 ILE C O 1
ATOM 6090 N N . ILE C 1 98 ? 16.530 2.848 27.412 1.00 23.94 97 ILE C N 1
ATOM 6091 C CA . ILE C 1 98 ? 17.624 1.962 26.951 1.00 23.36 97 ILE C CA 1
ATOM 6092 C C . ILE C 1 98 ? 17.532 0.576 27.619 1.00 24.70 97 ILE C C 1
ATOM 6093 O O . ILE C 1 98 ? 17.740 -0.463 26.965 1.00 26.46 97 ILE C O 1
ATOM 6098 N N . ASN C 1 99 ? 17.175 0.539 28.901 1.00 26.08 98 ASN C N 1
ATOM 6099 C CA . ASN C 1 99 ? 17.074 -0.754 29.610 1.00 29.56 98 ASN C CA 1
ATOM 6100 C C . ASN C 1 99 ? 15.905 -1.621 29.107 1.00 30.42 98 ASN C C 1
ATOM 6101 O O . ASN C 1 99 ? 16.028 -2.854 29.035 1.00 32.06 98 ASN C O 1
ATOM 6106 N N . GLU C 1 100 ? 14.796 -0.979 28.735 1.00 28.13 99 GLU C N 1
ATOM 6107 C CA . GLU C 1 100 ? 13.597 -1.670 28.201 1.00 32.10 99 GLU C CA 1
ATOM 6108 C C . GLU C 1 100 ? 13.812 -2.176 26.763 1.00 29.04 99 GLU C C 1
ATOM 6109 O O . GLU C 1 100 ? 13.407 -3.297 26.415 1.00 33.58 99 GLU C O 1
ATOM 6115 N N . VAL C 1 101 ? 14.432 -1.344 25.935 1.00 27.73 100 VAL C N 1
ATOM 6116 C CA . VAL C 1 101 ? 14.626 -1.629 24.501 1.00 27.43 100 VAL C CA 1
ATOM 6117 C C . VAL C 1 101 ? 15.820 -2.563 24.225 1.00 27.15 100 VAL C C 1
ATOM 6118 O O . VAL C 1 101 ? 15.749 -3.406 23.322 1.00 29.25 100 VAL C O 1
ATOM 6122 N N . LYS C 1 102 ? 16.916 -2.392 24.970 1.00 27.35 101 LYS C N 1
ATOM 6123 C CA . LYS C 1 102 ? 18.183 -3.127 24.726 1.00 29.83 101 LYS C CA 1
ATOM 6124 C C . LYS C 1 102 ? 18.617 -3.041 23.252 1.00 28.41 101 LYS C C 1
ATOM 6125 O O . LYS C 1 102 ? 18.755 -4.051 22.572 1.00 29.42 101 LYS C O 1
ATOM 6131 N N . PRO C 1 103 ? 18.813 -1.824 22.738 1.00 25.65 102 PRO C N 1
ATOM 6132 C CA . PRO C 1 103 ? 19.106 -1.681 21.306 1.00 23.98 102 PRO C CA 1
ATOM 6133 C C . PRO C 1 103 ? 20.465 -2.289 20.927 1.00 23.51 102 PRO C C 1
ATOM 6134 O O . PRO C 1 103 ? 21.360 -2.368 21.758 1.00 26.29 102 PRO C O 1
ATOM 6138 N N . THR C 1 104 ? 20.588 -2.726 19.680 1.00 23.74 103 THR C N 1
ATOM 6139 C CA . THR C 1 104 ? 21.880 -3.112 19.099 1.00 24.33 103 THR C CA 1
ATOM 6140 C C . THR C 1 104 ? 22.593 -1.919 18.429 1.00 22.93 103 THR C C 1
ATOM 6141 O O . THR C 1 104 ? 23.825 -1.936 18.258 1.00 23.37 103 THR C O 1
ATOM 6145 N N . GLU C 1 105 ? 21.825 -0.895 18.045 1.00 21.31 104 GLU C N 1
ATOM 6146 C CA . GLU C 1 105 ? 22.350 0.321 17.407 1.00 21.66 104 GLU C CA 1
ATOM 6147 C C . GLU C 1 105 ? 21.627 1.529 17.978 1.00 20.62 104 GLU C C 1
ATOM 6148 O O . GLU C 1 105 ? 20.384 1.506 18.086 1.00 21.32 104 GLU C O 1
ATOM 6154 N N . ILE C 1 106 ? 22.391 2.568 18.349 1.00 19.29 105 ILE C N 1
ATOM 6155 C CA . ILE C 1 106 ? 21.856 3.861 18.800 1.00 18.28 105 ILE C CA 1
ATOM 6156 C C . ILE C 1 106 ? 22.338 4.963 17.865 1.00 16.35 105 ILE C C 1
ATOM 6157 O O . ILE C 1 106 ? 23.536 5.055 17.614 1.00 17.84 105 ILE C O 1
ATOM 6162 N N . TYR C 1 107 ? 21.414 5.785 17.360 1.00 16.97 106 TYR C N 1
ATOM 6163 C CA . TYR C 1 107 ? 21.748 6.965 16.560 1.00 17.25 106 TYR C CA 1
ATOM 6164 C C . TYR C 1 107 ? 21.339 8.223 17.313 1.00 17.27 106 TYR C C 1
ATOM 6165 O O . TYR C 1 107 ? 20.136 8.462 17.537 1.00 18.02 106 TYR C O 1
ATOM 6174 N N . ASN C 1 108 ? 22.330 8.998 17.771 1.00 16.98 107 ASN C N 1
ATOM 6175 C CA . ASN C 1 108 ? 22.045 10.240 18.500 1.00 16.57 107 ASN C CA 1
ATOM 6176 C C . ASN C 1 108 ? 21.916 11.408 17.552 1.00 17.15 107 ASN C C 1
ATOM 6177 O O . ASN C 1 108 ? 22.907 12.136 17.315 1.00 17.31 107 ASN C O 1
ATOM 6182 N N . LEU C 1 109 ? 20.698 11.583 17.001 1.00 16.09 108 LEU C N 1
ATOM 6183 C CA . LEU C 1 109 ? 20.383 12.699 16.093 1.00 16.56 108 LEU C CA 1
ATOM 6184 C C . LEU C 1 109 ? 19.696 13.873 16.809 1.00 15.83 108 LEU C C 1
ATOM 6185 O O . LEU C 1 109 ? 19.602 14.980 16.240 1.00 16.87 108 LEU C O 1
ATOM 6190 N N . GLY C 1 110 ? 19.251 13.667 18.065 1.00 15.90 109 GLY C N 1
ATOM 6191 C CA . GLY C 1 110 ? 18.556 14.733 18.812 1.00 15.65 109 GLY C CA 1
ATOM 6192 C C . GLY C 1 110 ? 19.431 15.930 19.160 1.00 15.43 109 GLY C C 1
ATOM 6193 O O . GLY C 1 110 ? 20.534 15.758 19.701 1.00 16.62 109 GLY C O 1
ATOM 6194 N N . ALA C 1 111 ? 18.939 17.132 18.872 1.00 15.92 110 ALA C N 1
ATOM 6195 C CA . ALA C 1 111 ? 19.696 18.386 19.076 1.00 16.18 110 ALA C CA 1
ATOM 6196 C C . ALA C 1 111 ? 18.843 19.615 18.793 1.00 15.70 110 ALA C C 1
ATOM 6197 O O . ALA C 1 111 ? 17.924 19.577 17.946 1.00 15.62 110 ALA C O 1
ATOM 6199 N N . GLN C 1 112 ? 19.153 20.706 19.506 1.00 15.49 111 GLN C N 1
ATOM 6200 C CA . GLN C 1 112 ? 18.857 22.062 19.043 1.00 14.62 111 GLN C CA 1
ATOM 6201 C C . GLN C 1 112 ? 19.853 22.317 17.907 1.00 14.23 111 GLN C C 1
ATOM 6202 O O . GLN C 1 112 ? 21.048 22.501 18.164 1.00 14.77 111 GLN C O 1
ATOM 6208 N N . SER C 1 113 ? 19.378 22.272 16.646 1.00 14.63 112 SER C N 1
ATOM 6209 C CA . SER C 1 113 ? 20.280 22.216 15.493 1.00 15.30 112 SER C CA 1
ATOM 6210 C C . SER C 1 113 ? 20.460 23.520 14.711 1.00 16.27 112 SER C C 1
ATOM 6211 O O . SER C 1 113 ? 21.237 23.543 13.733 1.00 17.21 112 SER C O 1
ATOM 6214 N N . HIS C 1 114 ? 19.826 24.609 15.132 1.00 15.43 113 HIS C N 1
ATOM 6215 C CA . HIS C 1 114 ? 19.908 25.881 14.400 1.00 16.46 113 HIS C CA 1
ATOM 6216 C C . HIS C 1 114 ? 21.022 26.778 14.923 1.00 16.11 113 HIS C C 1
ATOM 6217 O O . HIS C 1 114 ? 21.093 27.087 16.132 1.00 15.50 113 HIS C O 1
ATOM 6224 N N . VAL C 1 115 ? 21.917 27.163 14.012 1.00 15.72 114 VAL C N 1
ATOM 6225 C CA . VAL C 1 115 ? 23.112 27.921 14.372 1.00 15.00 114 VAL C CA 1
ATOM 6226 C C . VAL C 1 115 ? 22.821 29.351 14.820 1.00 15.77 114 VAL C C 1
ATOM 6227 O O . VAL C 1 115 ? 23.361 29.788 15.826 1.00 16.00 114 VAL C O 1
ATOM 6231 N N . LYS C 1 116 ? 21.940 30.061 14.126 1.00 16.37 115 LYS C N 1
ATOM 6232 C CA . LYS C 1 116 ? 21.582 31.432 14.556 1.00 16.80 115 LYS C CA 1
ATOM 6233 C C . LYS C 1 116 ? 20.904 31.404 15.933 1.00 17.65 115 LYS C C 1
ATOM 6234 O O . LYS C 1 116 ? 21.252 32.193 16.813 1.00 18.23 115 LYS C O 1
ATOM 6240 N N . ILE C 1 117 ? 19.954 30.488 16.116 1.00 16.29 116 ILE C N 1
ATOM 6241 C CA . ILE C 1 117 ? 19.215 30.374 17.390 1.00 15.66 116 ILE C CA 1
ATOM 6242 C C . ILE C 1 117 ? 20.206 30.073 18.547 1.00 16.01 116 ILE C C 1
ATOM 6243 O O . ILE C 1 117 ? 19.976 30.505 19.681 1.00 18.01 116 ILE C O 1
ATOM 6248 N N . SER C 1 118 ? 21.288 29.331 18.269 1.00 15.48 117 SER C N 1
ATOM 6249 C CA . SER C 1 118 ? 22.260 28.983 19.329 1.00 16.24 117 SER C CA 1
ATOM 6250 C C . SER C 1 118 ? 22.902 30.212 20.006 1.00 15.97 117 SER C C 1
ATOM 6251 O O . SER C 1 118 ? 23.345 30.090 21.155 1.00 17.48 117 SER C O 1
ATOM 6254 N N . PHE C 1 119 ? 22.978 31.366 19.328 1.00 16.17 118 PHE C N 1
ATOM 6255 C CA . PHE C 1 119 ? 23.531 32.579 19.955 1.00 18.66 118 PHE C CA 1
ATOM 6256 C C . PHE C 1 119 ? 22.624 33.191 21.048 1.00 21.01 118 PHE C C 1
ATOM 6257 O O . PHE C 1 119 ? 23.107 33.887 21.941 1.00 25.51 118 PHE C O 1
ATOM 6265 N N . ASP C 1 120 ? 21.321 32.960 20.955 1.00 21.09 119 ASP C N 1
ATOM 6266 C CA . ASP C 1 120 ? 20.346 33.399 21.959 1.00 24.28 119 ASP C CA 1
ATOM 6267 C C . ASP C 1 120 ? 19.913 32.308 22.938 1.00 20.41 119 ASP C C 1
ATOM 6268 O O . ASP C 1 120 ? 19.241 32.632 23.901 1.00 24.09 119 ASP C O 1
ATOM 6273 N N . LEU C 1 121 ? 20.219 31.037 22.641 1.00 18.48 120 LEU C N 1
ATOM 6274 C CA . LEU C 1 121 ? 19.877 29.865 23.471 1.00 19.09 120 LEU C CA 1
ATOM 6275 C C . LEU C 1 121 ? 21.188 29.077 23.712 1.00 17.01 120 LEU C C 1
ATOM 6276 O O . LEU C 1 121 ? 21.228 27.851 23.591 1.00 15.73 120 LEU C O 1
ATOM 6281 N N . ALA C 1 122 ? 22.266 29.780 24.094 1.00 15.89 121 ALA C N 1
ATOM 6282 C CA . ALA C 1 122 ? 23.573 29.127 24.239 1.00 15.25 121 ALA C CA 1
ATOM 6283 C C . ALA C 1 122 ? 23.623 28.041 25.334 1.00 14.24 121 ALA C C 1
ATOM 6284 O O . ALA C 1 122 ? 24.208 26.958 25.123 1.00 13.89 121 ALA C O 1
ATOM 6286 N N . GLU C 1 123 ? 22.995 28.321 26.484 1.00 14.33 122 GLU C N 1
ATOM 6287 C CA . GLU C 1 123 ? 22.999 27.406 27.649 1.00 15.30 122 GLU C CA 1
ATOM 6288 C C . GLU C 1 123 ? 22.148 26.144 27.379 1.00 13.72 122 GLU C C 1
ATOM 6289 O O . GLU C 1 123 ? 22.620 24.988 27.563 1.00 13.49 122 GLU C O 1
ATOM 6295 N N . TYR C 1 124 ? 20.925 26.327 26.864 1.00 13.89 123 TYR C N 1
ATOM 6296 C CA . TYR C 1 124 ? 20.101 25.174 26.445 1.00 14.85 123 TYR C CA 1
ATOM 6297 C C . TYR C 1 124 ? 20.805 24.323 25.370 1.00 13.26 123 TYR C C 1
ATOM 6298 O O . TYR C 1 124 ? 20.790 23.073 25.428 1.00 13.99 123 TYR C O 1
ATOM 6307 N N . THR C 1 125 ? 21.432 24.975 24.392 1.00 13.69 124 THR C N 1
ATOM 6308 C CA . THR C 1 125 ? 22.155 24.275 23.328 1.00 14.11 124 THR C CA 1
ATOM 6309 C C . THR C 1 125 ? 23.312 23.419 23.912 1.00 13.55 124 THR C C 1
ATOM 6310 O O . THR C 1 125 ? 23.495 22.249 23.537 1.00 14.25 124 THR C O 1
ATOM 6314 N N . ALA C 1 126 ? 24.030 23.963 24.900 1.00 14.24 125 ALA C N 1
ATOM 6315 C CA . ALA C 1 126 ? 25.115 23.216 25.562 1.00 15.07 125 ALA C CA 1
ATOM 6316 C C . ALA C 1 126 ? 24.565 21.988 26.286 1.00 14.66 125 ALA C C 1
ATOM 6317 O O . ALA C 1 126 ? 25.136 20.885 26.200 1.00 15.20 125 ALA C O 1
ATOM 6319 N N . ASP C 1 127 ? 23.446 22.191 26.998 1.00 14.42 126 ASP C N 1
ATOM 6320 C CA . ASP C 1 127 ? 22.853 21.113 27.800 1.00 15.50 126 ASP C CA 1
ATOM 6321 C C . ASP C 1 127 ? 22.318 19.966 26.938 1.00 14.53 126 ASP C C 1
ATOM 6322 O O . ASP C 1 127 ? 22.488 18.785 27.286 1.00 15.71 126 ASP C O 1
ATOM 6327 N N . VAL C 1 128 ? 21.682 20.293 25.813 1.00 14.55 127 VAL C N 1
ATOM 6328 C CA . VAL C 1 128 ? 21.114 19.248 24.945 1.00 15.22 127 VAL C CA 1
ATOM 6329 C C . VAL C 1 128 ? 22.171 18.588 24.021 1.00 14.38 127 VAL C C 1
ATOM 6330 O O . VAL C 1 128 ? 22.247 17.357 23.901 1.00 14.68 127 VAL C O 1
ATOM 6334 N N . ASP C 1 129 ? 22.937 19.413 23.334 1.00 14.19 128 ASP C N 1
ATOM 6335 C CA . ASP C 1 129 ? 23.840 18.965 22.257 1.00 14.63 128 ASP C CA 1
ATOM 6336 C C . ASP C 1 129 ? 25.180 18.431 22.802 1.00 14.83 128 ASP C C 1
ATOM 6337 O O . ASP C 1 129 ? 25.776 17.532 22.197 1.00 16.43 128 ASP C O 1
ATOM 6342 N N . GLY C 1 130 ? 25.652 19.022 23.909 1.00 14.42 129 GLY C N 1
ATOM 6343 C CA . GLY C 1 130 ? 26.900 18.628 24.574 1.00 13.82 129 GLY C CA 1
ATOM 6344 C C . GLY C 1 130 ? 26.652 17.626 25.687 1.00 14.68 129 GLY C C 1
ATOM 6345 O O . GLY C 1 130 ? 26.943 16.415 25.530 1.00 15.09 129 GLY C O 1
ATOM 6346 N N . VAL C 1 131 ? 26.064 18.103 26.793 1.00 14.77 130 VAL C N 1
ATOM 6347 C CA . VAL C 1 131 ? 25.831 17.252 27.966 1.00 14.59 130 VAL C CA 1
ATOM 6348 C C . VAL C 1 131 ? 24.885 16.090 27.635 1.00 14.50 130 VAL C C 1
ATOM 6349 O O . VAL C 1 131 ? 25.087 14.974 28.126 1.00 14.44 130 VAL C O 1
ATOM 6353 N N . GLY C 1 132 ? 23.906 16.300 26.743 1.00 14.84 131 GLY C N 1
ATOM 6354 C CA . GLY C 1 132 ? 22.950 15.236 26.389 1.00 15.70 131 GLY C CA 1
ATOM 6355 C C . GLY C 1 132 ? 23.643 14.039 25.750 1.00 15.36 131 GLY C C 1
ATOM 6356 O O . GLY C 1 132 ? 23.224 12.888 25.956 1.00 15.28 131 GLY C O 1
ATOM 6357 N N . THR C 1 133 ? 24.726 14.283 24.992 1.00 14.93 132 THR C N 1
ATOM 6358 C CA . THR C 1 133 ? 25.485 13.181 24.421 1.00 14.92 132 THR C CA 1
ATOM 6359 C C . THR C 1 133 ? 26.129 12.328 25.536 1.00 14.79 132 THR C C 1
ATOM 6360 O O . THR C 1 133 ? 26.069 11.099 25.509 1.00 15.48 132 THR C O 1
ATOM 6364 N N . LEU C 1 134 ? 26.751 12.971 26.509 1.00 15.36 133 LEU C N 1
ATOM 6365 C CA . LEU C 1 134 ? 27.280 12.265 27.696 1.00 15.81 133 LEU C CA 1
ATOM 6366 C C . LEU C 1 134 ? 26.198 11.498 28.461 1.00 14.95 133 LEU C C 1
ATOM 6367 O O . LEU C 1 134 ? 26.437 10.336 28.863 1.00 15.92 133 LEU C O 1
ATOM 6372 N N . ARG C 1 135 ? 25.009 12.090 28.639 1.00 15.84 134 ARG C N 1
ATOM 6373 C CA . ARG C 1 135 ? 23.930 11.381 29.349 1.00 15.85 134 ARG C CA 1
ATOM 6374 C C . ARG C 1 135 ? 23.576 10.053 28.646 1.00 16.98 134 ARG C C 1
ATOM 6375 O O . ARG C 1 135 ? 23.354 9.029 29.299 1.00 16.57 134 ARG C O 1
ATOM 6383 N N . LEU C 1 136 ? 23.540 10.071 27.305 1.00 16.40 135 LEU C N 1
ATOM 6384 C CA . LEU C 1 136 ? 23.195 8.870 26.544 1.00 17.03 135 LEU C CA 1
ATOM 6385 C C . LEU C 1 136 ? 24.282 7.803 26.666 1.00 17.18 135 LEU C C 1
ATOM 6386 O O . LEU C 1 136 ? 23.986 6.593 26.836 1.00 18.35 135 LEU C O 1
ATOM 6391 N N . LEU C 1 137 ? 25.537 8.221 26.555 1.00 17.07 136 LEU C N 1
ATOM 6392 C CA . LEU C 1 137 ? 26.668 7.297 26.720 1.00 17.40 136 LEU C CA 1
ATOM 6393 C C . LEU C 1 137 ? 26.706 6.686 28.126 1.00 17.52 136 LEU C C 1
ATOM 6394 O O . LEU C 1 137 ? 26.905 5.476 28.285 1.00 19.17 136 LEU C O 1
ATOM 6399 N N . ASP C 1 138 ? 26.488 7.516 29.144 1.00 18.23 137 ASP C N 1
ATOM 6400 C CA . ASP C 1 138 ? 26.419 7.051 30.543 1.00 18.45 137 ASP C CA 1
ATOM 6401 C C . ASP C 1 138 ? 25.260 6.065 30.759 1.00 20.01 137 ASP C C 1
ATOM 6402 O O . ASP C 1 138 ? 25.416 5.097 31.517 1.00 21.44 137 ASP C O 1
ATOM 6407 N N . ALA C 1 139 ? 24.115 6.289 30.101 1.00 20.02 138 ALA C N 1
ATOM 6408 C CA . ALA C 1 139 ? 22.999 5.337 30.180 1.00 20.03 138 ALA C CA 1
ATOM 6409 C C . ALA C 1 139 ? 23.384 3.957 29.609 1.00 20.58 138 ALA C C 1
ATOM 6410 O O . ALA C 1 139 ? 23.044 2.915 30.189 1.00 22.17 138 ALA C O 1
ATOM 6412 N N . VAL C 1 140 ? 24.095 3.951 28.481 1.00 20.71 139 VAL C N 1
ATOM 6413 C CA . VAL C 1 140 ? 24.576 2.695 27.889 1.00 19.87 139 VAL C CA 1
ATOM 6414 C C . VAL C 1 140 ? 25.447 1.952 28.923 1.00 21.28 139 VAL C C 1
ATOM 6415 O O . VAL C 1 140 ? 25.289 0.736 29.149 1.00 22.62 139 VAL C O 1
ATOM 6419 N N . LYS C 1 141 ? 26.361 2.691 29.548 1.00 22.25 140 LYS C N 1
ATOM 6420 C CA . LYS C 1 141 ? 27.272 2.118 30.557 1.00 24.49 140 LYS C CA 1
ATOM 6421 C C . LYS C 1 141 ? 26.517 1.575 31.796 1.00 24.10 140 LYS C C 1
ATOM 6422 O O . LYS C 1 141 ? 26.721 0.420 32.190 1.00 24.00 140 LYS C O 1
ATOM 6428 N N . THR C 1 142 ? 25.613 2.384 32.341 1.00 24.77 141 THR C N 1
ATOM 6429 C CA . THR C 1 142 ? 24.718 2.007 33.454 1.00 25.08 141 THR C CA 1
ATOM 6430 C C . THR C 1 142 ? 23.924 0.721 33.199 1.00 26.17 141 THR C C 1
ATOM 6431 O O . THR C 1 142 ? 23.768 -0.109 34.101 1.00 26.41 141 THR C O 1
ATOM 6435 N N . CYS C 1 143 ? 23.416 0.578 31.975 1.00 25.68 142 CYS C N 1
ATOM 6436 C CA . CYS C 1 143 ? 22.593 -0.582 31.590 1.00 26.03 142 CYS C CA 1
ATOM 6437 C C . CYS C 1 143 ? 23.407 -1.830 31.258 1.00 26.41 142 CYS C C 1
ATOM 6438 O O . CYS C 1 143 ? 22.818 -2.856 30.958 1.00 29.34 142 CYS C O 1
ATOM 6441 N N . GLY C 1 144 ? 24.740 -1.770 31.321 1.00 26.15 143 GLY C N 1
ATOM 6442 C CA . GLY C 1 144 ? 25.573 -2.954 31.033 1.00 26.28 143 GLY C CA 1
ATOM 6443 C C . GLY C 1 144 ? 25.725 -3.309 29.552 1.00 25.55 143 GLY C C 1
ATOM 6444 O O . GLY C 1 144 ? 26.020 -4.459 29.214 1.00 26.99 143 GLY C O 1
ATOM 6445 N N . LEU C 1 145 ? 25.567 -2.325 28.670 1.00 23.32 144 LEU C N 1
ATOM 6446 C CA . LEU C 1 145 ? 25.522 -2.538 27.236 1.00 24.38 144 LEU C CA 1
ATOM 6447 C C . LEU C 1 145 ? 26.786 -2.054 26.467 1.00 23.31 144 LEU C C 1
ATOM 6448 O O . LEU C 1 145 ? 26.780 -2.032 25.224 1.00 24.23 144 LEU C O 1
ATOM 6453 N N . ILE C 1 146 ? 27.869 -1.701 27.168 1.00 23.40 145 ILE C N 1
ATOM 6454 C CA . ILE C 1 146 ? 29.086 -1.208 26.484 1.00 26.17 145 ILE C CA 1
ATOM 6455 C C . ILE C 1 146 ? 29.614 -2.163 25.410 1.00 27.55 145 ILE C C 1
ATOM 6456 O O . ILE C 1 146 ? 30.126 -1.699 24.395 1.00 30.81 145 ILE C O 1
ATOM 6461 N N . ASN C 1 147 ? 29.521 -3.475 25.631 1.00 26.84 146 ASN C N 1
ATOM 6462 C CA . ASN C 1 147 ? 30.073 -4.438 24.663 1.00 29.33 146 ASN C CA 1
ATOM 6463 C C . ASN C 1 147 ? 29.082 -4.951 23.620 1.00 30.88 146 ASN C C 1
ATOM 6464 O O . ASN C 1 147 ? 29.480 -5.712 22.737 1.00 33.66 146 ASN C O 1
ATOM 6469 N N . SER C 1 148 ? 27.814 -4.551 23.697 1.00 28.95 147 SER C N 1
ATOM 6470 C CA . SER C 1 148 ? 26.807 -5.040 22.749 1.00 31.86 147 SER C CA 1
ATOM 6471 C C . SER C 1 148 ? 26.136 -3.975 21.865 1.00 32.02 147 SER C C 1
ATOM 6472 O O . SER C 1 148 ? 25.425 -4.340 20.920 1.00 41.14 147 SER C O 1
ATOM 6475 N N . VAL C 1 149 ? 26.338 -2.688 22.142 1.00 24.77 148 VAL C N 1
ATOM 6476 C CA . VAL C 1 149 ? 25.722 -1.640 21.312 1.00 26.16 148 VAL C CA 1
ATOM 6477 C C . VAL C 1 149 ? 26.758 -0.969 20.398 1.00 24.22 148 VAL C C 1
ATOM 6478 O O . VAL C 1 149 ? 27.941 -0.851 20.767 1.00 27.27 148 VAL C O 1
ATOM 6482 N N . LYS C 1 150 ? 26.309 -0.554 19.209 1.00 21.81 149 LYS C N 1
ATOM 6483 C CA . LYS C 1 150 ? 27.079 0.329 18.310 1.00 21.78 149 LYS C CA 1
ATOM 6484 C C . LYS C 1 150 ? 26.399 1.712 18.352 1.00 20.16 149 LYS C C 1
ATOM 6485 O O . LYS C 1 150 ? 25.164 1.807 18.226 1.00 21.41 149 LYS C O 1
ATOM 6491 N N . PHE C 1 151 ? 27.195 2.760 18.556 1.00 18.52 150 PHE C N 1
ATOM 6492 C CA . PHE C 1 151 ? 26.719 4.142 18.822 1.00 17.71 150 PHE C CA 1
ATOM 6493 C C . PHE C 1 151 ? 27.176 5.111 17.713 1.00 18.55 150 PHE C C 1
ATOM 6494 O O . PHE C 1 151 ? 28.376 5.239 17.461 1.00 18.68 150 PHE C O 1
ATOM 6502 N N . TYR C 1 152 ? 26.215 5.773 17.065 1.00 18.28 151 TYR C N 1
ATOM 6503 C CA . TYR C 1 152 ? 26.470 6.832 16.051 1.00 17.27 151 TYR C CA 1
ATOM 6504 C C . TYR C 1 152 ? 26.215 8.221 16.651 1.00 17.09 151 TYR C C 1
ATOM 6505 O O . TYR C 1 152 ? 25.104 8.488 17.138 1.00 17.90 151 TYR C O 1
ATOM 6514 N N . GLN C 1 153 ? 27.213 9.111 16.582 1.00 16.54 152 GLN C N 1
ATOM 6515 C CA . GLN C 1 153 ? 27.069 10.518 17.002 1.00 15.98 152 GLN C CA 1
ATOM 6516 C C . GLN C 1 153 ? 26.931 11.439 15.782 1.00 16.18 152 GLN C C 1
ATOM 6517 O O . GLN C 1 153 ? 27.771 11.391 14.870 1.00 17.25 152 GLN C O 1
ATOM 6523 N N . ALA C 1 154 ? 25.938 12.336 15.817 1.00 16.27 153 ALA C N 1
ATOM 6524 C CA . ALA C 1 154 ? 25.725 13.327 14.735 1.00 16.09 153 ALA C CA 1
ATOM 6525 C C . ALA C 1 154 ? 26.684 14.522 14.861 1.00 16.84 153 ALA C C 1
ATOM 6526 O O . ALA C 1 154 ? 26.308 15.632 15.306 1.00 17.24 153 ALA C O 1
ATOM 6528 N N . SER C 1 155 ? 27.924 14.309 14.425 1.00 15.92 154 SER C N 1
ATOM 6529 C CA . SER C 1 155 ? 28.899 15.384 14.326 1.00 16.25 154 SER C CA 1
ATOM 6530 C C . SER C 1 155 ? 28.684 16.173 13.002 1.00 15.97 154 SER C C 1
ATOM 6531 O O . SER C 1 155 ? 27.705 15.907 12.252 1.00 16.51 154 SER C O 1
ATOM 6534 N N . THR C 1 156 ? 29.537 17.163 12.711 1.00 16.03 155 THR C N 1
ATOM 6535 C CA . THR C 1 156 ? 29.125 18.278 11.831 1.00 15.71 155 THR C CA 1
ATOM 6536 C C . THR C 1 156 ? 30.296 19.063 11.274 1.00 15.14 155 THR C C 1
ATOM 6537 O O . THR C 1 156 ? 31.262 19.347 11.985 1.00 16.29 155 THR C O 1
ATOM 6541 N N . SER C 1 157 ? 30.182 19.472 10.013 1.00 15.97 156 SER C N 1
ATOM 6542 C CA . SER C 1 157 ? 31.103 20.441 9.409 1.00 15.89 156 SER C CA 1
ATOM 6543 C C . SER C 1 157 ? 31.196 21.819 10.102 1.00 16.69 156 SER C C 1
ATOM 6544 O O . SER C 1 157 ? 32.188 22.539 9.883 1.00 18.04 156 SER C O 1
ATOM 6547 N N . GLN C 1 158 ? 30.224 22.178 10.954 1.00 16.14 157 GLN C N 1
ATOM 6548 C CA . GLN C 1 158 ? 30.380 23.397 11.761 1.00 16.16 157 GLN C CA 1
ATOM 6549 C C . GLN C 1 158 ? 31.619 23.306 12.682 1.00 16.94 157 GLN C C 1
ATOM 6550 O O . GLN C 1 158 ? 32.127 24.351 13.114 1.00 17.69 157 GLN C O 1
ATOM 6556 N N . LEU C 1 159 ? 32.124 22.090 12.949 1.00 16.80 158 LEU C N 1
ATOM 6557 C CA . LEU C 1 159 ? 33.369 21.939 13.720 1.00 17.25 158 LEU C CA 1
ATOM 6558 C C . LEU C 1 159 ? 34.561 22.595 13.024 1.00 18.94 158 LEU C C 1
ATOM 6559 O O . LEU C 1 159 ? 35.490 23.042 13.723 1.00 19.68 158 LEU C O 1
ATOM 6564 N N . TYR C 1 160 ? 34.551 22.673 11.679 1.00 18.48 159 TYR C N 1
ATOM 6565 C CA . TYR C 1 160 ? 35.645 23.331 10.944 1.00 20.59 159 TYR C CA 1
ATOM 6566 C C . TYR C 1 160 ? 35.652 24.859 11.079 1.00 23.58 159 TYR C C 1
ATOM 6567 O O . TYR C 1 160 ? 36.720 25.469 11.005 1.00 28.17 159 TYR C O 1
ATOM 6576 N N . GLY C 1 161 ? 34.500 25.435 11.406 1.00 22.19 160 GLY C N 1
ATOM 6577 C CA . GLY C 1 161 ? 34.239 26.872 11.524 1.00 21.14 160 GLY C CA 1
ATOM 6578 C C . GLY C 1 161 ? 35.025 27.756 10.608 1.00 23.25 160 GLY C C 1
ATOM 6579 O O . GLY C 1 161 ? 34.696 27.851 9.422 1.00 31.60 160 GLY C O 1
ATOM 6580 N N . LYS C 1 162 ? 36.106 28.320 11.134 1.00 21.47 161 LYS C N 1
ATOM 6581 C CA . LYS C 1 162 ? 37.020 29.153 10.385 1.00 23.77 161 LYS C CA 1
ATOM 6582 C C . LYS C 1 162 ? 38.030 28.180 9.801 1.00 27.86 161 LYS C C 1
ATOM 6583 O O . LYS C 1 162 ? 38.941 27.719 10.494 1.00 29.03 161 LYS C O 1
ATOM 6587 N N . VAL C 1 163 ? 37.845 27.843 8.526 1.00 33.09 162 VAL C N 1
ATOM 6588 C CA . VAL C 1 163 ? 38.441 26.620 7.984 1.00 33.84 162 VAL C CA 1
ATOM 6589 C C . VAL C 1 163 ? 39.930 26.744 7.875 1.00 37.91 162 VAL C C 1
ATOM 6590 O O . VAL C 1 163 ? 40.454 27.731 7.317 1.00 39.18 162 VAL C O 1
ATOM 6594 N N . GLN C 1 164 ? 40.588 25.704 8.393 1.00 37.02 163 GLN C N 1
ATOM 6595 C CA . GLN C 1 164 ? 42.046 25.663 8.491 1.00 38.84 163 GLN C CA 1
ATOM 6596 C C . GLN C 1 164 ? 42.746 25.002 7.288 1.00 41.81 163 GLN C C 1
ATOM 6597 O O . GLN C 1 164 ? 43.979 24.810 7.350 1.00 42.49 163 GLN C O 1
ATOM 6603 N N . GLU C 1 165 ? 41.991 24.760 6.193 1.00 43.93 164 GLU C N 1
ATOM 6604 C CA . GLU C 1 165 ? 42.376 24.011 4.960 1.00 37.49 164 GLU C CA 1
ATOM 6605 C C . GLU C 1 165 ? 41.158 23.892 4.007 1.00 35.24 164 GLU C C 1
ATOM 6606 O O . GLU C 1 165 ? 40.032 23.849 4.497 1.00 33.74 164 GLU C O 1
ATOM 6612 N N . ILE C 1 166 ? 41.389 23.802 2.687 1.00 35.98 165 ILE C N 1
ATOM 6613 C CA . ILE C 1 166 ? 40.312 23.649 1.659 1.00 32.88 165 ILE C CA 1
ATOM 6614 C C . ILE C 1 166 ? 40.714 22.632 0.571 1.00 32.55 165 ILE C C 1
ATOM 6615 O O . ILE C 1 166 ? 41.724 22.839 -0.095 1.00 36.17 165 ILE C O 1
ATOM 6620 N N . PRO C 1 167 ? 39.941 21.541 0.373 1.00 28.04 166 PRO C N 1
ATOM 6621 C CA . PRO C 1 167 ? 38.772 21.092 1.128 1.00 26.55 166 PRO C CA 1
ATOM 6622 C C . PRO C 1 167 ? 39.127 20.626 2.533 1.00 24.08 166 PRO C C 1
ATOM 6623 O O . PRO C 1 167 ? 40.311 20.500 2.866 1.00 29.61 166 PRO C O 1
ATOM 6627 N N . GLN C 1 168 ? 38.098 20.390 3.355 1.00 21.98 167 GLN C N 1
ATOM 6628 C CA . GLN C 1 168 ? 38.275 19.883 4.718 1.00 21.39 167 GLN C CA 1
ATOM 6629 C C . GLN C 1 168 ? 38.131 18.343 4.756 1.00 20.89 167 GLN C C 1
ATOM 6630 O O . GLN C 1 168 ? 37.213 17.762 4.154 1.00 24.81 167 GLN C O 1
ATOM 6636 N N . LYS C 1 169 ? 39.037 17.694 5.486 1.00 20.34 168 LYS C N 1
ATOM 6637 C CA . LYS C 1 169 ? 39.048 16.222 5.678 1.00 22.95 168 LYS C CA 1
ATOM 6638 C C . LYS C 1 169 ? 39.163 15.889 7.169 1.00 20.26 168 LYS C C 1
ATOM 6639 O O . LYS C 1 169 ? 39.178 16.804 8.005 1.00 21.21 168 LYS C O 1
ATOM 6645 N N . GLU C 1 170 ? 39.253 14.598 7.516 1.00 20.06 169 GLU C N 1
ATOM 6646 C CA . GLU C 1 170 ? 39.215 14.151 8.937 1.00 21.88 169 GLU C CA 1
ATOM 6647 C C . GLU C 1 170 ? 40.366 14.709 9.802 1.00 25.30 169 GLU C C 1
ATOM 6648 O O . GLU C 1 170 ? 40.220 14.837 11.024 1.00 29.24 169 GLU C O 1
ATOM 6654 N N . THR C 1 171 ? 41.503 15.004 9.167 1.00 26.38 170 THR C N 1
ATOM 6655 C CA . THR C 1 171 ? 42.669 15.551 9.840 1.00 27.23 170 THR C CA 1
ATOM 6656 C C . THR C 1 171 ? 42.769 17.070 9.843 1.00 26.37 170 THR C C 1
ATOM 6657 O O . THR C 1 171 ? 43.704 17.604 10.454 1.00 25.85 170 THR C O 1
ATOM 6661 N N . THR C 1 172 ? 41.837 17.768 9.171 1.00 22.14 171 THR C N 1
ATOM 6662 C CA . THR C 1 172 ? 41.779 19.240 9.260 1.00 21.90 171 THR C CA 1
ATOM 6663 C C . THR C 1 172 ? 41.461 19.643 10.721 1.00 22.13 171 THR C C 1
ATOM 6664 O O . THR C 1 172 ? 40.541 19.081 11.310 1.00 22.11 171 THR C O 1
ATOM 6668 N N . PRO C 1 173 ? 42.212 20.603 11.316 1.00 21.37 172 PRO C N 1
ATOM 6669 C CA . PRO C 1 173 ? 41.899 21.022 12.707 1.00 20.85 172 PRO C CA 1
ATOM 6670 C C . PRO C 1 173 ? 40.524 21.678 12.879 1.00 20.68 172 PRO C C 1
ATOM 6671 O O . PRO C 1 173 ? 40.048 22.386 11.980 1.00 22.51 172 PRO C O 1
ATOM 6675 N N . PHE C 1 174 ? 39.883 21.428 14.018 1.00 17.79 173 PHE C N 1
ATOM 6676 C CA . PHE C 1 174 ? 38.591 22.061 14.320 1.00 16.95 173 PHE C CA 1
ATOM 6677 C C . PHE C 1 174 ? 38.781 23.490 14.881 1.00 17.03 173 PHE C C 1
ATOM 6678 O O . PHE C 1 174 ? 39.781 23.776 15.552 1.00 19.01 173 PHE C O 1
ATOM 6686 N N . TYR C 1 175 ? 37.838 24.379 14.574 1.00 16.53 174 TYR C N 1
ATOM 6687 C CA . TYR C 1 175 ? 37.847 25.809 14.978 1.00 15.84 174 TYR C CA 1
ATOM 6688 C C . TYR C 1 175 ? 36.377 26.268 15.035 1.00 16.07 174 TYR C C 1
ATOM 6689 O O . TYR C 1 175 ? 35.865 26.885 14.093 1.00 17.61 174 TYR C O 1
ATOM 6698 N N . PRO C 1 176 ? 35.683 25.970 16.145 1.00 16.44 175 PRO C N 1
ATOM 6699 C CA . PRO C 1 176 ? 34.252 26.342 16.180 1.00 15.90 175 PRO C CA 1
ATOM 6700 C C . PRO C 1 176 ? 33.989 27.867 16.259 1.00 15.54 175 PRO C C 1
ATOM 6701 O O . PRO C 1 176 ? 34.831 28.627 16.758 1.00 17.07 175 PRO C O 1
ATOM 6705 N N . ARG C 1 177 ? 32.812 28.251 15.770 1.00 14.25 176 ARG C N 1
ATOM 6706 C CA . ARG C 1 177 ? 32.401 29.629 15.547 1.00 14.92 176 ARG C CA 1
ATOM 6707 C C . ARG C 1 177 ? 30.954 29.943 16.035 1.00 15.36 176 ARG C C 1
ATOM 6708 O O . ARG C 1 177 ? 30.358 30.955 15.606 1.00 16.74 176 ARG C O 1
ATOM 6716 N N . SER C 1 178 ? 30.424 29.161 16.969 1.00 14.29 177 SER C N 1
ATOM 6717 C CA . SER C 1 178 ? 29.112 29.443 17.585 1.00 14.19 177 SER C CA 1
ATOM 6718 C C . SER C 1 178 ? 28.957 28.600 18.868 1.00 14.13 177 SER C C 1
ATOM 6719 O O . SER C 1 178 ? 29.684 27.603 19.070 1.00 13.81 177 SER C O 1
ATOM 6722 N N . PRO C 1 179 ? 27.929 28.922 19.697 1.00 13.71 178 PRO C N 1
ATOM 6723 C CA . PRO C 1 179 ? 27.621 28.022 20.818 1.00 14.52 178 PRO C CA 1
ATOM 6724 C C . PRO C 1 179 ? 27.193 26.621 20.354 1.00 14.67 178 PRO C C 1
ATOM 6725 O O . PRO C 1 179 ? 27.466 25.627 21.075 1.00 14.95 178 PRO C O 1
ATOM 6729 N N . TYR C 1 180 ? 26.544 26.523 19.174 1.00 14.22 179 TYR C N 1
ATOM 6730 C CA . TYR C 1 180 ? 26.247 25.194 18.582 1.00 14.08 179 TYR C CA 1
ATOM 6731 C C . TYR C 1 180 ? 27.548 24.418 18.313 1.00 13.36 179 TYR C C 1
ATOM 6732 O O . TYR C 1 180 ? 27.685 23.229 18.685 1.00 14.15 179 TYR C O 1
ATOM 6741 N N . GLY C 1 181 ? 28.483 25.048 17.615 1.00 14.74 180 GLY C N 1
ATOM 6742 C CA . GLY C 1 181 ? 29.733 24.390 17.289 1.00 14.50 180 GLY C CA 1
ATOM 6743 C C . GLY C 1 181 ? 30.573 23.966 18.497 1.00 14.21 180 GLY C C 1
ATOM 6744 O O . GLY C 1 181 ? 31.152 22.870 18.504 1.00 14.18 180 GLY C O 1
ATOM 6745 N N . ALA C 1 182 ? 30.622 24.813 19.527 1.00 14.29 181 ALA C N 1
ATOM 6746 C CA . ALA C 1 182 ? 31.336 24.480 20.763 1.00 13.51 181 ALA C CA 1
ATOM 6747 C C . ALA C 1 182 ? 30.689 23.260 21.467 1.00 13.31 181 ALA C C 1
ATOM 6748 O O . ALA C 1 182 ? 31.393 22.354 21.930 1.00 13.90 181 ALA C O 1
ATOM 6750 N N . ALA C 1 183 ? 29.347 23.240 21.558 1.00 13.88 182 ALA C N 1
ATOM 6751 C CA . ALA C 1 183 ? 28.614 22.100 22.150 1.00 14.01 182 ALA C CA 1
ATOM 6752 C C . ALA C 1 183 ? 28.866 20.811 21.392 1.00 13.67 182 ALA C C 1
ATOM 6753 O O . ALA C 1 183 ? 29.101 19.741 21.999 1.00 14.17 182 ALA C O 1
ATOM 6755 N N . LYS C 1 184 ? 28.823 20.894 20.057 1.00 13.79 183 LYS C N 1
ATOM 6756 C CA . LYS C 1 184 ? 29.079 19.712 19.217 1.00 13.37 183 LYS C CA 1
ATOM 6757 C C . LYS C 1 184 ? 30.555 19.239 19.298 1.00 12.88 183 LYS C C 1
ATOM 6758 O O . LYS C 1 184 ? 30.828 18.051 19.146 1.00 14.08 183 LYS C O 1
ATOM 6764 N N . LEU C 1 185 ? 31.487 20.154 19.554 1.00 14.84 184 LEU C N 1
ATOM 6765 C CA . LEU C 1 185 ? 32.908 19.790 19.813 1.00 14.70 184 LEU C CA 1
ATOM 6766 C C . LEU C 1 185 ? 33.078 18.973 21.095 1.00 14.43 184 LEU C C 1
ATOM 6767 O O . LEU C 1 185 ? 33.776 17.928 21.103 1.00 14.54 184 LEU C O 1
ATOM 6772 N N . TYR C 1 186 ? 32.402 19.399 22.173 1.00 14.45 185 TYR C N 1
ATOM 6773 C CA . TYR C 1 186 ? 32.365 18.609 23.417 1.00 14.43 185 TYR C CA 1
ATOM 6774 C C . TYR C 1 186 ? 31.835 17.200 23.103 1.00 13.34 185 TYR C C 1
ATOM 6775 O O . TYR C 1 186 ? 32.416 16.189 23.540 1.00 13.90 185 TYR C O 1
ATOM 6784 N N . ALA C 1 187 ? 30.719 17.131 22.359 1.00 13.37 186 ALA C N 1
ATOM 6785 C CA . ALA C 1 187 ? 30.112 15.825 22.053 1.00 14.14 186 ALA C CA 1
ATOM 6786 C C . ALA C 1 187 ? 31.053 14.898 21.257 1.00 14.78 186 ALA C C 1
ATOM 6787 O O . ALA C 1 187 ? 31.146 13.692 21.542 1.00 14.96 186 ALA C O 1
ATOM 6789 N N . TYR C 1 188 ? 31.725 15.444 20.245 1.00 14.79 187 TYR C N 1
ATOM 6790 C CA . TYR C 1 188 ? 32.711 14.698 19.455 1.00 15.56 187 TYR C CA 1
ATOM 6791 C C . TYR C 1 188 ? 33.750 14.011 20.338 1.00 14.19 187 TYR C C 1
ATOM 6792 O O . TYR C 1 188 ? 34.011 12.790 20.195 1.00 14.69 187 TYR C O 1
ATOM 6801 N N . TRP C 1 189 ? 34.318 14.768 21.270 1.00 14.31 188 TRP C N 1
ATOM 6802 C CA . TRP C 1 189 ? 35.439 14.283 22.093 1.00 14.55 188 TRP C CA 1
ATOM 6803 C C . TRP C 1 189 ? 34.991 13.394 23.247 1.00 14.33 188 TRP C C 1
ATOM 6804 O O . TRP C 1 189 ? 35.740 12.488 23.630 1.00 15.09 188 TRP C O 1
ATOM 6815 N N . ILE C 1 190 ? 33.776 13.581 23.795 1.00 14.31 189 ILE C N 1
ATOM 6816 C CA . ILE C 1 190 ? 33.306 12.638 24.839 1.00 14.48 189 ILE C CA 1
ATOM 6817 C C . ILE C 1 190 ? 33.003 11.246 24.218 1.00 14.99 189 ILE C C 1
ATOM 6818 O O . ILE C 1 190 ? 33.225 10.204 24.848 1.00 15.36 189 ILE C O 1
ATOM 6823 N N . VAL C 1 191 ? 32.524 11.240 22.967 1.00 14.63 190 VAL C N 1
ATOM 6824 C CA . VAL C 1 191 ? 32.367 9.993 22.182 1.00 14.86 190 VAL C CA 1
ATOM 6825 C C . VAL C 1 191 ? 33.722 9.294 21.976 1.00 15.69 190 VAL C C 1
ATOM 6826 O O . VAL C 1 191 ? 33.834 8.068 22.204 1.00 16.61 190 VAL C O 1
ATOM 6830 N N . VAL C 1 192 ? 34.744 10.044 21.526 1.00 15.66 191 VAL C N 1
ATOM 6831 C CA . VAL C 1 192 ? 36.112 9.486 21.395 1.00 15.53 191 VAL C CA 1
ATOM 6832 C C . VAL C 1 192 ? 36.570 8.890 22.737 1.00 16.21 191 VAL C C 1
ATOM 6833 O O . VAL C 1 192 ? 37.123 7.781 22.779 1.00 16.38 191 VAL C O 1
ATOM 6837 N N . ASN C 1 193 ? 36.331 9.608 23.844 1.00 16.20 192 ASN C N 1
ATOM 6838 C CA . ASN C 1 193 ? 36.790 9.117 25.153 1.00 15.52 192 ASN C CA 1
ATOM 6839 C C . ASN C 1 193 ? 36.097 7.799 25.573 1.00 16.37 192 ASN C C 1
ATOM 6840 O O . ASN C 1 193 ? 36.771 6.920 26.126 1.00 16.77 192 ASN C O 1
ATOM 6845 N N . PHE C 1 194 ? 34.782 7.643 25.336 1.00 15.82 193 PHE C N 1
ATOM 6846 C CA . PHE C 1 194 ? 34.122 6.342 25.606 1.00 16.10 193 PHE C CA 1
ATOM 6847 C C . PHE C 1 194 ? 34.677 5.183 24.744 1.00 17.15 193 PHE C C 1
ATOM 6848 O O . PHE C 1 194 ? 34.870 4.069 25.243 1.00 18.03 193 PHE C O 1
ATOM 6856 N N . ARG C 1 195 ? 34.958 5.457 23.467 1.00 15.86 194 ARG C N 1
ATOM 6857 C CA . ARG C 1 195 ? 35.599 4.492 22.592 1.00 17.14 194 ARG C CA 1
ATOM 6858 C C . ARG C 1 195 ? 36.983 4.040 23.131 1.00 18.27 194 ARG C C 1
ATOM 6859 O O . ARG C 1 195 ? 37.272 2.841 23.213 1.00 19.41 194 ARG C O 1
ATOM 6867 N N . GLU C 1 196 ? 37.817 5.001 23.497 1.00 17.01 195 GLU C N 1
ATOM 6868 C CA . GLU C 1 196 ? 39.180 4.729 23.969 1.00 17.52 195 GLU C CA 1
ATOM 6869 C C . GLU C 1 196 ? 39.245 4.129 25.391 1.00 18.05 195 GLU C C 1
ATOM 6870 O O . GLU C 1 196 ? 40.097 3.274 25.664 1.00 18.99 195 GLU C O 1
ATOM 6876 N N . ALA C 1 197 ? 38.364 4.581 26.293 1.00 18.76 196 ALA C N 1
ATOM 6877 C CA . ALA C 1 197 ? 38.389 4.174 27.701 1.00 18.25 196 ALA C CA 1
ATOM 6878 C C . ALA C 1 197 ? 37.757 2.806 27.939 1.00 19.57 196 ALA C C 1
ATOM 6879 O O . ALA C 1 197 ? 38.256 2.034 28.757 1.00 21.30 196 ALA C O 1
ATOM 6881 N N . TYR C 1 198 ? 36.633 2.540 27.263 1.00 18.92 197 TYR C N 1
ATOM 6882 C CA . TYR C 1 198 ? 35.802 1.378 27.561 1.00 19.50 197 TYR C CA 1
ATOM 6883 C C . TYR C 1 198 ? 35.624 0.397 26.394 1.00 20.94 197 TYR C C 1
ATOM 6884 O O . TYR C 1 198 ? 34.903 -0.622 26.551 1.00 23.04 197 TYR C O 1
ATOM 6893 N N A ASN C 1 199 ? 36.273 0.668 25.255 0.54 21.93 198 ASN C N 1
ATOM 6894 N N B ASN C 1 199 ? 36.266 0.676 25.256 0.46 21.55 198 ASN C N 1
ATOM 6895 C CA A ASN C 1 199 ? 36.097 -0.124 24.012 0.54 21.70 198 ASN C CA 1
ATOM 6896 C CA B ASN C 1 199 ? 36.114 -0.132 24.032 0.46 21.09 198 ASN C CA 1
ATOM 6897 C C A ASN C 1 199 ? 34.652 -0.161 23.500 0.54 22.00 198 ASN C C 1
ATOM 6898 C C B ASN C 1 199 ? 34.680 -0.146 23.479 0.46 21.67 198 ASN C C 1
ATOM 6899 O O A ASN C 1 199 ? 34.215 -1.164 22.912 0.54 23.39 198 ASN C O 1
ATOM 6900 O O B ASN C 1 199 ? 34.279 -1.132 22.844 0.46 22.83 198 ASN C O 1
ATOM 6909 N N . LEU C 1 200 ? 33.921 0.936 23.697 1.00 20.65 199 LEU C N 1
ATOM 6910 C CA . LEU C 1 200 ? 32.602 1.098 23.064 1.00 20.62 199 LEU C CA 1
ATOM 6911 C C . LEU C 1 200 ? 32.799 1.294 21.569 1.00 20.71 199 LEU C C 1
ATOM 6912 O O . LEU C 1 200 ? 33.670 2.097 21.146 1.00 19.81 199 LEU C O 1
ATOM 6917 N N . PHE C 1 201 ? 31.998 0.579 20.774 1.00 20.32 200 PHE C N 1
ATOM 6918 C CA . PHE C 1 201 ? 31.935 0.825 19.332 1.00 19.67 200 PHE C CA 1
ATOM 6919 C C . PHE C 1 201 ? 31.114 2.113 19.139 1.00 20.03 200 PHE C C 1
ATOM 6920 O O . PHE C 1 201 ? 29.873 2.097 19.128 1.00 20.07 200 PHE C O 1
ATOM 6928 N N . ALA C 1 202 ? 31.826 3.233 19.040 1.00 19.24 201 ALA C N 1
ATOM 6929 C CA . ALA C 1 202 ? 31.229 4.565 18.935 1.00 19.59 201 ALA C CA 1
ATOM 6930 C C . ALA C 1 202 ? 31.949 5.360 17.857 1.00 20.02 201 ALA C C 1
ATOM 6931 O O . ALA C 1 202 ? 33.197 5.329 17.793 1.00 21.09 201 ALA C O 1
ATOM 6933 N N . VAL C 1 203 ? 31.180 6.049 16.999 1.00 17.76 202 VAL C N 1
ATOM 6934 C CA . VAL C 1 203 ? 31.746 6.775 15.828 1.00 19.39 202 VAL C CA 1
ATOM 6935 C C . VAL C 1 203 ? 31.159 8.179 15.684 1.00 17.99 202 VAL C C 1
ATOM 6936 O O . VAL C 1 203 ? 29.994 8.396 16.043 1.00 18.89 202 VAL C O 1
ATOM 6940 N N . ASN C 1 204 ? 31.964 9.106 15.142 1.00 17.13 203 ASN C N 1
ATOM 6941 C CA . ASN C 1 204 ? 31.526 10.434 14.737 1.00 16.39 203 ASN C CA 1
ATOM 6942 C C . ASN C 1 204 ? 31.344 10.538 13.229 1.00 16.71 203 ASN C C 1
ATOM 6943 O O . ASN C 1 204 ? 32.322 10.442 12.461 1.00 17.18 203 ASN C O 1
ATOM 6948 N N . GLY C 1 205 ? 30.099 10.750 12.790 1.00 16.88 204 GLY C N 1
ATOM 6949 C CA . GLY C 1 205 ? 29.839 11.160 11.424 1.00 16.88 204 GLY C CA 1
ATOM 6950 C C . GLY C 1 205 ? 30.019 12.650 11.303 1.00 15.55 204 GLY C C 1
ATOM 6951 O O . GLY C 1 205 ? 29.227 13.402 11.891 1.00 16.73 204 GLY C O 1
ATOM 6952 N N . ILE C 1 206 ? 31.038 13.086 10.555 1.00 16.25 205 ILE C N 1
ATOM 6953 C CA . ILE C 1 206 ? 31.304 14.511 10.363 1.00 16.27 205 ILE C CA 1
ATOM 6954 C C . ILE C 1 206 ? 30.584 14.913 9.070 1.00 17.25 205 ILE C C 1
ATOM 6955 O O . ILE C 1 206 ? 31.187 14.967 7.983 1.00 17.25 205 ILE C O 1
ATOM 6960 N N . LEU C 1 207 ? 29.276 15.128 9.166 1.00 16.76 206 LEU C N 1
ATOM 6961 C CA . LEU C 1 207 ? 28.451 15.377 7.981 1.00 16.06 206 LEU C CA 1
ATOM 6962 C C . LEU C 1 207 ? 28.401 16.854 7.619 1.00 16.04 206 LEU C C 1
ATOM 6963 O O . LEU C 1 207 ? 28.265 17.739 8.499 1.00 16.04 206 LEU C O 1
ATOM 6968 N N . PHE C 1 208 ? 28.498 17.113 6.305 1.00 16.14 207 PHE C N 1
ATOM 6969 C CA . PHE C 1 208 ? 28.309 18.470 5.758 1.00 15.97 207 PHE C CA 1
ATOM 6970 C C . PHE C 1 208 ? 26.802 18.712 5.500 1.00 15.89 207 PHE C C 1
ATOM 6971 O O . PHE C 1 208 ? 26.004 17.760 5.574 1.00 16.97 207 PHE C O 1
ATOM 6979 N N . ASN C 1 209 ? 26.418 19.953 5.185 1.00 15.64 208 ASN C N 1
ATOM 6980 C CA . ASN C 1 209 ? 25.010 20.350 5.038 1.00 15.52 208 ASN C CA 1
ATOM 6981 C C . ASN C 1 209 ? 24.236 19.378 4.142 1.00 15.53 208 ASN C C 1
ATOM 6982 O O . ASN C 1 209 ? 24.676 19.090 3.022 1.00 17.63 208 ASN C O 1
ATOM 6987 N N . HIS C 1 210 ? 23.099 18.887 4.623 1.00 15.49 209 HIS C N 1
ATOM 6988 C CA . HIS C 1 210 ? 22.192 18.076 3.814 1.00 15.99 209 HIS C CA 1
ATOM 6989 C C . HIS C 1 210 ? 20.724 18.505 4.011 1.00 17.50 209 HIS C C 1
ATOM 6990 O O . HIS C 1 210 ? 20.283 18.783 5.139 1.00 17.24 209 HIS C O 1
ATOM 6997 N N . GLU C 1 211 ? 20.015 18.548 2.879 1.00 17.62 210 GLU C N 1
ATOM 6998 C CA . GLU C 1 211 ? 18.689 19.146 2.756 1.00 17.22 210 GLU C CA 1
ATOM 6999 C C . GLU C 1 211 ? 17.741 18.157 2.062 1.00 18.30 210 GLU C C 1
ATOM 7000 O O . GLU C 1 211 ? 18.153 17.066 1.684 1.00 18.53 210 GLU C O 1
ATOM 7006 N N . SER C 1 212 ? 16.480 18.552 1.902 1.00 18.07 211 SER C N 1
ATOM 7007 C CA . SER C 1 212 ? 15.412 17.681 1.366 1.00 18.78 211 SER C CA 1
ATOM 7008 C C . SER C 1 212 ? 14.098 18.461 1.374 1.00 18.36 211 SER C C 1
ATOM 7009 O O . SER C 1 212 ? 14.027 19.550 1.961 1.00 18.65 211 SER C O 1
ATOM 7012 N N . PRO C 1 213 ? 13.043 17.905 0.745 1.00 18.64 212 PRO C N 1
ATOM 7013 C CA . PRO C 1 213 ? 11.713 18.521 0.916 1.00 19.34 212 PRO C CA 1
ATOM 7014 C C . PRO C 1 213 ? 11.168 18.565 2.358 1.00 20.57 212 PRO C C 1
ATOM 7015 O O . PRO C 1 213 ? 10.175 19.271 2.598 1.00 22.24 212 PRO C O 1
ATOM 7019 N N . ARG C 1 214 ? 11.800 17.835 3.290 1.00 19.63 213 ARG C N 1
ATOM 7020 C CA . ARG C 1 214 ? 11.416 17.829 4.722 1.00 20.87 213 ARG C CA 1
ATOM 7021 C C . ARG C 1 214 ? 12.323 18.683 5.620 1.00 18.48 213 ARG C C 1
ATOM 7022 O O . ARG C 1 214 ? 12.134 18.714 6.830 1.00 20.09 213 ARG C O 1
ATOM 7030 N N . ARG C 1 215 ? 13.272 19.407 5.025 1.00 17.33 214 ARG C N 1
ATOM 7031 C CA . ARG C 1 215 ? 14.175 20.299 5.739 1.00 17.65 214 ARG C CA 1
ATOM 7032 C C . ARG C 1 215 ? 13.388 21.369 6.519 1.00 18.11 214 ARG C C 1
ATOM 7033 O O . ARG C 1 215 ? 12.371 21.859 6.014 1.00 18.20 214 ARG C O 1
ATOM 7041 N N . GLY C 1 216 ? 13.839 21.703 7.738 1.00 18.03 215 GLY C N 1
ATOM 7042 C CA . GLY C 1 216 ? 13.233 22.763 8.522 1.00 18.51 215 GLY C CA 1
ATOM 7043 C C . GLY C 1 216 ? 13.133 24.082 7.770 1.00 18.68 215 GLY C C 1
ATOM 7044 O O . GLY C 1 216 ? 14.065 24.493 7.060 1.00 18.06 215 GLY C O 1
ATOM 7045 N N . ALA C 1 217 ? 11.999 24.757 7.911 1.00 18.68 216 ALA C N 1
ATOM 7046 C CA . ALA C 1 217 ? 11.729 25.985 7.153 1.00 19.44 216 ALA C CA 1
ATOM 7047 C C . ALA C 1 217 ? 12.637 27.171 7.471 1.00 19.36 216 ALA C C 1
ATOM 7048 O O . ALA C 1 217 ? 12.722 28.095 6.674 1.00 20.36 216 ALA C O 1
ATOM 7050 N N . ASN C 1 218 ? 13.312 27.135 8.628 1.00 18.76 217 ASN C N 1
ATOM 7051 C CA . ASN C 1 218 ? 14.181 28.194 9.081 1.00 18.88 217 ASN C CA 1
ATOM 7052 C C . ASN C 1 218 ? 15.632 28.060 8.553 1.00 18.32 217 ASN C C 1
ATOM 7053 O O . ASN C 1 218 ? 16.427 28.988 8.765 1.00 17.16 217 ASN C O 1
ATOM 7058 N N . PHE C 1 219 ? 15.981 26.931 7.909 1.00 16.54 218 PHE C N 1
ATOM 7059 C CA . PHE C 1 219 ? 17.275 26.775 7.218 1.00 15.24 218 PHE C CA 1
ATOM 7060 C C . PHE C 1 219 ? 17.229 27.457 5.846 1.00 15.03 218 PHE C C 1
ATOM 7061 O O . PHE C 1 219 ? 16.146 27.613 5.276 1.00 18.38 218 PHE C O 1
ATOM 7069 N N . VAL C 1 220 ? 18.379 27.876 5.302 1.00 16.19 219 VAL C N 1
ATOM 7070 C CA . VAL C 1 220 ? 18.360 28.841 4.178 1.00 16.39 219 VAL C CA 1
ATOM 7071 C C . VAL C 1 220 ? 17.766 28.247 2.891 1.00 16.24 219 VAL C C 1
ATOM 7072 O O . VAL C 1 220 ? 17.059 28.945 2.162 1.00 17.62 219 VAL C O 1
ATOM 7076 N N . THR C 1 221 ? 18.020 26.955 2.650 1.00 15.98 220 THR C N 1
ATOM 7077 C CA . THR C 1 221 ? 17.614 26.307 1.421 1.00 17.33 220 THR C CA 1
ATOM 7078 C C . THR C 1 221 ? 16.087 26.149 1.346 1.00 16.58 220 THR C C 1
ATOM 7079 O O . THR C 1 221 ? 15.440 26.455 0.320 1.00 17.76 220 THR C O 1
ATOM 7083 N N . ARG C 1 222 ? 15.503 25.643 2.434 1.00 17.22 221 ARG C N 1
ATOM 7084 C CA . ARG C 1 222 ? 14.041 25.499 2.531 1.00 17.51 221 ARG C CA 1
ATOM 7085 C C . ARG C 1 222 ? 13.317 26.874 2.632 1.00 17.57 221 ARG C C 1
ATOM 7086 O O . ARG C 1 222 ? 12.198 27.042 2.094 1.00 19.36 221 ARG C O 1
ATOM 7094 N N . LYS C 1 223 ? 13.926 27.850 3.308 1.00 17.09 222 LYS C N 1
ATOM 7095 C CA . LYS C 1 223 ? 13.397 29.224 3.290 1.00 17.47 222 LYS C CA 1
ATOM 7096 C C . LYS C 1 223 ? 13.278 29.772 1.857 1.00 18.59 222 LYS C C 1
ATOM 7097 O O . LYS C 1 223 ? 12.223 30.343 1.464 1.00 18.27 222 LYS C O 1
ATOM 7103 N N . ILE C 1 224 ? 14.318 29.530 1.048 1.00 17.60 223 ILE C N 1
ATOM 7104 C CA . ILE C 1 224 ? 14.321 29.963 -0.344 1.00 16.80 223 ILE C CA 1
ATOM 7105 C C . ILE C 1 224 ? 13.284 29.182 -1.179 1.00 17.46 223 ILE C C 1
ATOM 7106 O O . ILE C 1 224 ? 12.470 29.794 -1.912 1.00 19.28 223 ILE C O 1
ATOM 7111 N N . SER C 1 225 ? 13.301 27.854 -1.090 1.00 16.96 224 SER C N 1
ATOM 7112 C CA . SER C 1 225 ? 12.380 27.051 -1.932 1.00 18.62 224 SER C CA 1
ATOM 7113 C C . SER C 1 225 ? 10.907 27.321 -1.599 1.00 19.37 224 SER C C 1
ATOM 7114 O O . SER C 1 225 ? 10.073 27.475 -2.521 1.00 20.00 224 SER C O 1
ATOM 7117 N N . ARG C 1 226 ? 10.574 27.431 -0.304 1.00 18.68 225 ARG C N 1
ATOM 7118 C CA . ARG C 1 226 ? 9.192 27.781 0.064 1.00 19.35 225 ARG C CA 1
ATOM 7119 C C . ARG C 1 226 ? 8.796 29.197 -0.456 1.00 19.59 225 ARG C C 1
ATOM 7120 O O . ARG C 1 226 ? 7.679 29.388 -0.938 1.00 20.33 225 ARG C O 1
ATOM 7128 N N . SER C 1 227 ? 9.681 30.175 -0.277 1.00 18.44 226 SER C N 1
ATOM 7129 C CA . SER C 1 227 ? 9.366 31.548 -0.659 1.00 19.18 226 SER C CA 1
ATOM 7130 C C . SER C 1 227 ? 9.220 31.675 -2.198 1.00 20.85 226 SER C C 1
ATOM 7131 O O . SER C 1 227 ? 8.325 32.371 -2.690 1.00 21.25 226 SER C O 1
ATOM 7134 N N . VAL C 1 228 ? 10.088 30.985 -2.945 1.00 20.22 227 VAL C N 1
ATOM 7135 C CA . VAL C 1 228 ? 10.035 30.976 -4.424 1.00 19.47 227 VAL C CA 1
ATOM 7136 C C . VAL C 1 228 ? 8.738 30.311 -4.902 1.00 21.00 227 VAL C C 1
ATOM 7137 O O . VAL C 1 228 ? 8.046 30.835 -5.792 1.00 22.11 227 VAL C O 1
ATOM 7141 N N . ALA C 1 229 ? 8.391 29.172 -4.304 1.00 21.03 228 ALA C N 1
ATOM 7142 C CA . ALA C 1 229 ? 7.137 28.497 -4.648 1.00 22.59 228 ALA C CA 1
ATOM 7143 C C . ALA C 1 229 ? 5.936 29.413 -4.409 1.00 23.30 228 ALA C C 1
ATOM 7144 O O . ALA C 1 229 ? 5.031 29.495 -5.256 1.00 24.63 228 ALA C O 1
ATOM 7146 N N . LYS C 1 230 ? 5.919 30.099 -3.265 1.00 23.74 229 LYS C N 1
ATOM 7147 C CA . LYS C 1 230 ? 4.827 31.054 -2.973 1.00 26.21 229 LYS C CA 1
ATOM 7148 C C . LYS C 1 230 ? 4.768 32.229 -3.963 1.00 24.53 229 LYS C C 1
ATOM 7149 O O . LYS C 1 230 ? 3.683 32.671 -4.357 1.00 28.42 229 LYS C O 1
ATOM 7155 N N . ILE C 1 231 ? 5.925 32.743 -4.366 1.00 23.56 230 ILE C N 1
ATOM 7156 C CA . ILE C 1 231 ? 5.979 33.807 -5.399 1.00 23.95 230 ILE C CA 1
ATOM 7157 C C . ILE C 1 231 ? 5.385 33.311 -6.750 1.00 23.00 230 ILE C C 1
ATOM 7158 O O . ILE C 1 231 ? 4.588 33.998 -7.356 1.00 27.87 230 ILE C O 1
ATOM 7163 N N . TYR C 1 232 ? 5.775 32.110 -7.179 1.00 18.23 231 TYR C N 1
ATOM 7164 C CA . TYR C 1 232 ? 5.261 31.519 -8.437 1.00 24.93 231 TYR C CA 1
ATOM 7165 C C . TYR C 1 232 ? 3.741 31.430 -8.458 1.00 28.32 231 TYR C C 1
ATOM 7166 O O . TYR C 1 232 ? 3.091 31.726 -9.484 1.00 30.48 231 TYR C O 1
ATOM 7175 N N . LEU C 1 233 ? 3.182 31.068 -7.304 1.00 29.45 232 LEU C N 1
ATOM 7176 C CA . LEU C 1 233 ? 1.735 30.919 -7.148 1.00 32.47 232 LEU C CA 1
ATOM 7177 C C . LEU C 1 233 ? 0.979 32.207 -6.791 1.00 34.01 232 LEU C C 1
ATOM 7178 O O . LEU C 1 233 ? -0.245 32.170 -6.633 1.00 39.66 232 LEU C O 1
ATOM 7183 N N . GLY C 1 234 ? 1.670 33.337 -6.700 1.00 31.15 233 GLY C N 1
ATOM 7184 C CA . GLY C 1 234 ? 1.045 34.620 -6.364 1.00 32.58 233 GLY C CA 1
ATOM 7185 C C . GLY C 1 234 ? 0.623 34.738 -4.912 1.00 33.46 233 GLY C C 1
ATOM 7186 O O . GLY C 1 234 ? -0.214 35.575 -4.578 1.00 37.60 233 GLY C O 1
ATOM 7187 N N . GLN C 1 235 ? 1.207 33.915 -4.044 1.00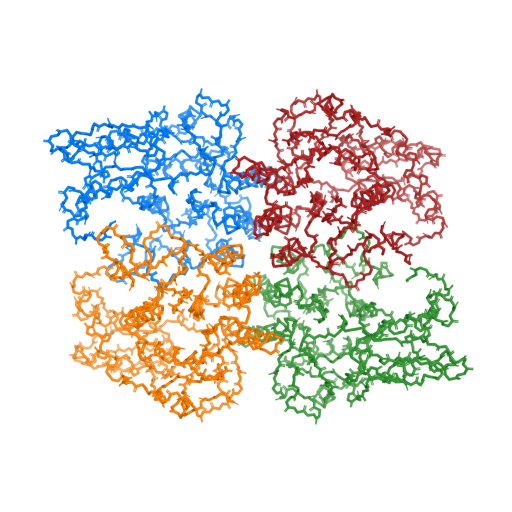 30.89 234 GLN C N 1
ATOM 7188 C CA . GLN C 1 235 ? 0.868 33.897 -2.628 1.00 31.81 234 GLN C CA 1
ATOM 7189 C C . GLN C 1 235 ? 1.785 34.795 -1.781 1.00 32.41 234 GLN C C 1
ATOM 7190 O O . GLN C 1 235 ? 1.511 35.007 -0.603 1.00 33.81 234 GLN C O 1
ATOM 7196 N N . LEU C 1 236 ? 2.873 35.290 -2.383 1.00 29.76 235 LEU C N 1
ATOM 7197 C CA . LEU C 1 236 ? 3.896 36.107 -1.715 1.00 27.58 235 LEU C CA 1
ATOM 7198 C C . LEU C 1 236 ? 4.529 37.010 -2.776 1.00 26.64 235 LEU C C 1
ATOM 7199 O O . LEU C 1 236 ? 4.579 36.616 -3.935 1.00 29.97 235 LEU C O 1
ATOM 7204 N N . GLU C 1 237 ? 5.022 38.189 -2.386 1.00 25.23 236 GLU C N 1
ATOM 7205 C CA . GLU C 1 237 ? 5.714 39.113 -3.304 1.00 25.22 236 GLU C CA 1
ATOM 7206 C C . GLU C 1 237 ? 7.223 39.197 -3.072 1.00 25.23 236 GLU C C 1
ATOM 7207 O O . GLU C 1 237 ? 7.975 39.303 -4.034 1.00 26.42 236 GLU C O 1
ATOM 7209 N N . CYS C 1 238 ? 7.677 39.174 -1.816 1.00 25.54 237 CYS C N 1
ATOM 7210 C CA . CYS C 1 238 ? 9.096 39.452 -1.530 1.00 25.43 237 CYS C CA 1
ATOM 7211 C C . CYS C 1 238 ? 9.509 38.821 -0.208 1.00 24.23 237 CYS C C 1
ATOM 7212 O O . CYS C 1 238 ? 8.659 38.652 0.677 1.00 26.47 237 CYS C O 1
ATOM 7215 N N . PHE C 1 239 ? 10.791 38.439 -0.079 1.00 21.20 238 PHE C N 1
ATOM 7216 C CA . PHE C 1 239 ? 11.330 37.950 1.206 1.00 21.42 238 PHE C CA 1
ATOM 7217 C C . PHE C 1 239 ? 12.745 38.463 1.456 1.00 21.59 238 PHE C C 1
ATOM 7218 O O . PHE C 1 239 ? 13.431 38.863 0.521 1.00 21.68 238 PHE C O 1
ATOM 7226 N N . SER C 1 240 ? 13.147 38.455 2.729 1.00 22.87 239 SER C N 1
ATOM 7227 C CA . SER C 1 240 ? 14.462 38.927 3.180 1.00 21.92 239 SER C CA 1
ATOM 7228 C C . SER C 1 240 ? 15.397 37.775 3.625 1.00 21.45 239 SER C C 1
ATOM 7229 O O . SER C 1 240 ? 14.953 36.789 4.270 1.00 19.79 239 SER C O 1
ATOM 7232 N N . LEU C 1 241 ? 16.674 37.919 3.253 1.00 19.25 240 LEU C N 1
ATOM 7233 C CA . LEU C 1 241 ? 17.768 37.023 3.622 1.00 18.43 240 LEU C CA 1
ATOM 7234 C C . LEU C 1 241 ? 18.840 37.802 4.384 1.00 17.96 240 LEU C C 1
ATOM 7235 O O . LEU C 1 241 ? 18.735 39.032 4.552 1.00 18.03 240 LEU C O 1
ATOM 7240 N N . GLY C 1 242 ? 19.859 37.078 4.843 1.00 18.29 241 GLY C N 1
ATOM 7241 C CA . GLY C 1 242 ? 21.047 37.671 5.482 1.00 18.69 241 GLY C CA 1
ATOM 7242 C C . GLY C 1 242 ? 22.268 37.735 4.564 1.00 20.25 241 GLY C C 1
ATOM 7243 O O . GLY C 1 242 ? 22.245 38.457 3.545 1.00 20.22 241 GLY C O 1
ATOM 7244 N N . ASN C 1 243 ? 23.318 36.967 4.911 1.00 19.50 242 ASN C N 1
ATOM 7245 C CA . ASN C 1 243 ? 24.593 36.961 4.184 1.00 18.06 242 ASN C CA 1
ATOM 7246 C C . ASN C 1 243 ? 24.502 36.145 2.880 1.00 18.73 242 ASN C C 1
ATOM 7247 O O . ASN C 1 243 ? 24.561 34.895 2.902 1.00 18.97 242 ASN C O 1
ATOM 7252 N N . LEU C 1 244 ? 24.392 36.845 1.751 1.00 18.09 243 LEU C N 1
ATOM 7253 C CA . LEU C 1 244 ? 24.266 36.189 0.438 1.00 19.34 243 LEU C CA 1
ATOM 7254 C C . LEU C 1 244 ? 25.530 35.497 -0.072 1.00 19.00 243 LEU C C 1
ATOM 7255 O O . LEU C 1 244 ? 25.453 34.631 -0.962 1.00 20.19 243 LEU C O 1
ATOM 7260 N N . ASP C 1 245 ? 26.695 35.859 0.471 1.00 19.44 244 ASP C N 1
ATOM 7261 C CA . ASP C 1 245 ? 27.955 35.361 -0.077 1.00 20.39 244 ASP C CA 1
ATOM 7262 C C . ASP C 1 245 ? 28.594 34.190 0.712 1.00 20.16 244 ASP C C 1
ATOM 7263 O O . ASP C 1 245 ? 29.663 33.691 0.327 1.00 20.51 244 ASP C O 1
ATOM 7268 N N . ALA C 1 246 ? 27.914 33.698 1.758 1.00 17.91 245 ALA C N 1
ATOM 7269 C CA . ALA C 1 246 ? 28.312 32.429 2.388 1.00 18.77 245 ALA C CA 1
ATOM 7270 C C . ALA C 1 246 ? 28.271 31.280 1.397 1.00 18.82 245 ALA C C 1
ATOM 7271 O O . ALA C 1 246 ? 27.378 31.227 0.536 1.00 19.65 245 ALA C O 1
ATOM 7273 N N . LYS C 1 247 ? 29.246 30.383 1.505 1.00 18.69 246 LYS C N 1
ATOM 7274 C CA . LYS C 1 247 ? 29.421 29.256 0.580 1.00 18.28 246 LYS C CA 1
ATOM 7275 C C . LYS C 1 247 ? 29.300 27.909 1.322 1.00 18.10 246 LYS C C 1
ATOM 7276 O O . LYS C 1 247 ? 29.907 27.703 2.441 1.00 17.87 246 LYS C O 1
ATOM 7282 N N . ARG C 1 248 ? 28.562 26.990 0.720 1.00 17.61 247 ARG C N 1
ATOM 7283 C CA . ARG C 1 248 ? 28.256 25.690 1.326 1.00 16.85 247 ARG C CA 1
ATOM 7284 C C . ARG C 1 248 ? 28.372 24.516 0.350 1.00 16.62 247 ARG C C 1
ATOM 7285 O O . ARG C 1 248 ? 28.214 24.688 -0.879 1.00 18.76 247 ARG C O 1
ATOM 7293 N N . ASP C 1 249 ? 28.614 23.334 0.929 1.00 16.64 248 ASP C N 1
ATOM 7294 C CA . ASP C 1 249 ? 28.559 22.013 0.289 1.00 17.32 248 ASP C CA 1
ATOM 7295 C C . ASP C 1 249 ? 27.205 21.385 0.691 1.00 17.78 248 ASP C C 1
ATOM 7296 O O . ASP C 1 249 ? 26.989 21.022 1.849 1.00 17.62 248 ASP C O 1
ATOM 7301 N N . TRP C 1 250 ? 26.269 21.348 -0.261 1.00 18.28 249 TRP C N 1
ATOM 7302 C CA . TRP C 1 250 ? 24.896 20.841 -0.021 1.00 17.61 249 TRP C CA 1
ATOM 7303 C C . TRP C 1 250 ? 24.607 19.507 -0.714 1.00 19.23 249 TRP C C 1
ATOM 7304 O O . TRP C 1 250 ? 24.676 19.435 -1.963 1.00 18.95 249 TRP C O 1
ATOM 7315 N N . GLY C 1 251 ? 24.230 18.492 0.081 1.00 18.49 250 GLY C N 1
ATOM 7316 C CA . GLY C 1 251 ? 23.757 17.177 -0.404 1.00 18.44 250 GLY C CA 1
ATOM 7317 C C . GLY C 1 251 ? 22.327 16.876 0.035 1.00 17.85 250 GLY C C 1
ATOM 7318 O O . GLY C 1 251 ? 21.658 17.733 0.631 1.00 19.06 250 GLY C O 1
ATOM 7319 N N . HIS C 1 252 ? 21.865 15.656 -0.237 1.00 18.28 251 HIS C N 1
ATOM 7320 C CA . HIS C 1 252 ? 20.491 15.220 0.079 1.00 18.42 251 HIS C CA 1
ATOM 7321 C C . HIS C 1 252 ? 20.461 14.301 1.302 1.00 18.85 251 HIS C C 1
ATOM 7322 O O . HIS C 1 252 ? 21.148 13.277 1.337 1.00 19.84 251 HIS C O 1
ATOM 7329 N N . ALA C 1 253 ? 19.597 14.625 2.271 1.00 19.29 252 ALA C N 1
ATOM 7330 C CA . ALA C 1 253 ? 19.472 13.825 3.494 1.00 19.04 252 ALA C CA 1
ATOM 7331 C C . ALA C 1 253 ? 19.256 12.323 3.302 1.00 19.50 252 ALA C C 1
ATOM 7332 O O . ALA C 1 253 ? 19.785 11.544 4.089 1.00 20.64 252 ALA C O 1
ATOM 7334 N N . LYS C 1 254 ? 18.475 11.911 2.284 1.00 19.67 253 LYS C N 1
ATOM 7335 C CA . LYS C 1 254 ? 18.223 10.495 2.044 1.00 21.38 253 LYS C CA 1
ATOM 7336 C C . LYS C 1 254 ? 19.538 9.720 1.782 1.00 21.97 253 LYS C C 1
ATOM 7337 O O . LYS C 1 254 ? 19.693 8.583 2.254 1.00 23.61 253 LYS C O 1
ATOM 7340 N N . ASP C 1 255 ? 20.483 10.330 1.064 1.00 21.33 254 ASP C N 1
ATOM 7341 C CA . ASP C 1 255 ? 21.796 9.699 0.821 1.00 22.40 254 ASP C CA 1
ATOM 7342 C C . ASP C 1 255 ? 22.658 9.638 2.095 1.00 22.10 254 ASP C C 1
ATOM 7343 O O . ASP C 1 255 ? 23.483 8.718 2.279 1.00 22.88 254 ASP C O 1
ATOM 7348 N N . TYR C 1 256 ? 22.534 10.657 2.936 1.00 19.72 255 TYR C N 1
ATOM 7349 C CA . TYR C 1 256 ? 23.449 10.803 4.083 1.00 18.13 255 TYR C CA 1
ATOM 7350 C C . TYR C 1 256 ? 23.045 9.863 5.224 1.00 17.82 255 TYR C C 1
ATOM 7351 O O . TYR C 1 256 ? 23.923 9.387 5.946 1.00 19.90 255 TYR C O 1
ATOM 7360 N N . VAL C 1 257 ? 21.739 9.578 5.406 1.00 18.53 256 VAL C N 1
ATOM 7361 C CA . VAL C 1 257 ? 21.368 8.570 6.408 1.00 18.89 256 VAL C CA 1
ATOM 7362 C C . VAL C 1 257 ? 21.915 7.160 6.081 1.00 19.19 256 VAL C C 1
ATOM 7363 O O . VAL C 1 257 ? 22.262 6.412 7.008 1.00 19.98 256 VAL C O 1
ATOM 7367 N N . GLU C 1 258 ? 22.046 6.821 4.789 1.00 19.97 257 GLU C N 1
ATOM 7368 C CA . GLU C 1 258 ? 22.710 5.580 4.375 1.00 21.08 257 GLU C CA 1
ATOM 7369 C C . GLU C 1 258 ? 24.156 5.512 4.903 1.00 20.50 257 GLU C C 1
ATOM 7370 O O . GLU C 1 258 ? 24.590 4.455 5.378 1.00 20.25 257 GLU C O 1
ATOM 7376 N N . ALA C 1 259 ? 24.897 6.627 4.810 1.00 18.53 258 ALA C N 1
ATOM 7377 C CA . ALA C 1 259 ? 26.269 6.666 5.333 1.00 18.76 258 ALA C CA 1
ATOM 7378 C C . ALA C 1 259 ? 26.327 6.381 6.845 1.00 19.69 258 ALA C C 1
ATOM 7379 O O . ALA C 1 259 ? 27.245 5.679 7.299 1.00 19.85 258 ALA C O 1
ATOM 7381 N N . MET C 1 260 ? 25.345 6.882 7.605 1.00 17.96 259 MET C N 1
ATOM 7382 C CA . MET C 1 260 ? 25.291 6.631 9.057 1.00 18.39 259 MET C CA 1
ATOM 7383 C C . MET C 1 260 ? 25.249 5.124 9.343 1.00 19.16 259 MET C C 1
ATOM 7384 O O . MET C 1 260 ? 26.016 4.620 10.148 1.00 21.45 259 MET C O 1
ATOM 7389 N N . TRP C 1 261 ? 24.336 4.416 8.684 1.00 19.96 260 TRP C N 1
ATOM 7390 C CA . TRP C 1 261 ? 24.209 2.969 8.838 1.00 19.21 260 TRP C CA 1
ATOM 7391 C C . TRP C 1 261 ? 25.498 2.244 8.400 1.00 20.68 260 TRP C C 1
ATOM 7392 O O . TRP C 1 261 ? 25.948 1.320 9.084 1.00 21.10 260 TRP C O 1
ATOM 7403 N N . LEU C 1 262 ? 26.089 2.656 7.275 1.00 20.63 261 LEU C N 1
ATOM 7404 C CA . LEU C 1 262 ? 27.351 2.035 6.811 1.00 21.83 261 LEU C CA 1
ATOM 7405 C C . LEU C 1 262 ? 28.490 2.167 7.840 1.00 21.07 261 LEU C C 1
ATOM 7406 O O . LEU C 1 262 ? 29.275 1.240 8.023 1.00 22.97 261 LEU C O 1
ATOM 7411 N N . MET C 1 263 ? 28.554 3.302 8.544 1.00 20.28 262 MET C N 1
ATOM 7412 C CA . MET C 1 263 ? 29.571 3.508 9.597 1.00 20.77 262 MET C CA 1
ATOM 7413 C C . MET C 1 263 ? 29.416 2.518 10.749 1.00 20.80 262 MET C C 1
ATOM 7414 O O . MET C 1 263 ? 30.412 2.130 11.361 1.00 23.92 262 MET C O 1
ATOM 7419 N N . LEU C 1 264 ? 28.183 2.114 11.056 1.00 21.19 263 LEU C N 1
ATOM 7420 C CA . LEU C 1 264 ? 27.961 1.078 12.071 1.00 22.04 263 LEU C CA 1
ATOM 7421 C C . LEU C 1 264 ? 28.121 -0.359 11.555 1.00 24.20 263 LEU C C 1
ATOM 7422 O O . LEU C 1 264 ? 28.258 -1.287 12.363 1.00 28.24 263 LEU C O 1
ATOM 7427 N N . GLN C 1 265 ? 28.119 -0.567 10.237 1.00 24.49 264 GLN C N 1
ATOM 7428 C CA . GLN C 1 265 ? 28.391 -1.910 9.692 1.00 25.45 264 GLN C CA 1
ATOM 7429 C C . GLN C 1 265 ? 29.893 -2.185 9.487 1.00 26.20 264 GLN C C 1
ATOM 7430 O O . GLN C 1 265 ? 30.276 -3.338 9.230 1.00 30.06 264 GLN C O 1
ATOM 7436 N N . ASN C 1 266 ? 30.718 -1.137 9.583 1.00 26.56 265 ASN C N 1
ATOM 7437 C CA . ASN C 1 266 ? 32.191 -1.217 9.484 1.00 27.70 265 ASN C CA 1
ATOM 7438 C C . ASN C 1 266 ? 32.762 -2.129 10.579 1.00 30.10 265 ASN C C 1
ATOM 7439 O O . ASN C 1 266 ? 32.204 -2.192 11.691 1.00 29.33 265 ASN C O 1
ATOM 7444 N N . ASP C 1 267 ? 33.865 -2.827 10.264 1.00 32.26 266 ASP C N 1
ATOM 7445 C CA . ASP C 1 267 ? 34.518 -3.756 11.199 1.00 31.04 266 ASP C CA 1
ATOM 7446 C C . ASP C 1 267 ? 35.179 -3.067 12.400 1.00 30.55 266 ASP C C 1
ATOM 7447 O O . ASP C 1 267 ? 35.283 -3.654 13.480 1.00 34.07 266 ASP C O 1
ATOM 7449 N N . GLU C 1 268 ? 35.633 -1.836 12.194 1.00 27.58 267 GLU C N 1
ATOM 7450 C CA . GLU C 1 268 ? 36.293 -1.045 13.225 1.00 26.71 267 GLU C CA 1
ATOM 7451 C C . GLU C 1 268 ? 35.540 0.265 13.375 1.00 23.90 267 GLU C C 1
ATOM 7452 O O . GLU C 1 268 ? 35.023 0.784 12.388 1.00 25.71 267 GLU C O 1
ATOM 7454 N N . PRO C 1 269 ? 35.482 0.818 14.600 1.00 22.87 268 PRO C N 1
ATOM 7455 C CA . PRO C 1 269 ? 34.829 2.122 14.807 1.00 22.32 268 PRO C CA 1
ATOM 7456 C C . PRO C 1 269 ? 35.716 3.295 14.370 1.00 23.57 268 PRO C C 1
ATOM 7457 O O . PRO C 1 269 ? 36.685 3.634 15.065 1.00 28.66 268 PRO C O 1
ATOM 7461 N N . GLU C 1 270 ? 35.402 3.880 13.218 1.00 22.81 269 GLU C N 1
ATOM 7462 C CA . GLU C 1 270 ? 36.168 4.997 12.637 1.00 24.46 269 GLU C CA 1
ATOM 7463 C C . GLU C 1 270 ? 35.265 6.210 12.382 1.00 21.75 269 GLU C C 1
ATOM 7464 O O . GLU C 1 270 ? 34.076 6.063 12.122 1.00 22.95 269 GLU C O 1
ATOM 7470 N N . ASP C 1 271 ? 35.854 7.398 12.428 1.00 20.56 270 ASP C N 1
ATOM 7471 C CA . ASP C 1 271 ? 35.175 8.664 12.127 1.00 19.45 270 ASP C CA 1
ATOM 7472 C C . ASP C 1 271 ? 35.337 9.042 10.646 1.00 19.55 270 ASP C C 1
ATOM 7473 O O . ASP C 1 271 ? 36.412 8.821 10.069 1.00 20.52 270 ASP C O 1
ATOM 7478 N N . PHE C 1 272 ? 34.290 9.620 10.027 1.00 18.42 271 PHE C N 1
ATOM 7479 C CA . PHE C 1 272 ? 34.296 9.921 8.590 1.00 18.71 271 PHE C CA 1
ATOM 7480 C C . PHE C 1 272 ? 33.631 11.245 8.229 1.00 18.45 271 PHE C C 1
ATOM 7481 O O . PHE C 1 272 ? 32.539 11.562 8.741 1.00 18.66 271 PHE C O 1
ATOM 7489 N N . VAL C 1 273 ? 34.261 11.971 7.299 1.00 18.77 272 VAL C N 1
ATOM 7490 C CA . VAL C 1 273 ? 33.625 13.093 6.574 1.00 17.96 272 VAL C CA 1
ATOM 7491 C C . VAL C 1 273 ? 32.667 12.534 5.501 1.00 18.28 272 VAL C C 1
ATOM 7492 O O . VAL C 1 273 ? 33.028 11.598 4.753 1.00 20.60 272 VAL C O 1
ATOM 7496 N N . ILE C 1 274 ? 31.461 13.116 5.425 1.00 17.51 273 ILE C N 1
ATOM 7497 C CA . ILE C 1 274 ? 30.419 12.753 4.423 1.00 17.30 273 ILE C CA 1
ATOM 7498 C C . ILE C 1 274 ? 29.953 14.085 3.800 1.00 17.74 273 ILE C C 1
ATOM 7499 O O . ILE C 1 274 ? 29.513 15.001 4.518 1.00 18.95 273 ILE C O 1
ATOM 7504 N N . ALA C 1 275 ? 30.078 14.199 2.474 1.00 18.57 274 ALA C N 1
ATOM 7505 C CA . ALA C 1 275 ? 29.939 15.485 1.757 1.00 18.01 274 ALA C CA 1
ATOM 7506 C C . ALA C 1 275 ? 29.854 15.237 0.239 1.00 19.63 274 ALA C C 1
ATOM 7507 O O . ALA C 1 275 ? 30.067 14.101 -0.214 1.00 21.37 274 ALA C O 1
ATOM 7509 N N . THR C 1 276 ? 29.540 16.279 -0.528 1.00 19.42 275 THR C N 1
ATOM 7510 C CA . THR C 1 276 ? 29.546 16.179 -2.008 1.00 19.31 275 THR C CA 1
ATOM 7511 C C . THR C 1 276 ? 30.870 16.597 -2.661 1.00 21.06 275 THR C C 1
ATOM 7512 O O . THR C 1 276 ? 31.179 16.185 -3.809 1.00 21.89 275 THR C O 1
ATOM 7516 N N . GLY C 1 277 ? 31.619 17.458 -1.975 1.00 20.54 276 GLY C N 1
ATOM 7517 C CA . GLY C 1 277 ? 32.824 18.075 -2.549 1.00 22.77 276 GLY C CA 1
ATOM 7518 C C . GLY C 1 277 ? 32.605 19.255 -3.507 1.00 23.22 276 GLY C C 1
ATOM 7519 O O . GLY C 1 277 ? 33.581 19.792 -4.034 1.00 24.99 276 GLY C O 1
ATOM 7520 N N . GLU C 1 278 ? 31.344 19.644 -3.734 1.00 23.75 277 GLU C N 1
ATOM 7521 C CA . GLU C 1 278 ? 30.949 20.772 -4.602 1.00 23.76 277 GLU C CA 1
ATOM 7522 C C . GLU C 1 278 ? 30.520 21.950 -3.716 1.00 22.29 277 GLU C C 1
ATOM 7523 O O . GLU C 1 278 ? 29.774 21.741 -2.763 1.00 25.75 277 GLU C O 1
ATOM 7529 N N . VAL C 1 279 ? 30.939 23.165 -4.046 1.00 20.90 278 VAL C N 1
ATOM 7530 C CA . VAL C 1 279 ? 30.630 24.388 -3.275 1.00 22.05 278 VAL C CA 1
ATOM 7531 C C . VAL C 1 279 ? 29.865 25.405 -4.099 1.00 21.71 278 VAL C C 1
ATOM 7532 O O . VAL C 1 279 ? 30.232 25.674 -5.252 1.00 24.11 278 VAL C O 1
ATOM 7536 N N . HIS C 1 280 ? 28.845 26.012 -3.479 1.00 19.28 279 HIS C N 1
ATOM 7537 C CA . HIS C 1 280 ? 28.030 27.078 -4.103 1.00 20.43 279 HIS C CA 1
ATOM 7538 C C . HIS C 1 280 ? 27.642 28.112 -3.046 1.00 17.83 279 HIS C C 1
ATOM 7539 O O . HIS C 1 280 ? 27.571 27.783 -1.837 1.00 19.66 279 HIS C O 1
ATOM 7546 N N . SER C 1 281 ? 27.382 29.348 -3.481 1.00 19.62 280 SER C N 1
ATOM 7547 C CA . SER C 1 281 ? 26.956 30.418 -2.580 1.00 18.50 280 SER C CA 1
ATOM 7548 C C . SER C 1 281 ? 25.438 30.405 -2.334 1.00 18.48 280 SER C C 1
ATOM 7549 O O . SER C 1 281 ? 24.661 29.858 -3.139 1.00 18.17 280 SER C O 1
ATOM 7552 N N . VAL C 1 282 ? 25.014 31.055 -1.246 1.00 18.34 281 VAL C N 1
ATOM 7553 C CA . VAL C 1 282 ? 23.572 31.325 -1.018 1.00 17.88 281 VAL C CA 1
ATOM 7554 C C . VAL C 1 282 ? 22.965 32.098 -2.231 1.00 17.90 281 VAL C C 1
ATOM 7555 O O . VAL C 1 282 ? 21.857 31.794 -2.690 1.00 18.43 281 VAL C O 1
ATOM 7559 N N . ARG C 1 283 ? 23.725 33.069 -2.749 1.00 18.26 282 ARG C N 1
ATOM 7560 C CA . ARG C 1 283 ? 23.327 33.855 -3.924 1.00 19.87 282 ARG C CA 1
ATOM 7561 C C . ARG C 1 283 ? 22.971 32.947 -5.127 1.00 19.12 282 ARG C C 1
ATOM 7562 O O . ARG C 1 283 ? 21.912 33.106 -5.775 1.00 18.91 282 ARG C O 1
ATOM 7570 N N . GLU C 1 284 ? 23.836 31.965 -5.393 1.00 18.70 283 GLU C N 1
ATOM 7571 C CA . GLU C 1 284 ? 23.580 30.963 -6.435 1.00 20.35 283 GLU C CA 1
ATOM 7572 C C . GLU C 1 284 ? 22.353 30.073 -6.169 1.00 19.84 283 GLU C C 1
ATOM 7573 O O . GLU C 1 284 ? 21.592 29.781 -7.096 1.00 19.58 283 GLU C O 1
ATOM 7579 N N . PHE C 1 285 ? 22.156 29.639 -4.914 1.00 18.65 284 PHE C N 1
ATOM 7580 C CA . PHE C 1 285 ? 20.918 28.900 -4.537 1.00 17.58 284 PHE C CA 1
ATOM 7581 C C . PHE C 1 285 ? 19.663 29.728 -4.875 1.00 17.73 284 PHE C C 1
ATOM 7582 O O . PHE C 1 285 ? 18.698 29.195 -5.455 1.00 20.03 284 PHE C O 1
ATOM 7590 N N . VAL C 1 286 ? 19.696 31.025 -4.570 1.00 17.51 285 VAL C N 1
ATOM 7591 C CA . VAL C 1 286 ? 18.600 31.943 -4.913 1.00 18.22 285 VAL C CA 1
ATOM 7592 C C . VAL C 1 286 ? 18.390 32.012 -6.435 1.00 17.52 285 VAL C C 1
ATOM 7593 O O . VAL C 1 286 ? 17.261 31.833 -6.937 1.00 19.11 285 VAL C O 1
ATOM 7597 N N . GLU C 1 287 ? 19.463 32.267 -7.176 1.00 17.45 286 GLU C N 1
ATOM 7598 C CA . GLU C 1 287 ? 19.355 32.411 -8.632 1.00 18.88 286 GLU C CA 1
ATOM 7599 C C . GLU C 1 287 ? 18.798 31.145 -9.298 1.00 19.32 286 GLU C C 1
ATOM 7600 O O . GLU C 1 287 ? 17.894 31.226 -10.146 1.00 20.73 286 GLU C O 1
ATOM 7606 N N . LYS C 1 288 ? 19.322 29.979 -8.929 1.00 20.43 287 LYS C N 1
ATOM 7607 C CA . LYS C 1 288 ? 18.886 28.697 -9.532 1.00 21.41 287 LYS C CA 1
ATOM 7608 C C . LYS C 1 288 ? 17.428 28.349 -9.150 1.00 20.73 287 LYS C C 1
ATOM 7609 O O . LYS C 1 288 ? 16.633 27.874 -9.999 1.00 22.12 287 LYS C O 1
ATOM 7612 N N . SER C 1 289 ? 17.037 28.660 -7.909 1.00 19.75 288 SER C N 1
ATOM 7613 C CA . SER C 1 289 ? 15.645 28.435 -7.510 1.00 20.20 288 SER C CA 1
ATOM 7614 C C . SER C 1 289 ? 14.658 29.266 -8.348 1.00 20.67 288 SER C C 1
ATOM 7615 O O . SER C 1 289 ? 13.634 28.744 -8.828 1.00 22.27 288 SER C O 1
ATOM 7618 N N . PHE C 1 290 ? 14.953 30.553 -8.529 1.00 19.31 289 PHE C N 1
ATOM 7619 C CA . PHE C 1 290 ? 14.075 31.409 -9.330 1.00 20.16 289 PHE C CA 1
ATOM 7620 C C . PHE C 1 290 ? 14.021 30.971 -10.812 1.00 21.24 289 PHE C C 1
ATOM 7621 O O . PHE C 1 290 ? 12.949 31.060 -11.447 1.00 21.91 289 PHE C O 1
ATOM 7629 N N . LEU C 1 291 ? 15.141 30.467 -11.361 1.00 21.57 290 LEU C N 1
ATOM 7630 C CA . LEU C 1 291 ? 15.144 29.969 -12.761 1.00 24.52 290 LEU C CA 1
ATOM 7631 C C . LEU C 1 291 ? 14.137 28.830 -12.994 1.00 24.11 290 LEU C C 1
ATOM 7632 O O . LEU C 1 291 ? 13.530 28.750 -14.077 1.00 24.32 290 LEU C O 1
ATOM 7637 N N . HIS C 1 292 ? 13.930 27.984 -11.975 1.00 23.28 291 HIS C N 1
ATOM 7638 C CA . HIS C 1 292 ? 12.967 26.902 -12.054 1.00 25.51 291 HIS C CA 1
ATOM 7639 C C . HIS C 1 292 ? 11.509 27.373 -12.098 1.00 25.22 291 HIS C C 1
ATOM 7640 O O . HIS C 1 292 ? 10.656 26.604 -12.538 1.00 29.61 291 HIS C O 1
ATOM 7647 N N . ILE C 1 293 ? 11.229 28.614 -11.678 1.00 23.94 292 ILE C N 1
ATOM 7648 C CA . ILE C 1 293 ? 9.897 29.238 -11.862 1.00 24.62 292 ILE C CA 1
ATOM 7649 C C . ILE C 1 293 ? 9.842 30.294 -12.978 1.00 23.63 292 ILE C C 1
ATOM 7650 O O . ILE C 1 293 ? 8.874 31.068 -13.069 1.00 24.26 292 ILE C O 1
ATOM 7655 N N . GLY C 1 294 ? 10.848 30.307 -13.849 1.00 24.05 293 GLY C N 1
ATOM 7656 C CA . GLY C 1 294 ? 10.830 31.186 -15.033 1.00 22.66 293 GLY C CA 1
ATOM 7657 C C . GLY C 1 294 ? 11.262 32.632 -14.813 1.00 22.57 293 GLY C C 1
ATOM 7658 O O . GLY C 1 294 ? 10.888 33.491 -15.597 1.00 23.87 293 GLY C O 1
ATOM 7659 N N . LYS C 1 295 ? 12.060 32.893 -13.763 1.00 20.30 294 LYS C N 1
ATOM 7660 C CA . LYS C 1 295 ? 12.497 34.245 -13.424 1.00 19.77 294 LYS C CA 1
ATOM 7661 C C . LYS C 1 295 ? 14.030 34.299 -13.309 1.00 20.53 294 LYS C C 1
ATOM 7662 O O . LYS C 1 295 ? 14.644 33.424 -12.687 1.00 22.22 294 LYS C O 1
ATOM 7668 N N . THR C 1 296 ? 14.615 35.372 -13.840 1.00 20.55 295 THR C N 1
ATOM 7669 C CA . THR C 1 296 ? 16.063 35.603 -13.813 1.00 21.50 295 THR C CA 1
ATOM 7670 C C . THR C 1 296 ? 16.346 36.755 -12.833 1.00 21.95 295 THR C C 1
ATOM 7671 O O . THR C 1 296 ? 15.962 37.892 -13.088 1.00 23.51 295 THR C O 1
ATOM 7675 N N . ILE C 1 297 ? 17.003 36.465 -11.700 1.00 23.27 296 ILE C N 1
ATOM 7676 C CA . ILE C 1 297 ? 17.302 37.501 -10.706 1.00 23.88 296 ILE C CA 1
ATOM 7677 C C . ILE C 1 297 ? 18.549 38.280 -11.100 1.00 23.80 296 ILE C C 1
ATOM 7678 O O . ILE C 1 297 ? 19.583 37.670 -11.418 1.00 26.02 296 ILE C O 1
ATOM 7683 N N . VAL C 1 298 ? 18.445 39.609 -11.092 1.00 22.90 297 VAL C N 1
ATOM 7684 C CA . VAL C 1 298 ? 19.616 40.489 -11.197 1.00 25.63 297 VAL C CA 1
ATOM 7685 C C . VAL C 1 298 ? 19.719 41.366 -9.946 1.00 26.74 297 VAL C C 1
ATOM 7686 O O . VAL C 1 298 ? 18.712 41.864 -9.427 1.00 27.63 297 VAL C O 1
ATOM 7690 N N . TRP C 1 299 ? 20.943 41.507 -9.443 1.00 25.66 298 TRP C N 1
ATOM 7691 C CA . TRP C 1 299 ? 21.196 42.160 -8.152 1.00 25.60 298 TRP C CA 1
ATOM 7692 C C . TRP C 1 299 ? 21.581 43.626 -8.356 1.00 26.99 298 TRP C C 1
ATOM 7693 O O . TRP C 1 299 ? 22.285 43.972 -9.337 1.00 29.80 298 TRP C O 1
ATOM 7704 N N . GLU C 1 300 ? 21.138 44.478 -7.429 1.00 26.30 299 GLU C N 1
ATOM 7705 C CA . GLU C 1 300 ? 21.534 45.892 -7.390 1.00 28.14 299 GLU C CA 1
ATOM 7706 C C . GLU C 1 300 ? 21.737 46.364 -5.941 1.00 26.42 299 GLU C C 1
ATOM 7707 O O . GLU C 1 300 ? 21.105 45.836 -5.021 1.00 27.25 299 GLU C O 1
ATOM 7713 N N . GLY C 1 301 ? 22.617 47.354 -5.761 1.00 28.47 300 GLY C N 1
ATOM 7714 C CA . GLY C 1 301 ? 22.973 47.876 -4.429 1.00 27.79 300 GLY C CA 1
ATOM 7715 C C . GLY C 1 301 ? 23.980 46.998 -3.707 1.00 27.96 300 GLY C C 1
ATOM 7716 O O . GLY C 1 301 ? 24.381 45.942 -4.218 1.00 29.40 300 GLY C O 1
ATOM 7717 N N . LYS C 1 302 ? 24.359 47.428 -2.503 1.00 28.26 301 LYS C N 1
ATOM 7718 C CA . LYS C 1 302 ? 25.457 46.828 -1.725 1.00 28.95 301 LYS C CA 1
ATOM 7719 C C . LYS C 1 302 ? 25.040 46.559 -0.263 1.00 28.06 301 LYS C C 1
ATOM 7720 O O . LYS C 1 302 ? 24.214 47.287 0.285 1.00 26.81 301 LYS C O 1
ATOM 7722 N N . ASN C 1 303 ? 25.627 45.524 0.357 1.00 27.35 302 ASN C N 1
ATOM 7723 C CA . ASN C 1 303 ? 25.461 45.241 1.799 1.00 29.55 302 ASN C CA 1
ATOM 7724 C C . ASN C 1 303 ? 23.968 45.082 2.178 1.00 27.96 302 ASN C C 1
ATOM 7725 O O . ASN C 1 303 ? 23.242 44.393 1.451 1.00 27.22 302 ASN C O 1
ATOM 7730 N N . GLU C 1 304 ? 23.495 45.727 3.254 1.00 26.29 303 GLU C N 1
ATOM 7731 C CA . GLU C 1 304 ? 22.095 45.617 3.672 1.00 29.28 303 GLU C CA 1
ATOM 7732 C C . GLU C 1 304 ? 21.088 46.344 2.759 1.00 28.48 303 GLU C C 1
ATOM 7733 O O . GLU C 1 304 ? 19.871 46.224 2.967 1.00 28.07 303 GLU C O 1
ATOM 7739 N N . ASN C 1 305 ? 21.575 47.109 1.774 1.00 26.40 304 ASN C N 1
ATOM 7740 C CA . ASN C 1 305 ? 20.702 47.725 0.771 1.00 26.49 304 ASN C CA 1
ATOM 7741 C C . ASN C 1 305 ? 20.631 46.973 -0.556 1.00 25.97 304 ASN C C 1
ATOM 7742 O O . ASN C 1 305 ? 19.968 47.446 -1.502 1.00 26.93 304 ASN C O 1
ATOM 7747 N N . GLU C 1 306 ? 21.278 45.808 -0.632 1.00 22.56 305 GLU C N 1
ATOM 7748 C CA . GLU C 1 306 ? 21.213 44.971 -1.843 1.00 21.75 305 GLU C CA 1
ATOM 7749 C C . GLU C 1 306 ? 19.806 44.362 -2.037 1.00 21.66 305 GLU C C 1
ATOM 7750 O O . GLU C 1 306 ? 19.192 43.886 -1.052 1.00 21.15 305 GLU C O 1
ATOM 7756 N N . VAL C 1 307 ? 19.306 44.376 -3.294 1.00 22.65 306 VAL C N 1
ATOM 7757 C CA . VAL C 1 307 ? 18.026 43.729 -3.633 1.00 24.29 306 VAL C CA 1
ATOM 7758 C C . VAL C 1 307 ? 18.161 42.869 -4.891 1.00 24.33 306 VAL C C 1
ATOM 7759 O O . VAL C 1 307 ? 19.057 43.100 -5.714 1.00 26.39 306 VAL C O 1
ATOM 7763 N N . GLY C 1 308 ? 17.301 41.854 -4.998 1.00 22.97 307 GLY C N 1
ATOM 7764 C CA . GLY C 1 308 ? 17.197 40.986 -6.183 1.00 22.01 307 GLY C CA 1
ATOM 7765 C C . GLY C 1 308 ? 15.921 41.290 -6.954 1.00 22.50 307 GLY C C 1
ATOM 7766 O O . GLY C 1 308 ? 14.821 41.190 -6.393 1.00 23.07 307 GLY C O 1
ATOM 7767 N N . ARG C 1 309 ? 16.080 41.674 -8.225 1.00 21.23 308 ARG C N 1
ATOM 7768 C CA . ARG C 1 309 ? 14.959 42.023 -9.099 1.00 22.66 308 ARG C CA 1
ATOM 7769 C C . ARG C 1 309 ? 14.809 41.005 -10.248 1.00 22.95 308 ARG C C 1
ATOM 7770 O O . ARG C 1 309 ? 15.794 40.567 -10.843 1.00 25.73 308 ARG C O 1
ATOM 7778 N N . CYS C 1 310 ? 13.572 40.653 -10.590 1.00 22.55 309 CYS C N 1
ATOM 7779 C CA . CYS C 1 310 ? 13.313 39.785 -11.742 1.00 22.77 309 CYS C CA 1
ATOM 7780 C C . CYS C 1 310 ? 13.502 40.587 -13.050 1.00 21.99 309 CYS C C 1
ATOM 7781 O O . CYS C 1 310 ? 12.854 41.635 -13.251 1.00 23.26 309 CYS C O 1
ATOM 7784 N N . LYS C 1 311 ? 14.395 40.126 -13.918 1.00 21.20 310 LYS C N 1
ATOM 7785 C CA . LYS C 1 311 ? 14.680 40.833 -15.201 1.00 21.65 310 LYS C CA 1
ATOM 7786 C C . LYS C 1 311 ? 13.453 40.884 -16.130 1.00 21.86 310 LYS C C 1
ATOM 7787 O O . LYS C 1 311 ? 13.187 41.915 -16.779 1.00 23.82 310 LYS C O 1
ATOM 7791 N N . GLU C 1 312 ? 12.688 39.797 -16.169 1.00 20.98 311 GLU C N 1
ATOM 7792 C CA . GLU C 1 312 ? 11.529 39.695 -17.080 1.00 21.80 311 GLU C CA 1
ATOM 7793 C C . GLU C 1 312 ? 10.365 40.647 -16.732 1.00 22.55 311 GLU C C 1
ATOM 7794 O O . GLU C 1 312 ? 9.622 41.086 -17.646 1.00 22.04 311 GLU C O 1
ATOM 7800 N N . THR C 1 313 ? 10.196 40.948 -15.435 1.00 25.26 312 THR C N 1
ATOM 7801 C CA . THR C 1 313 ? 9.082 41.816 -14.956 1.00 24.11 312 THR C CA 1
ATOM 7802 C C . THR C 1 313 ? 9.473 43.169 -14.373 1.00 27.12 312 THR C C 1
ATOM 7803 O O . THR C 1 313 ? 8.614 44.066 -14.296 1.00 28.93 312 THR C O 1
ATOM 7807 N N . GLY C 1 314 ? 10.723 43.326 -13.940 1.00 24.14 313 GLY C N 1
ATOM 7808 C CA . GLY C 1 314 ? 11.118 44.517 -13.200 1.00 25.46 313 GLY C CA 1
ATOM 7809 C C . GLY C 1 314 ? 10.765 44.517 -11.700 1.00 24.32 313 GLY C C 1
ATOM 7810 O O . GLY C 1 314 ? 11.024 45.516 -11.016 1.00 26.48 313 GLY C O 1
ATOM 7811 N N . LYS C 1 315 ? 10.206 43.424 -11.174 1.00 23.75 314 LYS C N 1
ATOM 7812 C CA . LYS C 1 315 ? 9.703 43.393 -9.773 1.00 23.35 314 LYS C CA 1
ATOM 7813 C C . LYS C 1 315 ? 10.779 42.918 -8.789 1.00 22.46 314 LYS C C 1
ATOM 7814 O O . LYS C 1 315 ? 11.464 41.923 -9.056 1.00 22.13 314 LYS C O 1
ATOM 7818 N N . VAL C 1 316 ? 10.895 43.614 -7.649 1.00 23.86 315 VAL C N 1
ATOM 7819 C CA . VAL C 1 316 ? 11.800 43.190 -6.551 1.00 23.94 315 VAL C CA 1
ATOM 7820 C C . VAL C 1 316 ? 11.185 42.021 -5.779 1.00 23.46 315 VAL C C 1
ATOM 7821 O O . VAL C 1 316 ? 10.023 42.098 -5.327 1.00 24.26 315 VAL C O 1
ATOM 7825 N N . HIS C 1 317 ? 11.956 40.938 -5.640 1.00 20.90 316 HIS C N 1
ATOM 7826 C CA . HIS C 1 317 ? 11.536 39.760 -4.880 1.00 20.40 316 HIS C CA 1
ATOM 7827 C C . HIS C 1 317 ? 12.445 39.390 -3.672 1.00 21.02 316 HIS C C 1
ATOM 7828 O O . HIS C 1 317 ? 12.036 38.538 -2.858 1.00 21.29 316 HIS C O 1
ATOM 7835 N N . VAL C 1 318 ? 13.665 39.944 -3.579 1.00 19.23 317 VAL C N 1
ATOM 7836 C CA . VAL C 1 318 ? 14.600 39.590 -2.491 1.00 19.16 317 VAL C CA 1
ATOM 7837 C C . VAL C 1 318 ? 15.208 40.869 -1.911 1.00 19.86 317 VAL C C 1
ATOM 7838 O O . VAL C 1 318 ? 15.665 41.742 -2.660 1.00 20.63 317 VAL C O 1
ATOM 7842 N N . THR C 1 319 ? 15.206 40.967 -0.583 1.00 20.22 318 THR C N 1
ATOM 7843 C CA . THR C 1 319 ? 15.897 42.027 0.146 1.00 20.47 318 THR C CA 1
ATOM 7844 C C . THR C 1 319 ? 16.847 41.413 1.193 1.00 19.84 318 THR C C 1
ATOM 7845 O O . THR C 1 319 ? 16.861 40.181 1.401 1.00 19.10 318 THR C O 1
ATOM 7849 N N . VAL C 1 320 ? 17.639 42.273 1.835 1.00 21.35 319 VAL C N 1
ATOM 7850 C CA . VAL C 1 320 ? 18.596 41.864 2.859 1.00 20.97 319 VAL C CA 1
ATOM 7851 C C . VAL C 1 320 ? 18.260 42.563 4.187 1.00 20.90 319 VAL C C 1
ATOM 7852 O O . VAL C 1 320 ? 17.944 43.765 4.207 1.00 22.23 319 VAL C O 1
ATOM 7856 N N . ASP C 1 321 ? 18.349 41.819 5.290 1.00 21.59 320 ASP C N 1
ATOM 7857 C CA . ASP C 1 321 ? 18.114 42.360 6.641 1.00 22.99 320 ASP C CA 1
ATOM 7858 C C . ASP C 1 321 ? 19.252 41.858 7.542 1.00 21.06 320 ASP C C 1
ATOM 7859 O O . ASP C 1 321 ? 19.477 40.643 7.644 1.00 21.48 320 ASP C O 1
ATOM 7864 N N . LEU C 1 322 ? 19.962 42.783 8.203 1.00 23.78 321 LEU C N 1
ATOM 7865 C CA . LEU C 1 322 ? 21.076 42.424 9.109 1.00 24.69 321 LEU C CA 1
ATOM 7866 C C . LEU C 1 322 ? 20.676 41.487 10.261 1.00 23.12 321 LEU C C 1
ATOM 7867 O O . LEU C 1 322 ? 21.542 40.823 10.842 1.00 24.80 321 LEU C O 1
ATOM 7872 N N . LYS C 1 323 ? 19.389 41.449 10.619 1.00 22.97 322 LYS C N 1
ATOM 7873 C CA . LYS C 1 323 ? 18.910 40.552 11.675 1.00 23.28 322 LYS C CA 1
ATOM 7874 C C . LYS C 1 323 ? 19.158 39.051 11.376 1.00 21.98 322 LYS C C 1
ATOM 7875 O O . LYS C 1 323 ? 19.194 38.237 12.313 1.00 23.22 322 LYS C O 1
ATOM 7881 N N . TYR C 1 324 ? 19.330 38.684 10.096 1.00 19.83 323 TYR C N 1
ATOM 7882 C CA . TYR C 1 324 ? 19.622 37.277 9.727 1.00 19.06 323 TYR C CA 1
ATOM 7883 C C . TYR C 1 324 ? 21.131 36.940 9.684 1.00 19.59 323 TYR C C 1
ATOM 7884 O O . TYR C 1 324 ? 21.499 35.757 9.521 1.00 20.33 323 TYR C O 1
ATOM 7893 N N . TYR C 1 325 ? 21.998 37.943 9.843 1.00 18.89 324 TYR C N 1
ATOM 7894 C CA . TYR C 1 325 ? 23.452 37.692 9.995 1.00 20.08 324 TYR C CA 1
ATOM 7895 C C . TYR C 1 325 ? 23.780 37.025 11.356 1.00 18.68 324 TYR C C 1
ATOM 7896 O O . TYR C 1 325 ? 23.011 37.130 12.324 1.00 21.34 324 TYR C O 1
ATOM 7905 N N . ARG C 1 326 ? 24.906 36.305 11.402 1.00 19.18 325 ARG C N 1
ATOM 7906 C CA . ARG C 1 326 ? 25.445 35.692 12.646 1.00 18.85 325 ARG C CA 1
ATOM 7907 C C . ARG C 1 326 ? 26.641 36.530 13.172 1.00 20.77 325 ARG C C 1
ATOM 7908 O O . ARG C 1 326 ? 27.413 37.044 12.374 1.00 21.38 325 ARG C O 1
ATOM 7916 N N . PRO C 1 327 ? 26.807 36.653 14.519 1.00 21.08 326 PRO C N 1
ATOM 7917 C CA . PRO C 1 327 ? 27.942 37.418 15.041 1.00 22.21 326 PRO C CA 1
ATOM 7918 C C . PRO C 1 327 ? 29.332 36.945 14.556 1.00 22.27 326 PRO C C 1
ATOM 7919 O O . PRO C 1 327 ? 30.219 37.767 14.295 1.00 24.07 326 PRO C O 1
ATOM 7923 N N . THR C 1 328 ? 29.501 35.626 14.437 1.00 19.87 327 THR C N 1
ATOM 7924 C CA . THR C 1 328 ? 30.712 34.993 13.928 1.00 20.39 327 THR C CA 1
ATOM 7925 C C . THR C 1 328 ? 30.285 33.999 12.830 1.00 20.83 327 THR C C 1
ATOM 7926 O O . THR C 1 328 ? 29.809 32.898 13.133 1.00 23.91 327 THR C O 1
ATOM 7930 N N . GLU C 1 329 ? 30.459 34.384 11.565 1.00 19.28 328 GLU C N 1
ATOM 7931 C CA . GLU C 1 329 ? 30.021 33.580 10.420 1.00 19.11 328 GLU C CA 1
ATOM 7932 C C . GLU C 1 329 ? 31.022 32.443 10.162 1.00 19.64 328 GLU C C 1
ATOM 7933 O O . GLU C 1 329 ? 32.213 32.541 10.544 1.00 20.57 328 GLU C O 1
ATOM 7939 N N . VAL C 1 330 ? 30.520 31.392 9.502 1.00 17.94 329 VAL C N 1
ATOM 7940 C CA . VAL C 1 330 ? 31.296 30.291 8.919 1.00 18.75 329 VAL C CA 1
ATOM 7941 C C . VAL C 1 330 ? 31.221 30.543 7.394 1.00 17.46 329 VAL C C 1
ATOM 7942 O O . VAL C 1 330 ? 30.188 30.282 6.753 1.00 18.22 329 VAL C O 1
ATOM 7946 N N . ASP C 1 331 ? 32.297 31.093 6.829 1.00 18.09 330 ASP C N 1
ATOM 7947 C CA . ASP C 1 331 ? 32.258 31.664 5.461 1.00 20.61 330 ASP C CA 1
ATOM 7948 C C . ASP C 1 331 ? 32.194 30.635 4.333 1.00 19.43 330 ASP C C 1
ATOM 7949 O O . ASP C 1 331 ? 31.614 30.907 3.272 1.00 20.19 330 ASP C O 1
ATOM 7954 N N . PHE C 1 332 ? 32.782 29.461 4.541 1.00 19.11 331 PHE C N 1
ATOM 7955 C CA . PHE C 1 332 ? 33.104 28.563 3.434 1.00 20.56 331 PHE C CA 1
ATOM 7956 C C . PHE C 1 332 ? 33.240 27.135 3.977 1.00 21.80 331 PHE C C 1
ATOM 7957 O O . PHE C 1 332 ? 34.017 26.917 4.914 1.00 25.27 331 PHE C O 1
ATOM 7965 N N . LEU C 1 333 ? 32.500 26.188 3.392 1.00 17.93 332 LEU C N 1
ATOM 7966 C CA . LEU C 1 333 ? 32.629 24.743 3.674 1.00 18.09 332 LEU C CA 1
ATOM 7967 C C . LEU C 1 333 ? 32.668 23.942 2.373 1.00 19.07 332 LEU C C 1
ATOM 7968 O O . LEU C 1 333 ? 31.838 24.150 1.486 1.00 21.26 332 LEU C O 1
ATOM 7973 N N . GLN C 1 334 ? 33.638 23.031 2.268 1.00 18.94 333 GLN C N 1
ATOM 7974 C CA . GLN C 1 334 ? 33.743 22.095 1.135 1.00 19.66 333 GLN C CA 1
ATOM 7975 C C . GLN C 1 334 ? 34.424 20.820 1.634 1.00 21.41 333 GLN C C 1
ATOM 7976 O O . GLN C 1 334 ? 35.591 20.879 2.055 1.00 22.14 333 GLN C O 1
ATOM 7982 N N . GLY C 1 335 ? 33.723 19.691 1.602 1.00 20.51 334 GLY C N 1
ATOM 7983 C CA . GLY C 1 335 ? 34.220 18.451 2.211 1.00 21.80 334 GLY C CA 1
ATOM 7984 C C . GLY C 1 335 ? 34.929 17.494 1.255 1.00 21.26 334 GLY C C 1
ATOM 7985 O O . GLY C 1 335 ? 34.507 17.340 0.130 1.00 25.09 334 GLY C O 1
ATOM 7986 N N . ASP C 1 336 ? 35.981 16.829 1.733 1.00 22.20 335 ASP C N 1
ATOM 7987 C CA . ASP C 1 336 ? 36.690 15.775 0.990 1.00 22.80 335 ASP C CA 1
ATOM 7988 C C . ASP C 1 336 ? 36.349 14.425 1.628 1.00 23.06 335 ASP C C 1
ATOM 7989 O O . ASP C 1 336 ? 36.820 14.129 2.742 1.00 23.10 335 ASP C O 1
ATOM 7994 N N A CYS C 1 337 ? 35.510 13.631 0.957 0.86 23.92 336 CYS C N 1
ATOM 7995 N N B CYS C 1 337 ? 35.571 13.609 0.907 0.14 21.92 336 CYS C N 1
ATOM 7996 C CA A CYS C 1 337 ? 35.096 12.336 1.497 0.86 24.68 336 CYS C CA 1
ATOM 7997 C CA B CYS C 1 337 ? 35.098 12.301 1.388 0.14 21.24 336 CYS C CA 1
ATOM 7998 C C A CYS C 1 337 ? 35.867 11.123 0.913 0.86 23.86 336 CYS C C 1
ATOM 7999 C C B CYS C 1 337 ? 35.888 11.102 0.922 0.14 22.14 336 CYS C C 1
ATOM 8000 O O A CYS C 1 337 ? 35.331 10.022 0.852 0.86 24.98 336 CYS C O 1
ATOM 8001 O O B CYS C 1 337 ? 35.349 9.995 0.892 0.14 22.37 336 CYS C O 1
ATOM 8006 N N . THR C 1 338 ? 37.144 11.304 0.554 1.00 23.01 337 THR C N 1
ATOM 8007 C CA . THR C 1 338 ? 37.986 10.203 0.052 1.00 24.53 337 THR C CA 1
ATOM 8008 C C . THR C 1 338 ? 38.038 8.994 1.008 1.00 22.23 337 THR C C 1
ATOM 8009 O O . THR C 1 338 ? 37.948 7.858 0.557 1.00 23.97 337 THR C O 1
ATOM 8013 N N . LYS C 1 339 ? 38.158 9.228 2.321 1.00 22.39 338 LYS C N 1
ATOM 8014 C CA . LYS C 1 339 ? 38.234 8.123 3.271 1.00 21.83 338 LYS C CA 1
ATOM 8015 C C . LYS C 1 339 ? 36.955 7.269 3.245 1.00 20.94 338 LYS C C 1
ATOM 8016 O O . LYS C 1 339 ? 37.039 6.039 3.241 1.00 20.93 338 LYS C O 1
ATOM 8022 N N . ALA C 1 340 ? 35.784 7.917 3.216 1.00 20.94 339 ALA C N 1
ATOM 8023 C CA . ALA C 1 340 ? 34.496 7.210 3.171 1.00 21.32 339 ALA C CA 1
ATOM 8024 C C . ALA C 1 340 ? 34.294 6.458 1.843 1.00 20.83 339 ALA C C 1
ATOM 8025 O O . ALA C 1 340 ? 33.784 5.332 1.825 1.00 21.69 339 ALA C O 1
ATOM 8027 N N . LYS C 1 341 ? 34.743 7.040 0.735 1.00 23.67 340 LYS C N 1
ATOM 8028 C CA . LYS C 1 341 ? 34.700 6.328 -0.560 1.00 25.90 340 LYS C CA 1
ATOM 8029 C C . LYS C 1 341 ? 35.572 5.071 -0.515 1.00 25.53 340 LYS C C 1
ATOM 8030 O O . LYS C 1 341 ? 35.159 3.987 -0.956 1.00 28.89 340 LYS C O 1
ATOM 8036 N N . GLN C 1 342 ? 36.774 5.197 0.036 1.00 25.55 341 GLN C N 1
ATOM 8037 C CA . GLN C 1 342 ? 37.715 4.069 0.082 1.00 28.44 341 GLN C CA 1
ATOM 8038 C C . GLN C 1 342 ? 37.307 2.953 1.065 1.00 27.64 341 GLN C C 1
ATOM 8039 O O . GLN C 1 342 ? 37.464 1.768 0.739 1.00 29.93 341 GLN C O 1
ATOM 8045 N N . LYS C 1 343 ? 36.742 3.308 2.229 1.00 27.11 342 LYS C N 1
ATOM 8046 C CA . LYS C 1 343 ? 36.467 2.323 3.290 1.00 25.75 342 LYS C CA 1
ATOM 8047 C C . LYS C 1 343 ? 35.009 1.879 3.390 1.00 26.14 342 LYS C C 1
ATOM 8048 O O . LYS C 1 343 ? 34.756 0.720 3.748 1.00 28.56 342 LYS C O 1
ATOM 8054 N N . LEU C 1 344 ? 34.065 2.766 3.079 1.00 23.18 343 LEU C N 1
ATOM 8055 C CA . LEU C 1 344 ? 32.625 2.455 3.136 1.00 23.42 343 LEU C CA 1
ATOM 8056 C C . LEU C 1 344 ? 31.999 2.206 1.757 1.00 22.83 343 LEU C C 1
ATOM 8057 O O . LEU C 1 344 ? 30.885 1.690 1.683 1.00 24.49 343 LEU C O 1
ATOM 8062 N N . ASN C 1 345 ? 32.712 2.564 0.682 1.00 23.18 344 ASN C N 1
ATOM 8063 C CA . ASN C 1 345 ? 32.161 2.581 -0.687 1.00 23.27 344 ASN C CA 1
ATOM 8064 C C . ASN C 1 345 ? 30.873 3.427 -0.817 1.00 23.06 344 ASN C C 1
ATOM 8065 O O . ASN C 1 345 ? 29.959 3.085 -1.570 1.00 25.22 344 ASN C O 1
ATOM 8070 N N . TRP C 1 346 ? 30.842 4.543 -0.086 1.00 22.92 345 TRP C N 1
ATOM 8071 C CA . TRP C 1 346 ? 29.738 5.501 -0.128 1.00 23.25 345 TRP C CA 1
ATOM 8072 C C . TRP C 1 346 ? 30.054 6.584 -1.159 1.00 24.66 345 TRP C C 1
ATOM 8073 O O . TRP C 1 346 ? 31.206 7.026 -1.253 1.00 26.33 345 TRP C O 1
ATOM 8084 N N . LYS C 1 347 ? 29.026 7.027 -1.887 1.00 24.21 346 LYS C N 1
ATOM 8085 C CA . LYS C 1 347 ? 29.101 8.183 -2.807 1.00 24.70 346 LYS C CA 1
ATOM 8086 C C . LYS C 1 347 ? 27.736 8.913 -2.755 1.00 25.95 346 LYS C C 1
ATOM 8087 O O . LYS C 1 347 ? 26.706 8.268 -2.561 1.00 27.70 346 LYS C O 1
ATOM 8089 N N . PRO C 1 348 ? 27.720 10.252 -2.926 1.00 25.65 347 PRO C N 1
ATOM 8090 C CA . PRO C 1 348 ? 26.430 10.949 -3.067 1.00 26.83 347 PRO C CA 1
ATOM 8091 C C . PRO C 1 348 ? 25.764 10.615 -4.399 1.00 28.72 347 PRO C C 1
ATOM 8092 O O . PRO C 1 348 ? 26.461 10.313 -5.383 1.00 31.80 347 PRO C O 1
ATOM 8096 N N . ARG C 1 349 ? 24.430 10.648 -4.410 1.00 27.68 348 ARG C N 1
ATOM 8097 C CA . ARG C 1 349 ? 23.633 10.399 -5.618 1.00 28.54 348 ARG C CA 1
ATOM 8098 C C . ARG C 1 349 ? 23.081 11.694 -6.207 1.00 30.04 348 ARG C C 1
ATOM 8099 O O . ARG C 1 349 ? 22.932 11.798 -7.410 1.00 35.31 348 ARG C O 1
ATOM 8107 N N . VAL C 1 350 ? 22.767 12.660 -5.353 1.00 31.14 349 VAL C N 1
ATOM 8108 C CA . VAL C 1 350 ? 22.164 13.927 -5.733 1.00 30.82 349 VAL C CA 1
ATOM 8109 C C . VAL C 1 350 ? 23.207 15.016 -5.496 1.00 32.31 349 VAL C C 1
ATOM 8110 O O . VAL C 1 350 ? 23.856 15.042 -4.437 1.00 33.23 349 VAL C O 1
ATOM 8114 N N . ALA C 1 351 ? 23.370 15.893 -6.482 1.00 32.40 350 ALA C N 1
ATOM 8115 C CA . ALA C 1 351 ? 24.195 17.092 -6.346 1.00 38.69 350 ALA C CA 1
ATOM 8116 C C . ALA C 1 351 ? 23.321 18.361 -6.348 1.00 36.42 350 ALA C C 1
ATOM 8117 O O . ALA C 1 351 ? 22.102 18.275 -6.516 1.00 35.71 350 ALA C O 1
ATOM 8119 N N . PHE C 1 352 ? 23.970 19.515 -6.159 1.00 31.10 351 PHE C N 1
ATOM 8120 C CA . PHE C 1 352 ? 23.330 20.840 -6.018 1.00 26.70 351 PHE C CA 1
ATOM 8121 C C . PHE C 1 352 ? 22.205 21.103 -7.026 1.00 24.30 351 PHE C C 1
ATOM 8122 O O . PHE C 1 352 ? 21.109 21.411 -6.628 1.00 24.31 351 PHE C O 1
ATOM 8130 N N . ASP C 1 353 ? 22.462 20.942 -8.320 1.00 28.44 352 ASP C N 1
ATOM 8131 C CA . ASP C 1 353 ? 21.450 21.330 -9.316 1.00 28.52 352 ASP C CA 1
ATOM 8132 C C . ASP C 1 353 ? 20.163 20.488 -9.214 1.00 26.64 352 ASP C C 1
ATOM 8133 O O . ASP C 1 353 ? 19.065 21.051 -9.272 1.00 25.99 352 ASP C O 1
ATOM 8138 N N . GLU C 1 354 ? 20.287 19.169 -9.011 1.00 26.65 353 GLU C N 1
ATOM 8139 C CA . GLU C 1 354 ? 19.090 18.327 -8.794 1.00 28.33 353 GLU C CA 1
ATOM 8140 C C . GLU C 1 354 ? 18.380 18.607 -7.458 1.00 25.04 353 GLU C C 1
ATOM 8141 O O . GLU C 1 354 ? 17.144 18.509 -7.365 1.00 25.90 353 GLU C O 1
ATOM 8143 N N . LEU C 1 355 ? 19.152 18.935 -6.425 1.00 24.30 354 LEU C N 1
ATOM 8144 C CA . LEU C 1 355 ? 18.569 19.244 -5.104 1.00 21.90 354 LEU C CA 1
ATOM 8145 C C . LEU C 1 355 ? 17.681 20.504 -5.169 1.00 21.40 354 LEU C C 1
ATOM 8146 O O . LEU C 1 355 ? 16.545 20.521 -4.645 1.00 22.36 354 LEU C O 1
ATOM 8151 N N . VAL C 1 356 ? 18.181 21.542 -5.829 1.00 20.71 355 VAL C N 1
ATOM 8152 C CA . VAL C 1 356 ? 17.410 22.781 -6.029 1.00 21.27 355 VAL C CA 1
ATOM 8153 C C . VAL C 1 356 ? 16.103 22.482 -6.786 1.00 21.88 355 VAL C C 1
ATOM 8154 O O . VAL C 1 356 ? 15.014 22.867 -6.344 1.00 21.26 355 VAL C O 1
ATOM 8158 N N . ARG C 1 357 ? 16.216 21.780 -7.910 1.00 23.15 356 ARG C N 1
ATOM 8159 C CA . ARG C 1 357 ? 15.030 21.422 -8.722 1.00 25.54 356 ARG C CA 1
ATOM 8160 C C . ARG C 1 357 ? 13.991 20.667 -7.869 1.00 25.23 356 ARG C C 1
ATOM 8161 O O . ARG C 1 357 ? 12.806 21.021 -7.879 1.00 24.82 356 ARG C O 1
ATOM 8165 N N . GLU C 1 358 ? 14.447 19.653 -7.125 1.00 23.54 357 GLU C N 1
ATOM 8166 C CA . GLU C 1 358 ? 13.548 18.822 -6.310 1.00 18.00 357 GLU C CA 1
ATOM 8167 C C . GLU C 1 358 ? 12.853 19.649 -5.213 1.00 21.74 357 GLU C C 1
ATOM 8168 O O . GLU C 1 358 ? 11.643 19.509 -4.998 1.00 23.57 357 GLU C O 1
ATOM 8174 N N . MET C 1 359 ? 13.602 20.502 -4.524 1.00 20.92 358 MET C N 1
ATOM 8175 C CA . MET C 1 359 ? 13.014 21.311 -3.440 1.00 20.98 358 MET C CA 1
ATOM 8176 C C . MET C 1 359 ? 11.994 22.339 -3.952 1.00 20.58 358 MET C C 1
ATOM 8177 O O . MET C 1 359 ? 10.932 22.498 -3.342 1.00 21.40 358 MET C O 1
ATOM 8182 N N . VAL C 1 360 ? 12.294 23.019 -5.063 1.00 19.80 359 VAL C N 1
ATOM 8183 C CA . VAL C 1 360 ? 11.336 23.973 -5.639 1.00 22.01 359 VAL C CA 1
ATOM 8184 C C . VAL C 1 360 ? 10.078 23.238 -6.127 1.00 23.48 359 VAL C C 1
ATOM 8185 O O . VAL C 1 360 ? 8.957 23.661 -5.799 1.00 24.19 359 VAL C O 1
ATOM 8189 N N . HIS C 1 361 ? 10.241 22.126 -6.853 1.00 23.22 360 HIS C N 1
ATOM 8190 C CA . HIS C 1 361 ? 9.063 21.401 -7.394 1.00 25.51 360 HIS C CA 1
ATOM 8191 C C . HIS C 1 361 ? 8.181 20.859 -6.255 1.00 25.61 360 HIS C C 1
ATOM 8192 O O . HIS C 1 361 ? 6.949 20.946 -6.335 1.00 27.46 360 HIS C O 1
ATOM 8199 N N . ALA C 1 362 ? 8.804 20.337 -5.193 1.00 25.14 361 ALA C N 1
ATOM 8200 C CA . ALA C 1 362 ? 8.052 19.802 -4.061 1.00 25.07 361 ALA C CA 1
ATOM 8201 C C . ALA C 1 362 ? 7.274 20.898 -3.328 1.00 25.35 361 ALA C C 1
ATOM 8202 O O . ALA C 1 362 ? 6.139 20.676 -2.915 1.00 26.02 361 ALA C O 1
ATOM 8204 N N . ASP C 1 363 ? 7.889 22.068 -3.150 1.00 24.05 362 ASP C N 1
ATOM 8205 C CA . ASP C 1 363 ? 7.206 23.162 -2.469 1.00 24.30 362 ASP C CA 1
ATOM 8206 C C . ASP C 1 363 ? 6.099 23.818 -3.316 1.00 25.35 362 ASP C C 1
ATOM 8207 O O . ASP C 1 363 ? 5.082 24.257 -2.757 1.00 23.65 362 ASP C O 1
ATOM 8212 N N . VAL C 1 364 ? 6.260 23.857 -4.636 1.00 25.30 363 VAL C N 1
ATOM 8213 C CA . VAL C 1 364 ? 5.146 24.271 -5.522 1.00 25.09 363 VAL C CA 1
ATOM 8214 C C . VAL C 1 364 ? 3.932 23.332 -5.360 1.00 27.87 363 VAL C C 1
ATOM 8215 O O . VAL C 1 364 ? 2.789 23.815 -5.210 1.00 31.55 363 VAL C O 1
ATOM 8219 N N . GLU C 1 365 ? 4.163 22.015 -5.397 1.00 28.01 364 GLU C N 1
ATOM 8220 C CA . GLU C 1 365 ? 3.078 21.027 -5.231 1.00 30.31 364 GLU C CA 1
ATOM 8221 C C . GLU C 1 365 ? 2.427 21.118 -3.842 1.00 30.53 364 GLU C C 1
ATOM 8222 O O . GLU C 1 365 ? 1.189 21.028 -3.714 1.00 33.63 364 GLU C O 1
ATOM 8224 N N . LEU C 1 366 ? 3.249 21.313 -2.810 1.00 29.78 365 LEU C N 1
ATOM 8225 C CA . LEU C 1 366 ? 2.748 21.491 -1.431 1.00 28.13 365 LEU C CA 1
ATOM 8226 C C . LEU C 1 366 ? 1.873 22.734 -1.289 1.00 30.67 365 LEU C C 1
ATOM 8227 O O . LEU C 1 366 ? 0.748 22.646 -0.768 1.00 34.49 365 LEU C O 1
ATOM 8232 N N . MET C 1 367 ? 2.363 23.878 -1.768 1.00 31.19 366 MET C N 1
ATOM 8233 C CA . MET C 1 367 ? 1.637 25.158 -1.640 1.00 34.12 366 MET C CA 1
ATOM 8234 C C . MET C 1 367 ? 0.380 25.247 -2.534 1.00 34.47 366 MET C C 1
ATOM 8235 O O . MET C 1 367 ? -0.584 25.965 -2.205 1.00 34.98 366 MET C O 1
ATOM 8240 N N . ARG C 1 368 ? 0.369 24.532 -3.655 1.00 33.47 367 ARG C N 1
ATOM 8241 C CA . ARG C 1 368 ? -0.828 24.518 -4.490 1.00 36.61 367 ARG C CA 1
ATOM 8242 C C . ARG C 1 368 ? -1.899 23.584 -3.916 1.00 40.94 367 ARG C C 1
ATOM 8243 O O . ARG C 1 368 ? -3.089 23.900 -3.982 1.00 46.56 367 ARG C O 1
ATOM 8251 N N . THR C 1 369 ? -1.469 22.464 -3.333 1.00 45.81 368 THR C N 1
ATOM 8252 C CA . THR C 1 369 ? -2.365 21.526 -2.636 1.00 49.84 368 THR C CA 1
ATOM 8253 C C . THR C 1 369 ? -2.917 22.086 -1.305 1.00 53.85 368 THR C C 1
ATOM 8254 O O . THR C 1 369 ? -4.067 21.820 -0.967 1.00 61.96 368 THR C O 1
ATOM 8256 N N . ASN C 1 370 ? -2.112 22.850 -0.565 1.00 53.75 369 ASN C N 1
ATOM 8257 C CA . ASN C 1 370 ? -2.546 23.537 0.673 1.00 55.15 369 ASN C CA 1
ATOM 8258 C C . ASN C 1 370 ? -1.819 24.885 0.824 1.00 50.72 369 ASN C C 1
ATOM 8259 O O . ASN C 1 370 ? -0.639 24.902 1.171 1.00 49.80 369 ASN C O 1
ATOM 8264 N N . PRO C 1 371 ? -2.518 26.016 0.581 1.00 52.88 370 PRO C N 1
ATOM 8265 C CA . PRO C 1 371 ? -1.904 27.353 0.726 1.00 54.52 370 PRO C CA 1
ATOM 8266 C C . PRO C 1 371 ? -1.299 27.709 2.096 1.00 57.32 370 PRO C C 1
ATOM 8267 O O . PRO C 1 371 ? -0.455 28.601 2.155 1.00 59.33 370 PRO C O 1
ATOM 8271 N N . ASN C 1 372 ? -1.722 27.043 3.173 1.00 56.54 371 ASN C N 1
ATOM 8272 C CA . ASN C 1 372 ? -1.200 27.324 4.527 1.00 57.15 371 ASN C CA 1
ATOM 8273 C C . ASN C 1 372 ? -0.124 26.336 5.033 1.00 55.85 371 ASN C C 1
ATOM 8274 O O . ASN C 1 372 ? 0.233 26.374 6.213 1.00 58.23 371 ASN C O 1
ATOM 8279 N N . ALA C 1 373 ? 0.413 25.483 4.158 1.00 51.13 372 ALA C N 1
ATOM 8280 C CA . ALA C 1 373 ? 1.381 24.446 4.579 1.00 51.06 372 ALA C CA 1
ATOM 8281 C C . ALA C 1 373 ? 2.744 25.015 4.986 1.00 52.54 372 ALA C C 1
ATOM 8282 O O . ALA C 1 373 ? 3.047 26.178 4.722 1.00 47.76 372 ALA C O 1
ATOM 8284 N N . ARG D 1 24 ? 0.234 52.278 28.895 1.00 48.40 23 ARG D N 1
ATOM 8285 C CA . ARG D 1 24 ? 1.144 51.217 28.328 1.00 46.13 23 ARG D CA 1
ATOM 8286 C C . ARG D 1 24 ? 0.754 49.815 28.819 1.00 43.54 23 ARG D C 1
ATOM 8287 O O . ARG D 1 24 ? 0.862 49.532 30.001 1.00 49.30 23 ARG D O 1
ATOM 8295 N N . ASN D 1 25 ? 0.289 48.966 27.900 1.00 36.07 24 ASN D N 1
ATOM 8296 C CA . ASN D 1 25 ? -0.183 47.611 28.189 1.00 34.26 24 ASN D CA 1
ATOM 8297 C C . ASN D 1 25 ? 0.609 46.619 27.325 1.00 33.77 24 ASN D C 1
ATOM 8298 O O . ASN D 1 25 ? 0.362 46.484 26.119 1.00 36.86 24 ASN D O 1
ATOM 8303 N N . VAL D 1 26 ? 1.569 45.942 27.960 1.00 29.55 25 VAL D N 1
ATOM 8304 C CA . VAL D 1 26 ? 2.510 45.034 27.299 1.00 29.61 25 VAL D CA 1
ATOM 8305 C C . VAL D 1 26 ? 2.555 43.712 28.079 1.00 27.60 25 VAL D C 1
ATOM 8306 O O . VAL D 1 26 ? 3.046 43.664 29.211 1.00 31.89 25 VAL D O 1
ATOM 8310 N N . ALA D 1 27 ? 2.010 42.652 27.491 1.00 28.64 26 ALA D N 1
ATOM 8311 C CA . ALA D 1 27 ? 1.960 41.342 28.125 1.00 26.14 26 ALA D CA 1
ATOM 8312 C C . ALA D 1 27 ? 3.057 40.422 27.572 1.00 27.43 26 ALA D C 1
ATOM 8313 O O . ALA D 1 27 ? 3.350 40.456 26.375 1.00 29.15 26 ALA D O 1
ATOM 8315 N N . LEU D 1 28 ? 3.659 39.621 28.460 1.00 25.27 27 LEU D N 1
ATOM 8316 C CA . LEU D 1 28 ? 4.561 38.525 28.094 1.00 23.21 27 LEU D CA 1
ATOM 8317 C C . LEU D 1 28 ? 3.924 37.219 28.533 1.00 22.54 27 LEU D C 1
ATOM 8318 O O . LEU D 1 28 ? 3.635 37.044 29.729 1.00 23.96 27 LEU D O 1
ATOM 8323 N N . ILE D 1 29 ? 3.723 36.304 27.591 1.00 22.27 28 ILE D N 1
ATOM 8324 C CA . ILE D 1 29 ? 3.047 35.032 27.847 1.00 22.15 28 ILE D CA 1
ATOM 8325 C C . ILE D 1 29 ? 4.080 33.940 27.617 1.00 20.97 28 ILE D C 1
ATOM 8326 O O . ILE D 1 29 ? 4.588 33.793 26.490 1.00 21.67 28 ILE D O 1
ATOM 8331 N N . THR D 1 30 ? 4.405 33.182 28.661 1.00 20.69 29 THR D N 1
ATOM 8332 C CA . THR D 1 30 ? 5.072 31.888 28.458 1.00 19.68 29 THR D CA 1
ATOM 8333 C C . THR D 1 30 ? 3.962 30.887 28.137 1.00 20.41 29 THR D C 1
ATOM 8334 O O . THR D 1 30 ? 2.836 31.015 28.639 1.00 21.80 29 THR D O 1
ATOM 8338 N N . GLY D 1 31 ? 4.263 29.897 27.306 1.00 20.64 30 GLY D N 1
ATOM 8339 C CA . GLY D 1 31 ? 3.254 28.944 26.875 1.00 20.59 30 GLY D CA 1
ATOM 8340 C C . GLY D 1 31 ? 2.231 29.470 25.875 1.00 21.30 30 GLY D C 1
ATOM 8341 O O . GLY D 1 31 ? 1.091 28.972 25.825 1.00 21.86 30 GLY D O 1
ATOM 8342 N N . ILE D 1 32 ? 2.645 30.422 25.036 1.00 21.16 31 ILE D N 1
ATOM 8343 C CA . ILE D 1 32 ? 1.739 31.049 24.077 1.00 22.64 31 ILE D CA 1
ATOM 8344 C C . ILE D 1 32 ? 1.241 30.098 22.991 1.00 22.94 31 ILE D C 1
ATOM 8345 O O . ILE D 1 32 ? 0.148 30.295 22.463 1.00 24.04 31 ILE D O 1
ATOM 8350 N N . THR D 1 33 ? 2.006 29.062 22.664 1.00 23.24 32 THR D N 1
ATOM 8351 C CA . THR D 1 33 ? 1.565 28.100 21.642 1.00 23.12 32 THR D CA 1
ATOM 8352 C C . THR D 1 33 ? 0.499 27.083 22.122 1.00 23.68 32 THR D C 1
ATOM 8353 O O . THR D 1 33 ? -0.099 26.397 21.291 1.00 25.35 32 THR D O 1
ATOM 8357 N N . GLY D 1 34 ? 0.307 26.964 23.446 1.00 21.33 33 GLY D N 1
ATOM 8358 C CA . GLY D 1 34 ? -0.638 26.013 24.033 1.00 22.40 33 GLY D CA 1
ATOM 8359 C C . GLY D 1 34 ? -2.094 26.486 23.956 1.00 22.33 33 GLY D C 1
ATOM 8360 O O . GLY D 1 34 ? -2.383 27.583 23.429 1.00 24.87 33 GLY D O 1
ATOM 8361 N N . GLN D 1 35 ? -3.017 25.666 24.478 1.00 23.51 34 GLN D N 1
ATOM 8362 C CA . GLN D 1 35 ? -4.471 25.987 24.408 1.00 23.68 34 GLN D CA 1
ATOM 8363 C C . GLN D 1 35 ? -4.756 27.358 25.006 1.00 24.66 34 GLN D C 1
ATOM 8364 O O . GLN D 1 35 ? -5.303 28.239 24.335 1.00 26.38 34 GLN D O 1
ATOM 8370 N N . ASP D 1 36 ? -4.408 27.528 26.287 1.00 23.79 35 ASP D N 1
ATOM 8371 C CA . ASP D 1 36 ? -4.759 28.764 27.009 1.00 23.45 35 ASP D CA 1
ATOM 8372 C C . ASP D 1 36 ? -4.028 29.968 26.461 1.00 23.20 35 ASP D C 1
ATOM 8373 O O . ASP D 1 36 ? -4.621 31.028 26.291 1.00 27.92 35 ASP D O 1
ATOM 8378 N N . GLY D 1 37 ? -2.726 29.821 26.195 1.00 22.94 36 GLY D N 1
ATOM 8379 C CA . GLY D 1 37 ? -1.951 30.910 25.608 1.00 23.32 36 GLY D CA 1
ATOM 8380 C C . GLY D 1 37 ? -2.527 31.449 24.293 1.00 23.77 36 GLY D C 1
ATOM 8381 O O . GLY D 1 37 ? -2.523 32.681 24.072 1.00 25.23 36 GLY D O 1
ATOM 8382 N N . SER D 1 38 ? -3.060 30.550 23.447 1.00 24.58 37 SER D N 1
ATOM 8383 C CA . SER D 1 38 ? -3.712 30.969 22.168 1.00 26.34 37 SER D CA 1
ATOM 8384 C C . SER D 1 38 ? -4.977 31.792 22.408 1.00 27.97 37 SER D C 1
ATOM 8385 O O . SER D 1 38 ? -5.145 32.831 21.769 1.00 29.27 37 SER D O 1
ATOM 8388 N N . TYR D 1 39 ? -5.839 31.366 23.345 1.00 27.39 38 TYR D N 1
ATOM 8389 C CA . TYR D 1 39 ? -7.058 32.122 23.632 1.00 26.81 38 TYR D CA 1
ATOM 8390 C C . TYR D 1 39 ? -6.709 33.416 24.384 1.00 25.83 38 TYR D C 1
ATOM 8391 O O . TYR D 1 39 ? -7.330 34.446 24.140 1.00 27.63 38 TYR D O 1
ATOM 8400 N N . LEU D 1 40 ? -5.730 33.374 25.304 1.00 25.24 39 LEU D N 1
ATOM 8401 C CA . LEU D 1 40 ? -5.304 34.589 26.020 1.00 25.38 39 LEU D CA 1
ATOM 8402 C C . LEU D 1 40 ? -4.685 35.649 25.104 1.00 26.33 39 LEU D C 1
ATOM 8403 O O . LEU D 1 40 ? -4.955 36.857 25.248 1.00 27.05 39 LEU D O 1
ATOM 8408 N N . ALA D 1 41 ? -3.858 35.207 24.155 1.00 26.71 40 ALA D N 1
ATOM 8409 C CA . ALA D 1 41 ? -3.318 36.106 23.141 1.00 28.57 40 ALA D CA 1
ATOM 8410 C C . ALA D 1 41 ? -4.419 36.874 22.378 1.00 27.44 40 ALA D C 1
ATOM 8411 O O . ALA D 1 41 ? -4.343 38.093 22.244 1.00 28.31 40 ALA D O 1
ATOM 8413 N N . GLU D 1 42 ? -5.442 36.157 21.914 1.00 27.58 41 GLU D N 1
ATOM 8414 C CA . GLU D 1 42 ? -6.619 36.777 21.233 1.00 30.05 41 GLU D CA 1
ATOM 8415 C C . GLU D 1 42 ? -7.319 37.807 22.116 1.00 32.49 41 GLU D C 1
ATOM 8416 O O . GLU D 1 42 ? -7.595 38.936 21.676 1.00 33.83 41 GLU D O 1
ATOM 8422 N N . PHE D 1 43 ? -7.577 37.414 23.368 1.00 31.48 42 PHE D N 1
ATOM 8423 C CA . PHE D 1 43 ? -8.258 38.264 24.355 1.00 30.43 42 PHE D CA 1
ATOM 8424 C C . PHE D 1 43 ? -7.523 39.599 24.586 1.00 30.76 42 PHE D C 1
ATOM 8425 O O . PHE D 1 43 ? -8.138 40.658 24.535 1.00 34.88 42 PHE D O 1
ATOM 8433 N N . LEU D 1 44 ? -6.210 39.548 24.805 1.00 30.36 43 LEU D N 1
ATOM 8434 C CA . LEU D 1 44 ? -5.412 40.748 25.074 1.00 28.90 43 LEU D CA 1
ATOM 8435 C C . LEU D 1 44 ? -5.217 41.585 23.813 1.00 30.18 43 LEU D C 1
ATOM 8436 O O . LEU D 1 44 ? -5.252 42.817 23.864 1.00 32.31 43 LEU D O 1
ATOM 8441 N N . LEU D 1 45 ? -5.038 40.924 22.668 1.00 28.28 44 LEU D N 1
ATOM 8442 C CA . LEU D 1 45 ? -5.022 41.655 21.397 1.00 30.29 44 LEU D CA 1
ATOM 8443 C C . LEU D 1 45 ? -6.320 42.458 21.187 1.00 31.09 44 LEU D C 1
ATOM 8444 O O . LEU D 1 45 ? -6.258 43.647 20.844 1.00 32.24 44 LEU D O 1
ATOM 8449 N N . GLU D 1 46 ? -7.481 41.845 21.448 1.00 30.81 45 GLU D N 1
ATOM 8450 C CA . GLU D 1 46 ? -8.785 42.543 21.291 1.00 32.17 45 GLU D CA 1
ATOM 8451 C C . GLU D 1 46 ? -8.931 43.786 22.174 1.00 28.57 45 GLU D C 1
ATOM 8452 O O . GLU D 1 46 ? -9.681 44.687 21.823 1.00 30.71 45 GLU D O 1
ATOM 8454 N N . LYS D 1 47 ? -8.243 43.776 23.334 1.00 28.05 46 LYS D N 1
ATOM 8455 C CA . LYS D 1 47 ? -8.154 44.942 24.238 1.00 35.64 46 LYS D CA 1
ATOM 8456 C C . LYS D 1 47 ? -7.022 45.939 23.958 1.00 34.52 46 LYS D C 1
ATOM 8457 O O . LYS D 1 47 ? -6.828 46.879 24.729 1.00 42.21 46 LYS D O 1
ATOM 8463 N N . GLY D 1 48 ? -6.269 45.754 22.883 1.00 35.00 47 GLY D N 1
ATOM 8464 C CA . GLY D 1 48 ? -5.258 46.742 22.493 1.00 38.30 47 GLY D CA 1
ATOM 8465 C C . GLY D 1 48 ? -3.866 46.555 23.080 1.00 38.64 47 GLY D C 1
ATOM 8466 O O . GLY D 1 48 ? -3.024 47.458 22.955 1.00 38.62 47 GLY D O 1
ATOM 8467 N N . TYR D 1 49 ? -3.599 45.401 23.708 1.00 35.40 48 TYR D N 1
ATOM 8468 C CA . TYR D 1 49 ? -2.263 45.130 24.246 1.00 33.58 48 TYR D CA 1
ATOM 8469 C C . TYR D 1 49 ? -1.282 44.868 23.111 1.00 33.48 48 TYR D C 1
ATOM 8470 O O . TYR D 1 49 ? -1.661 44.369 22.043 1.00 32.83 48 TYR D O 1
ATOM 8479 N N . GLU D 1 50 ? -0.023 45.199 23.374 1.00 31.84 49 GLU D N 1
ATOM 8480 C CA . GLU D 1 50 ? 1.133 44.593 22.689 1.00 32.55 49 GLU D CA 1
ATOM 8481 C C . GLU D 1 50 ? 1.424 43.252 23.370 1.00 32.57 49 GLU D C 1
ATOM 8482 O O . GLU D 1 50 ? 1.627 43.219 24.581 1.00 35.56 49 GLU D O 1
ATOM 8488 N N . VAL D 1 51 ? 1.409 42.158 22.612 1.00 29.59 50 VAL D N 1
ATOM 8489 C CA . VAL D 1 51 ? 1.503 40.804 23.164 1.00 27.74 50 VAL D CA 1
ATOM 8490 C C . VAL D 1 51 ? 2.809 40.167 22.703 1.00 29.44 50 VAL D C 1
ATOM 8491 O O . VAL D 1 51 ? 3.078 40.105 21.485 1.00 33.19 50 VAL D O 1
ATOM 8495 N N . HIS D 1 52 ? 3.623 39.723 23.664 1.00 27.33 51 HIS D N 1
ATOM 8496 C CA . HIS D 1 52 ? 4.862 38.978 23.389 1.00 27.03 51 HIS D CA 1
ATOM 8497 C C . HIS D 1 52 ? 4.753 37.557 23.906 1.00 24.28 51 HIS D C 1
ATOM 8498 O O . HIS D 1 52 ? 4.184 37.339 24.965 1.00 26.49 51 HIS D O 1
ATOM 8505 N N . GLY D 1 53 ? 5.294 36.601 23.160 1.00 23.80 52 GLY D N 1
ATOM 8506 C CA . GLY D 1 53 ? 5.274 35.197 23.556 1.00 23.16 52 GLY D CA 1
ATOM 8507 C C . GLY D 1 53 ? 6.664 34.592 23.530 1.00 23.98 52 GLY D C 1
ATOM 8508 O O . GLY D 1 53 ? 7.503 34.984 22.697 1.00 25.91 52 GLY D O 1
ATOM 8509 N N . ILE D 1 54 ? 6.913 33.652 24.442 1.00 22.26 53 ILE D N 1
ATOM 8510 C CA . ILE D 1 54 ? 8.096 32.783 24.385 1.00 21.51 53 ILE D CA 1
ATOM 8511 C C . ILE D 1 54 ? 7.737 31.467 23.709 1.00 21.64 53 ILE D C 1
ATOM 8512 O O . ILE D 1 54 ? 6.838 30.754 24.181 1.00 21.75 53 ILE D O 1
ATOM 8517 N N . VAL D 1 55 ? 8.457 31.145 22.613 1.00 20.89 54 VAL D N 1
ATOM 8518 C CA . VAL D 1 55 ? 8.216 29.937 21.817 1.00 22.03 54 VAL D CA 1
ATOM 8519 C C . VAL D 1 55 ? 9.445 29.027 21.865 1.00 19.86 54 VAL D C 1
ATOM 8520 O O . VAL D 1 55 ? 10.591 29.511 21.775 1.00 19.98 54 VAL D O 1
ATOM 8524 N N . ARG D 1 56 ? 9.230 27.721 22.034 1.00 19.08 55 ARG D N 1
ATOM 8525 C CA . ARG D 1 56 ? 10.333 26.752 21.968 1.00 17.76 55 ARG D CA 1
ATOM 8526 C C . ARG D 1 56 ? 10.806 26.541 20.519 1.00 17.69 55 ARG D C 1
ATOM 8527 O O . ARG D 1 56 ? 9.990 26.468 19.579 1.00 20.92 55 ARG D O 1
ATOM 8535 N N . ARG D 1 57 ? 12.117 26.420 20.325 1.00 17.22 56 ARG D N 1
ATOM 8536 C CA . ARG D 1 57 ? 12.618 25.947 19.033 1.00 17.35 56 ARG D CA 1
ATOM 8537 C C . ARG D 1 57 ? 12.085 24.540 18.776 1.00 18.58 56 ARG D C 1
ATOM 8538 O O . ARG D 1 57 ? 12.111 23.692 19.681 1.00 17.55 56 ARG D O 1
ATOM 8546 N N . SER D 1 58 ? 11.577 24.301 17.558 1.00 18.57 57 SER D N 1
ATOM 8547 C CA . SER D 1 58 ? 11.106 22.982 17.150 1.00 19.44 57 SER D CA 1
ATOM 8548 C C . SER D 1 58 ? 11.655 22.658 15.766 1.00 18.47 57 SER D C 1
ATOM 8549 O O . SER D 1 58 ? 11.831 23.557 14.936 1.00 20.04 57 SER D O 1
ATOM 8552 N N . SER D 1 59 ? 11.883 21.368 15.499 1.00 18.16 58 SER D N 1
ATOM 8553 C CA . SER D 1 59 ? 12.318 20.945 14.150 1.00 17.44 58 SER D CA 1
ATOM 8554 C C . SER D 1 59 ? 11.215 21.093 13.089 1.00 19.56 58 SER D C 1
ATOM 8555 O O . SER D 1 59 ? 11.520 21.061 11.886 1.00 19.90 58 SER D O 1
ATOM 8558 N N . SER D 1 60 ? 9.952 21.198 13.561 1.00 21.03 59 SER D N 1
ATOM 8559 C CA . SER D 1 60 ? 8.760 21.397 12.731 1.00 24.62 59 SER D CA 1
ATOM 8560 C C . SER D 1 60 ? 7.984 22.614 13.233 1.00 28.82 59 SER D C 1
ATOM 8561 O O . SER D 1 60 ? 8.225 23.138 14.329 1.00 29.85 59 SER D O 1
ATOM 8564 N N . PHE D 1 61 ? 7.001 22.996 12.447 1.00 28.89 60 PHE D N 1
ATOM 8565 C CA . PHE D 1 61 ? 6.001 24.009 12.783 1.00 29.44 60 PHE D CA 1
ATOM 8566 C C . PHE D 1 61 ? 5.317 23.681 14.126 1.00 27.22 60 PHE D C 1
ATOM 8567 O O . PHE D 1 61 ? 4.890 22.554 14.335 1.00 28.05 60 PHE D O 1
ATOM 8575 N N . ASN D 1 62 ? 5.269 24.630 15.051 1.00 25.67 61 ASN D N 1
ATOM 8576 C CA . ASN D 1 62 ? 4.585 24.417 16.352 1.00 23.86 61 ASN D CA 1
ATOM 8577 C C . ASN D 1 62 ? 3.644 25.576 16.744 1.00 25.24 61 ASN D C 1
ATOM 8578 O O . ASN D 1 62 ? 3.159 25.613 17.891 1.00 26.56 61 ASN D O 1
ATOM 8583 N N . THR D 1 63 ? 3.341 26.473 15.800 1.00 24.38 62 THR D N 1
ATOM 8584 C CA . THR D 1 63 ? 2.584 27.683 16.091 1.00 23.99 62 THR D CA 1
ATOM 8585 C C . THR D 1 63 ? 1.162 27.639 15.461 1.00 23.56 62 THR D C 1
ATOM 8586 O O . THR D 1 63 ? 0.543 28.678 15.215 1.00 26.48 62 THR D O 1
ATOM 8590 N N . GLY D 1 64 ? 0.622 26.434 15.272 1.00 24.53 63 GLY D N 1
ATOM 8591 C CA . GLY D 1 64 ? -0.691 26.265 14.605 1.00 23.78 63 GLY D CA 1
ATOM 8592 C C . GLY D 1 64 ? -1.880 26.925 15.280 1.00 25.74 63 GLY D C 1
ATOM 8593 O O . GLY D 1 64 ? -2.815 27.368 14.598 1.00 30.34 63 GLY D O 1
ATOM 8594 N N . ARG D 1 65 ? -1.865 27.002 16.618 1.00 23.66 64 ARG D N 1
ATOM 8595 C CA . ARG D 1 65 ? -2.966 27.672 17.324 1.00 24.46 64 ARG D CA 1
ATOM 8596 C C . ARG D 1 65 ? -2.936 29.200 17.201 1.00 26.23 64 ARG D C 1
ATOM 8597 O O . ARG D 1 65 ? -3.965 29.839 17.459 1.00 30.87 64 ARG D O 1
ATOM 8605 N N . ILE D 1 66 ? -1.796 29.790 16.819 1.00 27.18 65 ILE D N 1
ATOM 8606 C CA . ILE D 1 66 ? -1.627 31.261 16.773 1.00 28.97 65 ILE D CA 1
ATOM 8607 C C . ILE D 1 66 ? -1.198 31.849 15.405 1.00 31.24 65 ILE D C 1
ATOM 8608 O O . ILE D 1 66 ? -1.032 33.069 15.279 1.00 30.65 65 ILE D O 1
ATOM 8613 N N . GLU D 1 67 ? -1.042 31.016 14.376 1.00 31.70 66 GLU D N 1
ATOM 8614 C CA . GLU D 1 67 ? -0.596 31.519 13.049 1.00 33.75 66 GLU D CA 1
ATOM 8615 C C . GLU D 1 67 ? -1.538 32.587 12.492 1.00 37.08 66 GLU D C 1
ATOM 8616 O O . GLU D 1 67 ? -1.098 33.594 11.914 1.00 40.36 66 GLU D O 1
ATOM 8618 N N . HIS D 1 68 ? -2.838 32.389 12.718 1.00 35.79 67 HIS D N 1
ATOM 8619 C CA . HIS D 1 68 ? -3.843 33.350 12.293 1.00 37.42 67 HIS D CA 1
ATOM 8620 C C . HIS D 1 68 ? -3.698 34.767 12.891 1.00 40.63 67 HIS D C 1
ATOM 8621 O O . HIS D 1 68 ? -4.252 35.696 12.345 1.00 44.08 67 HIS D O 1
ATOM 8628 N N . LEU D 1 69 ? -2.931 34.926 13.977 1.00 40.97 68 LEU D N 1
ATOM 8629 C CA . LEU D 1 69 ? -2.743 36.228 14.640 1.00 43.15 68 LEU D CA 1
ATOM 8630 C C . LEU D 1 69 ? -1.527 37.036 14.161 1.00 47.56 68 LEU D C 1
ATOM 8631 O O . LEU D 1 69 ? -1.174 38.035 14.789 1.00 52.99 68 LEU D O 1
ATOM 8636 N N . TYR D 1 70 ? -0.879 36.621 13.073 1.00 54.23 69 TYR D N 1
ATOM 8637 C CA . TYR D 1 70 ? 0.159 37.457 12.442 1.00 58.70 69 TYR D CA 1
ATOM 8638 C C . TYR D 1 70 ? -0.480 38.639 11.716 1.00 66.12 69 TYR D C 1
ATOM 8639 O O . TYR D 1 70 ? -1.672 38.606 11.402 1.00 74.80 69 TYR D O 1
ATOM 8648 N N . LYS D 1 71 ? 0.318 39.677 11.462 1.00 71.35 70 LYS D N 1
ATOM 8649 C CA . LYS D 1 71 ? -0.086 40.781 10.575 1.00 75.60 70 LYS D CA 1
ATOM 8650 C C . LYS D 1 71 ? -0.294 40.267 9.143 1.00 75.68 70 LYS D C 1
ATOM 8651 O O . LYS D 1 71 ? -1.231 40.682 8.460 1.00 77.38 70 LYS D O 1
ATOM 8653 N N . ASN D 1 72 ? 0.589 39.363 8.715 1.00 73.23 71 ASN D N 1
ATOM 8654 C CA . ASN D 1 72 ? 0.467 38.625 7.461 1.00 72.53 71 ASN D CA 1
ATOM 8655 C C . ASN D 1 72 ? 0.141 37.158 7.750 1.00 64.55 71 ASN D C 1
ATOM 8656 O O . ASN D 1 72 ? -0.887 36.847 8.351 1.00 67.00 71 ASN D O 1
ATOM 8661 N N . GLY D 1 79 ? 2.885 42.317 13.520 1.00 64.97 78 GLY D N 1
ATOM 8662 C CA . GLY D 1 79 ? 1.967 43.362 13.974 1.00 62.77 78 GLY D CA 1
ATOM 8663 C C . GLY D 1 79 ? 2.104 43.679 15.457 1.00 58.45 78 GLY D C 1
ATOM 8664 O O . GLY D 1 79 ? 3.149 44.145 15.891 1.00 53.22 78 GLY D O 1
ATOM 8665 N N . ASN D 1 80 ? 1.044 43.437 16.231 1.00 49.61 79 ASN D N 1
ATOM 8666 C CA . ASN D 1 80 ? 1.063 43.669 17.687 1.00 42.17 79 ASN D CA 1
ATOM 8667 C C . ASN D 1 80 ? 1.361 42.408 18.510 1.00 37.14 79 ASN D C 1
ATOM 8668 O O . ASN D 1 80 ? 1.334 42.475 19.747 1.00 38.82 79 ASN D O 1
ATOM 8673 N N . MET D 1 81 ? 1.623 41.276 17.846 1.00 36.17 80 MET D N 1
ATOM 8674 C CA . MET D 1 81 ? 2.113 40.065 18.506 1.00 33.82 80 MET D CA 1
ATOM 8675 C C . MET D 1 81 ? 3.535 39.786 18.029 1.00 35.44 80 MET D C 1
ATOM 8676 O O . MET D 1 81 ? 3.783 39.724 16.821 1.00 41.26 80 MET D O 1
ATOM 8681 N N . LYS D 1 82 ? 4.464 39.612 18.968 1.00 34.11 81 LYS D N 1
ATOM 8682 C CA . LYS D 1 82 ? 5.862 39.278 18.661 1.00 31.15 81 LYS D CA 1
ATOM 8683 C C . LYS D 1 82 ? 6.296 38.038 19.394 1.00 29.44 81 LYS D C 1
ATOM 8684 O O . LYS D 1 82 ? 6.047 37.904 20.599 1.00 30.22 81 LYS D O 1
ATOM 8686 N N . LEU D 1 83 ? 6.970 37.143 18.677 1.00 28.87 82 LEU D N 1
ATOM 8687 C CA . LEU D 1 83 ? 7.471 35.889 19.233 1.00 27.40 82 LEU D CA 1
ATOM 8688 C C . LEU D 1 83 ? 8.991 35.913 19.424 1.00 24.62 82 LEU D C 1
ATOM 8689 O O . LEU D 1 83 ? 9.719 36.522 18.640 1.00 26.94 82 LEU D O 1
ATOM 8694 N N . HIS D 1 84 ? 9.441 35.254 20.494 1.00 23.97 83 HIS D N 1
ATOM 8695 C CA . HIS D 1 84 ? 10.855 35.184 20.917 1.00 23.22 83 HIS D CA 1
ATOM 8696 C C . HIS D 1 84 ? 11.204 33.719 21.225 1.00 23.34 83 HIS D C 1
ATOM 8697 O O . HIS D 1 84 ? 10.475 33.073 21.982 1.00 21.21 83 HIS D O 1
ATOM 8704 N N . TYR D 1 85 ? 12.330 33.209 20.689 1.00 20.67 84 TYR D N 1
ATOM 8705 C CA . TYR D 1 85 ? 12.797 31.865 21.059 1.00 19.84 84 TYR D CA 1
ATOM 8706 C C . TYR D 1 85 ? 13.305 31.838 22.510 1.00 20.66 84 TYR D C 1
ATOM 8707 O O . TYR D 1 85 ? 14.050 32.716 22.925 1.00 21.73 84 TYR D O 1
ATOM 8716 N N . GLY D 1 86 ? 12.903 30.811 23.251 1.00 19.51 85 GLY D N 1
ATOM 8717 C CA . GLY D 1 86 ? 13.304 30.660 24.642 1.00 19.78 85 GLY D CA 1
ATOM 8718 C C . GLY D 1 86 ? 12.877 29.337 25.234 1.00 19.37 85 GLY D C 1
ATOM 8719 O O . GLY D 1 86 ? 12.242 28.510 24.559 1.00 19.61 85 GLY D O 1
ATOM 8720 N N . ASP D 1 87 ? 13.254 29.139 26.509 1.00 19.34 86 ASP D N 1
ATOM 8721 C CA . ASP D 1 87 ? 12.924 27.934 27.257 1.00 18.88 86 ASP D CA 1
ATOM 8722 C C . ASP D 1 87 ? 12.953 28.276 28.757 1.00 19.27 86 ASP D C 1
ATOM 8723 O O . ASP D 1 87 ? 13.839 29.034 29.200 1.00 18.80 86 ASP D O 1
ATOM 8728 N N . LEU D 1 88 ? 12.002 27.702 29.516 1.00 16.60 87 LEU D N 1
ATOM 8729 C CA . LEU D 1 88 ? 11.926 27.863 30.974 1.00 17.54 87 LEU D CA 1
ATOM 8730 C C . LEU D 1 88 ? 13.102 27.214 31.742 1.00 17.99 87 LEU D C 1
ATOM 8731 O O . LEU D 1 88 ? 13.205 27.381 32.965 1.00 19.53 87 LEU D O 1
ATOM 8736 N N . THR D 1 89 ? 13.978 26.484 31.038 1.00 18.25 88 THR D N 1
ATOM 8737 C CA . THR D 1 89 ? 15.207 25.947 31.620 1.00 19.66 88 THR D CA 1
ATOM 8738 C C . THR D 1 89 ? 16.469 26.743 31.264 1.00 20.57 88 THR D C 1
ATOM 8739 O O . THR D 1 89 ? 17.562 26.346 31.686 1.00 24.10 88 THR D O 1
ATOM 8743 N N . ASP D 1 90 ? 16.360 27.811 30.469 1.00 20.88 89 ASP D N 1
ATOM 8744 C CA . ASP D 1 90 ? 17.541 28.600 30.049 1.00 21.28 89 ASP D CA 1
ATOM 8745 C C . ASP D 1 90 ? 17.443 29.985 30.743 1.00 21.51 89 ASP D C 1
ATOM 8746 O O . ASP D 1 90 ? 16.653 30.845 30.354 1.00 23.08 89 ASP D O 1
ATOM 8751 N N . SER D 1 91 ? 18.239 30.179 31.788 1.00 22.01 90 SER D N 1
ATOM 8752 C CA . SER D 1 91 ? 18.206 31.411 32.604 1.00 22.34 90 SER D CA 1
ATOM 8753 C C . SER D 1 91 ? 18.535 32.697 31.845 1.00 23.61 90 SER D C 1
ATOM 8754 O O . SER D 1 91 ? 17.867 33.715 32.043 1.00 23.87 90 SER D O 1
ATOM 8757 N N . THR D 1 92 ? 19.590 32.679 31.033 1.00 22.76 91 THR D N 1
ATOM 8758 C CA . THR D 1 92 ? 20.017 33.888 30.305 1.00 21.89 91 THR D CA 1
ATOM 8759 C C . THR D 1 92 ? 18.966 34.330 29.294 1.00 22.38 91 THR D C 1
ATOM 8760 O O . THR D 1 92 ? 18.743 35.541 29.136 1.00 22.48 91 THR D O 1
ATOM 8764 N N . CYS D 1 93 ? 18.301 33.373 28.625 1.00 20.49 92 CYS D N 1
ATOM 8765 C CA . CYS D 1 93 ? 17.296 33.754 27.617 1.00 22.35 92 CYS D CA 1
ATOM 8766 C C . CYS D 1 93 ? 16.128 34.487 28.287 1.00 21.60 92 CYS D C 1
ATOM 8767 O O . CYS D 1 93 ? 15.595 35.438 27.727 1.00 22.03 92 CYS D O 1
ATOM 8770 N N . LEU D 1 94 ? 15.763 34.074 29.501 1.00 20.95 93 LEU D N 1
ATOM 8771 C CA . LEU D 1 94 ? 14.608 34.678 30.200 1.00 19.75 93 LEU D CA 1
ATOM 8772 C C . LEU D 1 94 ? 14.908 36.138 30.615 1.00 21.28 93 LEU D C 1
ATOM 8773 O O . LEU D 1 94 ? 14.078 37.041 30.440 1.00 21.39 93 LEU D O 1
ATOM 8778 N N . VAL D 1 95 ? 16.112 36.379 31.104 1.00 22.38 94 VAL D N 1
ATOM 8779 C CA . VAL D 1 95 ? 16.563 37.745 31.405 1.00 24.09 94 VAL D CA 1
ATOM 8780 C C . VAL D 1 95 ? 16.636 38.628 30.147 1.00 24.07 94 VAL D C 1
ATOM 8781 O O . VAL D 1 95 ? 16.206 39.793 30.183 1.00 26.06 94 VAL D O 1
ATOM 8785 N N . LYS D 1 96 ? 17.207 38.104 29.056 1.00 25.37 95 LYS D N 1
ATOM 8786 C CA . LYS D 1 96 ? 17.278 38.851 27.798 1.00 25.36 95 LYS D CA 1
ATOM 8787 C C . LYS D 1 96 ? 15.892 39.267 27.300 1.00 26.01 95 LYS D C 1
ATOM 8788 O O . LYS D 1 96 ? 15.698 40.430 26.921 1.00 28.03 95 LYS D O 1
ATOM 8792 N N . ILE D 1 97 ? 14.936 38.342 27.322 1.00 22.14 96 ILE D N 1
ATOM 8793 C CA . ILE D 1 97 ? 13.577 38.616 26.832 1.00 23.03 96 ILE D CA 1
ATOM 8794 C C . ILE D 1 97 ? 12.894 39.658 27.721 1.00 24.82 96 ILE D C 1
ATOM 8795 O O . ILE D 1 97 ? 12.349 40.645 27.217 1.00 27.33 96 ILE D O 1
ATOM 8800 N N . ILE D 1 98 ? 12.940 39.461 29.037 1.00 26.15 97 ILE D N 1
ATOM 8801 C CA . ILE D 1 98 ? 12.252 40.374 29.957 1.00 26.32 97 ILE D CA 1
ATOM 8802 C C . ILE D 1 98 ? 12.855 41.786 29.898 1.00 28.91 97 ILE D C 1
ATOM 8803 O O . ILE D 1 98 ? 12.117 42.777 29.923 1.00 29.91 97 ILE D O 1
ATOM 8808 N N . ASN D 1 99 ? 14.180 41.871 29.781 1.00 27.51 98 ASN D N 1
ATOM 8809 C CA . ASN D 1 99 ? 14.853 43.172 29.657 1.00 31.25 98 ASN D CA 1
ATOM 8810 C C . ASN D 1 99 ? 14.481 43.910 28.367 1.00 32.08 98 ASN D C 1
ATOM 8811 O O . ASN D 1 99 ? 14.351 45.133 28.387 1.00 35.75 98 ASN D O 1
ATOM 8816 N N . GLU D 1 100 ? 14.312 43.181 27.263 1.00 30.76 99 GLU D N 1
ATOM 8817 C CA . GLU D 1 100 ? 13.934 43.789 25.973 1.00 32.41 99 GLU D CA 1
ATOM 8818 C C . GLU D 1 100 ? 12.467 44.228 25.889 1.00 31.95 99 GLU D C 1
ATOM 8819 O O . GLU D 1 100 ? 12.158 45.220 25.257 1.00 34.75 99 GLU D O 1
ATOM 8825 N N . VAL D 1 101 ? 11.579 43.444 26.496 1.00 28.96 100 VAL D N 1
ATOM 8826 C CA . VAL D 1 101 ? 10.131 43.628 26.381 1.00 30.31 100 VAL D CA 1
ATOM 8827 C C . VAL D 1 101 ? 9.654 44.639 27.429 1.00 30.64 100 VAL D C 1
ATOM 8828 O O . VAL D 1 101 ? 8.806 45.471 27.123 1.00 29.73 100 VAL D O 1
ATOM 8832 N N . LYS D 1 102 ? 10.214 44.582 28.643 1.00 33.14 101 LYS D N 1
ATOM 8833 C CA . LYS D 1 102 ? 9.772 45.419 29.780 1.00 34.05 101 LYS D CA 1
ATOM 8834 C C . LYS D 1 102 ? 8.262 45.280 29.999 1.00 35.19 101 LYS D C 1
ATOM 8835 O O . LYS D 1 102 ? 7.525 46.268 29.925 1.00 35.19 101 LYS D O 1
ATOM 8841 N N . PRO D 1 103 ? 7.784 44.050 30.227 1.00 28.63 102 PRO D N 1
ATOM 8842 C CA . PRO D 1 103 ? 6.341 43.868 30.286 1.00 27.08 102 PRO D CA 1
ATOM 8843 C C . PRO D 1 103 ? 5.710 44.511 31.519 1.00 27.75 102 PRO D C 1
ATOM 8844 O O . PRO D 1 103 ? 6.382 44.683 32.539 1.00 26.78 102 PRO D O 1
ATOM 8848 N N . THR D 1 104 ? 4.430 44.863 31.400 1.00 27.36 103 THR D N 1
ATOM 8849 C CA . THR D 1 104 ? 3.612 45.285 32.531 1.00 28.98 103 THR D CA 1
ATOM 8850 C C . THR D 1 104 ? 2.866 44.108 33.177 1.00 28.18 103 THR D C 1
ATOM 8851 O O . THR D 1 104 ? 2.541 44.181 34.376 1.00 29.44 103 THR D O 1
ATOM 8855 N N . GLU D 1 105 ? 2.595 43.056 32.397 1.00 25.94 104 GLU D N 1
ATOM 8856 C CA . GLU D 1 105 ? 1.945 41.828 32.864 1.00 25.48 104 GLU D CA 1
ATOM 8857 C C . GLU D 1 105 ? 2.708 40.594 32.332 1.00 24.59 104 GLU D C 1
ATOM 8858 O O . GLU D 1 105 ? 3.079 40.562 31.147 1.00 25.92 104 GLU D O 1
ATOM 8864 N N . ILE D 1 106 ? 2.952 39.606 33.204 1.00 22.85 105 ILE D N 1
ATOM 8865 C CA . ILE D 1 106 ? 3.542 38.321 32.838 1.00 22.49 105 ILE D CA 1
ATOM 8866 C C . ILE D 1 106 ? 2.575 37.203 33.227 1.00 22.45 105 ILE D C 1
ATOM 8867 O O . ILE D 1 106 ? 2.105 37.152 34.372 1.00 24.28 105 ILE D O 1
ATOM 8872 N N . TYR D 1 107 ? 2.266 36.338 32.268 1.00 21.19 106 TYR D N 1
ATOM 8873 C CA . TYR D 1 107 ? 1.428 35.160 32.483 1.00 21.47 106 TYR D CA 1
ATOM 8874 C C . TYR D 1 107 ? 2.294 33.936 32.256 1.00 20.74 106 TYR D C 1
ATOM 8875 O O . TYR D 1 107 ? 2.681 33.645 31.115 1.00 21.90 106 TYR D O 1
ATOM 8884 N N . ASN D 1 108 ? 2.643 33.248 33.343 1.00 19.63 107 ASN D N 1
ATOM 8885 C CA . ASN D 1 108 ? 3.425 32.014 33.274 1.00 17.93 107 ASN D CA 1
ATOM 8886 C C . ASN D 1 108 ? 2.517 30.801 33.032 1.00 19.84 107 ASN D C 1
ATOM 8887 O O . ASN D 1 108 ? 2.118 30.100 34.000 1.00 20.29 107 ASN D O 1
ATOM 8892 N N . LEU D 1 109 ? 2.201 30.566 31.743 1.00 19.08 108 LEU D N 1
ATOM 8893 C CA . LEU D 1 109 ? 1.411 29.398 31.311 1.00 20.96 108 LEU D CA 1
ATOM 8894 C C . LEU D 1 109 ? 2.264 28.220 30.824 1.00 20.12 108 LEU D C 1
ATOM 8895 O O . LEU D 1 109 ? 1.740 27.098 30.675 1.00 20.62 108 LEU D O 1
ATOM 8900 N N . GLY D 1 110 ? 3.575 28.437 30.619 1.00 18.95 109 GLY D N 1
ATOM 8901 C CA . GLY D 1 110 ? 4.428 27.393 30.090 1.00 19.78 109 GLY D CA 1
ATOM 8902 C C . GLY D 1 110 ? 4.674 26.236 31.049 1.00 17.88 109 GLY D C 1
ATOM 8903 O O . GLY D 1 110 ? 4.997 26.459 32.225 1.00 19.14 109 GLY D O 1
ATOM 8904 N N . ALA D 1 111 ? 4.502 25.008 30.550 1.00 18.19 110 ALA D N 1
ATOM 8905 C CA . ALA D 1 111 ? 4.588 23.787 31.361 1.00 19.10 110 ALA D CA 1
ATOM 8906 C C . ALA D 1 111 ? 4.536 22.520 30.527 1.00 18.38 110 ALA D C 1
ATOM 8907 O O . ALA D 1 111 ? 3.878 22.480 29.472 1.00 20.00 110 ALA D O 1
ATOM 8909 N N . GLN D 1 112 ? 5.165 21.464 31.033 1.00 17.70 111 GLN D N 1
ATOM 8910 C CA . GLN D 1 112 ? 4.783 20.102 30.715 1.00 19.39 111 GLN D CA 1
ATOM 8911 C C . GLN D 1 112 ? 3.487 19.858 31.514 1.00 19.53 111 GLN D C 1
ATOM 8912 O O . GLN D 1 112 ? 3.516 19.704 32.743 1.00 19.02 111 GLN D O 1
ATOM 8918 N N . SER D 1 113 ? 2.336 19.859 30.821 1.00 19.76 112 SER D N 1
ATOM 8919 C CA . SER D 1 113 ? 1.037 19.936 31.503 1.00 21.12 112 SER D CA 1
ATOM 8920 C C . SER D 1 113 ? 0.268 18.620 31.591 1.00 21.02 112 SER D C 1
ATOM 8921 O O . SER D 1 113 ? -0.841 18.619 32.156 1.00 21.77 112 SER D O 1
ATOM 8924 N N . HIS D 1 114 ? 0.814 17.516 31.085 1.00 18.99 113 HIS D N 1
ATOM 8925 C CA . HIS D 1 114 ? 0.072 16.227 31.091 1.00 20.73 113 HIS D CA 1
ATOM 8926 C C . HIS D 1 114 ? 0.412 15.394 32.326 1.00 20.93 113 HIS D C 1
ATOM 8927 O O . HIS D 1 114 ? 1.610 15.136 32.614 1.00 20.31 113 HIS D O 1
ATOM 8934 N N . VAL D 1 115 ? -0.631 14.992 33.068 1.00 20.67 114 VAL D N 1
ATOM 8935 C CA . VAL D 1 115 ? -0.447 14.299 34.351 1.00 19.84 114 VAL D CA 1
ATOM 8936 C C . VAL D 1 115 ? 0.109 12.874 34.192 1.00 20.96 114 VAL D C 1
ATOM 8937 O O . VAL D 1 115 ? 1.021 12.473 34.945 1.00 20.95 114 VAL D O 1
ATOM 8941 N N . LYS D 1 116 ? -0.411 12.097 33.228 1.00 20.75 115 LYS D N 1
ATOM 8942 C CA . LYS D 1 116 ? 0.110 10.737 33.025 1.00 22.25 115 LYS D CA 1
ATOM 8943 C C . LYS D 1 116 ? 1.578 10.780 32.602 1.00 21.66 115 LYS D C 1
ATOM 8944 O O . LYS D 1 116 ? 2.414 10.044 33.146 1.00 21.67 115 LYS D O 1
ATOM 8950 N N . ILE D 1 117 ? 1.900 11.651 31.653 1.00 22.01 116 ILE D N 1
ATOM 8951 C CA . ILE D 1 117 ? 3.300 11.763 31.169 1.00 19.91 116 ILE D CA 1
ATOM 8952 C C . ILE D 1 117 ? 4.238 12.173 32.328 1.00 21.60 116 ILE D C 1
ATOM 8953 O O . ILE D 1 117 ? 5.385 11.734 32.362 1.00 22.66 116 ILE D O 1
ATOM 8958 N N . SER D 1 118 ? 3.750 12.960 33.296 1.00 21.67 117 SER D N 1
ATOM 8959 C CA . SER D 1 118 ? 4.609 13.351 34.439 1.00 20.59 117 SER D CA 1
ATOM 8960 C C . SER D 1 118 ? 5.179 12.188 35.260 1.00 20.84 117 SER D C 1
ATOM 8961 O O . SER D 1 118 ? 6.232 12.361 35.900 1.00 20.68 117 SER D O 1
ATOM 8964 N N . PHE D 1 119 ? 4.513 11.020 35.250 1.00 20.43 118 PHE D N 1
ATOM 8965 C CA . PHE D 1 119 ? 5.043 9.835 35.949 1.00 24.29 118 PHE D CA 1
ATOM 8966 C C . PHE D 1 119 ? 6.299 9.244 35.256 1.00 25.59 118 PHE D C 1
ATOM 8967 O O . PHE D 1 119 ? 7.123 8.636 35.916 1.00 32.28 118 PHE D O 1
ATOM 8975 N N . ASP D 1 120 ? 6.416 9.383 33.939 1.00 25.87 119 ASP D N 1
ATOM 8976 C CA . ASP D 1 120 ? 7.597 8.907 33.191 1.00 28.67 119 ASP D CA 1
ATOM 8977 C C . ASP D 1 120 ? 8.624 9.998 32.882 1.00 26.15 119 ASP D C 1
ATOM 8978 O O . ASP D 1 120 ? 9.723 9.682 32.424 1.00 28.53 119 ASP D O 1
ATOM 8983 N N . LEU D 1 121 ? 8.257 11.260 33.097 1.00 22.28 120 LEU D N 1
ATOM 8984 C CA . LEU D 1 121 ? 9.125 12.406 32.887 1.00 22.58 120 LEU D CA 1
ATOM 8985 C C . LEU D 1 121 ? 9.111 13.294 34.145 1.00 20.08 120 LEU D C 1
ATOM 8986 O O . LEU D 1 121 ? 8.927 14.532 34.063 1.00 18.01 120 LEU D O 1
ATOM 8991 N N . ALA D 1 122 ? 9.335 12.667 35.304 1.00 18.25 121 ALA D N 1
ATOM 8992 C CA . ALA D 1 122 ? 9.208 13.380 36.590 1.00 17.64 121 ALA D CA 1
ATOM 8993 C C . ALA D 1 122 ? 10.249 14.505 36.752 1.00 16.66 121 ALA D C 1
ATOM 8994 O O . ALA D 1 122 ? 9.917 15.612 37.246 1.00 16.59 121 ALA D O 1
ATOM 8996 N N . GLU D 1 123 ? 11.491 14.242 36.330 1.00 16.89 122 GLU D N 1
ATOM 8997 C CA . GLU D 1 123 ? 12.592 15.190 36.543 1.00 17.38 122 GLU D CA 1
ATOM 8998 C C . GLU D 1 123 ? 12.453 16.396 35.612 1.00 16.24 122 GLU D C 1
ATOM 8999 O O . GLU D 1 123 ? 12.517 17.548 36.072 1.00 16.43 122 GLU D O 1
ATOM 9005 N N . TYR D 1 124 ? 12.208 16.152 34.320 1.00 16.45 123 TYR D N 1
ATOM 9006 C CA . TYR D 1 124 ? 11.946 17.253 33.373 1.00 17.08 123 TYR D CA 1
ATOM 9007 C C . TYR D 1 124 ? 10.730 18.087 33.839 1.00 16.81 123 TYR D C 1
ATOM 9008 O O . TYR D 1 124 ? 10.743 19.326 33.784 1.00 16.36 123 TYR D O 1
ATOM 9017 N N . THR D 1 125 ? 9.673 17.417 34.310 1.00 16.41 124 THR D N 1
ATOM 9018 C CA . THR D 1 125 ? 8.474 18.123 34.783 1.00 18.13 124 THR D CA 1
ATOM 9019 C C . THR D 1 125 ? 8.804 19.038 35.981 1.00 17.14 124 THR D C 1
ATOM 9020 O O . THR D 1 125 ? 8.326 20.183 36.050 1.00 17.28 124 THR D O 1
ATOM 9024 N N . ALA D 1 126 ? 9.619 18.545 36.925 1.00 16.99 125 ALA D N 1
ATOM 9025 C CA . ALA D 1 126 ? 10.091 19.375 38.061 1.00 16.62 125 ALA D CA 1
ATOM 9026 C C . ALA D 1 126 ? 10.876 20.591 37.575 1.00 16.55 125 ALA D C 1
ATOM 9027 O O . ALA D 1 126 ? 10.662 21.699 38.068 1.00 16.15 125 ALA D O 1
ATOM 9029 N N . ASP D 1 127 ? 11.788 20.374 36.611 1.00 15.99 126 ASP D N 1
ATOM 9030 C CA . ASP D 1 127 ? 12.652 21.444 36.132 1.00 16.35 126 ASP D CA 1
ATOM 9031 C C . ASP D 1 127 ? 11.883 22.567 35.423 1.00 15.31 126 ASP D C 1
ATOM 9032 O O . ASP D 1 127 ? 12.196 23.767 35.609 1.00 16.04 126 ASP D O 1
ATOM 9037 N N . VAL D 1 128 ? 10.878 22.203 34.623 1.00 16.61 127 VAL D N 1
ATOM 9038 C CA . VAL D 1 128 ? 10.086 23.183 33.888 1.00 17.49 127 VAL D CA 1
ATOM 9039 C C . VAL D 1 128 ? 8.974 23.822 34.731 1.00 16.27 127 VAL D C 1
ATOM 9040 O O . VAL D 1 128 ? 8.843 25.052 34.779 1.00 16.86 127 VAL D O 1
ATOM 9044 N N . ASP D 1 129 ? 8.160 22.990 35.377 1.00 15.77 128 ASP D N 1
ATOM 9045 C CA . ASP D 1 129 ? 6.957 23.474 36.053 1.00 17.32 128 ASP D CA 1
ATOM 9046 C C . ASP D 1 129 ? 7.234 24.066 37.462 1.00 18.32 128 ASP D C 1
ATOM 9047 O O . ASP D 1 129 ? 6.534 25.002 37.909 1.00 19.28 128 ASP D O 1
ATOM 9052 N N . GLY D 1 130 ? 8.241 23.512 38.150 1.00 16.11 129 GLY D N 1
ATOM 9053 C CA . GLY D 1 130 ? 8.659 23.976 39.492 1.00 16.31 129 GLY D CA 1
ATOM 9054 C C . GLY D 1 130 ? 9.793 24.991 39.422 1.00 15.48 129 GLY D C 1
ATOM 9055 O O . GLY D 1 130 ? 9.583 26.206 39.618 1.00 15.01 129 GLY D O 1
ATOM 9056 N N . VAL D 1 131 ? 10.999 24.525 39.085 1.00 15.79 130 VAL D N 1
ATOM 9057 C CA . VAL D 1 131 ? 12.169 25.431 39.059 1.00 15.98 130 VAL D CA 1
ATOM 9058 C C . VAL D 1 131 ? 12.016 26.557 38.016 1.00 15.04 130 VAL D C 1
ATOM 9059 O O . VAL D 1 131 ? 12.471 27.691 38.243 1.00 15.99 130 VAL D O 1
ATOM 9063 N N . GLY D 1 132 ? 11.344 26.262 36.885 1.00 15.23 131 GLY D N 1
ATOM 9064 C CA . GLY D 1 132 ? 11.122 27.267 35.856 1.00 16.08 131 GLY D CA 1
ATOM 9065 C C . GLY D 1 132 ? 10.325 28.465 36.325 1.00 16.52 131 GLY D C 1
ATOM 9066 O O . GLY D 1 132 ? 10.589 29.601 35.895 1.00 17.68 131 GLY D O 1
ATOM 9067 N N . THR D 1 133 ? 9.374 28.242 37.238 1.00 16.65 132 THR D N 1
ATOM 9068 C CA . THR D 1 133 ? 8.663 29.347 37.857 1.00 16.78 132 THR D CA 1
ATOM 9069 C C . THR D 1 133 ? 9.610 30.266 38.654 1.00 15.79 132 THR D C 1
ATOM 9070 O O . THR D 1 133 ? 9.565 31.504 38.519 1.00 16.13 132 THR D O 1
ATOM 9074 N N . LEU D 1 134 ? 10.465 29.666 39.484 1.00 15.40 133 LEU D N 1
ATOM 9075 C CA . LEU D 1 134 ? 11.545 30.399 40.152 1.00 15.97 133 LEU D CA 1
ATOM 9076 C C . LEU D 1 134 ? 12.469 31.165 39.193 1.00 16.07 133 LEU D C 1
ATOM 9077 O O . LEU D 1 134 ? 12.806 32.326 39.472 1.00 16.66 133 LEU D O 1
ATOM 9082 N N . ARG D 1 135 ? 12.884 30.538 38.088 1.00 16.42 134 ARG D N 1
ATOM 9083 C CA . ARG D 1 135 ? 13.755 31.203 37.128 1.00 17.02 134 ARG D CA 1
ATOM 9084 C C . ARG D 1 135 ? 13.089 32.476 36.582 1.00 18.09 134 ARG D C 1
ATOM 9085 O O . ARG D 1 135 ? 13.746 33.502 36.443 1.00 18.81 134 ARG D O 1
ATOM 9093 N N . LEU D 1 136 ? 11.785 32.406 36.281 1.00 17.70 135 LEU D N 1
ATOM 9094 C CA . LEU D 1 136 ? 11.080 33.570 35.731 1.00 20.07 135 LEU D CA 1
ATOM 9095 C C . LEU D 1 136 ? 10.967 34.692 36.789 1.00 19.61 135 LEU D C 1
ATOM 9096 O O . LEU D 1 136 ? 11.177 35.877 36.486 1.00 21.03 135 LEU D O 1
ATOM 9101 N N . LEU D 1 137 ? 10.611 34.328 38.022 1.00 19.16 136 LEU D N 1
ATOM 9102 C CA . LEU D 1 137 ? 10.564 35.295 39.146 1.00 19.06 136 LEU D CA 1
ATOM 9103 C C . LEU D 1 137 ? 11.941 35.922 39.404 1.00 19.47 136 LEU D C 1
ATOM 9104 O O . LEU D 1 137 ? 12.053 37.155 39.569 1.00 19.94 136 LEU D O 1
ATOM 9109 N N . ASP D 1 138 ? 12.987 35.105 39.385 1.00 19.10 137 ASP D N 1
ATOM 9110 C CA . ASP D 1 138 ? 14.362 35.628 39.514 1.00 19.46 137 ASP D CA 1
ATOM 9111 C C . ASP D 1 138 ? 14.741 36.552 38.341 1.00 21.27 137 ASP D C 1
ATOM 9112 O O . ASP D 1 138 ? 15.444 37.556 38.547 1.00 23.50 137 ASP D O 1
ATOM 9117 N N . ALA D 1 139 ? 14.282 36.234 37.128 1.00 21.62 138 ALA D N 1
ATOM 9118 C CA . ALA D 1 139 ? 14.509 37.124 35.968 1.00 22.31 138 ALA D CA 1
ATOM 9119 C C . ALA D 1 139 ? 13.852 38.493 36.168 1.00 23.03 138 ALA D C 1
ATOM 9120 O O . ALA D 1 139 ? 14.466 39.506 35.881 1.00 25.28 138 ALA D O 1
ATOM 9122 N N . VAL D 1 140 ? 12.627 38.514 36.694 1.00 23.55 139 VAL D N 1
ATOM 9123 C CA . VAL D 1 140 ? 11.952 39.776 37.042 1.00 24.10 139 VAL D CA 1
ATOM 9124 C C . VAL D 1 140 ? 12.796 40.584 38.034 1.00 24.98 139 VAL D C 1
ATOM 9125 O O . VAL D 1 140 ? 12.975 41.796 37.881 1.00 25.99 139 VAL D O 1
ATOM 9129 N N . LYS D 1 141 ? 13.295 39.919 39.066 1.00 24.57 140 LYS D N 1
ATOM 9130 C CA . LYS D 1 141 ? 14.086 40.587 40.089 1.00 26.97 140 LYS D CA 1
ATOM 9131 C C . LYS D 1 141 ? 15.416 41.130 39.509 1.00 27.02 140 LYS D C 1
ATOM 9132 O O . LYS D 1 141 ? 15.750 42.302 39.704 1.00 27.22 140 LYS D O 1
ATOM 9138 N N . THR D 1 142 ? 16.113 40.308 38.731 1.00 26.66 141 THR D N 1
ATOM 9139 C CA . THR D 1 142 ? 17.347 40.694 38.031 1.00 27.85 141 THR D CA 1
ATOM 9140 C C . THR D 1 142 ? 17.156 41.907 37.120 1.00 28.14 141 THR D C 1
ATOM 9141 O O . THR D 1 142 ? 18.051 42.763 37.024 1.00 31.10 141 THR D O 1
ATOM 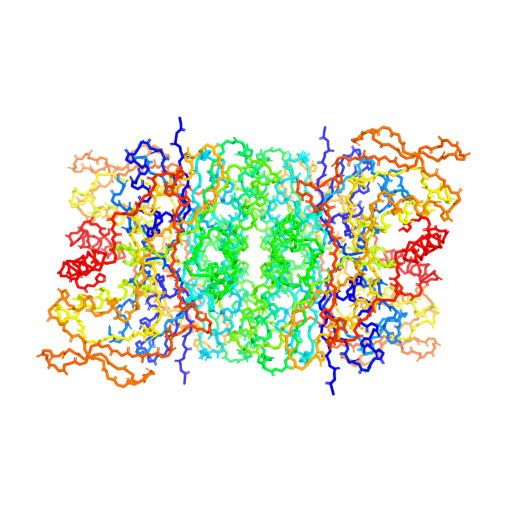9145 N N . CYS D 1 143 ? 16.014 41.974 36.431 1.00 26.79 142 CYS D N 1
ATOM 9146 C CA . CYS D 1 143 ? 15.702 43.099 35.514 1.00 27.34 142 CYS D CA 1
ATOM 9147 C C . CYS D 1 143 ? 15.157 44.377 36.215 1.00 28.90 142 CYS D C 1
ATOM 9148 O O . CYS D 1 143 ? 14.863 45.370 35.543 1.00 32.48 142 CYS D O 1
ATOM 9151 N N . GLY D 1 144 ? 15.044 44.357 37.541 1.00 29.20 143 GLY D N 1
ATOM 9152 C CA . GLY D 1 144 ? 14.597 45.516 38.326 1.00 29.24 143 GLY D CA 1
ATOM 9153 C C . GLY D 1 144 ? 13.100 45.834 38.244 1.00 30.47 143 GLY D C 1
ATOM 9154 O O . GLY D 1 144 ? 12.697 46.984 38.495 1.00 33.28 143 GLY D O 1
ATOM 9155 N N . LEU D 1 145 ? 12.286 44.832 37.901 1.00 27.65 144 LEU D N 1
ATOM 9156 C CA . LEU D 1 145 ? 10.850 45.006 37.650 1.00 28.67 144 LEU D CA 1
ATOM 9157 C C . LEU D 1 145 ? 9.963 44.530 38.810 1.00 27.89 144 LEU D C 1
ATOM 9158 O O . LEU D 1 145 ? 8.741 44.419 38.652 1.00 26.84 144 LEU D O 1
ATOM 9163 N N . ILE D 1 146 ? 10.548 44.267 39.980 1.00 27.95 145 ILE D N 1
ATOM 9164 C CA . ILE D 1 146 ? 9.773 43.695 41.099 1.00 31.40 145 ILE D CA 1
ATOM 9165 C C . ILE D 1 146 ? 8.610 44.615 41.527 1.00 34.51 145 ILE D C 1
ATOM 9166 O O . ILE D 1 146 ? 7.516 44.139 41.859 1.00 36.92 145 ILE D O 1
ATOM 9171 N N . ASN D 1 147 ? 8.831 45.926 41.490 1.00 33.76 146 ASN D N 1
ATOM 9172 C CA . ASN D 1 147 ? 7.795 46.881 41.902 1.00 36.56 146 ASN D CA 1
ATOM 9173 C C . ASN D 1 147 ? 6.859 47.335 40.792 1.00 38.80 146 ASN D C 1
ATOM 9174 O O . ASN D 1 147 ? 5.877 48.024 41.082 1.00 43.78 146 ASN D O 1
ATOM 9179 N N . SER D 1 148 ? 7.137 46.967 39.540 1.00 32.86 147 SER D N 1
ATOM 9180 C CA . SER D 1 148 ? 6.299 47.416 38.431 1.00 34.92 147 SER D CA 1
ATOM 9181 C C . SER D 1 148 ? 5.419 46.325 37.800 1.00 35.93 147 SER D C 1
ATOM 9182 O O . SER D 1 148 ? 4.263 46.603 37.471 1.00 42.83 147 SER D O 1
ATOM 9185 N N . VAL D 1 149 ? 5.922 45.100 37.653 1.00 28.83 148 VAL D N 1
ATOM 9186 C CA . VAL D 1 149 ? 5.177 44.069 36.913 1.00 28.37 148 VAL D CA 1
ATOM 9187 C C . VAL D 1 149 ? 4.105 43.398 37.781 1.00 25.55 148 VAL D C 1
ATOM 9188 O O . VAL D 1 149 ? 4.239 43.302 39.005 1.00 27.60 148 VAL D O 1
ATOM 9192 N N . LYS D 1 150 ? 3.058 42.918 37.122 1.00 25.04 149 LYS D N 1
ATOM 9193 C CA . LYS D 1 150 ? 2.062 42.048 37.719 1.00 24.95 149 LYS D CA 1
ATOM 9194 C C . LYS D 1 150 ? 2.265 40.646 37.143 1.00 24.44 149 LYS D C 1
ATOM 9195 O O . LYS D 1 150 ? 2.362 40.501 35.922 1.00 25.97 149 LYS D O 1
ATOM 9201 N N . PHE D 1 151 ? 2.330 39.625 38.007 1.00 22.03 150 PHE D N 1
ATOM 9202 C CA . PHE D 1 151 ? 2.705 38.237 37.638 1.00 22.07 150 PHE D CA 1
ATOM 9203 C C . PHE D 1 151 ? 1.556 37.246 37.928 1.00 21.41 150 PHE D C 1
ATOM 9204 O O . PHE D 1 151 ? 1.096 37.144 39.093 1.00 21.37 150 PHE D O 1
ATOM 9212 N N . TYR D 1 152 ? 1.121 36.509 36.905 1.00 20.29 151 TYR D N 1
ATOM 9213 C CA . TYR D 1 152 ? 0.080 35.459 37.023 1.00 20.88 151 TYR D CA 1
ATOM 9214 C C . TYR D 1 152 ? 0.760 34.104 36.921 1.00 20.84 151 TYR D C 1
ATOM 9215 O O . TYR D 1 152 ? 1.454 33.840 35.927 1.00 20.50 151 TYR D O 1
ATOM 9224 N N . GLN D 1 153 ? 0.555 33.254 37.931 1.00 19.46 152 GLN D N 1
ATOM 9225 C CA . GLN D 1 153 ? 0.990 31.865 37.921 1.00 19.10 152 GLN D CA 1
ATOM 9226 C C . GLN D 1 153 ? -0.172 30.926 37.612 1.00 20.09 152 GLN D C 1
ATOM 9227 O O . GLN D 1 153 ? -1.229 30.984 38.268 1.00 21.71 152 GLN D O 1
ATOM 9233 N N . ALA D 1 154 ? 0.048 30.026 36.640 1.00 19.18 153 ALA D N 1
ATOM 9234 C CA . ALA D 1 154 ? -0.902 28.949 36.320 1.00 20.32 153 ALA D CA 1
ATOM 9235 C C . ALA D 1 154 ? -0.940 27.806 37.340 1.00 20.37 153 ALA D C 1
ATOM 9236 O O . ALA D 1 154 ? -0.395 26.708 37.104 1.00 21.34 153 ALA D O 1
ATOM 9238 N N . SER D 1 155 ? -1.617 28.062 38.463 1.00 19.70 154 SER D N 1
ATOM 9239 C CA . SER D 1 155 ? -1.906 27.022 39.454 1.00 19.68 154 SER D CA 1
ATOM 9240 C C . SER D 1 155 ? -3.147 26.170 39.042 1.00 19.80 154 SER D C 1
ATOM 9241 O O . SER D 1 155 ? -3.696 26.340 37.929 1.00 21.85 154 SER D O 1
ATOM 9244 N N . THR D 1 156 ? -3.511 25.191 39.861 1.00 19.52 155 THR D N 1
ATOM 9245 C CA . THR D 1 156 ? -4.277 24.046 39.366 1.00 20.27 155 THR D CA 1
ATOM 9246 C C . THR D 1 156 ? -5.027 23.295 40.450 1.00 20.65 155 THR D C 1
ATOM 9247 O O . THR D 1 156 ? -4.524 23.137 41.574 1.00 21.46 155 THR D O 1
ATOM 9251 N N . SER D 1 157 ? -6.216 22.803 40.085 1.00 21.36 156 SER D N 1
ATOM 9252 C CA . SER D 1 157 ? -7.011 21.898 40.943 1.00 20.77 156 SER D CA 1
ATOM 9253 C C . SER D 1 157 ? -6.338 20.546 41.211 1.00 20.67 156 SER D C 1
ATOM 9254 O O . SER D 1 157 ? -6.741 19.853 42.139 1.00 21.72 156 SER D O 1
ATOM 9257 N N . GLN D 1 158 ? -5.300 20.174 40.436 1.00 19.69 157 GLN D N 1
ATOM 9258 C CA . GLN D 1 158 ? -4.495 18.998 40.794 1.00 20.83 157 GLN D CA 1
ATOM 9259 C C . GLN D 1 158 ? -3.862 19.119 42.184 1.00 20.08 157 GLN D C 1
ATOM 9260 O O . GLN D 1 158 ? -3.498 18.105 42.789 1.00 21.57 157 GLN D O 1
ATOM 9266 N N . LEU D 1 159 ? -3.740 20.337 42.700 1.00 20.27 158 LEU D N 1
ATOM 9267 C CA . LEU D 1 159 ? -3.251 20.539 44.067 1.00 20.00 158 LEU D CA 1
ATOM 9268 C C . LEU D 1 159 ? -4.186 19.916 45.135 1.00 20.35 158 LEU D C 1
ATOM 9269 O O . LEU D 1 159 ? -3.705 19.567 46.223 1.00 21.31 158 LEU D O 1
ATOM 9274 N N . TYR D 1 160 ? -5.489 19.758 44.815 1.00 23.05 159 TYR D N 1
ATOM 9275 C CA . TYR D 1 160 ? -6.489 18.970 45.626 1.00 23.47 159 TYR D CA 1
ATOM 9276 C C . TYR D 1 160 ? -6.582 17.452 45.200 1.00 28.14 159 TYR D C 1
ATOM 9277 O O . TYR D 1 160 ? -7.673 16.892 44.880 1.00 32.67 159 TYR D O 1
ATOM 9286 N N . GLY D 1 161 ? -5.451 16.775 45.204 1.00 25.52 160 GLY D N 1
ATOM 9287 C CA . GLY D 1 161 ? -5.371 15.393 44.750 1.00 27.06 160 GLY D CA 1
ATOM 9288 C C . GLY D 1 161 ? -6.147 14.339 45.528 1.00 27.62 160 GLY D C 1
ATOM 9289 O O . GLY D 1 161 ? -6.720 13.424 44.933 1.00 31.57 160 GLY D O 1
ATOM 9290 N N . LYS D 1 162 ? -6.108 14.416 46.842 1.00 25.24 161 LYS D N 1
ATOM 9291 C CA . LYS D 1 162 ? -7.012 13.638 47.705 1.00 27.52 161 LYS D CA 1
ATOM 9292 C C . LYS D 1 162 ? -7.793 14.665 48.542 1.00 31.21 161 LYS D C 1
ATOM 9293 O O . LYS D 1 162 ? -7.215 15.599 49.086 1.00 31.91 161 LYS D O 1
ATOM 9295 N N . VAL D 1 163 ? -9.109 14.483 48.634 1.00 32.21 162 VAL D N 1
ATOM 9296 C CA . VAL D 1 163 ? -10.041 15.530 49.096 1.00 34.36 162 VAL D CA 1
ATOM 9297 C C . VAL D 1 163 ? -11.007 14.976 50.136 1.00 31.46 162 VAL D C 1
ATOM 9298 O O . VAL D 1 163 ? -11.506 13.878 49.966 1.00 33.13 162 VAL D O 1
ATOM 9302 N N . GLN D 1 164 ? -11.244 15.716 51.226 1.00 28.70 163 GLN D N 1
ATOM 9303 C CA . GLN D 1 164 ? -12.391 15.460 52.113 1.00 30.20 163 GLN D CA 1
ATOM 9304 C C . GLN D 1 164 ? -13.485 16.520 52.007 1.00 28.89 163 GLN D C 1
ATOM 9305 O O . GLN D 1 164 ? -14.643 16.254 52.402 1.00 32.31 163 GLN D O 1
ATOM 9311 N N . GLU D 1 165 ? -13.130 17.719 51.540 1.00 26.49 164 GLU D N 1
ATOM 9312 C CA . GLU D 1 165 ? -14.069 18.841 51.416 1.00 26.53 164 GLU D CA 1
ATOM 9313 C C . GLU D 1 165 ? -14.620 18.862 50.003 1.00 26.56 164 GLU D C 1
ATOM 9314 O O . GLU D 1 165 ? -13.837 18.892 49.038 1.00 26.48 164 GLU D O 1
ATOM 9320 N N . ILE D 1 166 ? -15.948 18.816 49.878 1.00 26.06 165 ILE D N 1
ATOM 9321 C CA . ILE D 1 166 ? -16.634 18.881 48.578 1.00 25.98 165 ILE D CA 1
ATOM 9322 C C . ILE D 1 166 ? -17.756 19.911 48.677 1.00 25.18 165 ILE D C 1
ATOM 9323 O O . ILE D 1 166 ? -18.647 19.759 49.510 1.00 29.18 165 ILE D O 1
ATOM 9328 N N . PRO D 1 167 ? -17.720 20.983 47.856 1.00 25.00 166 PRO D N 1
ATOM 9329 C CA . PRO D 1 167 ? -16.726 21.377 46.868 1.00 25.10 166 PRO D CA 1
ATOM 9330 C C . PRO D 1 167 ? -15.457 21.933 47.512 1.00 24.78 166 PRO D C 1
ATOM 9331 O O . PRO D 1 167 ? -15.431 22.223 48.722 1.00 26.70 166 PRO D O 1
ATOM 9335 N N . GLN D 1 168 ? -14.428 22.111 46.692 1.00 24.47 167 GLN D N 1
ATOM 9336 C CA . GLN D 1 168 ? -13.135 22.643 47.145 1.00 23.19 167 GLN D CA 1
ATOM 9337 C C . GLN D 1 168 ? -13.089 24.157 46.933 1.00 23.68 167 GLN D C 1
ATOM 9338 O O . GLN D 1 168 ? -13.570 24.664 45.913 1.00 25.51 167 GLN D O 1
ATOM 9344 N N . LYS D 1 169 ? -12.515 24.891 47.888 1.00 22.41 168 LYS D N 1
ATOM 9345 C CA . LYS D 1 169 ? -12.326 26.349 47.742 1.00 24.32 168 LYS D CA 1
ATOM 9346 C C . LYS D 1 169 ? -10.909 26.725 48.174 1.00 22.06 168 LYS D C 1
ATOM 9347 O O . LYS D 1 169 ? -10.088 25.845 48.439 1.00 23.10 168 LYS D O 1
ATOM 9353 N N . GLU D 1 170 ? -10.629 28.024 48.260 1.00 23.01 169 GLU D N 1
ATOM 9354 C CA . GLU D 1 170 ? -9.269 28.523 48.554 1.00 23.92 169 GLU D CA 1
ATOM 9355 C C . GLU D 1 170 ? -8.678 28.041 49.887 1.00 25.01 169 GLU D C 1
ATOM 9356 O O . GLU D 1 170 ? -7.448 27.915 50.017 1.00 26.68 169 GLU D O 1
ATOM 9362 N N . THR D 1 171 ? -9.536 27.779 50.871 1.00 25.54 170 THR D N 1
ATOM 9363 C CA . THR D 1 171 ? -9.113 27.312 52.193 1.00 25.17 170 THR D CA 1
ATOM 9364 C C . THR D 1 171 ? -9.034 25.783 52.335 1.00 23.55 170 THR D C 1
ATOM 9365 O O . THR D 1 171 ? -8.596 25.291 53.376 1.00 24.43 170 THR D O 1
ATOM 9369 N N . THR D 1 172 ? -9.403 25.035 51.293 1.00 21.59 171 THR D N 1
ATOM 9370 C CA . THR D 1 172 ? -9.265 23.582 51.306 1.00 20.32 171 THR D CA 1
ATOM 9371 C C . THR D 1 172 ? -7.767 23.235 51.260 1.00 18.34 171 THR D C 1
ATOM 9372 O O . THR D 1 172 ? -7.032 23.859 50.485 1.00 20.16 171 THR D O 1
ATOM 9376 N N . PRO D 1 173 ? -7.323 22.208 52.027 1.00 20.20 172 PRO D N 1
ATOM 9377 C CA . PRO D 1 173 ? -5.878 21.873 52.038 1.00 19.92 172 PRO D CA 1
ATOM 9378 C C . PRO D 1 173 ? -5.390 21.225 50.727 1.00 20.03 172 PRO D C 1
ATOM 9379 O O . PRO D 1 173 ? -6.188 20.588 50.018 1.00 22.19 172 PRO D O 1
ATOM 9383 N N . PHE D 1 174 ? -4.104 21.390 50.417 1.00 20.42 173 PHE D N 1
ATOM 9384 C CA . PHE D 1 174 ? -3.496 20.760 49.239 1.00 18.87 173 PHE D CA 1
ATOM 9385 C C . PHE D 1 174 ? -2.904 19.374 49.613 1.00 19.40 173 PHE D C 1
ATOM 9386 O O . PHE D 1 174 ? -2.399 19.158 50.742 1.00 20.52 173 PHE D O 1
ATOM 9394 N N . TYR D 1 175 ? -3.001 18.436 48.670 1.00 17.96 174 TYR D N 1
ATOM 9395 C CA . TYR D 1 175 ? -2.504 17.057 48.822 1.00 19.84 174 TYR D CA 1
ATOM 9396 C C . TYR D 1 175 ? -2.186 16.513 47.418 1.00 20.13 174 TYR D C 1
ATOM 9397 O O . TYR D 1 175 ? -3.018 15.817 46.812 1.00 21.42 174 TYR D O 1
ATOM 9406 N N . PRO D 1 176 ? -0.989 16.812 46.877 1.00 19.14 175 PRO D N 1
ATOM 9407 C CA . PRO D 1 176 ? -0.691 16.380 45.507 1.00 19.50 175 PRO D CA 1
ATOM 9408 C C . PRO D 1 176 ? -0.571 14.870 45.335 1.00 19.82 175 PRO D C 1
ATOM 9409 O O . PRO D 1 176 ? -0.209 14.157 46.282 1.00 20.75 175 PRO D O 1
ATOM 9413 N N . ARG D 1 177 ? -0.854 14.411 44.107 1.00 18.59 176 ARG D N 1
ATOM 9414 C CA . ARG D 1 177 ? -0.918 12.989 43.773 1.00 19.80 176 ARG D CA 1
ATOM 9415 C C . ARG D 1 177 ? -0.177 12.631 42.462 1.00 20.45 176 ARG D C 1
ATOM 9416 O O . ARG D 1 177 ? -0.490 11.612 41.827 1.00 20.22 176 ARG D O 1
ATOM 9424 N N . SER D 1 178 ? 0.798 13.448 42.057 1.00 19.34 177 SER D N 1
ATOM 9425 C CA . SER D 1 178 ? 1.647 13.118 40.887 1.00 19.00 177 SER D CA 1
ATOM 9426 C C . SER D 1 178 ? 2.898 13.976 40.912 1.00 18.54 177 SER D C 1
ATOM 9427 O O . SER D 1 178 ? 2.958 14.985 41.660 1.00 19.02 177 SER D O 1
ATOM 9430 N N . PRO D 1 179 ? 3.904 13.609 40.087 1.00 18.86 178 PRO D N 1
ATOM 9431 C CA . PRO D 1 179 ? 5.046 14.538 39.928 1.00 18.16 178 PRO D CA 1
ATOM 9432 C C . PRO D 1 179 ? 4.650 15.897 39.349 1.00 16.41 178 PRO D C 1
ATOM 9433 O O . PRO D 1 179 ? 5.284 16.910 39.699 1.00 16.86 178 PRO D O 1
ATOM 9437 N N . TYR D 1 180 ? 3.617 15.947 38.480 1.00 17.73 179 TYR D N 1
ATOM 9438 C CA . TYR D 1 180 ? 3.044 17.242 38.053 1.00 17.83 179 TYR D CA 1
ATOM 9439 C C . TYR D 1 180 ? 2.515 18.050 39.253 1.00 18.12 179 TYR D C 1
ATOM 9440 O O . TYR D 1 180 ? 2.821 19.244 39.421 1.00 17.56 179 TYR D O 1
ATOM 9449 N N . GLY D 1 181 ? 1.699 17.404 40.079 1.00 17.60 180 GLY D N 1
ATOM 9450 C CA . GLY D 1 181 ? 1.107 18.078 41.240 1.00 17.73 180 GLY D CA 1
ATOM 9451 C C . GLY D 1 181 ? 2.150 18.600 42.227 1.00 16.50 180 GLY D C 1
ATOM 9452 O O . GLY D 1 181 ? 2.051 19.722 42.741 1.00 16.51 180 GLY D O 1
ATOM 9453 N N . ALA D 1 182 ? 3.175 17.802 42.474 1.00 16.18 181 ALA D N 1
ATOM 9454 C CA . ALA D 1 182 ? 4.255 18.226 43.399 1.00 15.96 181 ALA D CA 1
ATOM 9455 C C . ALA D 1 182 ? 5.034 19.431 42.835 1.00 16.05 181 ALA D C 1
ATOM 9456 O O . ALA D 1 182 ? 5.364 20.391 43.578 1.00 15.89 181 ALA D O 1
ATOM 9458 N N . ALA D 1 183 ? 5.343 19.399 41.524 1.00 15.72 182 ALA D N 1
ATOM 9459 C CA . ALA D 1 183 ? 6.043 20.540 40.893 1.00 15.96 182 ALA D CA 1
ATOM 9460 C C . ALA D 1 183 ? 5.216 21.834 40.936 1.00 16.43 182 ALA D C 1
ATOM 9461 O O . ALA D 1 183 ? 5.738 22.916 41.228 1.00 15.46 182 ALA D O 1
ATOM 9463 N N . LYS D 1 184 ? 3.916 21.711 40.649 1.00 16.31 183 LYS D N 1
ATOM 9464 C CA . LYS D 1 184 ? 2.990 22.860 40.714 1.00 16.70 183 LYS D CA 1
ATOM 9465 C C . LYS D 1 184 ? 2.833 23.424 42.156 1.00 15.83 183 LYS D C 1
ATOM 9466 O O . LYS D 1 184 ? 2.597 24.623 42.344 1.00 15.99 183 LYS D O 1
ATOM 9472 N N . LEU D 1 185 ? 2.965 22.560 43.159 1.00 16.57 184 LEU D N 1
ATOM 9473 C CA . LEU D 1 185 ? 2.903 22.977 44.566 1.00 16.43 184 LEU D CA 1
ATOM 9474 C C . LEU D 1 185 ? 4.129 23.827 44.948 1.00 15.65 184 LEU D C 1
ATOM 9475 O O . LEU D 1 185 ? 3.988 24.881 45.583 1.00 15.08 184 LEU D O 1
ATOM 9480 N N . TYR D 1 186 ? 5.320 23.407 44.510 1.00 15.43 185 TYR D N 1
ATOM 9481 C CA . TYR D 1 186 ? 6.528 24.236 44.641 1.00 15.34 185 TYR D CA 1
ATOM 9482 C C . TYR D 1 186 ? 6.306 25.609 44.000 1.00 15.26 185 TYR D C 1
ATOM 9483 O O . TYR D 1 186 ? 6.560 26.651 44.613 1.00 14.51 185 TYR D O 1
ATOM 9492 N N . ALA D 1 187 ? 5.780 25.604 42.766 1.00 15.24 186 ALA D N 1
ATOM 9493 C CA . ALA D 1 187 ? 5.533 26.859 42.055 1.00 14.94 186 ALA D CA 1
ATOM 9494 C C . ALA D 1 187 ? 4.551 27.775 42.790 1.00 15.39 186 ALA D C 1
ATOM 9495 O O . ALA D 1 187 ? 4.758 28.980 42.870 1.00 15.12 186 ALA D O 1
ATOM 9497 N N . TYR D 1 188 ? 3.462 27.201 43.298 1.00 15.48 187 TYR D N 1
ATOM 9498 C CA . TYR D 1 188 ? 2.475 27.974 44.085 1.00 15.74 187 TYR D CA 1
ATOM 9499 C C . TYR D 1 188 ? 3.152 28.732 45.244 1.00 14.65 187 TYR D C 1
ATOM 9500 O O . TYR D 1 188 ? 2.973 29.953 45.425 1.00 16.32 187 TYR D O 1
ATOM 9509 N N . TRP D 1 189 ? 3.982 28.020 45.980 1.00 15.98 188 TRP D N 1
ATOM 9510 C CA . TRP D 1 189 ? 4.590 28.583 47.192 1.00 15.64 188 TRP D CA 1
ATOM 9511 C C . TRP D 1 189 ? 5.796 29.517 46.947 1.00 15.58 188 TRP D C 1
ATOM 9512 O O . TRP D 1 189 ? 6.024 30.458 47.735 1.00 16.22 188 TRP D O 1
ATOM 9523 N N . ILE D 1 190 ? 6.560 29.291 45.869 1.00 14.04 189 ILE D N 1
ATOM 9524 C CA . ILE D 1 190 ? 7.659 30.217 45.556 1.00 14.75 189 ILE D CA 1
ATOM 9525 C C . ILE D 1 190 ? 7.058 31.566 45.102 1.00 15.58 189 ILE D C 1
ATOM 9526 O O . ILE D 1 190 ? 7.590 32.621 45.428 1.00 15.59 189 ILE D O 1
ATOM 9531 N N . VAL D 1 191 ? 5.917 31.532 44.392 1.00 15.82 190 VAL D N 1
ATOM 9532 C CA . VAL D 1 191 ? 5.155 32.756 44.054 1.00 16.42 190 VAL D CA 1
ATOM 9533 C C . VAL D 1 191 ? 4.683 33.496 45.319 1.00 16.75 190 VAL D C 1
ATOM 9534 O O . VAL D 1 191 ? 4.863 34.719 45.444 1.00 16.90 190 VAL D O 1
ATOM 9538 N N . VAL D 1 192 ? 4.087 32.768 46.260 1.00 17.10 191 VAL D N 1
ATOM 9539 C CA . VAL D 1 192 ? 3.689 33.365 47.549 1.00 18.12 191 VAL D CA 1
ATOM 9540 C C . VAL D 1 192 ? 4.907 34.017 48.231 1.00 16.66 191 VAL D C 1
ATOM 9541 O O . VAL D 1 192 ? 4.820 35.162 48.723 1.00 17.13 191 VAL D O 1
ATOM 9545 N N . ASN D 1 193 ? 6.049 33.337 48.230 1.00 16.76 192 ASN D N 1
ATOM 9546 C CA . ASN D 1 193 ? 7.239 33.882 48.915 1.00 15.75 192 ASN D CA 1
ATOM 9547 C C . ASN D 1 193 ? 7.764 35.182 48.268 1.00 17.53 192 ASN D C 1
ATOM 9548 O O . ASN D 1 193 ? 8.147 36.100 48.979 1.00 17.58 192 ASN D O 1
ATOM 9553 N N . PHE D 1 194 ? 7.750 35.276 46.933 1.00 16.79 193 PHE D N 1
ATOM 9554 C CA . PHE D 1 194 ? 8.114 36.531 46.286 1.00 17.72 193 PHE D CA 1
ATOM 9555 C C . PHE D 1 194 ? 7.121 37.654 46.626 1.00 18.44 193 PHE D C 1
ATOM 9556 O O . PHE D 1 194 ? 7.527 38.815 46.834 1.00 18.64 193 PHE D O 1
ATOM 9564 N N . ARG D 1 195 ? 5.826 37.345 46.668 1.00 17.01 194 ARG D N 1
ATOM 9565 C CA . ARG D 1 195 ? 4.826 38.351 47.080 1.00 18.70 194 ARG D CA 1
ATOM 9566 C C . ARG D 1 195 ? 5.106 38.857 48.506 1.00 18.81 194 ARG D C 1
ATOM 9567 O O . ARG D 1 195 ? 5.130 40.080 48.766 1.00 20.17 194 ARG D O 1
ATOM 9575 N N . GLU D 1 196 ? 5.328 37.933 49.433 1.00 18.92 195 GLU D N 1
ATOM 9576 C CA . GLU D 1 196 ? 5.506 38.301 50.859 1.00 18.63 195 GLU D CA 1
ATOM 9577 C C . GLU D 1 196 ? 6.882 38.938 51.184 1.00 18.96 195 GLU D C 1
ATOM 9578 O O . GLU D 1 196 ? 6.958 39.849 52.021 1.00 19.47 195 GLU D O 1
ATOM 9584 N N . ALA D 1 197 ? 7.942 38.464 50.513 1.00 18.49 196 ALA D N 1
ATOM 9585 C CA . ALA D 1 197 ? 9.324 38.931 50.768 1.00 18.73 196 ALA D CA 1
ATOM 9586 C C . ALA D 1 197 ? 9.648 40.252 50.112 1.00 20.07 196 ALA D C 1
ATOM 9587 O O . ALA D 1 197 ? 10.334 41.087 50.715 1.00 21.27 196 ALA D O 1
ATOM 9589 N N . TYR D 1 198 ? 9.178 40.439 48.876 1.00 19.90 197 TYR D N 1
ATOM 9590 C CA . TYR D 1 198 ? 9.602 41.587 48.056 1.00 20.96 197 TYR D CA 1
ATOM 9591 C C . TYR D 1 198 ? 8.466 42.512 47.620 1.00 22.85 197 TYR D C 1
ATOM 9592 O O . TYR D 1 198 ? 8.716 43.490 46.899 1.00 25.63 197 TYR D O 1
ATOM 9601 N N . ASN D 1 199 ? 7.238 42.227 48.073 1.00 22.59 198 ASN D N 1
ATOM 9602 C CA . ASN D 1 199 ? 6.025 42.958 47.657 1.00 23.25 198 ASN D CA 1
ATOM 9603 C C . ASN D 1 199 ? 5.814 42.957 46.134 1.00 22.67 198 ASN D C 1
ATOM 9604 O O . ASN D 1 199 ? 5.303 43.940 45.557 1.00 25.80 198 ASN D O 1
ATOM 9609 N N . LEU D 1 200 ? 6.155 41.839 45.487 1.00 20.97 199 LEU D N 1
ATOM 9610 C CA . LEU D 1 200 ? 5.766 41.627 44.074 1.00 22.12 199 LEU D CA 1
ATOM 9611 C C . LEU D 1 200 ? 4.249 41.398 43.990 1.00 22.02 199 LEU D C 1
ATOM 9612 O O . LEU D 1 200 ? 3.692 40.631 44.786 1.00 23.01 199 LEU D O 1
ATOM 9617 N N . PHE D 1 201 ? 3.584 42.052 43.024 1.00 21.97 200 PHE D N 1
ATOM 9618 C CA . PHE D 1 201 ? 2.168 41.760 42.713 1.00 22.86 200 PHE D CA 1
ATOM 9619 C C . PHE D 1 201 ? 2.136 40.432 41.962 1.00 22.80 200 PHE D C 1
ATOM 9620 O O . PHE D 1 201 ? 2.340 40.406 40.754 1.00 22.65 200 PHE D O 1
ATOM 9628 N N . ALA D 1 202 ? 1.944 39.336 42.692 1.00 21.71 201 ALA D N 1
ATOM 9629 C CA . ALA D 1 202 ? 1.939 37.991 42.135 1.00 23.81 201 ALA D CA 1
ATOM 9630 C C . ALA D 1 202 ? 0.784 37.182 42.686 1.00 22.87 201 ALA D C 1
ATOM 9631 O O . ALA D 1 202 ? 0.505 37.235 43.880 1.00 25.57 201 ALA D O 1
ATOM 9633 N N . VAL D 1 203 ? 0.098 36.451 41.805 1.00 23.55 202 VAL D N 1
ATOM 9634 C CA . VAL D 1 203 ? -1.121 35.731 42.150 1.00 23.27 202 VAL D CA 1
ATOM 9635 C C . VAL D 1 203 ? -1.124 34.315 41.584 1.00 20.77 202 VAL D C 1
ATOM 9636 O O . VAL D 1 203 ? -0.535 34.056 40.523 1.00 21.50 202 VAL D O 1
ATOM 9640 N N . ASN D 1 204 ? -1.789 33.419 42.308 1.00 19.09 203 ASN D N 1
ATOM 9641 C CA . ASN D 1 204 ? -2.042 32.049 41.885 1.00 19.43 203 ASN D CA 1
ATOM 9642 C C . ASN D 1 204 ? -3.484 31.899 41.440 1.00 20.86 203 ASN D C 1
ATOM 9643 O O . ASN D 1 204 ? -4.392 32.077 42.248 1.00 22.49 203 ASN D O 1
ATOM 9648 N N . GLY D 1 205 ? -3.685 31.566 40.158 1.00 19.90 204 GLY D N 1
ATOM 9649 C CA . GLY D 1 205 ? -4.973 31.144 39.662 1.00 19.73 204 GLY D CA 1
ATOM 9650 C C . GLY D 1 205 ? -5.108 29.649 39.863 1.00 20.75 204 GLY D C 1
ATOM 9651 O O . GLY D 1 205 ? -4.372 28.869 39.253 1.00 22.14 204 GLY D O 1
ATOM 9652 N N . ILE D 1 206 ? -6.037 29.250 40.732 1.00 20.44 205 ILE D N 1
ATOM 9653 C CA . ILE D 1 206 ? -6.274 27.844 41.033 1.00 21.22 205 ILE D CA 1
ATOM 9654 C C . ILE D 1 206 ? -7.401 27.378 40.095 1.00 22.49 205 ILE D C 1
ATOM 9655 O O . ILE D 1 206 ? -8.589 27.294 40.472 1.00 23.93 205 ILE D O 1
ATOM 9660 N N . LEU D 1 207 ? -7.032 27.120 38.848 1.00 22.56 206 LEU D N 1
ATOM 9661 C CA . LEU D 1 207 ? -8.033 26.803 37.807 1.00 21.76 206 LEU D CA 1
ATOM 9662 C C . LEU D 1 207 ? -8.341 25.304 37.775 1.00 22.26 206 LEU D C 1
ATOM 9663 O O . LEU D 1 207 ? -7.452 24.464 37.857 1.00 22.80 206 LEU D O 1
ATOM 9668 N N . PHE D 1 208 ? -9.630 24.992 37.663 1.00 21.32 207 PHE D N 1
ATOM 9669 C CA . PHE D 1 208 ? -10.116 23.620 37.443 1.00 20.97 207 PHE D CA 1
ATOM 9670 C C . PHE D 1 208 ? -10.086 23.284 35.922 1.00 20.61 207 PHE D C 1
ATOM 9671 O O . PHE D 1 208 ? -9.872 24.191 35.126 1.00 22.76 207 PHE D O 1
ATOM 9679 N N . ASN D 1 209 ? -10.284 22.006 35.543 1.00 22.58 208 ASN D N 1
ATOM 9680 C CA . ASN D 1 209 ? -10.160 21.573 34.114 1.00 22.82 208 ASN D CA 1
ATOM 9681 C C . ASN D 1 209 ? -10.920 22.472 33.139 1.00 23.65 208 ASN D C 1
ATOM 9682 O O . ASN D 1 209 ? -12.104 22.746 33.333 1.00 25.31 208 ASN D O 1
ATOM 9687 N N . HIS D 1 210 ? -10.249 22.938 32.086 1.00 25.63 209 HIS D N 1
ATOM 9688 C CA . HIS D 1 210 ? -10.896 23.658 31.003 1.00 25.77 209 HIS D CA 1
ATOM 9689 C C . HIS D 1 210 ? -10.430 23.170 29.629 1.00 26.94 209 HIS D C 1
ATOM 9690 O O . HIS D 1 210 ? -9.226 22.939 29.410 1.00 25.35 209 HIS D O 1
ATOM 9697 N N . GLU D 1 211 ? -11.422 23.010 28.726 1.00 28.55 210 GLU D N 1
ATOM 9698 C CA . GLU D 1 211 ? -11.276 22.325 27.443 1.00 27.50 210 GLU D CA 1
ATOM 9699 C C . GLU D 1 211 ? -11.768 23.236 26.326 1.00 26.39 210 GLU D C 1
ATOM 9700 O O . GLU D 1 211 ? -12.225 24.366 26.575 1.00 28.64 210 GLU D O 1
ATOM 9706 N N . SER D 1 212 ? -11.657 22.752 25.087 1.00 28.02 211 SER D N 1
ATOM 9707 C CA . SER D 1 212 ? -12.029 23.512 23.893 1.00 29.53 211 SER D CA 1
ATOM 9708 C C . SER D 1 212 ? -11.728 22.657 22.644 1.00 29.75 211 SER D C 1
ATOM 9709 O O . SER D 1 212 ? -11.112 21.584 22.748 1.00 27.76 211 SER D O 1
ATOM 9712 N N . PRO D 1 213 ? -12.166 23.104 21.460 1.00 29.18 212 PRO D N 1
ATOM 9713 C CA . PRO D 1 213 ? -11.720 22.422 20.226 1.00 27.87 212 PRO D CA 1
ATOM 9714 C C . PRO D 1 213 ? -10.206 22.446 19.948 1.00 30.97 212 PRO D C 1
ATOM 9715 O O . PRO D 1 213 ? -9.745 21.654 19.098 1.00 35.01 212 PRO D O 1
ATOM 9719 N N . ARG D 1 214 ? -9.452 23.306 20.660 1.00 28.71 213 ARG D N 1
ATOM 9720 C CA . ARG D 1 214 ? -7.973 23.366 20.556 1.00 27.98 213 ARG D CA 1
ATOM 9721 C C . ARG D 1 214 ? -7.245 22.568 21.651 1.00 29.61 213 ARG D C 1
ATOM 9722 O O . ARG D 1 214 ? -6.005 22.650 21.776 1.00 30.89 213 ARG D O 1
ATOM 9730 N N . ARG D 1 215 ? -7.998 21.821 22.455 1.00 29.19 214 ARG D N 1
ATOM 9731 C CA . ARG D 1 215 ? -7.439 21.039 23.562 1.00 26.77 214 ARG D CA 1
ATOM 9732 C C . ARG D 1 215 ? -6.523 19.962 22.978 1.00 27.63 214 ARG D C 1
ATOM 9733 O O . ARG D 1 215 ? -6.812 19.390 21.921 1.00 27.24 214 ARG D O 1
ATOM 9741 N N . GLY D 1 216 ? -5.401 19.721 23.642 1.00 27.94 215 GLY D N 1
ATOM 9742 C CA . GLY D 1 216 ? -4.492 18.673 23.235 1.00 25.86 215 GLY D CA 1
ATOM 9743 C C . GLY D 1 216 ? -5.188 17.334 23.120 1.00 27.58 215 GLY D C 1
ATOM 9744 O O . GLY D 1 216 ? -6.018 16.985 23.956 1.00 25.31 215 GLY D O 1
ATOM 9745 N N . ALA D 1 217 ? -4.862 16.585 22.072 1.00 26.15 216 ALA D N 1
ATOM 9746 C CA . ALA D 1 217 ? -5.518 15.311 21.790 1.00 26.56 216 ALA D CA 1
ATOM 9747 C C . ALA D 1 217 ? -5.313 14.197 22.823 1.00 28.01 216 ALA D C 1
ATOM 9748 O O . ALA D 1 217 ? -6.032 13.195 22.802 1.00 29.60 216 ALA D O 1
ATOM 9750 N N . ASN D 1 218 ? -4.308 14.352 23.689 1.00 25.77 217 ASN D N 1
ATOM 9751 C CA . ASN D 1 218 ? -3.959 13.361 24.691 1.00 26.56 217 ASN D CA 1
ATOM 9752 C C . ASN D 1 218 ? -4.753 13.535 26.001 1.00 26.14 217 ASN D C 1
ATOM 9753 O O . ASN D 1 218 ? -4.694 12.664 26.885 1.00 26.41 217 ASN D O 1
ATOM 9758 N N . PHE D 1 219 ? -5.461 14.650 26.136 1.00 24.33 218 PHE D N 1
ATOM 9759 C CA . PHE D 1 219 ? -6.386 14.856 27.280 1.00 24.92 218 PHE D CA 1
ATOM 9760 C C . PHE D 1 219 ? -7.712 14.097 27.027 1.00 26.45 218 PHE D C 1
ATOM 9761 O O . PHE D 1 219 ? -8.065 13.844 25.867 1.00 29.52 218 PHE D O 1
ATOM 9769 N N . VAL D 1 220 ? -8.429 13.681 28.086 1.00 26.36 219 VAL D N 1
ATOM 9770 C CA . VAL D 1 220 ? -9.495 12.652 27.914 1.00 27.72 219 VAL D CA 1
ATOM 9771 C C . VAL D 1 220 ? -10.659 13.133 27.051 1.00 27.49 219 VAL D C 1
ATOM 9772 O O . VAL D 1 220 ? -11.221 12.358 26.305 1.00 29.09 219 VAL D O 1
ATOM 9776 N N . THR D 1 221 ? -10.981 14.428 27.171 1.00 19.65 220 THR D N 1
ATOM 9777 C CA . THR D 1 221 ? -12.124 14.984 26.485 1.00 28.00 220 THR D CA 1
ATOM 9778 C C . THR D 1 221 ? -11.896 15.012 24.984 1.00 28.32 220 THR D C 1
ATOM 9779 O O . THR D 1 221 ? -12.752 14.564 24.231 1.00 31.09 220 THR D O 1
ATOM 9783 N N . ARG D 1 222 ? -10.749 15.542 24.550 1.00 27.71 221 ARG D N 1
ATOM 9784 C CA . ARG D 1 222 ? -10.372 15.545 23.122 1.00 27.49 221 ARG D CA 1
ATOM 9785 C C . ARG D 1 222 ? -10.114 14.134 22.566 1.00 25.74 221 ARG D C 1
ATOM 9786 O O . ARG D 1 222 ? -10.518 13.867 21.422 1.00 31.09 221 ARG D O 1
ATOM 9794 N N . LYS D 1 223 ? -9.534 13.221 23.361 1.00 24.30 222 LYS D N 1
ATOM 9795 C CA . LYS D 1 223 ? -9.421 11.794 22.972 1.00 26.13 222 LYS D CA 1
ATOM 9796 C C . LYS D 1 223 ? -10.818 11.233 22.625 1.00 26.13 222 LYS D C 1
ATOM 9797 O O . LYS D 1 223 ? -11.010 10.656 21.545 1.00 29.74 222 LYS D O 1
ATOM 9803 N N . ILE D 1 224 ? -11.804 11.485 23.482 1.00 28.49 223 ILE D N 1
ATOM 9804 C CA . ILE D 1 224 ? -13.176 10.983 23.272 1.00 27.94 223 ILE D CA 1
ATOM 9805 C C . ILE D 1 224 ? -13.813 11.625 22.041 1.00 29.26 223 ILE D C 1
ATOM 9806 O O . ILE D 1 224 ? -14.370 10.910 21.200 1.00 32.57 223 ILE D O 1
ATOM 9811 N N . SER D 1 225 ? -13.768 12.957 21.929 1.00 24.11 224 SER D N 1
ATOM 9812 C CA . SER D 1 225 ? -14.486 13.610 20.817 1.00 26.24 224 SER D CA 1
ATOM 9813 C C . SER D 1 225 ? -13.928 13.235 19.450 1.00 27.39 224 SER D C 1
ATOM 9814 O O . SER D 1 225 ? -14.683 13.024 18.470 1.00 31.02 224 SER D O 1
ATOM 9817 N N . ARG D 1 226 ? -12.598 13.162 19.365 1.00 27.61 225 ARG D N 1
ATOM 9818 C CA . ARG D 1 226 ? -11.936 12.787 18.118 1.00 24.33 225 ARG D CA 1
ATOM 9819 C C . ARG D 1 226 ? -12.265 11.343 17.758 1.00 27.17 225 ARG D C 1
ATOM 9820 O O . ARG D 1 226 ? -12.489 11.061 16.587 1.00 29.63 225 ARG D O 1
ATOM 9828 N N . SER D 1 227 ? -12.263 10.435 18.736 1.00 27.11 226 SER D N 1
ATOM 9829 C CA . SER D 1 227 ? -12.526 9.020 18.463 1.00 28.81 226 SER D CA 1
ATOM 9830 C C . SER D 1 227 ? -13.989 8.793 18.061 1.00 31.49 226 SER D C 1
ATOM 9831 O O . SER D 1 227 ? -14.273 8.077 17.100 1.00 32.79 226 SER D O 1
ATOM 9834 N N . VAL D 1 228 ? -14.920 9.430 18.768 1.00 32.26 227 VAL D N 1
ATOM 9835 C CA . VAL D 1 228 ? -16.345 9.349 18.412 1.00 34.69 227 VAL D CA 1
ATOM 9836 C C . VAL D 1 228 ? -16.575 9.844 16.971 1.00 32.52 227 VAL D C 1
ATOM 9837 O O . VAL D 1 228 ? -17.362 9.233 16.204 1.00 38.68 227 VAL D O 1
ATOM 9841 N N . ALA D 1 229 ? -15.895 10.933 16.619 1.00 28.16 228 ALA D N 1
ATOM 9842 C CA . ALA D 1 229 ? -16.013 11.481 15.275 1.00 33.58 228 ALA D CA 1
ATOM 9843 C C . ALA D 1 229 ? -15.420 10.524 14.204 1.00 35.27 228 ALA D C 1
ATOM 9844 O O . ALA D 1 229 ? -16.052 10.272 13.196 1.00 33.85 228 ALA D O 1
ATOM 9846 N N . LYS D 1 230 ? -14.239 9.957 14.425 1.00 36.07 229 LYS D N 1
ATOM 9847 C CA . LYS D 1 230 ? -13.728 8.933 13.483 1.00 36.22 229 LYS D CA 1
ATOM 9848 C C . LYS D 1 230 ? -14.689 7.733 13.346 1.00 40.45 229 LYS D C 1
ATOM 9849 O O . LYS D 1 230 ? -14.860 7.195 12.231 1.00 43.45 229 LYS D O 1
ATOM 9851 N N . ILE D 1 231 ? -15.316 7.319 14.459 1.00 40.26 230 ILE D N 1
ATOM 9852 C CA . ILE D 1 231 ? -16.269 6.194 14.431 1.00 39.76 230 ILE D CA 1
ATOM 9853 C C . ILE D 1 231 ? -17.493 6.561 13.587 1.00 43.64 230 ILE D C 1
ATOM 9854 O O . ILE D 1 231 ? -17.958 5.729 12.783 1.00 43.74 230 ILE D O 1
ATOM 9859 N N . TYR D 1 232 ? -17.971 7.803 13.732 1.00 43.92 231 TYR D N 1
ATOM 9860 C CA . TYR D 1 232 ? -19.096 8.314 12.925 1.00 44.30 231 TYR D CA 1
ATOM 9861 C C . TYR D 1 232 ? -18.849 8.263 11.412 1.00 43.77 231 TYR D C 1
ATOM 9862 O O . TYR D 1 232 ? -19.730 7.832 10.642 1.00 48.69 231 TYR D O 1
ATOM 9871 N N . LEU D 1 233 ? -17.659 8.681 10.990 1.00 41.49 232 LEU D N 1
ATOM 9872 C CA . LEU D 1 233 ? -17.301 8.758 9.560 1.00 41.77 232 LEU D CA 1
ATOM 9873 C C . LEU D 1 233 ? -16.682 7.466 8.983 1.00 43.84 232 LEU D C 1
ATOM 9874 O O . LEU D 1 233 ? -16.174 7.471 7.861 1.00 45.75 232 LEU D O 1
ATOM 9879 N N . GLY D 1 234 ? -16.726 6.363 9.736 1.00 46.56 233 GLY D N 1
ATOM 9880 C CA . GLY D 1 234 ? -16.171 5.080 9.280 1.00 48.87 233 GLY D CA 1
ATOM 9881 C C . GLY D 1 234 ? -14.651 5.001 9.218 1.00 49.17 233 GLY D C 1
ATOM 9882 O O . GLY D 1 234 ? -14.099 4.130 8.549 1.00 51.10 233 GLY D O 1
ATOM 9883 N N . GLN D 1 235 ? -13.974 5.894 9.937 1.00 47.33 234 GLN D N 1
ATOM 9884 C CA . GLN D 1 235 ? -12.509 5.957 9.959 1.00 44.96 234 GLN D CA 1
ATOM 9885 C C . GLN D 1 235 ? -11.895 5.119 11.095 1.00 48.97 234 GLN D C 1
ATOM 9886 O O . GLN D 1 235 ? -10.702 4.821 11.063 1.00 47.39 234 GLN D O 1
ATOM 9892 N N . LEU D 1 236 ? -12.718 4.755 12.084 1.00 46.10 235 LEU D N 1
ATOM 9893 C CA . LEU D 1 236 ? -12.301 3.981 13.250 1.00 44.72 235 LEU D CA 1
ATOM 9894 C C . LEU D 1 236 ? -13.485 3.115 13.714 1.00 41.48 235 LEU D C 1
ATOM 9895 O O . LEU D 1 236 ? -14.634 3.476 13.484 1.00 42.91 235 LEU D O 1
ATOM 9900 N N . GLU D 1 237 ? -13.198 1.981 14.360 1.00 42.34 236 GLU D N 1
ATOM 9901 C CA . GLU D 1 237 ? -14.249 1.079 14.902 1.00 43.69 236 GLU D CA 1
ATOM 9902 C C . GLU D 1 237 ? -14.355 1.069 16.441 1.00 41.14 236 GLU D C 1
ATOM 9903 O O . GLU D 1 237 ? -15.454 0.947 16.986 1.00 44.67 236 GLU D O 1
ATOM 9905 N N . CYS D 1 238 ? -13.223 1.193 17.131 1.00 40.36 237 CYS D N 1
ATOM 9906 C CA . CYS D 1 238 ? -13.148 0.995 18.580 1.00 40.35 237 CYS D CA 1
ATOM 9907 C C . CYS D 1 238 ? -11.980 1.796 19.150 1.00 43.04 237 CYS D C 1
ATOM 9908 O O . CYS D 1 238 ? -11.020 2.102 18.434 1.00 46.34 237 CYS D O 1
ATOM 9911 N N . PHE D 1 239 ? -12.082 2.157 20.427 1.00 42.57 238 PHE D N 1
ATOM 9912 C CA . PHE D 1 239 ? -10.971 2.784 21.138 1.00 38.61 238 PHE D CA 1
ATOM 9913 C C . PHE D 1 239 ? -10.962 2.400 22.620 1.00 40.15 238 PHE D C 1
ATOM 9914 O O . PHE D 1 239 ? -11.954 1.880 23.145 1.00 39.71 238 PHE D O 1
ATOM 9922 N N . SER D 1 240 ? -9.811 2.602 23.259 1.00 37.32 239 SER D N 1
ATOM 9923 C CA . SER D 1 240 ? -9.624 2.240 24.658 1.00 38.42 239 SER D CA 1
ATOM 9924 C C . SER D 1 240 ? -9.375 3.457 25.550 1.00 35.66 239 SER D C 1
ATOM 9925 O O . SER D 1 240 ? -8.740 4.430 25.131 1.00 36.03 239 SER D O 1
ATOM 9928 N N . LEU D 1 241 ? -9.932 3.389 26.761 1.00 34.19 240 LEU D N 1
ATOM 9929 C CA . LEU D 1 241 ? -9.751 4.387 27.827 1.00 30.76 240 LEU D CA 1
ATOM 9930 C C . LEU D 1 241 ? -9.217 3.676 29.045 1.00 29.06 240 LEU D C 1
ATOM 9931 O O . LEU D 1 241 ? -9.036 2.449 29.026 1.00 34.47 240 LEU D O 1
ATOM 9936 N N . GLY D 1 242 ? -8.937 4.456 30.090 1.00 29.37 241 GLY D N 1
ATOM 9937 C CA . GLY D 1 242 ? -8.504 3.952 31.390 1.00 26.49 241 GLY D CA 1
ATOM 9938 C C . GLY D 1 242 ? -9.677 4.017 32.369 1.00 31.24 241 GLY D C 1
ATOM 9939 O O . GLY D 1 242 ? -10.709 3.380 32.157 1.00 33.65 241 GLY D O 1
ATOM 9940 N N . ASN D 1 243 ? -9.522 4.825 33.416 1.00 30.50 242 ASN D N 1
ATOM 9941 C CA . ASN D 1 243 ? -10.488 4.915 34.532 1.00 29.38 242 ASN D CA 1
ATOM 9942 C C . ASN D 1 243 ? -11.765 5.674 34.138 1.00 29.69 242 ASN D C 1
ATOM 9943 O O . ASN D 1 243 ? -11.777 6.896 34.059 1.00 30.99 242 ASN D O 1
ATOM 9948 N N . LEU D 1 244 ? -12.854 4.938 33.953 1.00 31.85 243 LEU D N 1
ATOM 9949 C CA . LEU D 1 244 ? -14.135 5.523 33.515 1.00 31.76 243 LEU D CA 1
ATOM 9950 C C . LEU D 1 244 ? -14.888 6.282 34.616 1.00 33.39 243 LEU D C 1
ATOM 9951 O O . LEU D 1 244 ? -15.716 7.167 34.323 1.00 32.47 243 LEU D O 1
ATOM 9956 N N . ASP D 1 245 ? -14.609 5.934 35.873 1.00 33.57 244 ASP D N 1
ATOM 9957 C CA . ASP D 1 245 ? -15.347 6.489 37.016 1.00 35.22 244 ASP D CA 1
ATOM 9958 C C . ASP D 1 245 ? -14.719 7.725 37.630 1.00 34.32 244 ASP D C 1
ATOM 9959 O O . ASP D 1 245 ? -15.284 8.264 38.581 1.00 36.63 244 ASP D O 1
ATOM 9964 N N . ALA D 1 246 ? -13.590 8.210 37.090 1.00 33.35 245 ALA D N 1
ATOM 9965 C CA . ALA D 1 246 ? -13.040 9.496 37.558 1.00 30.94 245 ALA D CA 1
ATOM 9966 C C . ALA D 1 246 ? -14.023 10.644 37.284 1.00 31.55 245 ALA D C 1
ATOM 9967 O O . ALA D 1 246 ? -14.687 10.648 36.257 1.00 36.29 245 ALA D O 1
ATOM 9969 N N . LYS D 1 247 ? -14.115 11.594 38.218 1.00 30.80 246 LYS D N 1
ATOM 9970 C CA . LYS D 1 247 ? -15.084 12.694 38.140 1.00 31.06 246 LYS D CA 1
ATOM 9971 C C . LYS D 1 247 ? -14.392 14.058 38.100 1.00 28.04 246 LYS D C 1
ATOM 9972 O O . LYS D 1 247 ? -13.443 14.322 38.889 1.00 29.99 246 LYS D O 1
ATOM 9978 N N . ARG D 1 248 ? -14.872 14.939 37.216 1.00 26.10 247 ARG D N 1
ATOM 9979 C CA . ARG D 1 248 ? -14.221 16.230 36.953 1.00 28.35 247 ARG D CA 1
ATOM 9980 C C . ARG D 1 248 ? -15.220 17.378 36.763 1.00 25.27 247 ARG D C 1
ATOM 9981 O O . ARG D 1 248 ? -16.383 17.167 36.372 1.00 31.26 247 ARG D O 1
ATOM 9989 N N . ASP D 1 249 ? -14.743 18.593 37.059 1.00 25.36 248 ASP D N 1
ATOM 9990 C CA . ASP D 1 249 ? -15.407 19.881 36.827 1.00 25.07 248 ASP D CA 1
ATOM 9991 C C . ASP D 1 249 ? -14.802 20.463 35.542 1.00 25.56 248 ASP D C 1
ATOM 9992 O O . ASP D 1 249 ? -13.629 20.883 35.545 1.00 26.24 248 ASP D O 1
ATOM 9997 N N . TRP D 1 250 ? -15.554 20.413 34.426 1.00 26.07 249 TRP D N 1
ATOM 9998 C CA . TRP D 1 250 ? -15.048 20.799 33.080 1.00 26.47 249 TRP D CA 1
ATOM 9999 C C . TRP D 1 250 ? -15.698 22.103 32.604 1.00 26.28 249 TRP D C 1
ATOM 10000 O O . TRP D 1 250 ? -16.943 22.160 32.416 1.00 29.91 249 TRP D O 1
ATOM 10011 N N . GLY D 1 251 ? -14.873 23.122 32.380 1.00 25.80 250 GLY D N 1
ATOM 10012 C CA . GLY D 1 251 ? -15.248 24.411 31.804 1.00 25.51 250 GLY D CA 1
ATOM 10013 C C . GLY D 1 251 ? -14.617 24.620 30.420 1.00 27.76 250 GLY D C 1
ATOM 10014 O O . GLY D 1 251 ? -13.972 23.705 29.863 1.00 27.17 250 GLY D O 1
ATOM 10015 N N . HIS D 1 252 ? -14.756 25.846 29.903 1.00 28.23 251 HIS D N 1
ATOM 10016 C CA . HIS D 1 252 ? -14.284 26.202 28.566 1.00 29.63 251 HIS D CA 1
ATOM 10017 C C . HIS D 1 252 ? -13.138 27.210 28.667 1.00 28.84 251 HIS D C 1
ATOM 10018 O O . HIS D 1 252 ? -13.283 28.288 29.259 1.00 29.00 251 HIS D O 1
ATOM 10025 N N . ALA D 1 253 ? -12.004 26.848 28.068 1.00 26.76 252 ALA D N 1
ATOM 10026 C CA . ALA D 1 253 ? -10.796 27.671 28.132 1.00 27.33 252 ALA D CA 1
ATOM 10027 C C . ALA D 1 253 ? -11.029 29.138 27.756 1.00 27.83 252 ALA D C 1
ATOM 10028 O O . ALA D 1 253 ? -10.419 30.028 28.335 1.00 27.60 252 ALA D O 1
ATOM 10030 N N . LYS D 1 254 ? -11.894 29.405 26.774 1.00 28.59 253 LYS D N 1
ATOM 10031 C CA . LYS D 1 254 ? -12.176 30.801 26.389 1.00 28.88 253 LYS D CA 1
ATOM 10032 C C . LYS D 1 254 ? -12.713 31.642 27.564 1.00 29.79 253 LYS D C 1
ATOM 10033 O O . LYS D 1 254 ? -12.372 32.827 27.698 1.00 30.19 253 LYS D O 1
ATOM 10035 N N . ASP D 1 255 ? -13.564 31.039 28.404 1.00 28.90 254 ASP D N 1
ATOM 10036 C CA . ASP D 1 255 ? -14.055 31.725 29.622 1.00 29.91 254 ASP D CA 1
ATOM 10037 C C . ASP D 1 255 ? -12.911 31.968 30.664 1.00 30.85 254 ASP D C 1
ATOM 10038 O O . ASP D 1 255 ? -12.821 33.045 31.269 1.00 31.50 254 ASP D O 1
ATOM 10043 N N . TYR D 1 256 ? -12.041 30.972 30.849 1.00 27.82 255 TYR D N 1
ATOM 10044 C CA . TYR D 1 256 ? -11.091 30.971 31.971 1.00 27.89 255 TYR D CA 1
ATOM 10045 C C . TYR D 1 256 ? -9.937 31.952 31.769 1.00 29.19 255 TYR D C 1
ATOM 10046 O O . TYR D 1 256 ? -9.437 32.507 32.746 1.00 30.48 255 TYR D O 1
ATOM 10055 N N . VAL D 1 257 ? -9.516 32.192 30.514 1.00 28.33 256 VAL D N 1
ATOM 10056 C CA . VAL D 1 257 ? -8.474 33.195 30.268 1.00 26.62 256 VAL D CA 1
ATOM 10057 C C . VAL D 1 257 ? -8.895 34.628 30.650 1.00 29.47 256 VAL D C 1
ATOM 10058 O O . VAL D 1 257 ? -8.047 35.438 31.045 1.00 28.67 256 VAL D O 1
ATOM 10062 N N . GLU D 1 258 ? -10.188 34.942 30.564 1.00 29.06 257 GLU D N 1
ATOM 10063 C CA . GLU D 1 258 ? -10.674 36.244 31.030 1.00 30.37 257 GLU D CA 1
ATOM 10064 C C . GLU D 1 258 ? -10.459 36.391 32.541 1.00 29.44 257 GLU D C 1
ATOM 10065 O O . GLU D 1 258 ? -10.116 37.482 33.012 1.00 29.84 257 GLU D O 1
ATOM 10071 N N . ALA D 1 259 ? -10.684 35.304 33.289 1.00 27.95 258 ALA D N 1
ATOM 10072 C CA . ALA D 1 259 ? -10.439 35.294 34.754 1.00 26.48 258 ALA D CA 1
ATOM 10073 C C . ALA D 1 259 ? -8.974 35.607 35.096 1.00 29.21 258 ALA D C 1
ATOM 10074 O O . ALA D 1 259 ? -8.705 36.330 36.052 1.00 27.36 258 ALA D O 1
ATOM 10076 N N . MET D 1 260 ? -8.034 35.094 34.296 1.00 29.09 259 MET D N 1
ATOM 10077 C CA . MET D 1 260 ? -6.606 35.368 34.533 1.00 26.76 259 MET D CA 1
ATOM 10078 C C . MET D 1 260 ? -6.326 36.883 34.471 1.00 27.60 259 MET D C 1
ATOM 10079 O O . MET D 1 260 ? -5.689 37.442 35.373 1.00 28.31 259 MET D O 1
ATOM 10084 N N . TRP D 1 261 ? -6.810 37.545 33.414 1.00 26.96 260 TRP D N 1
ATOM 10085 C CA . TRP D 1 261 ? -6.678 39.001 33.265 1.00 26.65 260 TRP D CA 1
ATOM 10086 C C . TRP D 1 261 ? -7.345 39.784 34.414 1.00 27.66 260 TRP D C 1
ATOM 10087 O O . TRP D 1 261 ? -6.773 40.758 34.929 1.00 26.67 260 TRP D O 1
ATOM 10098 N N . LEU D 1 262 ? -8.556 39.369 34.805 1.00 26.66 261 LEU D N 1
ATOM 10099 C CA . LEU D 1 262 ? -9.257 40.009 35.928 1.00 26.72 261 LEU D CA 1
ATOM 10100 C C . LEU D 1 262 ? -8.432 39.977 37.232 1.00 27.70 261 LEU D C 1
ATOM 10101 O O . LEU D 1 262 ? -8.377 40.984 37.964 1.00 29.87 261 LEU D O 1
ATOM 10106 N N . MET D 1 263 ? -7.788 38.839 37.508 1.00 27.64 262 MET D N 1
ATOM 10107 C CA . MET D 1 263 ? -6.931 38.710 38.708 1.00 28.73 262 MET D CA 1
ATOM 10108 C C . MET D 1 263 ? -5.782 39.737 38.749 1.00 30.16 262 MET D C 1
ATOM 10109 O O . MET D 1 263 ? -5.386 40.188 39.829 1.00 33.00 262 MET D O 1
ATOM 10114 N N . LEU D 1 264 ? -5.248 40.114 37.584 1.00 28.53 263 LEU D N 1
ATOM 10115 C CA . LEU D 1 264 ? -4.206 41.141 37.528 1.00 29.21 263 LEU D CA 1
ATOM 10116 C C . LEU D 1 264 ? -4.745 42.579 37.562 1.00 32.48 263 LEU D C 1
ATOM 10117 O O . LEU D 1 264 ? -3.985 43.507 37.835 1.00 32.55 263 LEU D O 1
ATOM 10122 N N . GLN D 1 265 ? -6.043 42.771 37.299 1.00 32.43 264 GLN D N 1
ATOM 10123 C CA . GLN D 1 265 ? -6.646 44.114 37.371 1.00 34.55 264 GLN D CA 1
ATOM 10124 C C . GLN D 1 265 ? -7.123 44.454 38.798 1.00 34.67 264 GLN D C 1
ATOM 10125 O O . GLN D 1 265 ? -7.417 45.610 39.089 1.00 39.24 264 GLN D O 1
ATOM 10131 N N . ASN D 1 266 ? -7.177 43.444 39.674 1.00 34.68 265 ASN D N 1
ATOM 10132 C CA . ASN D 1 266 ? -7.580 43.589 41.084 1.00 36.46 265 ASN D CA 1
ATOM 10133 C C . ASN D 1 266 ? -6.639 44.552 41.841 1.00 36.95 265 ASN D C 1
ATOM 10134 O O . ASN D 1 266 ? -5.441 44.643 41.533 1.00 39.25 265 ASN D O 1
ATOM 10139 N N . ASP D 1 267 ? -7.179 45.266 42.826 1.00 36.84 266 ASP D N 1
ATOM 10140 C CA . ASP D 1 267 ? -6.412 46.281 43.568 1.00 41.00 266 ASP D CA 1
ATOM 10141 C C . ASP D 1 267 ? -5.312 45.687 44.467 1.00 37.41 266 ASP D C 1
ATOM 10142 O O . ASP D 1 267 ? -4.302 46.342 44.711 1.00 38.73 266 ASP D O 1
ATOM 10147 N N . GLU D 1 268 ? -5.514 44.459 44.947 1.00 33.77 267 GLU D N 1
ATOM 10148 C CA . GLU D 1 268 ? -4.524 43.735 45.744 1.00 33.53 267 GLU D CA 1
ATOM 10149 C C . GLU D 1 268 ? -4.269 42.354 45.132 1.00 29.57 267 GLU D C 1
ATOM 10150 O O . GLU D 1 268 ? -5.182 41.764 44.549 1.00 30.45 267 GLU D O 1
ATOM 10156 N N . PRO D 1 269 ? -3.039 41.814 45.298 1.00 28.33 268 PRO D N 1
ATOM 10157 C CA . PRO D 1 269 ? -2.728 40.487 44.759 1.00 27.69 268 PRO D CA 1
ATOM 10158 C C . PRO D 1 269 ? -3.309 39.349 45.602 1.00 27.60 268 PRO D C 1
ATOM 10159 O O . PRO D 1 269 ? -2.779 39.063 46.695 1.00 29.69 268 PRO D O 1
ATOM 10163 N N . GLU D 1 270 ? -4.380 38.717 45.106 1.00 28.20 269 GLU D N 1
ATOM 10164 C CA . GLU D 1 270 ? -5.074 37.617 45.809 1.00 29.17 269 GLU D CA 1
ATOM 10165 C C . GLU D 1 270 ? -5.159 36.386 44.916 1.00 27.82 269 GLU D C 1
ATOM 10166 O O . GLU D 1 270 ? -5.209 36.503 43.664 1.00 30.09 269 GLU D O 1
ATOM 10172 N N . ASP D 1 271 ? -5.168 35.216 45.552 1.00 25.45 270 ASP D N 1
ATOM 10173 C CA . ASP D 1 271 ? -5.296 33.911 44.881 1.00 24.20 270 ASP D CA 1
ATOM 10174 C C . ASP D 1 271 ? -6.805 33.554 44.791 1.00 25.78 270 ASP D C 1
ATOM 10175 O O . ASP D 1 271 ? -7.576 33.867 45.722 1.00 27.33 270 ASP D O 1
ATOM 10180 N N . PHE D 1 272 ? -7.225 32.911 43.697 1.00 25.99 271 PHE D N 1
ATOM 10181 C CA . PHE D 1 272 ? -8.657 32.565 43.448 1.00 24.21 271 PHE D CA 1
ATOM 10182 C C . PHE D 1 272 ? -8.840 31.189 42.791 1.00 24.65 271 PHE D C 1
ATOM 10183 O O . PHE D 1 272 ? -8.120 30.849 41.817 1.00 23.90 271 PHE D O 1
ATOM 10191 N N . VAL D 1 273 ? -9.858 30.456 43.251 1.00 24.07 272 VAL D N 1
ATOM 10192 C CA . VAL D 1 273 ? -10.409 29.297 42.545 1.00 23.17 272 VAL D CA 1
ATOM 10193 C C . VAL D 1 273 ? -11.299 29.790 41.383 1.00 24.41 272 VAL D C 1
ATOM 10194 O O . VAL D 1 273 ? -12.081 30.750 41.556 1.00 25.55 272 VAL D O 1
ATOM 10198 N N . ILE D 1 274 ? -11.151 29.149 40.220 1.00 24.12 273 ILE D N 1
ATOM 10199 C CA . ILE D 1 274 ? -11.942 29.384 38.982 1.00 23.79 273 ILE D CA 1
ATOM 10200 C C . ILE D 1 274 ? -12.449 28.023 38.489 1.00 24.90 273 ILE D C 1
ATOM 10201 O O . ILE D 1 274 ? -11.643 27.112 38.235 1.00 26.75 273 ILE D O 1
ATOM 10206 N N . ALA D 1 275 ? -13.783 27.887 38.368 1.00 24.92 274 ALA D N 1
ATOM 10207 C CA . ALA D 1 275 ? -14.433 26.592 38.136 1.00 26.21 274 ALA D CA 1
ATOM 10208 C C . ALA D 1 275 ? -15.906 26.780 37.751 1.00 27.45 274 ALA D C 1
ATOM 10209 O O . ALA D 1 275 ? -16.413 27.896 37.831 1.00 30.43 274 ALA D O 1
ATOM 10211 N N . THR D 1 276 ? -16.569 25.695 37.346 1.00 26.17 275 THR D N 1
ATOM 10212 C CA . THR D 1 276 ? -18.030 25.726 37.049 1.00 27.78 275 THR D CA 1
ATOM 10213 C C . THR D 1 276 ? -18.923 25.326 38.225 1.00 30.86 275 THR D C 1
ATOM 10214 O O . THR D 1 276 ? -20.111 25.685 38.254 1.00 35.54 275 THR D O 1
ATOM 10218 N N . GLY D 1 277 ? -18.398 24.548 39.169 1.00 31.30 276 GLY D N 1
ATOM 10219 C CA . GLY D 1 277 ? -19.235 23.995 40.242 1.00 31.62 276 GLY D CA 1
ATOM 10220 C C . GLY D 1 277 ? -20.049 22.743 39.913 1.00 33.46 276 GLY D C 1
ATOM 10221 O O . GLY D 1 277 ? -20.691 22.201 40.822 1.00 34.58 276 GLY D O 1
ATOM 10222 N N . GLU D 1 278 ? -20.044 22.296 38.642 1.00 32.89 277 GLU D N 1
ATOM 10223 C CA . GLU D 1 278 ? -20.725 21.059 38.195 1.00 32.85 277 GLU D CA 1
ATOM 10224 C C . GLU D 1 278 ? -19.723 19.941 37.995 1.00 29.84 277 GLU D C 1
ATOM 10225 O O . GLU D 1 278 ? -18.640 20.178 37.442 1.00 39.13 277 GLU D O 1
ATOM 10227 N N . VAL D 1 279 ? -20.082 18.729 38.409 1.00 31.61 278 VAL D N 1
ATOM 10228 C CA . VAL D 1 279 ? -19.204 17.552 38.342 1.00 31.65 278 VAL D CA 1
ATOM 10229 C C . VAL D 1 279 ? -19.847 16.372 37.572 1.00 30.84 278 VAL D C 1
ATOM 10230 O O . VAL D 1 279 ? -21.031 16.019 37.791 1.00 34.78 278 VAL D O 1
ATOM 10234 N N . HIS D 1 280 ? -19.060 15.787 36.658 1.00 32.45 279 HIS D N 1
ATOM 10235 C CA . HIS D 1 280 ? -19.471 14.649 35.814 1.00 33.32 279 HIS D CA 1
ATOM 10236 C C . HIS D 1 280 ? -18.346 13.642 35.695 1.00 32.42 279 HIS D C 1
ATOM 10237 O O . HIS D 1 280 ? -17.182 13.999 35.870 1.00 33.88 279 HIS D O 1
ATOM 10244 N N . SER D 1 281 ? -18.694 12.394 35.391 1.00 35.50 280 SER D N 1
ATOM 10245 C CA . SER D 1 281 ? -17.721 11.314 35.204 1.00 33.82 280 SER D CA 1
ATOM 10246 C C . SER D 1 281 ? -17.226 11.231 33.765 1.00 34.44 280 SER D C 1
ATOM 10247 O O . SER D 1 281 ? -17.853 11.773 32.849 1.00 34.23 280 SER D O 1
ATOM 10250 N N . VAL D 1 282 ? -16.094 10.544 33.579 1.00 30.93 281 VAL D N 1
ATOM 10251 C CA . VAL D 1 282 ? -15.595 10.228 32.241 1.00 30.87 281 VAL D CA 1
ATOM 10252 C C . VAL D 1 282 ? -16.615 9.361 31.493 1.00 33.69 281 VAL D C 1
ATOM 10253 O O . VAL D 1 282 ? -16.867 9.606 30.323 1.00 36.45 281 VAL D O 1
ATOM 10257 N N . ARG D 1 283 ? -17.192 8.369 32.180 1.00 33.35 282 ARG D N 1
ATOM 10258 C CA . ARG D 1 283 ? -18.253 7.500 31.622 1.00 34.23 282 ARG D CA 1
ATOM 10259 C C . ARG D 1 283 ? -19.388 8.337 31.051 1.00 33.24 282 ARG D C 1
ATOM 10260 O O . ARG D 1 283 ? -19.888 8.075 29.936 1.00 34.36 282 ARG D O 1
ATOM 10268 N N . GLU D 1 284 ? -19.792 9.344 31.824 1.00 34.52 283 GLU D N 1
ATOM 10269 C CA . GLU D 1 284 ? -20.802 10.327 31.381 1.00 33.40 283 GLU D CA 1
ATOM 10270 C C . GLU D 1 284 ? -20.361 11.082 30.123 1.00 36.43 283 GLU D C 1
ATOM 10271 O O . GLU D 1 284 ? -21.152 11.247 29.193 1.00 40.83 283 GLU D O 1
ATOM 10277 N N . PHE D 1 285 ? -19.114 11.548 30.083 1.00 33.14 284 PHE D N 1
ATOM 10278 C CA . PHE D 1 285 ? -18.596 12.233 28.886 1.00 33.09 284 PHE D CA 1
ATOM 10279 C C . PHE D 1 285 ? -18.681 11.323 27.635 1.00 30.19 284 PHE D C 1
ATOM 10280 O O . PHE D 1 285 ? -19.056 11.775 26.557 1.00 30.61 284 PHE D O 1
ATOM 10288 N N . VAL D 1 286 ? -18.338 10.040 27.803 1.00 32.88 285 VAL D N 1
ATOM 10289 C CA . VAL D 1 286 ? -18.420 9.038 26.714 1.00 31.78 285 VAL D CA 1
ATOM 10290 C C . VAL D 1 286 ? -19.857 8.813 26.256 1.00 37.59 285 VAL D C 1
ATOM 10291 O O . VAL D 1 286 ? -20.132 8.822 25.059 1.00 37.64 285 VAL D O 1
ATOM 10295 N N . GLU D 1 287 ? -20.760 8.590 27.214 1.00 37.30 286 GLU D N 1
ATOM 10296 C CA . GLU D 1 287 ? -22.179 8.382 26.901 1.00 35.96 286 GLU D CA 1
ATOM 10297 C C . GLU D 1 287 ? -22.765 9.545 26.116 1.00 30.47 286 GLU D C 1
ATOM 10298 O O . GLU D 1 287 ? -23.403 9.314 25.117 1.00 35.66 286 GLU D O 1
ATOM 10304 N N . LYS D 1 288 ? -22.541 10.781 26.561 1.00 34.51 287 LYS D N 1
ATOM 10305 C CA . LYS D 1 288 ? -23.114 11.951 25.876 1.00 33.86 287 LYS D CA 1
ATOM 10306 C C . LYS D 1 288 ? -22.507 12.159 24.509 1.00 35.61 287 LYS D C 1
ATOM 10307 O O . LYS D 1 288 ? -23.242 12.526 23.571 1.00 38.27 287 LYS D O 1
ATOM 10309 N N . SER D 1 289 ? -21.174 11.946 24.392 1.00 35.44 288 SER D N 1
ATOM 10310 C CA . SER D 1 289 ? -20.513 12.136 23.108 1.00 35.28 288 SER D CA 1
ATOM 10311 C C . SER D 1 289 ? -21.135 11.238 22.034 1.00 36.62 288 SER D C 1
ATOM 10312 O O . SER D 1 289 ? -21.551 11.730 20.978 1.00 39.92 288 SER D O 1
ATOM 10315 N N . PHE D 1 290 ? -21.241 9.933 22.334 1.00 42.23 289 PHE D N 1
ATOM 10316 C CA . PHE D 1 290 ? -21.890 8.971 21.436 1.00 38.98 289 PHE D CA 1
ATOM 10317 C C . PHE D 1 290 ? -23.358 9.288 21.110 1.00 41.68 289 PHE D C 1
ATOM 10318 O O . PHE D 1 290 ? -23.808 8.975 20.015 1.00 42.52 289 PHE D O 1
ATOM 10326 N N . LEU D 1 291 ? -24.112 9.866 22.047 1.00 42.20 290 LEU D N 1
ATOM 10327 C CA . LEU D 1 291 ? -25.499 10.311 21.761 1.00 43.84 290 LEU D CA 1
ATOM 10328 C C . LEU D 1 291 ? -25.538 11.373 20.658 1.00 41.71 290 LEU D C 1
ATOM 10329 O O . LEU D 1 291 ? -26.486 11.404 19.870 1.00 49.20 290 LEU D O 1
ATOM 10331 N N . HIS D 1 292 ? -24.503 12.220 20.571 1.00 39.78 291 HIS D N 1
ATOM 10332 C CA . HIS D 1 292 ? -24.435 13.204 19.478 1.00 44.80 291 HIS D CA 1
ATOM 10333 C C . HIS D 1 292 ? -24.187 12.624 18.080 1.00 44.66 291 HIS D C 1
ATOM 10334 O O . HIS D 1 292 ? -24.301 13.362 17.084 1.00 45.87 291 HIS D O 1
ATOM 10341 N N . ILE D 1 293 ? -23.831 11.336 18.000 1.00 40.77 292 ILE D N 1
ATOM 10342 C CA . ILE D 1 293 ? -23.777 10.612 16.718 1.00 45.25 292 ILE D CA 1
ATOM 10343 C C . ILE D 1 293 ? -24.815 9.480 16.636 1.00 45.65 292 ILE D C 1
ATOM 10344 O O . ILE D 1 293 ? -24.598 8.492 15.933 1.00 47.66 292 ILE D O 1
ATOM 10349 N N . GLY D 1 294 ? -25.932 9.627 17.353 1.00 45.21 293 GLY D N 1
ATOM 10350 C CA . GLY D 1 294 ? -27.075 8.724 17.212 1.00 48.90 293 GLY D CA 1
ATOM 10351 C C . GLY D 1 294 ? -26.886 7.360 17.851 1.00 40.79 293 GLY D C 1
ATOM 10352 O O . GLY D 1 294 ? -27.528 6.369 17.402 1.00 45.37 293 GLY D O 1
ATOM 10353 N N . LYS D 1 295 ? -26.011 7.337 18.912 1.00 40.32 294 LYS D N 1
ATOM 10354 C CA . LYS D 1 295 ? -25.719 5.987 19.493 1.00 40.99 294 LYS D CA 1
ATOM 10355 C C . LYS D 1 295 ? -25.922 5.959 21.019 1.00 50.50 294 LYS D C 1
ATOM 10356 O O . LYS D 1 295 ? -25.629 6.921 21.713 1.00 56.25 294 LYS D O 1
ATOM 10362 N N . THR D 1 296 ? -26.438 4.824 21.495 1.00 48.91 295 THR D N 1
ATOM 10363 C CA . THR D 1 296 ? -26.817 4.606 22.879 1.00 45.09 295 THR D CA 1
ATOM 10364 C C . THR D 1 296 ? -25.824 3.589 23.421 1.00 45.91 295 THR D C 1
ATOM 10365 O O . THR D 1 296 ? -25.783 2.455 22.949 1.00 48.28 295 THR D O 1
ATOM 10367 N N . ILE D 1 297 ? -25.008 4.003 24.393 1.00 44.39 296 ILE D N 1
ATOM 10368 C CA . ILE D 1 297 ? -23.935 3.149 24.910 1.00 44.20 296 ILE D CA 1
ATOM 10369 C C . ILE D 1 297 ? -24.450 2.303 26.079 1.00 40.14 296 ILE D C 1
ATOM 10370 O O . ILE D 1 297 ? -25.050 2.830 26.996 1.00 42.71 296 ILE D O 1
ATOM 10375 N N . VAL D 1 298 ? -24.215 0.994 26.016 1.00 40.39 297 VAL D N 1
ATOM 10376 C CA . VAL D 1 298 ? -24.633 0.043 27.056 1.00 46.01 297 VAL D CA 1
ATOM 10377 C C . VAL D 1 298 ? -23.386 -0.676 27.564 1.00 45.25 297 VAL D C 1
ATOM 10378 O O . VAL D 1 298 ? -22.654 -1.283 26.775 1.00 47.52 297 VAL D O 1
ATOM 10382 N N . TRP D 1 299 ? -23.140 -0.610 28.869 1.00 44.23 298 TRP D N 1
ATOM 10383 C CA . TRP D 1 299 ? -21.899 -1.144 29.440 1.00 44.94 298 TRP D CA 1
ATOM 10384 C C . TRP D 1 299 ? -22.068 -2.594 29.893 1.00 47.76 298 TRP D C 1
ATOM 10385 O O . TRP D 1 299 ? -23.128 -2.969 30.387 1.00 53.16 298 TRP D O 1
ATOM 10396 N N . GLU D 1 300 ? -21.022 -3.398 29.713 1.00 44.89 299 GLU D N 1
ATOM 10397 C CA . GLU D 1 300 ? -20.993 -4.792 30.167 1.00 48.22 299 GLU D CA 1
ATOM 10398 C C . GLU D 1 300 ? -19.609 -5.124 30.736 1.00 52.03 299 GLU D C 1
ATOM 10399 O O . GLU D 1 300 ? -18.595 -4.623 30.249 1.00 50.34 299 GLU D O 1
ATOM 10401 N N . GLY D 1 301 ? -19.574 -5.975 31.760 1.00 52.41 300 GLY D N 1
ATOM 10402 C CA . GLY D 1 301 ? -18.328 -6.327 32.441 1.00 53.39 300 GLY D CA 1
ATOM 10403 C C . GLY D 1 301 ? -17.867 -5.225 33.381 1.00 53.56 300 GLY D C 1
ATOM 10404 O O . GLY D 1 301 ? -18.492 -4.170 33.477 1.00 57.08 300 GLY D O 1
ATOM 10405 N N . LYS D 1 302 ? -16.757 -5.469 34.069 1.00 56.37 301 LYS D N 1
ATOM 10406 C CA . LYS D 1 302 ? -16.281 -4.572 35.125 1.00 56.64 301 LYS D CA 1
ATOM 10407 C C . LYS D 1 302 ? -14.763 -4.418 35.084 1.00 53.92 301 LYS D C 1
ATOM 10408 O O . LYS D 1 302 ? -14.061 -5.263 34.526 1.00 49.81 301 LYS D O 1
ATOM 10410 N N . ASN D 1 303 ? -14.273 -3.324 35.667 1.00 50.77 302 ASN D N 1
ATOM 10411 C CA . ASN D 1 303 ? -12.841 -3.020 35.733 1.00 51.44 302 ASN D CA 1
ATOM 10412 C C . ASN D 1 303 ? -12.219 -2.975 34.320 1.00 47.77 302 ASN D C 1
ATOM 10413 O O . ASN D 1 303 ? -12.863 -2.475 33.383 1.00 44.40 302 ASN D O 1
ATOM 10415 N N . GLU D 1 304 ? -11.000 -3.507 34.160 1.00 48.37 303 GLU D N 1
ATOM 10416 C CA . GLU D 1 304 ? -10.262 -3.426 32.883 1.00 53.83 303 GLU D CA 1
ATOM 10417 C C . GLU D 1 304 ? -10.873 -4.202 31.712 1.00 54.62 303 GLU D C 1
ATOM 10418 O O . GLU D 1 304 ? -10.510 -3.965 30.562 1.00 62.59 303 GLU D O 1
ATOM 10424 N N . ASN D 1 305 ? -11.785 -5.126 32.003 1.00 49.86 304 ASN D N 1
ATOM 10425 C CA . ASN D 1 305 ? -12.489 -5.886 30.971 1.00 50.75 304 ASN D CA 1
ATOM 10426 C C . ASN D 1 305 ? -13.899 -5.347 30.668 1.00 47.18 304 ASN D C 1
ATOM 10427 O O . ASN D 1 305 ? -14.692 -6.027 30.003 1.00 50.64 304 ASN D O 1
ATOM 10432 N N . GLU D 1 306 ? -14.201 -4.126 31.123 1.00 44.68 305 GLU D N 1
ATOM 10433 C CA . GLU D 1 306 ? -15.475 -3.466 30.804 1.00 46.88 305 GLU D CA 1
ATOM 10434 C C . GLU D 1 306 ? -15.468 -2.989 29.360 1.00 48.87 305 GLU D C 1
ATOM 10435 O O . GLU D 1 306 ? -14.435 -2.523 28.869 1.00 49.03 305 GLU D O 1
ATOM 10441 N N . VAL D 1 307 ? -16.607 -3.118 28.678 1.00 48.60 306 VAL D N 1
ATOM 10442 C CA . VAL D 1 307 ? -16.781 -2.555 27.321 1.00 50.61 306 VAL D CA 1
ATOM 10443 C C . VAL D 1 307 ? -18.104 -1.804 27.197 1.00 46.69 306 VAL D C 1
ATOM 10444 O O . VAL D 1 307 ? -19.050 -2.094 27.928 1.00 42.90 306 VAL D O 1
ATOM 10448 N N . GLY D 1 308 ? -18.158 -0.856 26.258 1.00 44.35 307 GLY D N 1
ATOM 10449 C CA . GLY D 1 308 ? -19.383 -0.126 25.915 1.00 42.41 307 GLY D CA 1
ATOM 10450 C C . GLY D 1 308 ? -19.824 -0.528 24.513 1.00 46.14 307 GLY D C 1
ATOM 10451 O O . GLY D 1 308 ? -19.044 -0.427 23.568 1.00 48.88 307 GLY D O 1
ATOM 10452 N N . ARG D 1 309 ? -21.071 -0.987 24.387 1.00 48.33 308 ARG D N 1
ATOM 10453 C CA . ARG D 1 309 ? -21.643 -1.474 23.109 1.00 48.11 308 ARG D CA 1
ATOM 10454 C C . ARG D 1 309 ? -22.793 -0.562 22.677 1.00 48.87 308 ARG D C 1
ATOM 10455 O O . ARG D 1 309 ? -23.587 -0.121 23.512 1.00 48.32 308 ARG D O 1
ATOM 10463 N N . CYS D 1 310 ? -22.874 -0.269 21.380 1.00 49.55 309 CYS D N 1
ATOM 10464 C CA . CYS D 1 310 ? -24.003 0.492 20.841 1.00 55.44 309 CYS D CA 1
ATOM 10465 C C . CYS D 1 310 ? -25.248 -0.412 20.854 1.00 59.46 309 CYS D C 1
ATOM 10466 O O . CYS D 1 310 ? -25.237 -1.504 20.267 1.00 57.76 309 CYS D O 1
ATOM 10469 N N . LYS D 1 311 ? -26.299 0.036 21.546 1.00 59.41 310 LYS D N 1
ATOM 10470 C CA . LYS D 1 311 ? -27.557 -0.734 21.686 1.00 60.97 310 LYS D CA 1
ATOM 10471 C C . LYS D 1 311 ? -28.275 -0.992 20.360 1.00 64.84 310 LYS D C 1
ATOM 10472 O O . LYS D 1 311 ? -28.798 -2.085 20.138 1.00 68.32 310 LYS D O 1
ATOM 10474 N N . GLU D 1 312 ? -28.289 0.016 19.490 1.00 66.37 311 GLU D N 1
ATOM 10475 C CA . GLU D 1 312 ? -29.051 -0.047 18.234 1.00 68.19 311 GLU D CA 1
ATOM 10476 C C . GLU D 1 312 ? -28.325 -0.771 17.081 1.00 71.88 311 GLU D C 1
ATOM 10477 O O . GLU D 1 312 ? -28.978 -1.108 16.094 1.00 79.16 311 GLU D O 1
ATOM 10483 N N . THR D 1 313 ? -27.008 -1.004 17.196 1.00 54.35 312 THR D N 1
ATOM 10484 C CA . THR D 1 313 ? -26.272 -1.801 16.179 1.00 49.40 312 THR D CA 1
ATOM 10485 C C . THR D 1 313 ? -25.636 -3.098 16.729 1.00 58.46 312 THR D C 1
ATOM 10486 O O . THR D 1 313 ? -25.424 -4.050 15.968 1.00 62.82 312 THR D O 1
ATOM 10490 N N . GLY D 1 314 ? -25.315 -3.125 18.028 1.00 62.48 313 GLY D N 1
ATOM 10491 C CA . GLY D 1 314 ? -24.641 -4.268 18.661 1.00 61.48 313 GLY D CA 1
ATOM 10492 C C . GLY D 1 314 ? -23.112 -4.219 18.643 1.00 63.75 313 GLY D C 1
ATOM 10493 O O . GLY D 1 314 ? -22.461 -5.123 19.184 1.00 60.53 313 GLY D O 1
ATOM 10494 N N . LYS D 1 315 ? -22.535 -3.174 18.038 1.00 61.15 314 LYS D N 1
ATOM 10495 C CA . LYS D 1 315 ? -21.072 -3.069 17.874 1.00 59.44 314 LYS D CA 1
ATOM 10496 C C . LYS D 1 315 ? -20.394 -2.527 19.130 1.00 61.07 314 LYS D C 1
ATOM 10497 O O . LYS D 1 315 ? -20.825 -1.507 19.676 1.00 68.84 314 LYS D O 1
ATOM 10499 N N . VAL D 1 316 ? -19.332 -3.211 19.568 1.00 55.56 315 VAL D N 1
ATOM 10500 C CA . VAL D 1 316 ? -18.466 -2.738 20.656 1.00 50.27 315 VAL D CA 1
ATOM 10501 C C . VAL D 1 316 ? -17.647 -1.540 20.155 1.00 50.19 315 VAL D C 1
ATOM 10502 O O . VAL D 1 316 ? -16.957 -1.650 19.136 1.00 44.93 315 VAL D O 1
ATOM 10506 N N . HIS D 1 317 ? -17.724 -0.413 20.866 1.00 44.54 316 HIS D N 1
ATOM 10507 C CA . HIS D 1 317 ? -17.007 0.824 20.463 1.00 44.00 316 HIS D CA 1
ATOM 10508 C C . HIS D 1 317 ? -16.036 1.403 21.498 1.00 45.75 316 HIS D C 1
ATOM 10509 O O . HIS D 1 317 ? -15.274 2.316 21.162 1.00 53.03 316 HIS D O 1
ATOM 10516 N N . VAL D 1 318 ? -16.072 0.913 22.740 1.00 44.22 317 VAL D N 1
ATOM 10517 C CA . VAL D 1 318 ? -15.167 1.389 23.794 1.00 41.05 317 VAL D CA 1
ATOM 10518 C C . VAL D 1 318 ? -14.674 0.194 24.616 1.00 40.68 317 VAL D C 1
ATOM 10519 O O . VAL D 1 318 ? -15.464 -0.672 25.020 1.00 42.41 317 VAL D O 1
ATOM 10523 N N . THR D 1 319 ? -13.366 0.126 24.823 1.00 38.07 318 THR D N 1
ATOM 10524 C CA . THR D 1 319 ? -12.782 -0.876 25.719 1.00 38.78 318 THR D CA 1
ATOM 10525 C C . THR D 1 319 ? -11.984 -0.126 26.784 1.00 39.37 318 THR D C 1
ATOM 10526 O O . THR D 1 319 ? -11.940 1.109 26.771 1.00 36.83 318 THR D O 1
ATOM 10530 N N . VAL D 1 320 ? -11.406 -0.880 27.722 1.00 37.38 319 VAL D N 1
ATOM 10531 C CA . VAL D 1 320 ? -10.575 -0.330 28.778 1.00 38.96 319 VAL D CA 1
ATOM 10532 C C . VAL D 1 320 ? -9.219 -1.029 28.715 1.00 40.86 319 VAL D C 1
ATOM 10533 O O . VAL D 1 320 ? -9.153 -2.251 28.501 1.00 43.48 319 VAL D O 1
ATOM 10537 N N . ASP D 1 321 ? -8.147 -0.252 28.908 1.00 38.27 320 ASP D N 1
ATOM 10538 C CA . ASP D 1 321 ? -6.790 -0.789 28.974 1.00 38.39 320 ASP D CA 1
ATOM 10539 C C . ASP D 1 321 ? -6.099 -0.197 30.217 1.00 37.38 320 ASP D C 1
ATOM 10540 O O . ASP D 1 321 ? -6.109 1.013 30.405 1.00 38.33 320 ASP D O 1
ATOM 10545 N N . LEU D 1 322 ? -5.517 -1.065 31.057 1.00 38.90 321 LEU D N 1
ATOM 10546 C CA . LEU D 1 322 ? -4.779 -0.639 32.263 1.00 37.82 321 LEU D CA 1
ATOM 10547 C C . LEU D 1 322 ? -3.636 0.342 31.974 1.00 38.18 321 LEU D C 1
ATOM 10548 O O . LEU D 1 322 ? -3.289 1.149 32.845 1.00 37.29 321 LEU D O 1
ATOM 10553 N N . LYS D 1 323 ? -3.039 0.283 30.778 1.00 37.45 322 LYS D N 1
ATOM 10554 C CA . LYS D 1 323 ? -1.949 1.219 30.435 1.00 37.70 322 LYS D CA 1
ATOM 10555 C C . LYS D 1 323 ? -2.335 2.713 30.509 1.00 34.25 322 LYS D C 1
ATOM 10556 O O . LYS D 1 323 ? -1.448 3.564 30.652 1.00 35.81 322 LYS D O 1
ATOM 10562 N N . TYR D 1 324 ? -3.631 3.031 30.434 1.00 33.41 323 TYR D N 1
ATOM 10563 C CA . TYR D 1 324 ? -4.111 4.419 30.570 1.00 30.88 323 TYR D CA 1
ATOM 10564 C C . TYR D 1 324 ? -4.493 4.879 32.001 1.00 29.75 323 TYR D C 1
ATOM 10565 O O . TYR D 1 324 ? -4.840 6.040 32.189 1.00 29.78 323 TYR D O 1
ATOM 10574 N N . TYR D 1 325 ? -4.399 3.983 32.990 1.00 30.60 324 TYR D N 1
ATOM 10575 C CA . TYR D 1 325 ? -4.560 4.341 34.413 1.00 29.39 324 TYR D CA 1
ATOM 10576 C C . TYR D 1 325 ? -3.303 5.083 34.926 1.00 29.44 324 TYR D C 1
ATOM 10577 O O . TYR D 1 325 ? -2.225 4.981 34.341 1.00 31.93 324 TYR D O 1
ATOM 10586 N N . ARG D 1 326 ? -3.464 5.843 36.001 1.00 26.46 325 ARG D N 1
ATOM 10587 C CA . ARG D 1 326 ? -2.356 6.508 36.687 1.00 27.23 325 ARG D CA 1
ATOM 10588 C C . ARG D 1 326 ? -2.055 5.748 37.984 1.00 28.25 325 ARG D C 1
ATOM 10589 O O . ARG D 1 326 ? -2.984 5.198 38.574 1.00 30.26 325 ARG D O 1
ATOM 10597 N N . PRO D 1 327 ? -0.771 5.710 38.428 1.00 27.47 326 PRO D N 1
ATOM 10598 C CA . PRO D 1 327 ? -0.467 4.936 39.641 1.00 27.90 326 PRO D CA 1
ATOM 10599 C C . PRO D 1 327 ? -1.189 5.462 40.884 1.00 27.73 326 PRO D C 1
ATOM 10600 O O . PRO D 1 327 ? -1.583 4.665 41.744 1.00 30.08 326 PRO D O 1
ATOM 10604 N N . THR D 1 328 ? -1.332 6.787 40.969 1.00 26.78 327 THR D N 1
ATOM 10605 C CA . THR D 1 328 ? -2.099 7.460 42.020 1.00 26.23 327 THR D CA 1
ATOM 10606 C C . THR D 1 328 ? -3.104 8.435 41.371 1.00 25.55 327 THR D C 1
ATOM 10607 O O . THR D 1 328 ? -2.720 9.493 40.902 1.00 30.41 327 THR D O 1
ATOM 10611 N N . GLU D 1 329 ? -4.386 8.059 41.361 1.00 25.93 328 GLU D N 1
ATOM 10612 C CA . GLU D 1 329 ? -5.452 8.842 40.726 1.00 25.13 328 GLU D CA 1
ATOM 10613 C C . GLU D 1 329 ? -5.909 10.013 41.610 1.00 26.88 328 GLU D C 1
ATOM 10614 O O . GLU D 1 329 ? -5.725 10.004 42.850 1.00 27.38 328 GLU D O 1
ATOM 10620 N N . VAL D 1 330 ? -6.472 11.027 40.944 1.00 24.30 329 VAL D N 1
ATOM 10621 C CA . VAL D 1 330 ? -7.206 12.115 41.561 1.00 25.25 329 VAL D CA 1
ATOM 10622 C C . VAL D 1 330 ? -8.698 11.838 41.263 1.00 26.69 329 VAL D C 1
ATOM 10623 O O . VAL D 1 330 ? -9.160 12.111 40.152 1.00 28.09 329 VAL D O 1
ATOM 10627 N N . ASP D 1 331 ? -9.437 11.298 42.248 1.00 26.68 330 ASP D N 1
ATOM 10628 C CA . ASP D 1 331 ? -10.774 10.683 42.013 1.00 27.35 330 ASP D CA 1
ATOM 10629 C C . ASP D 1 331 ? -11.909 11.666 41.646 1.00 29.57 330 ASP D C 1
ATOM 10630 O O . ASP D 1 331 ? -12.796 11.334 40.849 1.00 31.02 330 ASP D O 1
ATOM 10635 N N . PHE D 1 332 ? -11.864 12.869 42.221 1.00 28.60 331 PHE D N 1
ATOM 10636 C CA . PHE D 1 332 ? -13.050 13.751 42.252 1.00 29.44 331 PHE D CA 1
ATOM 10637 C C . PHE D 1 332 ? -12.614 15.203 42.394 1.00 29.60 331 PHE D C 1
ATOM 10638 O O . PHE D 1 332 ? -11.880 15.530 43.341 1.00 31.44 331 PHE D O 1
ATOM 10646 N N . LEU D 1 333 ? -13.072 16.065 41.485 1.00 24.84 332 LEU D N 1
ATOM 10647 C CA . LEU D 1 333 ? -12.857 17.513 41.579 1.00 25.67 332 LEU D CA 1
ATOM 10648 C C . LEU D 1 333 ? -14.144 18.267 41.292 1.00 26.31 332 LEU D C 1
ATOM 10649 O O . LEU D 1 333 ? -14.819 17.965 40.303 1.00 27.71 332 LEU D O 1
ATOM 10654 N N . GLN D 1 334 ? -14.475 19.235 42.163 1.00 26.83 333 GLN D N 1
ATOM 10655 C CA . GLN D 1 334 ? -15.627 20.133 41.995 1.00 27.95 333 GLN D CA 1
ATOM 10656 C C . GLN D 1 334 ? -15.331 21.439 42.730 1.00 27.75 333 GLN D C 1
ATOM 10657 O O . GLN D 1 334 ? -15.195 21.423 43.962 1.00 27.78 333 GLN D O 1
ATOM 10663 N N . GLY D 1 335 ? -15.250 22.553 42.004 1.00 25.36 334 GLY D N 1
ATOM 10664 C CA . GLY D 1 335 ? -14.772 23.835 42.554 1.00 26.86 334 GLY D CA 1
ATOM 10665 C C . GLY D 1 335 ? -15.841 24.844 42.958 1.00 28.06 334 GLY D C 1
ATOM 10666 O O . GLY D 1 335 ? -16.854 24.976 42.288 1.00 32.04 334 GLY D O 1
ATOM 10667 N N . ASP D 1 336 ? -15.595 25.575 44.048 1.00 28.10 335 ASP D N 1
ATOM 10668 C CA . ASP D 1 336 ? -16.455 26.675 44.505 1.00 28.52 335 ASP D CA 1
ATOM 10669 C C . ASP D 1 336 ? -15.747 28.005 44.264 1.00 28.44 335 ASP D C 1
ATOM 10670 O O . ASP D 1 336 ? -14.783 28.346 44.972 1.00 28.47 335 ASP D O 1
ATOM 10675 N N . CYS D 1 337 ? -16.237 28.762 43.279 1.00 27.91 336 CYS D N 1
ATOM 10676 C CA . CYS D 1 337 ? -15.642 30.036 42.893 1.00 30.25 336 CYS D CA 1
ATOM 10677 C C . CYS D 1 337 ? -16.374 31.280 43.435 1.00 30.39 336 CYS D C 1
ATOM 10678 O O . CYS D 1 337 ? -16.307 32.342 42.832 1.00 30.52 336 CYS D O 1
ATOM 10681 N N . THR D 1 338 ? -17.018 31.164 44.609 1.00 29.16 337 THR D N 1
ATOM 10682 C CA . THR D 1 338 ? -17.693 32.288 45.244 1.00 30.57 337 THR D CA 1
ATOM 10683 C C . THR D 1 338 ? -16.802 33.523 45.461 1.00 28.78 337 THR D C 1
ATOM 10684 O O . THR D 1 338 ? -17.241 34.654 45.227 1.00 31.02 337 THR D O 1
ATOM 10688 N N . LYS D 1 339 ? -15.554 33.316 45.896 1.00 29.03 338 LYS D N 1
ATOM 10689 C CA . LYS D 1 339 ? -14.637 34.445 46.132 1.00 28.89 338 LYS D CA 1
ATOM 10690 C C . LYS D 1 339 ? -14.436 35.278 44.846 1.00 30.20 338 LYS D C 1
ATOM 10691 O O . LYS D 1 339 ? -14.486 36.529 44.874 1.00 28.53 338 LYS D O 1
ATOM 10697 N N . ALA D 1 340 ? -14.225 34.570 43.731 1.00 29.92 339 ALA D N 1
ATOM 10698 C CA . ALA D 1 340 ? -14.076 35.186 42.417 1.00 31.18 339 ALA D CA 1
ATOM 10699 C C . ALA D 1 340 ? -15.358 35.867 41.942 1.00 32.40 339 ALA D C 1
ATOM 10700 O O . ALA D 1 340 ? -15.297 36.969 41.408 1.00 32.16 339 ALA D O 1
ATOM 10702 N N . LYS D 1 341 ? -16.510 35.231 42.149 1.00 34.36 340 LYS D N 1
ATOM 10703 C CA . LYS D 1 341 ? -17.800 35.862 41.789 1.00 35.98 340 LYS D CA 1
ATOM 10704 C C . LYS D 1 341 ? -17.999 37.166 42.551 1.00 36.82 340 LYS D C 1
ATOM 10705 O O . LYS D 1 341 ? -18.429 38.170 41.971 1.00 39.68 340 LYS D O 1
ATOM 10711 N N . GLN D 1 342 ? -17.643 37.162 43.834 1.00 38.97 341 GLN D N 1
ATOM 10712 C CA . GLN D 1 342 ? -17.788 38.343 44.685 1.00 41.57 341 GLN D CA 1
ATOM 10713 C C . GLN D 1 342 ? -16.760 39.461 44.452 1.00 39.73 341 GLN D C 1
ATOM 10714 O O . GLN D 1 342 ? -17.135 40.632 44.445 1.00 44.37 341 GLN D O 1
ATOM 10720 N N . LYS D 1 343 ? -15.484 39.119 44.254 1.00 36.47 342 LYS D N 1
ATOM 10721 C CA . LYS D 1 343 ? -14.419 40.135 44.141 1.00 35.68 342 LYS D CA 1
ATOM 10722 C C . LYS D 1 343 ? -14.088 40.526 42.697 1.00 35.96 342 LYS D C 1
ATOM 10723 O O . LYS D 1 343 ? -13.690 41.670 42.454 1.00 36.35 342 LYS D O 1
ATOM 10729 N N . LEU D 1 344 ? -14.222 39.583 41.757 1.00 33.84 343 LEU D N 1
ATOM 10730 C CA . LEU D 1 344 ? -13.900 39.835 40.335 1.00 34.31 343 LEU D CA 1
ATOM 10731 C C . LEU D 1 344 ? -15.102 39.995 39.409 1.00 37.13 343 LEU D C 1
ATOM 10732 O O . LEU D 1 344 ? -14.931 40.397 38.250 1.00 38.25 343 LEU D O 1
ATOM 10737 N N . ASN D 1 345 ? -16.300 39.659 39.891 1.00 40.47 344 ASN D N 1
ATOM 10738 C CA . ASN D 1 345 ? -17.507 39.603 39.052 1.00 41.98 344 ASN D CA 1
ATOM 10739 C C . ASN D 1 345 ? -17.372 38.637 37.854 1.00 41.13 344 ASN D C 1
ATOM 10740 O O . ASN D 1 345 ? -17.932 38.889 36.792 1.00 43.90 344 ASN D O 1
ATOM 10745 N N . TRP D 1 346 ? -16.647 37.532 38.038 1.00 38.22 345 TRP D N 1
ATOM 10746 C CA . TRP D 1 346 ? -16.469 36.512 36.990 1.00 37.58 345 TRP D CA 1
ATOM 10747 C C . TRP D 1 346 ? -17.563 35.458 37.169 1.00 41.87 345 TRP D C 1
ATOM 10748 O O . TRP D 1 346 ? -17.928 35.138 38.299 1.00 45.68 345 TRP D O 1
ATOM 10759 N N . LYS D 1 347 ? -18.084 34.934 36.059 1.00 41.76 346 LYS D N 1
ATOM 10760 C CA . LYS D 1 347 ? -18.936 33.741 36.072 1.00 43.87 346 LYS D CA 1
ATOM 10761 C C . LYS D 1 347 ? -18.647 32.912 34.826 1.00 42.28 346 LYS D C 1
ATOM 10762 O O . LYS D 1 347 ? -18.309 33.474 33.784 1.00 44.98 346 LYS D O 1
ATOM 10764 N N . PRO D 1 348 ? -18.772 31.577 34.921 1.00 44.13 347 PRO D N 1
ATOM 10765 C CA . PRO D 1 348 ? -18.627 30.738 33.727 1.00 46.28 347 PRO D CA 1
ATOM 10766 C C . PRO D 1 348 ? -19.851 30.840 32.812 1.00 46.92 347 PRO D C 1
ATOM 10767 O O . PRO D 1 348 ? -20.965 30.984 33.312 1.00 51.98 347 PRO D O 1
ATOM 10771 N N . ARG D 1 349 ? -19.630 30.779 31.494 1.00 46.42 348 ARG D N 1
ATOM 10772 C CA . ARG D 1 349 ? -20.694 30.829 30.481 1.00 45.59 348 ARG D CA 1
ATOM 10773 C C . ARG D 1 349 ? -21.059 29.444 29.908 1.00 43.54 348 ARG D C 1
ATOM 10774 O O . ARG D 1 349 ? -22.227 29.190 29.635 1.00 50.94 348 ARG D O 1
ATOM 10776 N N . VAL D 1 350 ? -20.072 28.565 29.732 1.00 37.90 349 VAL D N 1
ATOM 10777 C CA . VAL D 1 350 ? -20.271 27.272 29.084 1.00 39.21 349 VAL D CA 1
ATOM 10778 C C . VAL D 1 350 ? -20.279 26.137 30.113 1.00 43.90 349 VAL D C 1
ATOM 10779 O O . VAL D 1 350 ? -19.376 26.060 30.966 1.00 47.32 349 VAL D O 1
ATOM 10783 N N . ALA D 1 351 ? -21.280 25.254 29.998 1.00 43.35 350 ALA D N 1
ATOM 10784 C CA . ALA D 1 351 ? -21.456 24.090 30.876 1.00 43.31 350 ALA D CA 1
ATOM 10785 C C . ALA D 1 351 ? -21.141 22.761 30.182 1.00 42.19 350 ALA D C 1
ATOM 10786 O O . ALA D 1 351 ? -21.037 22.703 28.955 1.00 41.46 350 ALA D O 1
ATOM 10788 N N . PHE D 1 352 ? -21.032 21.699 30.988 1.00 34.82 351 PHE D N 1
ATOM 10789 C CA . PHE D 1 352 ? -20.696 20.359 30.518 1.00 36.64 351 PHE D CA 1
ATOM 10790 C C . PHE D 1 352 ? -21.471 19.907 29.273 1.00 36.28 351 PHE D C 1
ATOM 10791 O O . PHE D 1 352 ? -20.858 19.517 28.285 1.00 36.22 351 PHE D O 1
ATOM 10799 N N . ASP D 1 353 ? -22.797 19.960 29.298 1.00 40.23 352 ASP D N 1
ATOM 10800 C CA . ASP D 1 353 ? -23.587 19.506 28.129 1.00 40.90 352 ASP D CA 1
ATOM 10801 C C . ASP D 1 353 ? -23.229 20.236 26.816 1.00 37.78 352 ASP D C 1
ATOM 10802 O O . ASP D 1 353 ? -23.033 19.596 25.777 1.00 38.75 352 ASP D O 1
ATOM 10807 N N . GLU D 1 354 ? -23.146 21.565 26.875 1.00 36.47 353 GLU D N 1
ATOM 10808 C CA . GLU D 1 354 ? -22.775 22.397 25.710 1.00 34.61 353 GLU D CA 1
ATOM 10809 C C . GLU D 1 354 ? -21.329 22.157 25.209 1.00 35.31 353 GLU D C 1
ATOM 10810 O O . GLU D 1 354 ? -21.054 22.200 23.993 1.00 40.39 353 GLU D O 1
ATOM 10816 N N . LEU D 1 355 ? -20.408 21.937 26.141 1.00 34.06 354 LEU D N 1
ATOM 10817 C CA . LEU D 1 355 ? -19.034 21.635 25.784 1.00 30.01 354 LEU D CA 1
ATOM 10818 C C . LEU D 1 355 ? -18.919 20.322 25.029 1.00 31.05 354 LEU D C 1
ATOM 10819 O O . LEU D 1 355 ? -18.194 20.270 24.039 1.00 32.75 354 LEU D O 1
ATOM 10824 N N . VAL D 1 356 ? -19.590 19.262 25.507 1.00 31.56 355 VAL D N 1
ATOM 10825 C CA . VAL D 1 356 ? -19.577 17.966 24.816 1.00 33.64 355 VAL D CA 1
ATOM 10826 C C . VAL D 1 356 ? -20.070 18.149 23.383 1.00 35.81 355 VAL D C 1
ATOM 10827 O O . VAL D 1 356 ? -19.410 17.700 22.428 1.00 33.60 355 VAL D O 1
ATOM 10831 N N . ARG D 1 357 ? -21.202 18.834 23.227 1.00 35.64 356 ARG D N 1
ATOM 10832 C CA . ARG D 1 357 ? -21.778 19.095 21.894 1.00 38.77 356 ARG D CA 1
ATOM 10833 C C . ARG D 1 357 ? -20.809 19.867 20.978 1.00 39.70 356 ARG D C 1
ATOM 10834 O O . ARG D 1 357 ? -20.620 19.504 19.800 1.00 38.76 356 ARG D O 1
ATOM 10836 N N . GLU D 1 358 ? -20.149 20.886 21.525 1.00 41.64 357 GLU D N 1
ATOM 10837 C CA . GLU D 1 358 ? -19.233 21.701 20.705 1.00 39.75 357 GLU D CA 1
ATOM 10838 C C . GLU D 1 358 ? -17.962 20.924 20.267 1.00 39.08 357 GLU D C 1
ATOM 10839 O O . GLU D 1 358 ? -17.514 21.056 19.133 1.00 33.47 357 GLU D O 1
ATOM 10845 N N A MET D 1 359 ? -17.411 20.108 21.163 0.29 40.00 358 MET D N 1
ATOM 10846 N N B MET D 1 359 ? -17.400 20.130 21.176 0.71 32.32 358 MET D N 1
ATOM 10847 C CA A MET D 1 359 ? -16.181 19.370 20.869 0.29 39.30 358 MET D CA 1
ATOM 10848 C CA B MET D 1 359 ? -16.186 19.362 20.864 0.71 29.83 358 MET D CA 1
ATOM 10849 C C A MET D 1 359 ? -16.407 18.188 19.909 0.29 38.43 358 MET D C 1
ATOM 10850 C C B MET D 1 359 ? -16.464 18.256 19.839 0.71 31.94 358 MET D C 1
ATOM 10851 O O A MET D 1 359 ? -15.538 17.903 19.079 0.29 38.46 358 MET D O 1
ATOM 10852 O O B MET D 1 359 ? -15.707 18.113 18.872 0.71 28.62 358 MET D O 1
ATOM 10861 N N . VAL D 1 360 ? -17.549 17.502 20.022 1.00 34.48 359 VAL D N 1
ATOM 10862 C CA . VAL D 1 360 ? -17.905 16.415 19.081 1.00 34.81 359 VAL D CA 1
ATOM 10863 C C . VAL D 1 360 ? -18.241 17.021 17.695 1.00 36.63 359 VAL D C 1
ATOM 10864 O O . VAL D 1 360 ? -17.765 16.543 16.646 1.00 32.92 359 VAL D O 1
ATOM 10868 N N . HIS D 1 361 ? -19.013 18.105 17.692 1.00 38.21 360 HIS D N 1
ATOM 10869 C CA . HIS D 1 361 ? -19.308 18.809 16.427 1.00 38.23 360 HIS D CA 1
ATOM 10870 C C . HIS D 1 361 ? -18.048 19.288 15.677 1.00 36.00 360 HIS D C 1
ATOM 10871 O O . HIS D 1 361 ? -17.959 19.152 14.439 1.00 37.94 360 HIS D O 1
ATOM 10878 N N . ALA D 1 362 ? -17.091 19.854 16.395 1.00 37.63 361 ALA D N 1
ATOM 10879 C CA . ALA D 1 362 ? -15.849 20.380 15.757 1.00 37.62 361 ALA D CA 1
ATOM 10880 C C . ALA D 1 362 ? -14.966 19.265 15.182 1.00 36.98 361 ALA D C 1
ATOM 10881 O O . ALA D 1 362 ? -14.444 19.390 14.069 1.00 36.81 361 ALA D O 1
ATOM 10883 N N . ASP D 1 363 ? -14.836 18.155 15.914 1.00 36.76 362 ASP D N 1
ATOM 10884 C CA . ASP D 1 363 ? -14.022 17.025 15.433 1.00 36.79 362 ASP D CA 1
ATOM 10885 C C . ASP D 1 363 ? -14.689 16.276 14.270 1.00 37.23 362 ASP D C 1
ATOM 10886 O O . ASP D 1 363 ? -14.001 15.828 13.365 1.00 35.62 362 ASP D O 1
ATOM 10891 N N . VAL D 1 364 ? -16.014 16.189 14.268 1.00 34.13 363 VAL D N 1
ATOM 10892 C CA . VAL D 1 364 ? -16.748 15.712 13.099 1.00 33.67 363 VAL D CA 1
ATOM 10893 C C . VAL D 1 364 ? -16.418 16.572 11.858 1.00 34.37 363 VAL D C 1
ATOM 10894 O O . VAL D 1 364 ? -16.111 16.020 10.788 1.00 34.84 363 VAL D O 1
ATOM 10896 N N . GLU D 1 365 ? -16.429 17.907 11.995 1.00 31.53 364 GLU D N 1
ATOM 10897 C CA . GLU D 1 365 ? -16.080 18.786 10.841 1.00 28.67 364 GLU D CA 1
ATOM 10898 C C . GLU D 1 365 ? -14.665 18.524 10.367 1.00 35.11 364 GLU D C 1
ATOM 10899 O O . GLU D 1 365 ? -14.451 18.256 9.187 1.00 45.06 364 GLU D O 1
ATOM 10905 N N . LEU D 1 366 ? -13.723 18.621 11.306 1.00 35.35 365 LEU D N 1
ATOM 10906 C CA . LEU D 1 366 ? -12.289 18.451 11.064 1.00 33.21 365 LEU D CA 1
ATOM 10907 C C . LEU D 1 366 ? -11.956 17.139 10.338 1.00 33.94 365 LEU D C 1
ATOM 10908 O O . LEU D 1 366 ? -11.234 17.164 9.353 1.00 40.03 365 LEU D O 1
ATOM 10913 N N . MET D 1 367 ? -12.482 16.010 10.824 1.00 35.37 366 MET D N 1
ATOM 10914 C CA . MET D 1 367 ? -12.220 14.673 10.252 1.00 37.49 366 MET D CA 1
ATOM 10915 C C . MET D 1 367 ? -12.910 14.452 8.882 1.00 40.50 366 MET D C 1
ATOM 10916 O O . MET D 1 367 ? -12.431 13.658 8.046 1.00 37.85 366 MET D O 1
ATOM 10921 N N . ARG D 1 368 ? -14.039 15.134 8.663 1.00 42.71 367 ARG D N 1
ATOM 10922 C CA . ARG D 1 368 ? -14.691 15.147 7.349 1.00 43.32 367 ARG D CA 1
ATOM 10923 C C . ARG D 1 368 ? -13.888 15.993 6.340 1.00 47.70 367 ARG D C 1
ATOM 10924 O O . ARG D 1 368 ? -13.684 15.563 5.201 1.00 51.69 367 ARG D O 1
ATOM 10926 N N . THR D 1 369 ? -13.448 17.186 6.752 1.00 52.94 368 THR D N 1
ATOM 10927 C CA . THR D 1 369 ? -12.623 18.071 5.887 1.00 53.61 368 THR D CA 1
ATOM 10928 C C . THR D 1 369 ? -11.160 17.603 5.676 1.00 60.65 368 THR D C 1
ATOM 10929 O O . THR D 1 369 ? -10.527 18.016 4.697 1.00 63.10 368 THR D O 1
ATOM 10933 N N . ASN D 1 370 ? -10.628 16.783 6.590 1.00 56.80 369 ASN D N 1
ATOM 10934 C CA . ASN D 1 370 ? -9.266 16.224 6.470 1.00 51.00 369 ASN D CA 1
ATOM 10935 C C . ASN D 1 370 ? -9.147 14.980 7.360 1.00 46.45 369 ASN D C 1
ATOM 10936 O O . ASN D 1 370 ? -8.936 15.114 8.573 1.00 59.18 369 ASN D O 1
ATOM 10941 N N . PRO D 1 371 ? -9.256 13.766 6.784 1.00 47.79 370 PRO D N 1
ATOM 10942 C CA . PRO D 1 371 ? -9.149 12.558 7.628 1.00 51.90 370 PRO D CA 1
ATOM 10943 C C . PRO D 1 371 ? -7.786 12.332 8.306 1.00 53.58 370 PRO D C 1
ATOM 10944 O O . PRO D 1 371 ? -7.686 11.449 9.165 1.00 55.73 370 PRO D O 1
ATOM 10948 N N . ASN D 1 372 ? -6.762 13.097 7.915 1.00 51.47 371 ASN D N 1
ATOM 10949 C CA . ASN D 1 372 ? -5.438 13.053 8.555 1.00 52.62 371 ASN D CA 1
ATOM 10950 C C . ASN D 1 372 ? -5.224 14.092 9.668 1.00 52.36 371 ASN D C 1
ATOM 10951 O O . ASN D 1 372 ? -4.137 14.143 10.250 1.00 52.63 371 ASN D O 1
ATOM 10956 N N . ALA D 1 373 ? -6.225 14.914 9.981 1.00 56.93 372 ALA D N 1
ATOM 10957 C CA . ALA D 1 373 ? -6.066 15.950 11.024 1.00 57.20 372 ALA D CA 1
ATOM 10958 C C . ALA D 1 373 ? -6.124 15.386 12.446 1.00 49.59 372 ALA D C 1
ATOM 10959 O O . ALA D 1 373 ? -6.270 14.178 12.643 1.00 52.31 372 ALA D O 1
#

Organism: Homo sapiens (NCBI:txid9606)